Protein AF-A0A166WJH8-F1 (afdb_monomer)

Organism: NCBI:txid1759441

InterPro domains:
  IPR013341 Mandelate racemase, N-terminal domain [PF02746] (330-439)
  IPR013342 Mandelate racemase, C-terminal domain [PF13378] (572-755)
  IPR013342 Mandelate racemase, C-terminal domain [SM00922] (502-628)
  IPR018110 Mandelate racemase/muconate lactonizing enzyme, conserved site [PS00909] (578-609)
  IPR029017 Enolase-like, N-terminal [G3DSA:3.30.390.10] (307-434)
  IPR029017 Enolase-like, N-terminal [SSF54826] (308-442)
  IPR036849 Enolase-like, C-terminal domain superfamily [G3DSA:3.20.20.120] (435-771)
  IPR036849 Enolase-like, C-terminal domain superfamily [SSF51604] (487-769)
  IPR046945 L-rhamnonate dehydratase-like [PTHR13794] (307-774)

Sequence (776 aa):
MAALNRSTSLESIASLMSSPQVDKAELDPMPIDPAYTISLVQSPTTSERCSGEGAAIEAEIPAYAEHARFFLPTENIFFVVANTLYSVPRSPFERHSSAFAGKGLTRDNPMVLEDVAAAHLDSLLSLLYPSEYGVYTATSVEEWTSILHLAIRWGFESIKNLSIERLSPIASDIDKIVLGRQYAIDEWLGAAYLSICSRWECLSKEEGRRMQVDDIIEISAIRHQFGLGALSKVVLPLSIGEVRVRFGLLASDPAVASVLNLTPSAAGLDAAIRPEPEKPSEKAAFLELARAGAAVALAVGVWVMDLAITHFETHDVRFPTSLTGDGTDAMNTDCDYSSAYVSLYADEGLVGHGMTFTIGRGNEIVIAAIKLVAARLVGKDTAALFADMGAAWNHLVADPQLRWIGPEKGVIHIATGAVDNALWDMFARFSQKPLWKLITDMSPAELVRSTTFRYITDAITPEEALALLEEKAAGKAAREAEVKARGYPAYVTSAGWLGYSDEKIARLTKEAIDHGFNHFKMKVGADQADDLRRGQLIRSLIDDPKLLPEGVKVGEGARDLNGEGLRGKNAGPTGAVLMIDSNQVWDVKQAIEYVQGLETIKPWFIEEPTAPDDILGHAAIRKALKPHGIGVATGEHAHNRMVFKQLLQADAIDVCQIDSCRLAGVSEVLAVLLMAAKFGVVVCPHAGGVGLCEYVIHLSLIDYIAVSGSMERNVLEYVDHLHEHFVHPCSINSKGRYNVPLDPKEGYSIEFRQEAIGEFEFPNGSYWVGRAAEKK

Structure (mmCIF, N/CA/C/O backbone):
data_AF-A0A166WJH8-F1
#
_entry.id   AF-A0A166WJH8-F1
#
loop_
_atom_site.group_PDB
_atom_site.id
_atom_site.type_symbol
_atom_site.label_atom_id
_atom_site.label_alt_id
_atom_site.label_comp_id
_atom_site.label_asym_id
_atom_site.label_entity_id
_atom_site.label_seq_id
_atom_site.pdbx_PDB_ins_code
_atom_site.Cartn_x
_atom_site.Cartn_y
_atom_site.Cartn_z
_atom_site.occupancy
_atom_site.B_iso_or_equiv
_atom_site.auth_seq_id
_atom_site.auth_comp_id
_atom_site.auth_asym_id
_atom_site.auth_atom_id
_atom_site.pdbx_PDB_model_num
ATOM 1 N N . MET A 1 1 ? -52.288 33.671 -11.450 1.00 32.34 1 MET A N 1
ATOM 2 C CA . MET A 1 1 ? -53.024 32.724 -12.315 1.00 32.34 1 MET A CA 1
ATOM 3 C C . MET A 1 1 ? -52.265 31.408 -12.258 1.00 32.34 1 MET A C 1
ATOM 5 O O . MET A 1 1 ? -51.202 31.329 -12.844 1.00 32.34 1 MET A O 1
ATOM 9 N N . ALA A 1 2 ? -52.523 30.594 -11.233 1.00 27.03 2 ALA A N 1
ATOM 10 C CA . ALA A 1 2 ? -53.568 29.557 -11.174 1.00 27.03 2 ALA A CA 1
ATOM 11 C C . ALA A 1 2 ? -53.107 28.291 -11.919 1.00 27.03 2 ALA A C 1
ATOM 13 O O . ALA A 1 2 ? -52.754 28.383 -13.081 1.00 27.03 2 ALA A O 1
ATOM 14 N N . ALA A 1 3 ? -53.102 27.091 -11.356 1.00 26.42 3 ALA A N 1
ATOM 15 C CA . ALA A 1 3 ? -53.376 26.598 -10.013 1.00 26.42 3 ALA A CA 1
ATOM 16 C C . ALA A 1 3 ? -52.943 25.123 -10.019 1.00 26.42 3 ALA A C 1
ATOM 18 O O . ALA A 1 3 ? -53.191 24.451 -11.013 1.00 26.42 3 ALA A O 1
ATOM 19 N N . LEU A 1 4 ? -52.375 24.618 -8.922 1.00 28.41 4 LEU A N 1
ATOM 20 C CA . LEU A 1 4 ? -52.699 23.291 -8.382 1.00 28.41 4 LEU A CA 1
ATOM 21 C C . LEU A 1 4 ? -52.051 23.138 -7.001 1.00 28.41 4 LEU A C 1
ATOM 23 O O . LEU A 1 4 ? -50.941 22.650 -6.832 1.00 28.41 4 LEU A O 1
ATOM 27 N N . ASN A 1 5 ? -52.806 23.614 -6.010 1.00 29.19 5 ASN A N 1
ATOM 28 C CA . ASN A 1 5 ? -52.746 23.167 -4.625 1.00 29.19 5 ASN A CA 1
ATOM 29 C C . ASN A 1 5 ? -53.071 21.671 -4.553 1.00 29.19 5 ASN A C 1
ATOM 31 O O . ASN A 1 5 ? -54.041 21.249 -5.188 1.00 29.19 5 ASN A O 1
ATOM 35 N N . ARG A 1 6 ? -52.389 20.935 -3.668 1.00 29.09 6 ARG A N 1
ATOM 36 C CA . ARG A 1 6 ? -53.038 20.035 -2.696 1.00 29.09 6 ARG A CA 1
ATOM 37 C C . ARG A 1 6 ? -52.054 19.578 -1.616 1.00 29.09 6 ARG A C 1
ATOM 39 O O . ARG A 1 6 ? -51.101 18.856 -1.869 1.00 29.09 6 ARG A O 1
ATOM 46 N N . SER A 1 7 ? -52.349 20.040 -0.408 1.00 29.59 7 SER A N 1
ATOM 47 C CA . SER A 1 7 ? -51.956 19.511 0.892 1.00 29.59 7 SER A CA 1
ATOM 48 C C . SER A 1 7 ? -52.700 18.209 1.206 1.00 29.59 7 SER A C 1
ATOM 50 O O . SER A 1 7 ? -53.910 18.172 0.994 1.00 29.59 7 SER A O 1
ATOM 52 N N . THR A 1 8 ? -52.025 17.229 1.809 1.00 28.77 8 THR A N 1
ATOM 53 C CA . THR A 1 8 ? -52.605 16.143 2.639 1.00 28.77 8 THR A CA 1
ATOM 54 C C . THR A 1 8 ? -51.435 15.489 3.390 1.00 28.77 8 THR A C 1
ATOM 56 O O . THR A 1 8 ? -50.565 14.920 2.742 1.00 28.77 8 THR A O 1
ATOM 59 N N . SER A 1 9 ? -51.158 15.778 4.667 1.00 27.83 9 SER A N 1
ATOM 60 C CA . SER A 1 9 ? -51.837 15.358 5.914 1.00 27.83 9 SER A CA 1
ATOM 61 C C . SER A 1 9 ? -51.795 13.841 6.193 1.00 27.83 9 SER A C 1
ATOM 63 O O . SER A 1 9 ? -52.619 13.079 5.698 1.00 27.83 9 SER A O 1
ATOM 65 N N . LEU A 1 10 ? -50.781 13.451 6.975 1.00 29.48 10 LEU A N 1
ATOM 66 C CA . LEU A 1 10 ? -50.678 12.494 8.101 1.00 29.48 10 LEU A CA 1
ATOM 67 C C . LEU A 1 10 ? -51.759 11.424 8.444 1.00 29.48 10 LEU A C 1
ATOM 69 O O . LEU A 1 10 ? -51.685 10.873 9.535 1.00 29.48 10 LEU A O 1
ATOM 73 N N . GLU A 1 11 ? -52.689 11.024 7.572 1.00 28.34 11 GLU A N 1
ATOM 74 C CA . GLU A 1 11 ? -53.770 10.072 7.948 1.00 28.34 11 GLU A CA 1
ATOM 75 C C . GLU A 1 11 ? -53.971 8.845 7.027 1.00 28.34 11 GLU A C 1
ATOM 77 O O . GLU A 1 11 ? -55.013 8.202 7.074 1.00 28.34 11 GLU A O 1
ATOM 82 N N . SER A 1 12 ? -52.994 8.439 6.205 1.00 27.67 12 SER A N 1
ATOM 83 C CA . SER A 1 12 ? -53.207 7.358 5.208 1.00 27.67 12 SER A CA 1
ATOM 84 C C . SER A 1 12 ? -52.283 6.134 5.286 1.00 27.67 12 SER A C 1
ATOM 86 O O . SER A 1 12 ? -52.154 5.400 4.310 1.00 27.67 12 SER A O 1
ATOM 88 N N . ILE A 1 13 ? -51.715 5.820 6.455 1.00 30.00 13 ILE A N 1
ATOM 89 C CA . ILE A 1 13 ? -51.035 4.527 6.690 1.00 30.00 13 ILE A CA 1
ATOM 90 C C . ILE A 1 13 ? -51.651 3.841 7.918 1.00 30.00 13 ILE A C 1
ATOM 92 O O . ILE A 1 13 ? -51.003 3.650 8.939 1.00 30.00 13 ILE A O 1
ATOM 96 N N . ALA A 1 14 ? -52.947 3.524 7.841 1.00 28.58 14 ALA A N 1
ATOM 97 C CA . ALA A 1 14 ? -53.683 2.868 8.931 1.00 28.58 14 ALA A CA 1
ATOM 98 C C . ALA A 1 14 ? -54.618 1.726 8.476 1.00 28.58 14 ALA A C 1
ATOM 100 O O . ALA A 1 14 ? -55.524 1.359 9.212 1.00 28.58 14 ALA A O 1
ATOM 101 N N . SER A 1 15 ? -54.437 1.132 7.286 1.00 28.08 15 SER A N 1
ATOM 102 C CA . SER A 1 15 ? -55.387 0.106 6.799 1.00 28.08 15 SER A CA 1
ATOM 103 C C . SER A 1 15 ? -54.783 -1.067 6.011 1.00 28.08 15 SER A C 1
ATOM 105 O O . SER A 1 15 ? -55.479 -1.681 5.207 1.00 28.08 15 SER A O 1
ATOM 107 N N . LEU A 1 16 ? -53.518 -1.430 6.228 1.00 26.53 16 LEU A N 1
ATOM 108 C CA . LEU A 1 16 ? -52.902 -2.576 5.533 1.00 26.53 16 LEU A CA 1
ATOM 109 C C . LEU A 1 16 ? -52.060 -3.460 6.465 1.00 26.53 16 LEU A C 1
ATOM 111 O O . LEU A 1 16 ? -50.957 -3.871 6.125 1.00 26.53 16 LEU A O 1
ATOM 115 N N . MET A 1 17 ? -52.600 -3.781 7.643 1.00 26.19 17 MET A N 1
ATOM 116 C CA . MET A 1 17 ? -52.104 -4.891 8.462 1.00 26.19 17 MET A CA 1
ATOM 117 C C . MET A 1 17 ? -53.271 -5.781 8.888 1.00 26.19 17 MET A C 1
ATOM 119 O O . MET A 1 17 ? -54.034 -5.435 9.786 1.00 26.19 17 MET A O 1
ATOM 123 N N . SER A 1 18 ? -53.406 -6.936 8.239 1.00 26.45 18 SER A N 1
ATOM 124 C CA . SER A 1 18 ? -54.209 -8.045 8.753 1.00 26.45 18 SER A CA 1
ATOM 125 C C . SER A 1 18 ? -53.570 -9.392 8.409 1.00 26.45 18 SER A C 1
ATOM 127 O O . SER A 1 18 ? -53.322 -9.670 7.235 1.00 26.45 18 SER A O 1
ATOM 129 N N . SER A 1 19 ? -53.428 -10.198 9.468 1.00 24.80 19 SER A N 1
ATOM 130 C CA . SER A 1 19 ? -53.057 -11.622 9.593 1.00 24.80 19 SER A CA 1
ATOM 131 C C . SER A 1 19 ? -51.588 -11.960 9.901 1.00 24.80 19 SER A C 1
ATOM 133 O O . SER A 1 19 ? -50.697 -11.385 9.282 1.00 24.80 19 SER A O 1
ATOM 135 N N . PRO A 1 20 ? -51.315 -13.007 10.718 1.00 27.81 20 PRO A N 1
ATOM 136 C CA . PRO A 1 20 ? -52.099 -13.579 11.826 1.00 27.81 20 PRO A CA 1
ATOM 137 C C . PRO A 1 20 ? -51.321 -13.624 13.164 1.00 27.81 20 PRO A C 1
ATOM 139 O O . PRO A 1 20 ? -50.092 -13.640 13.200 1.00 27.81 20 PRO A O 1
ATOM 142 N N . GLN A 1 21 ? -52.069 -13.647 14.271 1.00 24.88 21 GLN A N 1
ATOM 143 C CA . GLN A 1 21 ? -51.556 -13.793 15.636 1.00 24.88 21 GLN A CA 1
ATOM 144 C C . GLN A 1 21 ? -50.885 -15.159 15.845 1.00 24.88 21 GLN A C 1
ATOM 146 O O . GLN A 1 21 ? -51.452 -16.195 15.502 1.00 24.88 21 GLN A O 1
ATOM 151 N N . VAL A 1 22 ? -49.701 -15.136 16.455 1.00 25.86 22 VAL A N 1
ATOM 152 C CA . VAL A 1 22 ? -49.090 -16.281 17.135 1.00 25.86 22 VAL A CA 1
ATOM 153 C C . VAL A 1 22 ? -49.314 -16.056 18.626 1.00 25.86 22 VAL A C 1
ATOM 155 O O . VAL A 1 22 ? -48.790 -15.089 19.179 1.00 25.86 22 VAL A O 1
ATOM 158 N N . ASP A 1 23 ? -50.110 -16.920 19.253 1.00 27.08 23 ASP A N 1
ATOM 159 C CA . ASP A 1 23 ? -50.271 -16.966 20.706 1.00 27.08 23 ASP A CA 1
ATOM 160 C C . ASP A 1 23 ? -48.932 -17.339 21.351 1.00 27.08 23 ASP A C 1
ATOM 162 O O . ASP A 1 23 ? -48.447 -18.465 21.219 1.00 27.08 23 ASP A O 1
ATOM 166 N N . LYS A 1 24 ? -48.326 -16.385 22.060 1.00 27.58 24 LYS A N 1
ATOM 167 C CA . LYS A 1 24 ? -47.325 -16.666 23.087 1.00 27.58 24 LYS A CA 1
ATOM 168 C C . LYS A 1 24 ? -48.009 -16.500 24.435 1.00 27.58 24 LYS A C 1
ATOM 170 O O . LYS A 1 24 ? -48.333 -15.384 24.828 1.00 27.58 24 LYS A O 1
ATOM 175 N N . ALA A 1 25 ? -48.237 -17.617 25.116 1.00 27.94 25 ALA A N 1
ATOM 176 C CA . ALA A 1 25 ? -48.529 -17.615 26.538 1.00 27.94 25 ALA A CA 1
ATOM 177 C C . ALA A 1 25 ? -47.289 -17.079 27.273 1.00 27.94 25 ALA A C 1
ATOM 179 O O . ALA A 1 25 ? -46.230 -17.705 27.248 1.00 27.94 25 ALA A O 1
ATOM 180 N N . GLU A 1 26 ? -47.407 -15.888 27.856 1.00 28.11 26 GLU A N 1
ATOM 181 C CA . GLU A 1 26 ? -46.426 -15.330 28.786 1.00 28.11 26 GLU A CA 1
ATOM 182 C C . GLU A 1 26 ? -46.459 -16.157 30.084 1.00 28.11 26 GLU A C 1
ATOM 184 O O . GLU A 1 26 ? -47.501 -16.291 30.726 1.00 28.11 26 GLU A O 1
ATOM 189 N N . LEU A 1 27 ? -45.319 -16.753 30.442 1.00 30.08 27 LEU A N 1
ATOM 190 C CA . LEU A 1 27 ? -45.062 -17.328 31.761 1.00 30.08 27 LEU A CA 1
ATOM 191 C C . LEU A 1 27 ? -44.550 -16.200 32.663 1.00 30.08 27 LEU A C 1
ATOM 193 O O . LEU A 1 27 ? -43.418 -15.745 32.501 1.00 30.08 27 LEU A O 1
ATOM 197 N N . ASP A 1 28 ? -45.382 -15.755 33.601 1.00 26.75 28 ASP A N 1
ATOM 198 C CA . ASP A 1 28 ? -44.943 -14.895 34.701 1.00 26.75 28 ASP A CA 1
ATOM 199 C C . ASP A 1 28 ? -43.924 -15.647 35.588 1.00 26.75 28 ASP A C 1
ATOM 201 O O . ASP A 1 28 ? -44.108 -16.841 35.856 1.00 26.75 28 ASP A O 1
ATOM 205 N N . PRO A 1 29 ? -42.864 -14.991 36.100 1.00 31.64 29 PRO A N 1
ATOM 206 C CA . PRO A 1 29 ? -41.956 -15.611 37.059 1.00 31.64 29 PRO A CA 1
ATOM 207 C C . PRO A 1 29 ? -42.679 -15.903 38.383 1.00 31.64 29 PRO A C 1
ATOM 209 O O . PRO A 1 29 ? -43.191 -14.996 39.042 1.00 31.64 29 PRO A O 1
ATOM 212 N N . MET A 1 30 ? -42.692 -17.172 38.803 1.00 33.72 30 MET A N 1
ATOM 213 C CA . MET A 1 30 ? -43.215 -17.573 40.112 1.00 33.72 30 MET A CA 1
ATOM 214 C C . MET A 1 30 ? -42.329 -17.052 41.263 1.00 33.72 30 MET A C 1
ATOM 216 O O . MET A 1 30 ? -41.106 -17.210 41.208 1.00 33.72 30 MET A O 1
ATOM 220 N N . PRO A 1 31 ? -42.913 -16.488 42.338 1.00 28.27 31 PRO A N 1
ATOM 221 C CA . PRO A 1 31 ? -42.162 -16.046 43.509 1.00 28.27 31 PRO A CA 1
ATOM 222 C C . PRO A 1 31 ? -41.614 -17.232 44.321 1.00 28.27 31 PRO A C 1
ATOM 224 O O . PRO A 1 31 ? -42.300 -18.231 44.534 1.00 28.27 31 PRO A O 1
ATOM 227 N N . ILE A 1 32 ? -40.377 -17.096 44.811 1.00 30.84 32 ILE A N 1
ATOM 228 C CA . ILE A 1 32 ? -39.732 -18.047 45.726 1.00 30.84 32 ILE A CA 1
ATOM 229 C C . ILE A 1 32 ? -40.141 -17.693 47.161 1.00 30.84 32 ILE A C 1
ATOM 231 O O . ILE A 1 32 ? -39.733 -16.656 47.682 1.00 30.84 32 ILE A O 1
ATOM 235 N N . ASP A 1 33 ? -40.913 -18.566 47.808 1.00 26.98 33 ASP A N 1
ATOM 236 C CA . ASP A 1 33 ? -41.067 -18.587 49.266 1.00 26.98 33 ASP A CA 1
ATOM 237 C C . ASP A 1 33 ? -40.010 -19.549 49.857 1.00 26.98 33 ASP A C 1
ATOM 239 O O . ASP A 1 33 ? -40.042 -20.746 49.546 1.00 26.98 33 ASP A O 1
ATOM 243 N N . PRO A 1 34 ? -39.061 -19.080 50.694 1.00 26.83 34 PRO A N 1
ATOM 244 C CA . PRO A 1 34 ? -38.042 -19.926 51.322 1.00 26.83 34 PRO A CA 1
ATOM 245 C C . PRO A 1 34 ? -38.591 -20.946 52.336 1.00 26.83 34 PRO A C 1
ATOM 247 O O . PRO A 1 34 ? -37.812 -21.724 52.888 1.00 26.83 34 PRO A O 1
ATOM 250 N N . ALA A 1 35 ? -39.898 -20.958 52.608 1.00 28.11 35 ALA A N 1
ATOM 251 C CA . ALA A 1 35 ? -40.531 -21.839 53.584 1.00 28.11 35 ALA A CA 1
ATOM 252 C C . ALA A 1 35 ? -41.568 -22.798 52.967 1.00 28.11 35 ALA A C 1
ATOM 254 O O . ALA A 1 35 ? -42.632 -23.021 53.544 1.00 28.11 35 ALA A O 1
ATOM 255 N N . TYR A 1 36 ? -41.273 -23.443 51.832 1.00 32.59 36 TYR A N 1
ATOM 256 C CA . TYR A 1 36 ? -42.120 -24.553 51.377 1.00 32.59 36 TYR A CA 1
ATOM 257 C C . TYR A 1 36 ? -41.855 -25.825 52.188 1.00 32.59 36 TYR A C 1
ATOM 259 O O . TYR A 1 36 ? -40.884 -26.558 51.990 1.00 32.59 36 TYR A O 1
ATOM 267 N N . THR A 1 37 ? -42.761 -26.095 53.123 1.00 28.03 37 THR A N 1
ATOM 268 C CA . THR A 1 37 ? -42.805 -27.360 53.856 1.00 28.03 37 THR A CA 1
ATOM 269 C C . THR A 1 37 ? -43.310 -28.450 52.911 1.00 28.03 37 THR A C 1
ATOM 271 O O . THR A 1 37 ? -44.323 -28.271 52.239 1.00 28.03 37 THR A O 1
ATOM 274 N N . ILE A 1 38 ? -42.613 -29.587 52.848 1.00 32.25 38 ILE A N 1
ATOM 275 C CA . ILE A 1 38 ? -43.070 -30.774 52.112 1.00 32.25 38 ILE A CA 1
ATOM 276 C C . ILE A 1 38 ? -44.425 -31.200 52.688 1.00 32.25 38 ILE A C 1
ATOM 278 O O . ILE A 1 38 ? -44.487 -31.685 53.818 1.00 32.25 38 ILE A O 1
ATOM 282 N N . SER A 1 39 ? -45.502 -31.024 51.922 1.00 29.17 39 SER A N 1
ATOM 283 C CA . SER A 1 39 ? -46.807 -31.569 52.286 1.00 29.17 39 SER A CA 1
ATOM 284 C C . SER A 1 39 ? -46.806 -33.064 51.982 1.00 29.17 39 SER A C 1
ATOM 286 O O . SER A 1 39 ? -46.898 -33.486 50.832 1.00 29.17 39 SER A O 1
ATOM 288 N N . LEU A 1 40 ? -46.632 -33.877 53.022 1.00 30.61 40 LEU A N 1
ATOM 289 C CA . LEU A 1 40 ? -47.056 -35.272 52.987 1.00 30.61 40 LEU A CA 1
ATOM 290 C C . LEU A 1 40 ? -48.582 -35.283 53.087 1.00 30.61 40 LEU A C 1
ATOM 292 O O . LEU A 1 40 ? -49.142 -34.546 53.901 1.00 30.61 40 LEU A O 1
ATOM 296 N N . VAL A 1 41 ? -49.252 -36.142 52.317 1.00 30.89 41 VAL A N 1
ATOM 297 C CA . VAL A 1 41 ? -50.679 -36.423 52.513 1.00 30.89 41 VAL A CA 1
ATOM 298 C C . VAL A 1 41 ? -50.862 -36.926 53.951 1.00 30.89 41 VAL A C 1
ATOM 300 O O . VAL A 1 41 ? -50.513 -38.060 54.277 1.00 30.89 41 VAL A O 1
ATOM 303 N N . GLN A 1 42 ? -51.354 -36.064 54.845 1.00 26.84 42 GLN A N 1
ATOM 304 C CA . GLN A 1 42 ? -51.727 -36.455 56.200 1.00 26.84 42 GLN A CA 1
ATOM 305 C C . GLN A 1 42 ? -53.103 -37.117 56.152 1.00 26.84 42 GLN A C 1
ATOM 307 O O . GLN A 1 42 ? -54.117 -36.472 55.893 1.00 26.84 42 GLN A O 1
ATOM 312 N N . SER A 1 43 ? -53.141 -38.414 56.438 1.00 27.91 43 SER A N 1
ATOM 313 C CA . SER A 1 43 ? -54.369 -39.113 56.809 1.00 27.91 43 SER A CA 1
ATOM 314 C C . SER A 1 43 ? -54.923 -38.547 58.133 1.00 27.91 43 SER A C 1
ATOM 316 O O . SER A 1 43 ? -54.139 -38.270 59.045 1.00 27.91 43 SER A O 1
ATOM 318 N N . PRO A 1 44 ? -56.250 -38.369 58.273 1.00 26.98 44 PRO A N 1
ATOM 319 C CA . PRO A 1 44 ? -56.845 -37.633 59.385 1.00 26.98 44 PRO A CA 1
ATOM 320 C C . PRO A 1 44 ? -56.677 -38.368 60.720 1.00 26.98 44 PRO A C 1
ATOM 322 O O . PRO A 1 44 ? -57.068 -39.526 60.867 1.00 26.98 44 PRO A O 1
ATOM 325 N N . THR A 1 45 ? -56.148 -37.677 61.730 1.00 27.91 45 THR A N 1
ATOM 326 C CA . THR A 1 45 ? -56.200 -38.111 63.129 1.00 27.91 45 THR A CA 1
ATOM 327 C C . THR A 1 45 ? -57.477 -37.592 63.784 1.00 27.91 45 THR A C 1
ATOM 329 O O . THR A 1 45 ? -57.554 -36.456 64.241 1.00 27.91 45 THR A O 1
ATOM 332 N N . THR A 1 46 ? -58.487 -38.453 63.885 1.00 29.25 46 THR A N 1
ATOM 333 C CA . THR A 1 46 ? -59.594 -38.281 64.836 1.00 29.25 46 THR A CA 1
ATOM 334 C C . THR A 1 46 ? -59.429 -39.268 65.984 1.00 29.25 46 THR A C 1
ATOM 336 O O . THR A 1 46 ? -59.623 -40.471 65.812 1.00 29.25 46 THR A O 1
ATOM 339 N N . SER A 1 47 ? -59.110 -38.758 67.174 1.00 31.78 47 SER A N 1
ATOM 340 C CA . SER A 1 47 ? -59.407 -39.435 68.433 1.00 31.78 47 SER A CA 1
ATOM 341 C C . SER A 1 47 ? -60.604 -38.751 69.086 1.00 31.78 47 SER A C 1
ATOM 343 O O . SER A 1 47 ? -60.432 -37.763 69.785 1.00 31.78 47 SER A O 1
ATOM 345 N N . GLU A 1 48 ? -61.801 -39.287 68.873 1.00 29.53 48 GLU A N 1
ATOM 346 C CA . GLU A 1 48 ? -62.852 -39.335 69.892 1.00 29.53 48 GLU A CA 1
ATOM 347 C C . GLU A 1 48 ? -63.904 -40.370 69.472 1.00 29.53 48 GLU A C 1
ATOM 349 O O . GLU A 1 48 ? -64.368 -40.413 68.335 1.00 29.53 48 GLU A O 1
ATOM 354 N N . ARG A 1 49 ? -64.177 -41.303 70.387 1.00 36.25 49 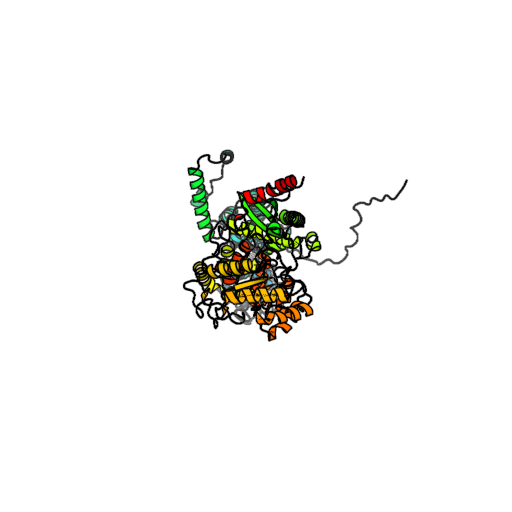ARG A N 1
ATOM 355 C CA . ARG A 1 49 ? -64.992 -42.503 70.175 1.00 36.25 49 ARG A CA 1
ATOM 356 C C . ARG A 1 49 ? -66.466 -42.140 70.020 1.00 36.25 49 ARG A C 1
ATOM 358 O O . ARG A 1 49 ? -67.007 -41.493 70.907 1.00 36.25 49 ARG A O 1
ATOM 365 N N . CYS A 1 50 ? -67.136 -42.725 69.028 1.00 24.48 50 CYS A N 1
ATOM 366 C CA . CYS A 1 50 ? -68.538 -43.122 69.148 1.00 24.48 50 CYS A CA 1
ATOM 367 C C . CYS A 1 50 ? -68.841 -44.325 68.241 1.00 24.48 50 CYS A C 1
ATOM 369 O O . CYS A 1 50 ? -68.345 -44.439 67.128 1.00 24.48 50 CYS A O 1
ATOM 371 N N . SER A 1 51 ? -69.606 -45.254 68.799 1.00 39.06 51 SER A N 1
ATOM 372 C CA . SER A 1 51 ? -69.983 -46.581 68.310 1.00 39.06 51 SER A CA 1
ATOM 373 C C . SER A 1 51 ? -70.855 -46.580 67.048 1.00 39.06 51 SER A C 1
ATOM 375 O O . SER A 1 51 ? -71.856 -45.868 67.013 1.00 39.06 51 SER A O 1
ATOM 377 N N . GLY A 1 52 ? -70.571 -47.480 66.101 1.00 30.66 52 GLY A N 1
ATOM 378 C CA . GLY A 1 52 ? -71.502 -47.864 65.033 1.00 30.66 52 GLY A CA 1
ATOM 379 C C . GLY A 1 52 ? -70.831 -48.691 63.936 1.00 30.66 52 GLY A C 1
ATOM 380 O O . GLY A 1 52 ? -69.881 -48.234 63.315 1.00 30.66 52 GLY A O 1
ATOM 381 N N . GLU A 1 53 ? -71.300 -49.919 63.726 1.00 38.09 53 GLU A N 1
ATOM 382 C CA . GLU A 1 53 ? -70.876 -50.824 62.653 1.00 38.09 53 GLU A CA 1
ATOM 383 C C . GLU A 1 53 ? -71.277 -50.291 61.261 1.00 38.09 53 GLU A C 1
ATOM 385 O O . GLU A 1 53 ? -72.404 -49.830 61.088 1.00 38.09 53 GLU A O 1
ATOM 390 N N . GLY A 1 54 ? -70.400 -50.438 60.255 1.00 31.91 54 GLY A N 1
ATOM 391 C CA . GLY A 1 54 ? -70.801 -50.449 58.838 1.00 31.91 54 GLY A CA 1
ATOM 392 C C . GLY A 1 54 ? -69.913 -49.667 57.857 1.00 31.91 54 GLY A C 1
ATOM 393 O O . GLY A 1 54 ? -69.942 -48.446 57.844 1.00 31.91 54 GLY A O 1
ATOM 394 N N . ALA A 1 55 ? -69.241 -50.418 56.971 1.00 30.52 55 ALA A N 1
ATOM 395 C CA . ALA A 1 55 ? -68.587 -50.028 55.709 1.00 30.52 55 ALA A CA 1
ATOM 396 C C . ALA A 1 55 ? -67.344 -49.110 55.781 1.00 30.52 55 ALA A C 1
ATOM 398 O O . ALA A 1 55 ? -67.432 -47.887 55.831 1.00 30.52 55 ALA A O 1
ATOM 399 N N . ALA A 1 56 ? -66.163 -49.732 55.676 1.00 31.92 56 ALA A N 1
ATOM 400 C CA . ALA A 1 56 ? -64.932 -49.049 55.295 1.00 31.92 56 ALA A CA 1
ATOM 401 C C . ALA A 1 56 ? -65.035 -48.607 53.826 1.00 31.92 56 ALA A C 1
ATOM 403 O O . ALA A 1 56 ? -65.215 -49.435 52.934 1.00 31.92 56 ALA A O 1
ATOM 404 N N . ILE A 1 57 ? -64.942 -47.302 53.589 1.00 34.72 57 ILE A N 1
ATOM 405 C CA . ILE A 1 57 ? -64.712 -46.735 52.262 1.00 34.72 57 ILE A CA 1
ATOM 406 C C . ILE A 1 57 ? -63.211 -46.904 51.995 1.00 34.72 57 ILE A C 1
ATOM 408 O O . ILE A 1 57 ? -62.400 -46.171 52.558 1.00 34.72 57 ILE A O 1
ATOM 412 N N . GLU A 1 58 ? -62.834 -47.902 51.194 1.00 35.50 58 GLU A N 1
ATOM 413 C CA . GLU A 1 58 ? -61.517 -47.927 50.553 1.00 35.50 58 GLU A CA 1
ATOM 414 C C . GLU A 1 58 ? -61.473 -46.757 49.565 1.00 35.50 58 GLU A C 1
ATOM 416 O O . GLU A 1 58 ? -62.265 -46.693 48.626 1.00 35.50 58 GLU A O 1
ATOM 421 N N . ALA A 1 59 ? -60.597 -45.785 49.812 1.00 37.75 59 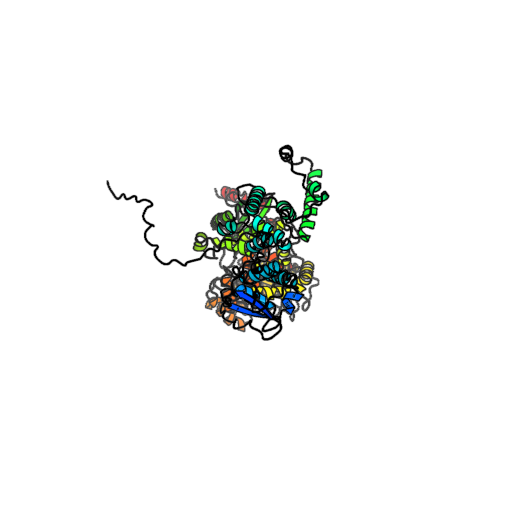ALA A N 1
ATOM 422 C CA . ALA A 1 59 ? -60.334 -44.721 48.856 1.00 37.75 59 ALA A CA 1
ATOM 423 C C . ALA A 1 59 ? -59.636 -45.338 47.631 1.00 37.75 59 ALA A C 1
ATOM 425 O O . ALA A 1 59 ? -58.527 -45.856 47.754 1.00 37.75 59 ALA A O 1
ATOM 426 N N . GLU A 1 60 ? -60.293 -45.314 46.468 1.00 41.19 60 GLU A N 1
ATOM 427 C CA . GLU A 1 60 ? -59.692 -45.725 45.195 1.00 41.19 60 GLU A CA 1
ATOM 428 C C . GLU A 1 60 ? -58.413 -44.911 44.936 1.00 41.19 60 GLU A C 1
ATOM 430 O O . GLU A 1 60 ? -58.440 -43.679 44.880 1.00 41.19 60 GLU A O 1
ATOM 435 N N . ILE A 1 61 ? -57.280 -45.604 44.783 1.00 51.16 61 ILE A N 1
ATOM 436 C CA . ILE A 1 61 ? -56.007 -45.003 44.369 1.00 51.16 61 ILE A CA 1
ATOM 437 C C . ILE A 1 61 ? -56.191 -44.478 42.933 1.00 51.16 61 ILE A C 1
ATOM 439 O O . ILE A 1 61 ? -56.631 -45.249 42.074 1.00 51.16 61 ILE A O 1
ATOM 443 N N . PRO A 1 62 ? -55.860 -43.210 42.627 1.00 58.22 62 PRO A N 1
ATOM 444 C CA . PRO A 1 62 ? -56.022 -42.671 41.280 1.00 58.22 62 PRO A CA 1
ATOM 445 C C . PRO A 1 62 ? -55.233 -43.494 40.248 1.00 58.22 62 PRO A C 1
ATOM 447 O O . PRO A 1 62 ? -54.049 -43.780 40.432 1.00 58.22 62 PRO A O 1
ATOM 450 N N . ALA A 1 63 ? -55.882 -43.886 39.148 1.00 71.06 63 ALA A N 1
ATOM 451 C CA . ALA A 1 63 ? -55.238 -44.629 38.067 1.00 71.06 63 ALA A CA 1
ATOM 452 C C . ALA A 1 63 ? -54.342 -43.697 37.225 1.00 71.06 63 ALA A C 1
ATOM 454 O O . ALA A 1 63 ? -54.823 -42.990 36.340 1.00 71.06 63 ALA A O 1
ATOM 455 N N . TYR A 1 64 ? -53.037 -43.699 37.501 1.00 80.19 64 TYR A N 1
ATOM 456 C CA . TYR A 1 64 ? -52.031 -42.952 36.737 1.00 80.19 64 TYR A CA 1
ATOM 457 C C . TYR A 1 64 ? -51.487 -43.762 35.551 1.00 80.19 64 TYR A C 1
ATOM 459 O O . TYR A 1 64 ? -51.321 -44.979 35.648 1.00 80.19 64 TYR A O 1
ATOM 467 N N . ALA A 1 65 ? -51.150 -43.088 34.447 1.00 85.44 65 ALA A N 1
ATOM 468 C CA . ALA A 1 65 ? -50.446 -43.713 33.324 1.00 85.44 65 ALA A CA 1
ATOM 469 C C . ALA A 1 65 ? -48.949 -43.876 33.649 1.00 85.44 65 ALA A C 1
ATOM 471 O O . ALA A 1 65 ? -48.340 -42.957 34.185 1.00 85.44 65 ALA A O 1
ATOM 472 N N . GLU A 1 66 ? -48.337 -45.020 33.339 1.00 90.12 66 GLU A N 1
ATOM 473 C CA . GLU A 1 66 ? -46.910 -45.268 33.613 1.00 90.12 66 GLU A CA 1
ATOM 474 C C . GLU A 1 66 ? -46.009 -44.564 32.576 1.00 90.12 66 GLU A C 1
ATOM 476 O O . GLU A 1 66 ? -46.293 -44.592 31.375 1.00 90.12 66 GLU A O 1
ATOM 481 N N . HIS A 1 67 ? -44.916 -43.923 33.018 1.00 91.75 67 HIS A N 1
ATOM 482 C CA . HIS A 1 67 ? -44.004 -43.210 32.115 1.00 91.75 67 HIS A CA 1
ATOM 483 C C . HIS A 1 67 ? -43.229 -44.175 31.203 1.00 91.75 67 HIS A C 1
ATOM 485 O O . HIS A 1 67 ? -42.524 -45.060 31.683 1.00 91.75 67 HIS A O 1
ATOM 491 N N . ALA A 1 68 ? -43.263 -43.955 29.885 1.00 87.38 68 ALA A N 1
ATOM 492 C CA . ALA A 1 68 ? -42.715 -44.895 28.898 1.00 87.38 68 ALA A CA 1
ATOM 493 C C . ALA A 1 68 ? -41.206 -45.187 29.049 1.00 87.38 68 ALA A C 1
ATOM 495 O O . ALA A 1 68 ? -40.757 -46.283 28.720 1.00 87.38 68 ALA A O 1
ATOM 496 N N . ARG A 1 69 ? -40.417 -44.214 29.529 1.00 88.75 69 ARG A N 1
ATOM 497 C CA . ARG A 1 69 ? -38.953 -44.340 29.686 1.00 88.75 69 ARG A CA 1
ATOM 498 C C . ARG A 1 69 ? -38.495 -44.516 31.134 1.00 88.75 69 ARG A C 1
ATOM 500 O O . ARG A 1 69 ? -37.489 -45.171 31.383 1.00 88.75 69 ARG A O 1
ATOM 507 N N . PHE A 1 70 ? -39.202 -43.913 32.086 1.00 88.88 70 PHE A N 1
ATOM 508 C CA . PHE A 1 70 ? -38.753 -43.770 33.478 1.00 88.88 70 PHE A CA 1
ATOM 509 C C . PHE A 1 70 ? -39.676 -44.539 34.428 1.00 88.88 70 PHE A C 1
ATOM 511 O O . PHE A 1 70 ? -40.171 -44.005 35.420 1.00 88.88 70 PHE A O 1
ATOM 518 N N . PHE A 1 71 ? -39.913 -45.804 34.078 1.00 88.44 71 PHE A N 1
ATOM 519 C CA . PHE A 1 71 ? -40.641 -46.781 34.877 1.00 88.44 71 PHE A CA 1
ATOM 520 C C . PHE A 1 71 ? -39.827 -48.083 34.944 1.00 88.44 71 PHE A C 1
ATOM 522 O O . PHE A 1 71 ? -39.922 -48.961 34.089 1.00 88.44 71 PHE A O 1
ATOM 529 N N . LEU A 1 72 ? -38.926 -48.149 35.922 1.00 84.56 72 LEU A N 1
ATOM 530 C CA . LEU A 1 72 ? -37.885 -49.167 36.067 1.00 84.56 72 LEU A CA 1
ATOM 531 C C . LEU A 1 72 ? -38.304 -50.252 37.084 1.00 84.56 72 LEU A C 1
ATOM 533 O O . LEU A 1 72 ? -39.182 -50.003 37.902 1.00 84.56 72 LEU A O 1
ATOM 537 N N . PRO A 1 73 ? -37.732 -51.470 37.064 1.00 73.25 73 PRO A N 1
ATOM 538 C CA . PRO A 1 73 ? -38.356 -52.618 37.736 1.00 73.25 73 PRO A CA 1
ATOM 539 C C . PRO A 1 73 ? -38.071 -52.827 39.244 1.00 73.25 73 PRO A C 1
ATOM 541 O O . PRO A 1 73 ? -38.784 -53.631 39.842 1.00 73.25 73 PRO A O 1
ATOM 544 N N . THR A 1 74 ? -37.093 -52.175 39.903 1.00 69.44 74 THR A N 1
ATOM 545 C CA . THR A 1 74 ? -36.735 -52.520 41.310 1.00 69.44 74 THR A CA 1
ATOM 546 C C . THR A 1 74 ? -36.201 -51.371 42.182 1.00 69.44 74 THR A C 1
ATOM 548 O O . THR A 1 74 ? -35.380 -50.579 41.732 1.00 69.44 74 THR A O 1
ATOM 551 N N . GLU A 1 75 ? -36.601 -51.369 43.468 1.00 65.62 75 GLU A N 1
ATOM 552 C CA . GLU A 1 75 ? -36.188 -50.439 44.548 1.00 65.62 75 GLU A CA 1
ATOM 553 C C . GLU A 1 75 ? -36.415 -48.951 44.255 1.00 65.62 75 GLU A C 1
ATOM 555 O O . GLU A 1 75 ? -35.551 -48.094 44.457 1.00 65.62 75 GLU A O 1
ATOM 560 N N . ASN A 1 76 ? -37.618 -48.623 43.796 1.00 83.12 76 ASN A N 1
ATOM 561 C CA . ASN A 1 76 ? -37.880 -47.299 43.262 1.00 83.12 76 ASN A CA 1
ATOM 562 C C . ASN A 1 76 ? -38.345 -46.269 44.295 1.00 83.12 76 ASN A C 1
ATOM 564 O O . ASN A 1 76 ? -38.808 -46.589 45.397 1.00 83.12 76 ASN A O 1
ATOM 568 N N . ILE A 1 77 ? -38.205 -45.020 43.876 1.00 88.69 77 ILE A N 1
ATOM 569 C CA . ILE A 1 77 ? -38.893 -43.832 44.360 1.00 88.69 77 ILE A CA 1
ATOM 570 C C . ILE A 1 77 ? -39.969 -43.476 43.314 1.00 88.69 77 ILE A C 1
ATOM 572 O O . ILE A 1 77 ? -39.756 -43.695 42.116 1.00 88.69 77 ILE A O 1
ATOM 576 N N . PHE A 1 78 ? -41.137 -42.995 43.752 1.00 90.94 78 PHE A N 1
ATOM 577 C CA . PHE A 1 78 ? -42.285 -42.745 42.871 1.00 90.94 78 PHE A CA 1
ATOM 578 C C . PHE A 1 78 ? -42.654 -41.260 42.830 1.00 90.94 78 PHE A C 1
ATOM 580 O O . PHE A 1 78 ? -42.798 -40.628 43.881 1.00 90.94 78 PHE A O 1
ATOM 587 N N . PHE A 1 79 ? -42.847 -40.729 41.619 1.00 91.62 79 PHE A N 1
ATOM 588 C CA . PHE A 1 79 ? -43.293 -39.352 41.375 1.00 91.62 79 PHE A CA 1
ATOM 589 C C . PHE A 1 79 ? -44.545 -39.341 40.503 1.00 91.62 79 PHE A C 1
ATOM 591 O O . PHE A 1 79 ? -44.685 -40.190 39.624 1.00 91.62 79 PHE A O 1
ATOM 598 N N . VAL A 1 80 ? -45.422 -38.360 40.704 1.00 89.56 80 VAL A N 1
ATOM 599 C CA . VAL A 1 80 ? -46.560 -38.100 39.813 1.00 89.56 80 VAL A CA 1
ATOM 600 C C . VAL A 1 80 ? -46.425 -36.701 39.227 1.00 89.56 80 VAL A C 1
ATOM 602 O O . VAL A 1 80 ? -46.389 -35.728 39.975 1.00 89.56 80 VAL A O 1
ATOM 605 N N . VAL A 1 81 ? -46.380 -36.604 37.896 1.00 90.88 81 VAL A N 1
ATOM 606 C CA . VAL A 1 81 ? -46.346 -35.338 37.145 1.00 90.88 81 VAL A CA 1
ATOM 607 C C . VAL A 1 81 ? -47.442 -35.363 36.087 1.00 90.88 81 VAL A C 1
ATOM 609 O O . VAL A 1 81 ? -47.476 -36.294 35.286 1.00 90.88 81 VAL A O 1
ATOM 612 N N . ALA A 1 82 ? -48.338 -34.369 36.072 1.00 82.25 82 ALA A N 1
ATOM 613 C CA . ALA A 1 82 ? -49.412 -34.243 35.074 1.00 82.25 82 ALA A CA 1
ATOM 614 C C . ALA A 1 82 ? -50.133 -35.581 34.761 1.00 82.25 82 ALA A C 1
ATOM 616 O O . ALA A 1 82 ? -50.293 -35.967 33.604 1.00 82.25 82 ALA A O 1
ATOM 617 N N . ASN A 1 83 ? -50.532 -36.312 35.812 1.00 84.50 83 ASN A N 1
ATOM 618 C CA . ASN A 1 83 ? -51.202 -37.624 35.756 1.00 84.50 83 ASN A CA 1
ATOM 619 C C . ASN A 1 83 ? -50.352 -38.817 35.252 1.00 84.50 83 ASN A C 1
ATOM 621 O O . ASN A 1 83 ? -50.890 -39.889 34.961 1.00 84.50 83 ASN A O 1
ATOM 625 N N . THR A 1 84 ? -49.031 -38.653 35.181 1.00 89.19 84 THR A N 1
ATOM 626 C CA . THR A 1 84 ? -48.076 -39.696 34.786 1.00 89.19 84 THR A CA 1
ATOM 627 C C . THR A 1 84 ? -47.248 -40.155 35.985 1.00 89.19 84 THR A C 1
ATOM 629 O O . THR A 1 84 ? -46.670 -39.331 36.694 1.00 89.19 84 THR A O 1
ATOM 632 N N . LEU A 1 85 ? -47.189 -41.469 36.210 1.00 90.94 85 LEU A N 1
ATOM 633 C CA . LEU A 1 85 ? -46.441 -42.114 37.283 1.00 90.94 85 LEU A CA 1
ATOM 634 C C . LEU A 1 85 ? -45.035 -42.491 36.812 1.00 90.94 85 LEU A C 1
ATOM 636 O O . LEU A 1 85 ? -44.849 -43.285 35.887 1.00 90.94 85 LEU A O 1
ATOM 640 N N . TYR A 1 86 ? -44.046 -41.961 37.515 1.00 93.06 86 TYR A N 1
ATOM 641 C CA . TYR A 1 86 ? -42.634 -42.268 37.356 1.00 93.06 86 TYR A CA 1
ATOM 642 C C . TYR A 1 86 ? -42.202 -43.273 38.423 1.00 93.06 86 TYR A C 1
ATOM 644 O O . TYR A 1 86 ? -42.632 -43.194 39.576 1.00 93.06 86 TYR A O 1
ATOM 652 N N . SER A 1 87 ? -41.323 -44.201 38.052 1.00 92.25 87 SER A N 1
ATOM 653 C CA . SER A 1 87 ? -40.727 -45.180 38.961 1.00 92.25 87 SER A CA 1
ATOM 654 C C . SER A 1 87 ? -39.251 -45.350 38.617 1.00 92.25 87 SER A C 1
ATOM 656 O O . SER A 1 87 ? -38.914 -45.911 37.577 1.00 92.25 87 SER A O 1
ATOM 658 N N . VAL A 1 88 ? -38.354 -44.834 39.456 1.00 91.56 88 VAL A N 1
ATOM 659 C CA . VAL A 1 88 ? -36.901 -44.858 39.198 1.00 91.56 88 VAL A CA 1
ATOM 660 C C . VAL A 1 88 ? -36.127 -45.301 40.441 1.00 91.56 88 VAL A C 1
ATOM 662 O O . VAL A 1 88 ? -36.611 -45.060 41.545 1.00 91.56 88 VAL A O 1
ATOM 665 N N . PRO A 1 89 ? -34.943 -45.934 40.318 1.00 90.12 89 PRO A N 1
ATOM 666 C CA . PRO A 1 89 ? -34.191 -46.440 41.462 1.00 90.12 89 PRO A CA 1
ATOM 667 C C . PRO A 1 89 ? -33.927 -45.360 42.508 1.00 90.12 89 PRO A C 1
ATOM 669 O O . PRO A 1 89 ? -33.456 -44.278 42.173 1.00 90.12 89 PRO A O 1
ATOM 672 N N . ARG A 1 90 ? -34.155 -45.654 43.788 1.00 89.00 90 ARG A N 1
ATOM 673 C CA . ARG A 1 90 ? -33.998 -44.668 44.873 1.00 89.00 90 ARG A CA 1
ATOM 674 C C . ARG A 1 90 ? -32.562 -44.213 45.118 1.00 89.00 90 ARG A C 1
ATOM 676 O O . ARG A 1 90 ? -32.355 -43.110 45.610 1.00 89.00 90 ARG A O 1
ATOM 683 N N . SER A 1 91 ? -31.575 -45.049 44.783 1.00 86.75 91 SER A N 1
ATOM 684 C CA . SER A 1 91 ? -30.181 -44.845 45.200 1.00 86.75 91 SER A CA 1
ATOM 685 C C . SER A 1 91 ? -29.597 -43.490 44.772 1.00 86.75 91 SER A C 1
ATOM 687 O O . SER A 1 91 ? -29.048 -42.816 45.642 1.00 86.75 91 SER A O 1
ATOM 689 N N . PRO A 1 92 ? -29.737 -43.014 43.514 1.00 88.12 92 PRO A N 1
ATOM 690 C CA . PRO A 1 92 ? -29.234 -41.693 43.143 1.00 88.12 92 PRO A CA 1
ATOM 691 C C . PRO A 1 92 ? -29.894 -40.548 43.919 1.00 88.12 92 PRO A C 1
ATOM 693 O O . PRO A 1 92 ? -29.205 -39.617 44.327 1.00 88.12 92 PRO A O 1
ATOM 696 N N . PHE A 1 93 ? -31.199 -40.647 44.186 1.00 90.00 93 PHE A N 1
ATOM 697 C CA . PHE A 1 93 ? -31.946 -39.651 44.956 1.00 90.00 93 PHE A CA 1
ATOM 698 C C . PHE A 1 93 ? -31.532 -39.643 46.430 1.00 90.00 93 PHE A C 1
ATOM 700 O O . PHE A 1 93 ? -31.191 -38.595 46.957 1.00 90.00 93 PHE A O 1
ATOM 707 N N . GLU A 1 94 ? -31.489 -40.796 47.095 1.00 87.50 94 GLU A N 1
ATOM 708 C CA . GLU A 1 94 ? -31.126 -40.872 48.518 1.00 87.50 94 GLU A CA 1
ATOM 709 C C . GLU A 1 94 ? -29.636 -40.590 48.772 1.00 87.50 94 GLU A C 1
ATOM 711 O O . GLU A 1 94 ? -29.274 -40.101 49.841 1.00 87.50 94 GLU A O 1
ATOM 716 N N . ARG A 1 95 ? -28.759 -40.893 47.802 1.00 86.44 95 ARG A N 1
ATOM 717 C CA . ARG A 1 95 ? -27.306 -40.709 47.936 1.00 86.44 95 ARG A CA 1
ATOM 718 C C . ARG A 1 95 ? -26.848 -39.292 47.617 1.00 86.44 95 ARG A C 1
ATOM 720 O O . ARG A 1 95 ? -25.929 -38.802 48.269 1.00 86.44 95 ARG A O 1
ATOM 727 N N . HIS A 1 96 ? -27.419 -38.675 46.584 1.00 85.12 96 HIS A N 1
ATOM 728 C CA . HIS A 1 96 ? -26.945 -37.390 46.062 1.00 85.12 96 HIS A CA 1
ATOM 729 C C . HIS A 1 96 ? -27.866 -36.217 46.399 1.00 85.12 96 HIS A C 1
ATOM 731 O O . HIS A 1 96 ? -27.513 -35.085 46.083 1.00 85.12 96 HIS A O 1
ATOM 737 N N . SER A 1 97 ? -29.000 -36.468 47.058 1.00 87.12 97 SER A N 1
ATOM 738 C CA . SER A 1 97 ? -29.915 -35.438 47.538 1.00 87.12 97 SER A CA 1
ATOM 739 C C . SER A 1 97 ? -30.325 -35.694 48.991 1.00 87.12 97 SER A C 1
ATOM 741 O O . SER A 1 97 ? -30.918 -36.713 49.349 1.00 87.12 97 SER A O 1
ATOM 743 N N . SER A 1 98 ? -30.068 -34.706 49.848 1.00 78.81 98 SER A N 1
ATOM 744 C CA . SER A 1 98 ? -30.527 -34.713 51.242 1.00 78.81 98 SER A CA 1
ATOM 745 C C . SER A 1 98 ? -32.052 -34.617 51.361 1.00 78.81 98 SER A C 1
ATOM 747 O O . SER A 1 98 ? -32.619 -35.041 52.366 1.00 78.81 98 SER A O 1
ATOM 749 N N . ALA A 1 99 ? -32.729 -34.108 50.328 1.00 82.50 99 ALA A N 1
ATOM 750 C CA . ALA A 1 99 ? -34.174 -33.930 50.308 1.00 82.50 99 ALA A CA 1
ATOM 751 C C . ALA A 1 99 ? -34.952 -35.252 50.209 1.00 82.50 99 ALA A C 1
ATOM 753 O O . ALA A 1 99 ? -36.155 -35.247 50.478 1.00 82.50 99 ALA A O 1
ATOM 754 N N . PHE A 1 100 ? -34.308 -36.361 49.832 1.00 85.44 100 PHE A N 1
ATOM 755 C CA . PHE A 1 100 ? -34.968 -37.658 49.631 1.00 85.44 100 PHE A CA 1
ATOM 756 C C . PHE A 1 100 ? -34.559 -38.744 50.623 1.00 85.44 100 PHE A C 1
ATOM 758 O O . PHE A 1 100 ? -35.273 -39.740 50.753 1.00 85.44 100 PHE A O 1
ATOM 765 N N . ALA A 1 101 ? -33.471 -38.547 51.368 1.00 76.88 101 ALA A N 1
ATOM 766 C CA . ALA A 1 101 ? -33.026 -39.494 52.381 1.00 76.88 101 ALA A CA 1
ATOM 767 C C . ALA A 1 101 ? -34.129 -39.750 53.432 1.00 76.88 101 ALA A C 1
ATOM 769 O O . ALA A 1 101 ? -34.564 -38.841 54.137 1.00 76.88 101 ALA A O 1
ATOM 770 N N . GLY A 1 102 ? -34.595 -41.000 53.533 1.00 69.94 102 GLY A N 1
ATOM 771 C CA . GLY A 1 102 ? -35.549 -41.433 54.561 1.00 69.94 102 GLY A CA 1
ATOM 772 C C . GLY A 1 102 ? -37.018 -41.052 54.332 1.00 69.94 102 GLY A C 1
ATOM 773 O O . GLY A 1 102 ? -37.832 -41.282 55.223 1.00 69.94 102 GLY A O 1
ATOM 774 N N . LYS A 1 103 ? -37.395 -40.510 53.163 1.00 73.38 103 LYS A N 1
ATOM 775 C CA . LYS A 1 103 ? -38.785 -40.079 52.898 1.00 73.38 103 LYS A CA 1
ATOM 776 C C . LYS A 1 103 ? -39.785 -41.195 52.593 1.00 73.38 103 LYS A C 1
ATOM 778 O O . LYS A 1 103 ? -40.983 -40.938 52.621 1.00 73.38 103 LYS A O 1
ATOM 783 N N . GLY A 1 104 ? -39.323 -42.415 52.312 1.00 71.12 104 GLY A N 1
ATOM 784 C CA . GLY A 1 104 ? -40.200 -43.584 52.182 1.00 71.12 104 GLY A CA 1
ATOM 785 C C . GLY A 1 104 ? -41.275 -43.468 51.092 1.00 71.12 104 GLY A C 1
ATOM 786 O O . GLY A 1 104 ? -42.378 -43.963 51.294 1.00 71.12 104 GLY A O 1
ATOM 787 N N . LEU A 1 105 ? -40.977 -42.816 49.962 1.00 83.06 105 LEU A N 1
ATOM 788 C CA . LEU A 1 105 ? -41.926 -42.659 48.852 1.00 83.06 105 LEU A CA 1
ATOM 789 C C . LEU A 1 105 ? -42.176 -44.012 48.165 1.00 83.06 105 LEU A C 1
ATOM 791 O O . LEU A 1 105 ? -41.246 -44.642 47.652 1.00 83.06 105 LEU A O 1
ATOM 795 N N . THR A 1 106 ? -43.433 -44.452 48.160 1.00 84.19 106 THR A N 1
ATOM 796 C CA . THR A 1 106 ? -43.887 -45.739 47.607 1.00 84.19 106 THR A CA 1
ATOM 797 C C . THR A 1 106 ? -44.914 -45.519 46.499 1.00 84.19 106 THR A C 1
ATOM 799 O O . THR A 1 106 ? -45.350 -44.397 46.263 1.00 84.19 106 THR A O 1
ATOM 802 N N . ARG A 1 107 ? -45.323 -46.592 45.809 1.00 83.19 107 ARG A N 1
ATOM 803 C CA . ARG A 1 107 ? -46.371 -46.520 44.778 1.00 83.19 107 ARG A CA 1
ATOM 804 C C . ARG A 1 107 ? -47.695 -45.982 45.333 1.00 83.19 107 ARG A C 1
ATOM 806 O O . ARG A 1 107 ? -48.368 -45.235 44.634 1.00 83.19 107 ARG A O 1
ATOM 813 N N . ASP A 1 108 ? -48.023 -46.333 46.576 1.00 81.19 108 ASP A N 1
ATOM 814 C CA . ASP A 1 108 ? -49.265 -45.925 47.250 1.00 81.19 108 ASP A CA 1
ATOM 815 C C . ASP A 1 108 ? -49.171 -44.519 47.867 1.00 81.19 108 ASP A C 1
ATOM 817 O O . ASP A 1 108 ? -50.185 -43.922 48.214 1.00 81.19 108 ASP A O 1
ATOM 821 N N . ASN A 1 109 ? -47.954 -43.980 48.000 1.00 83.44 109 ASN A N 1
ATOM 822 C CA . ASN A 1 109 ? -47.692 -42.633 48.502 1.00 83.44 109 ASN A CA 1
ATOM 823 C C . ASN A 1 109 ? -46.578 -41.952 47.678 1.00 83.44 109 ASN A C 1
ATOM 825 O O . ASN A 1 109 ? -45.457 -41.774 48.179 1.00 83.44 109 ASN A O 1
ATOM 829 N N . PRO A 1 110 ? -46.840 -41.636 46.392 1.00 88.12 110 PRO A N 1
ATOM 830 C CA . PRO A 1 110 ? -45.863 -40.997 45.523 1.00 88.12 110 PRO A CA 1
ATOM 831 C C . PRO A 1 110 ? -45.735 -39.505 45.845 1.00 88.12 110 PRO A C 1
ATOM 833 O O . PRO A 1 110 ? -46.647 -38.880 46.384 1.00 88.12 110 PRO A O 1
ATOM 836 N N . MET A 1 111 ? -44.614 -38.899 45.455 1.00 88.25 111 MET A N 1
ATOM 837 C CA . MET A 1 111 ? -44.475 -37.445 45.521 1.00 88.25 111 MET A CA 1
ATOM 838 C C . MET A 1 111 ? -45.149 -36.805 44.305 1.00 88.25 111 MET A C 1
ATOM 840 O O . MET A 1 111 ? -44.691 -36.972 43.174 1.00 88.25 111 MET A O 1
ATOM 844 N N . VAL A 1 112 ? -46.238 -36.075 44.541 1.00 88.06 112 VAL A N 1
ATOM 845 C CA . VAL A 1 112 ? -46.960 -35.337 43.499 1.00 88.06 112 VAL A CA 1
ATOM 846 C C . VAL A 1 112 ? -46.254 -34.006 43.239 1.00 88.06 112 VAL A C 1
ATOM 848 O O . VAL A 1 112 ? -45.973 -33.252 44.169 1.00 88.06 112 VAL A O 1
ATOM 851 N N . LEU A 1 113 ? -45.946 -33.738 41.973 1.00 89.38 113 LEU A N 1
ATOM 852 C CA . LEU A 1 113 ? -45.258 -32.541 41.503 1.00 89.38 113 LEU A CA 1
ATOM 853 C C . LEU A 1 113 ? -46.197 -31.744 40.597 1.00 89.38 113 LEU A C 1
ATOM 855 O O . LEU A 1 113 ? -46.189 -31.894 39.376 1.00 89.38 113 LEU A O 1
ATOM 859 N N . GLU A 1 114 ? -47.043 -30.926 41.215 1.00 85.06 114 GLU A N 1
ATOM 860 C CA . GLU A 1 114 ? -48.050 -30.122 40.508 1.00 85.06 114 GLU A CA 1
ATOM 861 C C . GLU A 1 114 ? -47.429 -28.946 39.738 1.00 85.06 114 GLU A C 1
ATOM 863 O O . GLU A 1 114 ? -47.990 -28.485 38.749 1.00 85.06 114 GLU A O 1
ATOM 868 N N . ASP A 1 115 ? -46.247 -28.497 40.164 1.00 83.38 115 ASP A N 1
ATOM 869 C CA . ASP A 1 115 ? -45.536 -27.322 39.658 1.00 83.38 115 ASP A CA 1
ATOM 870 C C . ASP A 1 115 ? -44.328 -27.664 38.764 1.00 83.38 115 ASP A C 1
ATOM 872 O O . ASP A 1 115 ? -43.548 -26.787 38.398 1.00 83.38 115 ASP A O 1
ATOM 876 N N . VAL A 1 116 ? -44.150 -28.938 38.400 1.00 88.00 116 VAL A N 1
ATOM 877 C CA . VAL A 1 116 ? -43.042 -29.393 37.548 1.00 88.00 116 VAL A CA 1
ATOM 878 C C . VAL A 1 116 ? -43.602 -29.944 36.244 1.00 88.00 116 VAL A C 1
ATOM 880 O O . VAL A 1 116 ? -44.408 -30.865 36.253 1.00 88.00 116 VAL A O 1
ATOM 883 N N . ALA A 1 117 ? -43.153 -29.421 35.103 1.00 88.25 117 ALA A N 1
ATOM 884 C CA . ALA A 1 117 ? -43.487 -30.003 33.807 1.00 88.25 117 ALA A CA 1
ATOM 885 C C . ALA A 1 117 ? -42.784 -31.360 33.620 1.00 88.25 117 ALA A C 1
ATOM 887 O O . ALA A 1 117 ? -41.622 -31.519 33.998 1.00 88.25 117 ALA A O 1
ATOM 888 N N . ALA A 1 118 ? -43.449 -32.319 32.966 1.00 88.88 118 ALA A N 1
ATOM 889 C CA . ALA A 1 118 ? -42.881 -33.647 32.696 1.00 88.88 118 ALA A CA 1
ATOM 890 C C . ALA A 1 118 ? -41.511 -33.562 31.992 1.00 88.88 118 ALA A C 1
ATOM 892 O O . ALA A 1 118 ? -40.560 -34.213 32.413 1.00 88.88 118 ALA A O 1
ATOM 893 N N . ALA A 1 119 ? -41.365 -32.658 31.015 1.00 88.38 119 ALA A N 1
ATOM 894 C CA . ALA A 1 119 ? -40.107 -32.414 30.302 1.00 88.38 119 ALA A CA 1
ATOM 895 C C . ALA A 1 119 ? -38.942 -31.969 31.215 1.00 88.38 119 ALA A C 1
ATOM 897 O O . ALA A 1 119 ? -37.784 -32.308 30.960 1.00 88.38 119 ALA A O 1
ATOM 898 N N . HIS A 1 120 ? -39.226 -31.237 32.298 1.00 91.12 120 HIS A N 1
ATOM 899 C CA . HIS A 1 120 ? -38.200 -30.803 33.252 1.00 91.12 120 HIS A CA 1
ATOM 900 C C . HIS A 1 120 ? -37.704 -31.984 34.089 1.00 91.12 120 HIS A C 1
ATOM 902 O O . HIS A 1 120 ? -36.494 -32.167 34.248 1.00 91.12 120 HIS A O 1
ATOM 908 N N . LEU A 1 121 ? -38.633 -32.816 34.581 1.00 92.38 121 LEU A N 1
ATOM 909 C CA . LEU A 1 121 ? -38.278 -34.027 35.318 1.00 92.38 121 LEU A CA 1
ATOM 910 C C . LEU A 1 121 ? -37.519 -35.008 34.415 1.00 92.38 121 LEU A C 1
ATOM 912 O O . LEU A 1 121 ? -36.486 -35.531 34.824 1.00 92.38 121 LEU A O 1
ATOM 916 N N . ASP A 1 122 ? -37.965 -35.196 33.174 1.00 91.94 122 ASP A N 1
ATOM 917 C CA . ASP A 1 122 ? -37.299 -36.040 32.179 1.00 91.94 122 ASP A CA 1
ATOM 918 C C . ASP A 1 122 ? -35.858 -35.595 31.894 1.00 91.94 122 ASP A C 1
ATOM 920 O O . ASP A 1 122 ? -34.965 -36.436 31.745 1.00 91.94 122 ASP A O 1
ATOM 924 N N . SER A 1 123 ? -35.614 -34.282 31.846 1.00 92.00 123 SER A N 1
ATOM 925 C CA . SER A 1 123 ? -34.277 -33.716 31.635 1.00 92.00 123 SER A CA 1
ATOM 926 C C . SER A 1 123 ? -33.338 -34.044 32.797 1.00 92.00 123 SER A C 1
ATOM 928 O O . SER A 1 123 ? -32.223 -34.519 32.574 1.00 92.00 123 SER A O 1
ATOM 930 N N . LEU A 1 124 ? -33.802 -33.896 34.045 1.00 93.31 124 LEU A N 1
ATOM 931 C CA . LEU A 1 124 ? -33.026 -34.288 35.226 1.00 93.31 124 LEU A CA 1
ATOM 932 C C . LEU A 1 124 ? -32.805 -35.808 35.279 1.00 93.31 124 LEU A C 1
ATOM 934 O O . LEU A 1 124 ? -31.690 -36.273 35.522 1.00 93.31 124 LEU A O 1
ATOM 938 N N . LEU A 1 125 ? -33.855 -36.598 35.040 1.00 92.69 125 LEU A N 1
ATOM 939 C CA . LEU A 1 125 ? -33.776 -38.059 35.052 1.00 92.69 125 LEU A CA 1
ATOM 940 C C . LEU A 1 125 ? -32.861 -38.590 33.947 1.00 92.69 125 LEU A C 1
ATOM 942 O O . LEU A 1 125 ? -32.223 -39.619 34.141 1.00 92.69 125 LEU A O 1
ATOM 946 N N . SER A 1 126 ? -32.727 -37.881 32.827 1.00 92.06 126 SER A N 1
ATOM 947 C CA . SER A 1 126 ? -31.763 -38.225 31.777 1.00 92.06 126 SER A CA 1
ATOM 948 C C . SER A 1 126 ? -30.307 -38.063 32.225 1.00 92.06 126 SER A C 1
ATOM 950 O O . SER A 1 126 ? -29.450 -38.766 31.699 1.00 92.06 126 SER A O 1
ATOM 952 N N . LEU A 1 127 ? -30.020 -37.204 33.212 1.00 91.44 127 LEU A N 1
ATOM 953 C CA . LEU A 1 127 ? -28.692 -37.113 33.832 1.00 91.44 127 LEU A CA 1
ATOM 954 C C . LEU A 1 127 ? -28.454 -38.219 34.864 1.00 91.44 127 LEU A C 1
ATOM 956 O O . LEU A 1 127 ? -27.350 -38.750 34.958 1.00 91.44 127 LEU A O 1
ATOM 960 N N . LEU A 1 128 ? -29.482 -38.564 35.643 1.00 90.00 128 LEU A N 1
ATOM 961 C CA . LEU A 1 128 ? -29.396 -39.609 36.670 1.00 90.00 128 LEU A CA 1
ATOM 962 C C . LEU A 1 128 ? -29.394 -41.024 36.068 1.00 90.00 128 LEU A C 1
ATOM 964 O O . LEU A 1 128 ? -28.751 -41.925 36.607 1.00 90.00 128 LEU A O 1
ATOM 968 N N . TYR A 1 129 ? -30.095 -41.207 34.949 1.00 89.75 129 TYR A N 1
ATOM 969 C CA . TYR A 1 129 ? -30.269 -42.472 34.234 1.00 89.75 129 TYR A CA 1
ATOM 970 C C . TYR A 1 129 ? -30.037 -42.257 32.725 1.00 89.75 129 TYR A C 1
ATOM 972 O O . TYR A 1 129 ? -30.985 -42.290 31.924 1.00 89.75 129 TYR A O 1
ATOM 980 N N . PRO A 1 130 ? -28.781 -41.995 32.319 1.00 88.75 130 PRO A N 1
ATOM 981 C CA . PRO A 1 130 ? -28.451 -41.755 30.922 1.00 88.75 130 PRO A CA 1
ATOM 982 C C . PRO A 1 130 ? -28.634 -43.027 30.090 1.00 88.75 130 PRO A C 1
ATOM 984 O O . PRO A 1 130 ? -28.333 -44.133 30.539 1.00 88.75 130 PRO A O 1
ATOM 987 N N . SER A 1 131 ? -29.098 -42.867 28.849 1.00 82.31 131 SER A N 1
ATOM 988 C CA . SER A 1 131 ? -29.068 -43.946 27.852 1.00 82.31 131 SER A CA 1
ATOM 989 C C . SER A 1 131 ? -27.654 -44.196 27.323 1.00 82.31 131 SER A C 1
ATOM 991 O O . SER A 1 131 ? -27.341 -45.311 26.917 1.00 82.31 131 SER A O 1
ATOM 993 N N . GLU A 1 132 ? -26.805 -43.165 27.342 1.00 84.25 132 GLU A N 1
ATOM 994 C CA . GLU A 1 132 ? -25.413 -43.198 26.903 1.00 84.25 132 GLU A CA 1
ATOM 995 C C . GLU A 1 132 ? -24.568 -42.269 27.788 1.00 84.25 132 GLU A C 1
ATOM 997 O O . GLU A 1 132 ? -24.939 -41.123 28.043 1.00 84.25 132 GLU A O 1
ATOM 1002 N N . TYR A 1 133 ? -23.436 -42.762 28.295 1.00 80.50 133 TYR A N 1
ATOM 1003 C CA . TYR A 1 133 ? -22.565 -41.973 29.167 1.00 80.50 133 TYR A CA 1
ATOM 1004 C C . TYR A 1 133 ? -21.848 -40.869 28.381 1.00 80.50 133 TYR A C 1
ATOM 1006 O O . TYR A 1 133 ? -21.258 -41.126 27.337 1.00 80.50 133 TYR A O 1
ATOM 1014 N N . GLY A 1 134 ? -21.851 -39.647 28.918 1.00 74.94 134 GLY A N 1
ATOM 1015 C CA . GLY A 1 134 ? -21.177 -38.490 28.313 1.00 74.94 134 GLY A CA 1
ATOM 1016 C C . GLY A 1 134 ? -22.001 -37.740 27.262 1.00 74.94 134 GLY A C 1
ATOM 1017 O O . GLY A 1 134 ? -21.563 -36.685 26.809 1.00 74.94 134 GLY A O 1
ATOM 1018 N N . VAL A 1 135 ? -23.196 -38.231 26.918 1.00 78.56 135 VAL A N 1
ATOM 1019 C CA . VAL A 1 135 ? -24.138 -37.548 26.024 1.00 78.56 135 VAL A CA 1
ATOM 1020 C C . VAL A 1 135 ? -25.277 -36.962 26.855 1.00 78.56 135 VAL A C 1
ATOM 1022 O O . VAL A 1 135 ? -26.013 -37.687 27.523 1.00 78.56 135 VAL A O 1
ATOM 1025 N N . TYR A 1 136 ? -25.422 -35.639 26.819 1.00 86.06 136 TYR A N 1
ATOM 1026 C CA . TYR A 1 136 ? -26.500 -34.932 27.509 1.00 86.06 136 TYR A CA 1
ATOM 1027 C C . TYR A 1 136 ? -27.651 -34.661 26.545 1.00 86.06 136 TYR A C 1
ATOM 1029 O O . TYR A 1 136 ? -27.432 -34.212 25.423 1.00 86.06 136 TYR A O 1
ATOM 1037 N N . THR A 1 137 ? -28.881 -34.913 26.987 1.00 83.25 137 THR A N 1
ATOM 1038 C CA . THR A 1 137 ? -30.082 -34.629 26.189 1.00 83.25 137 THR A CA 1
ATOM 1039 C C . THR A 1 137 ? -30.424 -33.141 26.163 1.00 83.25 137 THR A C 1
ATOM 1041 O O . THR A 1 137 ? -31.007 -32.679 25.192 1.00 83.25 137 THR A O 1
ATOM 1044 N N . ALA A 1 138 ? -30.052 -32.396 27.209 1.00 88.69 138 ALA A N 1
ATOM 1045 C CA . ALA A 1 138 ? -30.260 -30.955 27.293 1.00 88.69 138 ALA A CA 1
ATOM 1046 C C . ALA A 1 138 ? -29.242 -30.197 26.427 1.00 88.69 138 ALA A C 1
ATOM 1048 O O . ALA A 1 138 ? -28.028 -30.375 26.568 1.00 88.69 138 ALA A O 1
ATOM 1049 N N . THR A 1 139 ? -29.739 -29.318 25.559 1.00 87.56 139 THR A N 1
ATOM 1050 C CA . THR A 1 139 ? -28.934 -28.533 24.603 1.00 87.56 139 THR A CA 1
ATOM 1051 C C . THR A 1 139 ? -29.228 -27.034 24.652 1.00 87.56 139 THR A C 1
ATOM 1053 O O . THR A 1 139 ? -28.432 -26.240 24.154 1.00 87.56 139 THR A O 1
ATOM 1056 N N . SER A 1 140 ? -30.338 -26.637 25.275 1.00 92.19 140 SER A N 1
ATOM 1057 C CA . SER A 1 140 ? -30.802 -25.251 25.350 1.00 92.19 140 SER A CA 1
ATOM 1058 C C . SER A 1 140 ? -30.663 -24.644 26.751 1.00 92.19 140 SER A C 1
ATOM 1060 O O . SER A 1 140 ? -30.539 -25.355 27.750 1.00 92.19 140 SER A O 1
ATOM 1062 N N . VAL A 1 141 ? -30.714 -23.307 26.826 1.00 91.19 141 VAL A N 1
ATOM 1063 C CA . VAL A 1 141 ? -30.720 -22.565 28.101 1.00 91.19 141 VAL A CA 1
ATOM 1064 C C . VAL A 1 141 ? -31.913 -22.984 28.962 1.00 91.19 141 VAL A C 1
ATOM 1066 O O . VAL A 1 141 ? -31.732 -23.262 30.139 1.00 91.19 141 VAL A O 1
ATOM 1069 N N . GLU A 1 142 ? -33.105 -23.106 28.374 1.00 90.62 142 GLU A N 1
ATOM 1070 C CA . GLU A 1 142 ? -34.332 -23.498 29.079 1.00 90.62 142 GLU A CA 1
ATOM 1071 C C . GLU A 1 142 ? -34.199 -24.873 29.753 1.00 90.62 142 GLU A C 1
ATOM 1073 O O . GLU A 1 142 ? -34.442 -25.003 30.952 1.00 90.62 142 GLU A O 1
ATOM 1078 N N . GLU A 1 143 ? -33.731 -25.887 29.018 1.00 92.00 143 GLU A N 1
ATOM 1079 C CA . GLU A 1 143 ? -33.562 -27.245 29.552 1.00 92.00 143 GLU A CA 1
ATOM 1080 C C . GLU A 1 143 ? -32.542 -27.285 30.697 1.00 92.00 143 GLU A C 1
ATOM 1082 O O . GLU A 1 143 ? -32.807 -27.872 31.751 1.00 92.00 143 GLU A O 1
ATOM 1087 N N . TRP A 1 144 ? -31.387 -26.633 30.526 1.00 95.69 144 TRP A N 1
ATOM 1088 C CA . TRP A 1 144 ? -30.360 -26.582 31.566 1.00 95.69 144 TRP A CA 1
ATOM 1089 C C . TRP A 1 144 ? -30.782 -25.741 32.778 1.00 95.69 144 TRP A C 1
ATOM 1091 O O . TRP A 1 144 ? -30.440 -26.096 33.907 1.00 95.69 144 TRP A O 1
ATOM 1101 N N . THR A 1 145 ? -31.565 -24.676 32.587 1.00 94.06 145 THR A N 1
ATOM 1102 C CA . THR A 1 145 ? -32.168 -23.902 33.682 1.00 94.06 145 THR A CA 1
ATOM 1103 C C . THR A 1 145 ? -33.167 -24.745 34.474 1.00 94.06 145 THR A C 1
ATOM 1105 O O . THR A 1 145 ? -33.146 -24.707 35.705 1.00 94.06 145 THR A O 1
ATOM 1108 N N . SER A 1 146 ? -33.995 -25.553 33.810 1.00 93.19 146 SER A N 1
ATOM 1109 C CA . SER A 1 146 ? -34.934 -26.463 34.477 1.00 93.19 146 SER A CA 1
ATOM 1110 C C . SER A 1 146 ? -34.216 -27.545 35.290 1.00 93.19 146 SER A C 1
ATOM 1112 O O . SER A 1 146 ? -34.613 -27.837 36.421 1.00 93.19 146 SER A O 1
ATOM 1114 N N . ILE A 1 147 ? -33.113 -28.091 34.766 1.00 95.38 147 ILE A N 1
ATOM 1115 C CA . ILE A 1 147 ? -32.245 -29.016 35.511 1.00 95.38 147 ILE A CA 1
ATOM 1116 C C . ILE A 1 147 ? -31.631 -28.314 36.728 1.00 95.38 147 ILE A C 1
ATOM 1118 O O . ILE A 1 147 ? -31.701 -28.856 37.832 1.00 95.38 147 ILE A O 1
ATOM 1122 N N . LEU A 1 148 ? -31.066 -27.113 36.553 1.00 95.06 148 LEU A N 1
ATOM 1123 C CA . LEU A 1 148 ? -30.480 -26.319 37.637 1.00 95.06 148 LEU A CA 1
ATOM 1124 C C . LEU A 1 148 ? -31.504 -26.048 38.749 1.00 95.06 148 LEU A C 1
ATOM 1126 O O . LEU A 1 148 ? -31.199 -26.239 39.927 1.00 95.06 148 LEU A O 1
ATOM 1130 N N . HIS A 1 149 ? -32.728 -25.667 38.376 1.00 93.00 149 HIS A N 1
ATOM 1131 C CA . HIS A 1 149 ? -33.822 -25.407 39.307 1.00 93.00 149 HIS A CA 1
ATOM 1132 C C . HIS A 1 149 ? -34.146 -26.637 40.166 1.00 93.00 149 HIS A C 1
ATOM 1134 O O . HIS A 1 149 ? -34.160 -26.551 41.396 1.00 93.00 149 HIS A O 1
ATOM 1140 N N . LEU A 1 150 ? -34.360 -27.800 39.537 1.00 93.50 150 LEU A N 1
ATOM 1141 C CA . LEU A 1 150 ? -34.656 -29.044 40.255 1.00 93.50 150 LEU A CA 1
ATOM 1142 C C . LEU A 1 150 ? -33.463 -29.525 41.088 1.00 93.50 150 LEU A C 1
ATOM 1144 O O . LEU A 1 150 ? -33.645 -29.996 42.212 1.00 93.50 150 LEU A O 1
ATOM 1148 N N . ALA A 1 151 ? -32.242 -29.372 40.572 1.00 93.88 151 ALA A N 1
ATOM 1149 C CA . ALA A 1 151 ? -31.025 -29.724 41.288 1.00 93.88 151 ALA A CA 1
ATOM 1150 C C . ALA A 1 151 ? -30.869 -28.900 42.571 1.00 93.88 151 ALA A C 1
ATOM 1152 O O . ALA A 1 151 ? -30.549 -29.465 43.611 1.00 93.88 151 ALA A O 1
ATOM 1153 N N . ILE A 1 152 ? -31.159 -27.598 42.536 1.00 91.50 152 ILE A N 1
ATOM 1154 C CA . ILE A 1 152 ? -31.135 -26.739 43.726 1.00 91.50 152 ILE A CA 1
ATOM 1155 C C . ILE A 1 152 ? -32.292 -27.078 44.667 1.00 91.50 152 ILE A C 1
ATOM 1157 O O . ILE A 1 152 ? -32.054 -27.311 45.852 1.00 91.50 152 ILE A O 1
ATOM 1161 N N . ARG A 1 153 ? -33.525 -27.188 44.148 1.00 89.81 153 ARG A N 1
ATOM 1162 C CA . ARG A 1 153 ? -34.730 -27.523 44.934 1.00 89.81 153 ARG A CA 1
ATOM 1163 C C . ARG A 1 153 ? -34.563 -28.818 45.724 1.00 89.81 153 ARG A C 1
ATOM 1165 O O . ARG A 1 153 ? -35.074 -28.940 46.836 1.00 89.81 153 ARG A O 1
ATOM 1172 N N . TRP A 1 154 ? -33.866 -29.788 45.146 1.00 90.69 154 TRP A N 1
ATOM 1173 C CA . TRP A 1 154 ? -33.637 -31.086 45.762 1.00 90.69 154 TRP A CA 1
ATOM 1174 C C . TRP A 1 154 ? -32.222 -31.262 46.321 1.00 90.69 154 TRP A C 1
ATO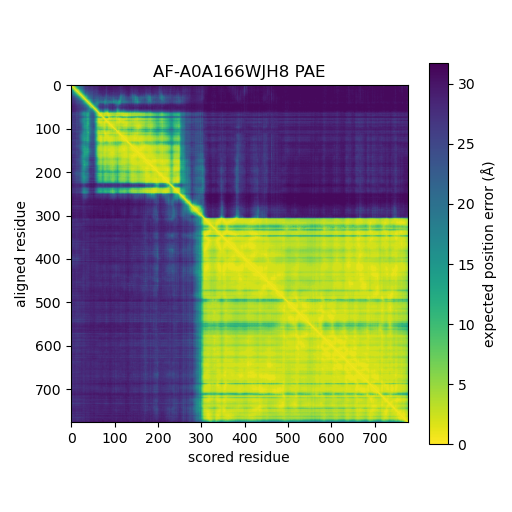M 1176 O O . TRP A 1 154 ? -31.933 -32.313 46.873 1.00 90.69 154 TRP A O 1
ATOM 1186 N N . GLY A 1 155 ? -31.338 -30.270 46.267 1.00 89.19 155 GLY A N 1
ATOM 1187 C CA . GLY A 1 155 ? -30.000 -30.366 46.865 1.00 89.19 155 GLY A CA 1
ATOM 1188 C C . GLY A 1 155 ? -29.043 -31.351 46.175 1.00 89.19 155 GLY A C 1
ATOM 1189 O O . GLY A 1 155 ? -28.217 -31.968 46.844 1.00 89.19 155 GLY A O 1
ATOM 1190 N N . PHE A 1 156 ? -29.140 -31.512 44.852 1.00 92.69 156 PHE A N 1
ATOM 1191 C CA . PHE A 1 156 ? -28.170 -32.241 44.029 1.00 92.69 156 PHE A CA 1
ATOM 1192 C C . PHE A 1 156 ? -26.965 -31.355 43.671 1.00 92.69 156 PHE A C 1
ATOM 1194 O O . PHE A 1 156 ? -26.887 -30.807 42.570 1.00 92.69 156 PHE A O 1
ATOM 1201 N N . GLU A 1 157 ? -25.990 -31.238 44.575 1.00 90.12 157 GLU A N 1
ATOM 1202 C CA . GLU A 1 157 ? -24.838 -30.333 44.388 1.00 90.12 157 GLU A CA 1
ATOM 1203 C C . GLU A 1 157 ? -23.994 -30.636 43.135 1.00 90.12 157 GLU A C 1
ATOM 1205 O O . GLU A 1 157 ? -23.592 -29.723 42.417 1.00 90.12 157 GLU A O 1
ATOM 1210 N N . SER A 1 158 ? -23.763 -31.910 42.794 1.00 90.19 158 SER A N 1
ATOM 1211 C CA . SER A 1 158 ? -22.991 -32.254 41.588 1.00 90.19 158 SER A CA 1
ATOM 1212 C C . SER A 1 158 ? -23.712 -31.871 40.293 1.00 90.19 158 SER A C 1
ATOM 1214 O O . SER A 1 158 ? -23.073 -31.448 39.334 1.00 90.19 158 SER A O 1
ATOM 1216 N N . ILE A 1 159 ? -25.042 -32.000 40.265 1.00 93.69 159 ILE A N 1
ATOM 1217 C CA . ILE A 1 159 ? -25.859 -31.642 39.098 1.00 93.69 159 ILE A CA 1
ATOM 1218 C C . ILE A 1 159 ? -25.999 -30.125 38.995 1.00 93.69 159 ILE A C 1
ATOM 1220 O O . ILE A 1 159 ? -25.941 -29.588 37.892 1.00 93.69 159 ILE A O 1
ATOM 1224 N N . LYS A 1 160 ? -26.119 -29.427 40.128 1.00 93.44 160 LYS A N 1
ATOM 1225 C CA . LYS A 1 160 ? -26.083 -27.964 40.185 1.00 93.44 160 LYS A CA 1
ATOM 1226 C C . LYS A 1 160 ? -24.791 -27.433 39.558 1.00 93.44 160 LYS A C 1
ATOM 1228 O O . LYS A 1 160 ? -24.870 -26.651 38.618 1.00 93.44 160 LYS A O 1
ATOM 1233 N N . ASN A 1 161 ? -23.626 -27.920 39.993 1.00 92.44 161 ASN A N 1
ATOM 1234 C CA . ASN A 1 161 ? -22.334 -27.489 39.442 1.00 92.44 161 ASN A CA 1
ATOM 1235 C C . ASN A 1 161 ? -22.198 -27.810 37.945 1.00 92.44 161 ASN A C 1
ATOM 1237 O O . ASN A 1 161 ? -21.757 -26.958 37.180 1.00 92.44 161 ASN A O 1
ATOM 1241 N N . LEU A 1 162 ? -22.639 -28.997 37.507 1.00 93.19 162 LEU A N 1
ATOM 1242 C CA . LEU A 1 162 ? -22.662 -29.348 36.083 1.00 93.19 162 LEU A CA 1
ATOM 1243 C C . LEU A 1 162 ? -23.568 -28.406 35.277 1.00 93.19 162 LEU A C 1
ATOM 1245 O O . LEU A 1 162 ? -23.205 -27.982 34.186 1.00 93.19 162 LEU A O 1
ATOM 1249 N N . SER A 1 163 ? -24.742 -28.068 35.808 1.00 94.50 163 SER A N 1
ATOM 1250 C CA . SER A 1 163 ? -25.687 -27.180 35.124 1.00 94.50 163 SER A CA 1
ATOM 1251 C C . SER A 1 163 ? -25.119 -25.768 34.993 1.00 94.50 163 SER A C 1
ATOM 1253 O O . SER A 1 163 ? -25.248 -25.161 33.935 1.00 94.50 163 SER A O 1
ATOM 1255 N N . ILE A 1 164 ? -24.426 -25.274 36.025 1.00 92.50 164 ILE A N 1
ATOM 1256 C CA . ILE A 1 164 ? -23.687 -24.006 35.988 1.00 92.50 164 ILE A CA 1
ATOM 1257 C C . ILE A 1 164 ? -22.595 -24.062 34.900 1.00 92.50 164 ILE A C 1
ATOM 1259 O O . ILE A 1 164 ? -22.573 -23.232 33.992 1.00 92.50 164 ILE A O 1
ATOM 1263 N N . GLU A 1 165 ? -21.741 -25.088 34.899 1.00 92.12 165 GLU A N 1
ATOM 1264 C CA . GLU A 1 165 ? -20.696 -25.257 33.874 1.00 92.12 165 GLU A CA 1
ATOM 1265 C C . GLU A 1 165 ? -21.272 -25.227 32.445 1.00 92.12 165 GLU A C 1
ATOM 1267 O O . GLU A 1 165 ? -20.713 -24.583 31.556 1.00 92.12 165 GLU A O 1
ATOM 1272 N N . ARG A 1 166 ? -22.413 -25.895 32.226 1.00 93.94 166 ARG A N 1
ATOM 1273 C CA . ARG A 1 166 ? -23.042 -26.032 30.903 1.00 93.94 166 ARG A CA 1
ATOM 1274 C C . ARG A 1 166 ? -23.830 -24.802 30.467 1.00 93.94 166 ARG A C 1
ATOM 1276 O O . ARG A 1 166 ? -23.861 -24.530 29.271 1.00 93.94 166 ARG A O 1
ATOM 1283 N N . LEU A 1 167 ? -24.410 -24.045 31.400 1.00 94.69 167 LEU A N 1
ATOM 1284 C CA . LEU A 1 167 ? -25.106 -22.784 31.116 1.00 94.69 167 LEU A CA 1
ATOM 1285 C C . LEU A 1 167 ? -24.138 -21.647 30.776 1.00 94.69 167 LEU A C 1
ATOM 1287 O O . LEU A 1 167 ? -24.448 -20.834 29.910 1.00 94.69 167 LEU A O 1
ATOM 1291 N N . SER A 1 168 ? -22.963 -21.599 31.411 1.00 91.94 168 SER A N 1
ATOM 1292 C CA . SER A 1 168 ? -21.984 -20.513 31.246 1.00 91.94 168 SER A CA 1
ATOM 1293 C C . SER A 1 168 ? -21.666 -20.125 29.781 1.00 91.94 168 SER A C 1
ATOM 1295 O O . SER A 1 168 ? -21.691 -18.925 29.477 1.00 91.94 168 SER A O 1
ATOM 1297 N N . PRO A 1 169 ? -21.421 -21.068 28.842 1.00 91.44 169 PRO A N 1
ATOM 1298 C CA . PRO A 1 169 ? -21.138 -20.731 27.442 1.00 91.44 169 PRO A CA 1
ATOM 1299 C C . PRO A 1 169 ? -22.372 -20.404 26.583 1.00 91.44 169 PRO A C 1
ATOM 1301 O O . PRO A 1 169 ? -22.203 -19.802 25.527 1.00 91.44 169 PRO A O 1
ATOM 1304 N N . ILE A 1 170 ? -23.585 -20.807 26.986 1.00 90.81 170 ILE A N 1
ATOM 1305 C CA . ILE A 1 170 ? -24.803 -20.677 26.155 1.00 90.81 170 ILE A CA 1
ATOM 1306 C C . ILE A 1 170 ? -25.788 -19.606 26.648 1.00 90.81 170 ILE A C 1
ATOM 1308 O O . ILE A 1 170 ? -26.628 -19.155 25.874 1.00 90.81 170 ILE A O 1
ATOM 1312 N N . ALA A 1 171 ? -25.705 -19.202 27.918 1.00 93.69 171 ALA A N 1
ATOM 1313 C CA . ALA A 1 171 ? -26.571 -18.194 28.523 1.00 93.69 171 ALA A CA 1
ATOM 1314 C C . ALA A 1 171 ? -26.117 -16.768 28.158 1.00 93.69 171 ALA A C 1
ATOM 1316 O O . ALA A 1 171 ? -24.921 -16.458 28.210 1.00 93.69 171 ALA A O 1
ATOM 1317 N N . SER A 1 172 ? -27.069 -15.883 27.841 1.00 93.88 172 SER A N 1
ATOM 1318 C CA . SER A 1 172 ? -26.785 -14.454 27.639 1.00 93.88 172 SER A CA 1
ATOM 1319 C C . SER A 1 172 ? -26.383 -13.767 28.950 1.00 93.88 172 SER A C 1
ATOM 1321 O O . SER A 1 172 ? -26.631 -14.290 30.035 1.00 93.88 172 SER A O 1
ATOM 1323 N N . ASP A 1 173 ? -25.810 -12.563 28.883 1.00 94.81 173 ASP A N 1
ATOM 1324 C CA . ASP A 1 173 ? -25.469 -11.803 30.096 1.00 94.81 173 ASP A CA 1
ATOM 1325 C C . ASP A 1 173 ? -26.707 -11.454 30.939 1.00 94.81 173 ASP A C 1
ATOM 1327 O O . ASP A 1 173 ? -26.643 -11.442 32.166 1.00 94.81 173 ASP A O 1
ATOM 1331 N N . ILE A 1 174 ? -27.867 -11.265 30.300 1.00 94.62 174 ILE A N 1
ATOM 1332 C CA . ILE A 1 174 ? -29.143 -11.085 31.004 1.00 94.62 174 ILE A CA 1
ATOM 1333 C C . ILE A 1 174 ? -29.555 -12.382 31.700 1.00 94.62 174 ILE A C 1
ATOM 1335 O O . ILE A 1 174 ? -29.907 -12.348 32.875 1.00 94.62 174 ILE A O 1
ATOM 1339 N N . ASP A 1 175 ? -29.458 -13.531 31.023 1.00 94.00 175 ASP A N 1
ATOM 1340 C CA . ASP A 1 175 ? -29.751 -14.833 31.640 1.00 94.00 175 ASP A CA 1
ATOM 1341 C C . ASP A 1 175 ? -28.816 -15.097 32.826 1.00 94.00 175 ASP A C 1
ATOM 1343 O O . ASP A 1 175 ? -29.261 -15.545 33.878 1.00 94.00 175 ASP A O 1
ATOM 1347 N N . LYS A 1 176 ? -27.532 -14.752 32.693 1.00 94.81 176 LYS A N 1
ATOM 1348 C CA . LYS A 1 176 ? -26.525 -14.868 33.753 1.00 94.81 176 LYS A CA 1
ATOM 1349 C C . LYS A 1 176 ? -26.836 -13.986 34.956 1.00 94.81 176 LYS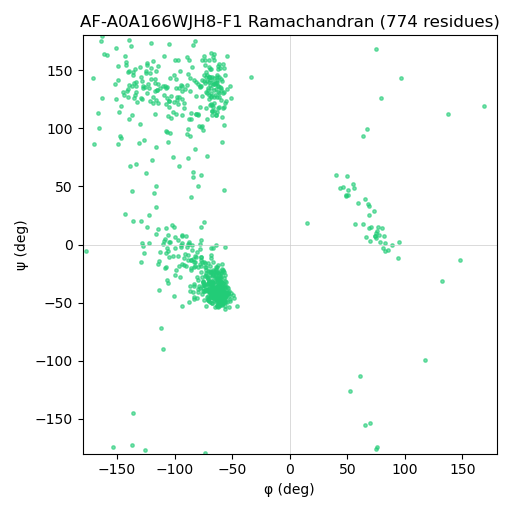 A C 1
ATOM 1351 O O . LYS A 1 176 ? -26.656 -14.443 36.081 1.00 94.81 176 LYS A O 1
ATOM 1356 N N . ILE A 1 177 ? -27.332 -12.765 34.746 1.00 94.56 177 ILE A N 1
ATOM 1357 C CA . ILE A 1 177 ? -27.780 -11.899 35.844 1.00 94.56 177 ILE A CA 1
ATOM 1358 C C . ILE A 1 177 ? -29.021 -12.481 36.520 1.00 94.56 177 ILE A C 1
ATOM 1360 O O . ILE A 1 177 ? -29.042 -12.633 37.740 1.00 94.56 177 ILE A O 1
ATOM 1364 N N . VAL A 1 178 ? -30.038 -12.845 35.738 1.00 93.56 178 VAL A N 1
ATOM 1365 C CA . VAL A 1 178 ? -31.314 -13.354 36.260 1.00 93.56 178 VAL A CA 1
ATOM 1366 C C . VAL A 1 178 ? -31.102 -14.645 37.048 1.00 93.56 178 VAL A C 1
ATOM 1368 O O . VAL A 1 178 ? -31.480 -14.725 38.216 1.00 93.56 178 VAL A O 1
ATOM 1371 N N . LEU A 1 179 ? -30.438 -15.632 36.445 1.00 93.38 179 LEU A N 1
ATOM 1372 C CA . LEU A 1 179 ? -30.145 -16.914 37.082 1.00 93.38 179 LEU A CA 1
ATOM 1373 C C . LEU A 1 179 ? -29.142 -16.749 38.226 1.00 93.38 179 LEU A C 1
ATOM 1375 O O . LEU A 1 179 ? -29.300 -17.376 39.272 1.00 93.38 179 LEU A O 1
ATOM 1379 N N . GLY A 1 180 ? -28.140 -15.882 38.061 1.00 93.38 180 GLY A N 1
ATOM 1380 C CA . GLY A 1 180 ? -27.148 -15.610 39.093 1.00 93.38 180 GLY A CA 1
ATOM 1381 C C . GLY A 1 180 ? -27.761 -15.008 40.350 1.00 93.38 180 GLY A C 1
ATOM 1382 O O . GLY A 1 180 ? -27.433 -15.447 41.449 1.00 93.38 180 GLY A O 1
ATOM 1383 N N . ARG A 1 181 ? -28.717 -14.082 40.209 1.00 90.94 181 ARG A N 1
ATOM 1384 C CA . ARG A 1 181 ? -29.479 -13.537 41.340 1.00 90.94 181 ARG A CA 1
ATOM 1385 C C . ARG A 1 181 ? -30.444 -14.558 41.925 1.00 90.94 181 ARG A C 1
ATOM 1387 O O . ARG A 1 181 ? -30.511 -14.693 43.142 1.00 90.94 181 ARG A O 1
ATOM 1394 N N . GLN A 1 182 ? -31.173 -15.283 41.078 1.00 91.69 182 GLN A N 1
ATOM 1395 C CA . GLN A 1 182 ? -32.171 -16.257 41.521 1.00 91.69 182 GLN A CA 1
ATOM 1396 C C . GLN A 1 182 ? -31.550 -17.417 42.315 1.00 91.69 182 GLN A C 1
ATOM 1398 O O . GLN A 1 182 ? -32.156 -17.897 43.271 1.00 91.69 182 GLN A O 1
ATOM 1403 N N . TYR A 1 183 ? -30.352 -17.860 41.927 1.00 90.00 183 TYR A N 1
ATOM 1404 C CA . TYR A 1 183 ? -29.700 -19.057 42.466 1.00 90.00 183 TYR A CA 1
ATOM 1405 C C . TYR A 1 183 ? -28.385 -18.784 43.213 1.00 90.00 183 TYR A C 1
ATOM 1407 O O . TYR A 1 183 ? -27.687 -19.737 43.562 1.00 90.00 183 TYR A O 1
ATOM 1415 N N . ALA A 1 184 ? -28.055 -17.514 43.475 1.00 88.62 184 ALA A N 1
ATOM 1416 C CA . ALA A 1 184 ? -26.826 -17.072 44.147 1.00 88.62 184 ALA A CA 1
ATOM 1417 C C . ALA A 1 184 ? -25.531 -17.590 43.476 1.00 88.62 184 ALA A C 1
ATOM 1419 O O . ALA A 1 184 ? -24.668 -18.192 44.117 1.00 88.62 184 ALA A O 1
ATOM 1420 N N . ILE A 1 185 ? -25.408 -17.374 42.161 1.00 89.75 185 ILE A N 1
ATOM 1421 C CA . ILE A 1 185 ? -24.235 -17.746 41.348 1.00 89.75 185 ILE A CA 1
ATOM 1422 C C . ILE A 1 185 ? -23.375 -16.495 41.108 1.00 89.75 185 ILE A C 1
ATOM 1424 O O . ILE A 1 185 ? -23.368 -15.905 40.025 1.00 89.75 185 ILE A O 1
ATOM 1428 N N . ASP A 1 186 ? -22.648 -16.070 42.142 1.00 85.75 186 ASP A N 1
ATOM 1429 C CA . ASP A 1 186 ? -21.889 -14.806 42.144 1.00 85.75 186 ASP A CA 1
ATOM 1430 C C . ASP A 1 186 ? -20.764 -14.752 41.095 1.00 85.75 186 ASP A C 1
ATOM 1432 O O . ASP A 1 186 ? -20.373 -13.672 40.638 1.00 85.75 186 ASP A O 1
ATOM 1436 N N . GLU A 1 187 ? -20.250 -15.913 40.680 1.00 85.81 187 GLU A N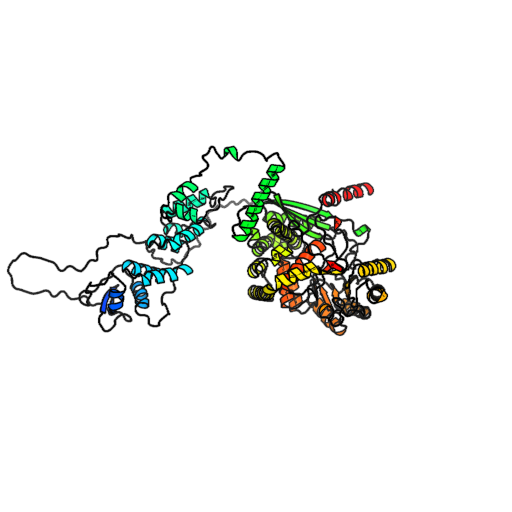 1
ATOM 1437 C CA . GLU A 1 187 ? -19.189 -16.027 39.673 1.00 85.81 187 GLU A CA 1
ATOM 1438 C C . GLU A 1 187 ? -19.588 -15.463 38.301 1.00 85.81 187 GLU A C 1
ATOM 1440 O O . GLU A 1 187 ? -18.726 -14.963 37.577 1.00 85.81 187 GLU A O 1
ATOM 1445 N N . TRP A 1 188 ? -20.882 -15.467 37.961 1.00 91.44 188 TRP A N 1
ATOM 1446 C CA . TRP A 1 188 ? -21.386 -14.899 36.706 1.00 91.44 188 TRP A CA 1
ATOM 1447 C C . TRP A 1 188 ? -21.684 -13.408 36.809 1.00 91.44 188 TRP A C 1
ATOM 1449 O O . TRP A 1 188 ? -21.460 -12.661 35.854 1.00 91.44 188 TRP A O 1
ATOM 1459 N N . LEU A 1 189 ? -22.180 -12.973 37.970 1.00 88.94 189 LEU A N 1
ATOM 1460 C CA . LEU A 1 189 ? -22.787 -11.657 38.149 1.00 88.94 189 LEU A CA 1
ATOM 1461 C C . LEU A 1 189 ? -21.819 -10.517 37.826 1.00 88.94 189 LEU A C 1
ATOM 1463 O O . LEU A 1 189 ? -22.178 -9.601 37.095 1.00 88.94 189 LEU A O 1
ATOM 1467 N N . GLY A 1 190 ? -20.573 -10.581 38.304 1.00 84.12 190 GLY A N 1
ATOM 1468 C CA . GLY A 1 190 ? -19.611 -9.490 38.102 1.00 84.12 190 GLY A CA 1
ATOM 1469 C C . GLY A 1 190 ? -19.319 -9.194 36.625 1.00 84.12 190 GLY A C 1
ATOM 1470 O O . GLY A 1 190 ? -19.357 -8.038 36.209 1.00 84.12 190 GLY A O 1
ATOM 1471 N N . ALA A 1 191 ? -19.051 -10.234 35.832 1.00 80.12 191 ALA A N 1
ATOM 1472 C CA . ALA A 1 191 ? -18.766 -10.083 34.405 1.00 80.12 191 ALA A CA 1
ATOM 1473 C C . ALA A 1 191 ? -20.027 -9.705 33.613 1.00 80.12 191 ALA A C 1
ATOM 1475 O O . ALA A 1 191 ? -19.964 -8.841 32.740 1.00 80.12 191 ALA A O 1
ATOM 1476 N N . ALA A 1 192 ? -21.175 -10.293 33.961 1.00 89.88 192 ALA A N 1
ATOM 1477 C CA . ALA A 1 192 ? -22.437 -10.013 33.292 1.00 89.88 192 ALA A CA 1
ATOM 1478 C C . ALA A 1 192 ? -22.920 -8.572 33.548 1.00 89.88 192 ALA A C 1
ATOM 1480 O O . ALA A 1 192 ? -23.249 -7.863 32.600 1.00 89.88 192 ALA A O 1
ATOM 1481 N N . TYR A 1 193 ? -22.880 -8.077 34.793 1.00 92.62 193 TYR A N 1
ATOM 1482 C CA . TYR A 1 193 ? -23.214 -6.678 35.088 1.00 92.62 193 TYR A CA 1
ATOM 1483 C C . TYR A 1 193 ? -22.257 -5.697 34.422 1.00 92.62 193 TYR A C 1
ATOM 1485 O O . TYR A 1 193 ? -22.717 -4.671 33.930 1.00 92.62 193 TYR A O 1
ATOM 1493 N N . LEU A 1 194 ? -20.954 -5.996 34.374 1.00 86.25 194 LEU A N 1
ATOM 1494 C CA . LEU A 1 194 ? -19.996 -5.152 33.661 1.00 86.25 194 LEU A CA 1
ATOM 1495 C C . LEU A 1 194 ? -20.349 -5.076 32.172 1.00 86.25 194 LEU A C 1
ATOM 1497 O O . LEU A 1 194 ? -20.425 -3.980 31.629 1.00 86.25 194 LEU A O 1
ATOM 1501 N N . SER A 1 195 ? -20.634 -6.215 31.537 1.00 86.06 195 SER A N 1
ATOM 1502 C CA . SER A 1 195 ? -21.072 -6.270 30.138 1.00 86.06 195 SER A CA 1
ATOM 1503 C C . SER A 1 195 ? -22.330 -5.418 29.900 1.00 86.06 195 SER A C 1
ATOM 1505 O O . SER A 1 195 ? -22.344 -4.548 29.029 1.00 86.06 195 SER A O 1
ATOM 1507 N N . ILE A 1 196 ? -23.368 -5.568 30.734 1.00 89.50 196 ILE A N 1
ATOM 1508 C CA . ILE A 1 196 ? -24.632 -4.818 30.604 1.00 89.50 196 ILE A CA 1
ATOM 1509 C C . ILE A 1 196 ? -24.485 -3.321 30.924 1.00 89.50 196 ILE A C 1
ATOM 1511 O O . ILE A 1 196 ? -25.119 -2.475 30.284 1.00 89.50 196 ILE A O 1
ATOM 1515 N N . CYS A 1 197 ? -23.654 -2.961 31.901 1.00 83.88 197 CYS A N 1
ATOM 1516 C CA . CYS A 1 197 ? -23.392 -1.561 32.228 1.00 83.88 197 CYS A CA 1
ATOM 1517 C C . CYS A 1 197 ? -22.559 -0.872 31.143 1.00 83.88 197 CYS A C 1
ATOM 1519 O O . CYS A 1 197 ? -22.780 0.310 30.897 1.00 83.88 197 CYS A O 1
ATOM 1521 N N . SER A 1 198 ? -21.657 -1.603 30.482 1.00 76.50 198 SER A N 1
ATOM 1522 C CA . SER A 1 198 ? -20.715 -1.056 29.499 1.00 76.50 198 SER A CA 1
ATOM 1523 C C . SER A 1 198 ? -21.198 -1.128 28.047 1.00 76.50 198 SER A C 1
ATOM 1525 O O . SER A 1 198 ? -20.645 -0.434 27.197 1.00 76.50 198 SER A O 1
ATOM 1527 N N . ARG A 1 199 ? -22.214 -1.940 27.722 1.00 78.06 199 ARG A N 1
ATOM 1528 C CA . ARG A 1 199 ? -22.726 -2.043 26.343 1.00 78.06 199 ARG A CA 1
ATOM 1529 C C . ARG A 1 199 ? -23.424 -0.761 25.881 1.00 78.06 199 ARG A C 1
ATOM 1531 O O . ARG A 1 199 ? -24.030 -0.042 26.678 1.00 78.06 199 ARG A O 1
ATOM 1538 N N . TRP A 1 200 ? -23.403 -0.491 24.581 1.00 68.50 200 TRP A N 1
ATOM 1539 C CA . TRP A 1 200 ? -23.979 0.734 24.022 1.00 68.50 200 TRP A CA 1
ATOM 1540 C C . TRP A 1 200 ? -25.510 0.756 24.108 1.00 68.50 200 TRP A C 1
ATOM 1542 O O . TRP A 1 200 ? -26.110 1.773 24.460 1.00 68.50 200 TRP A O 1
ATOM 1552 N N . GLU A 1 201 ? -26.158 -0.376 23.850 1.00 77.56 201 GLU A N 1
ATOM 1553 C CA . GLU A 1 201 ? -27.608 -0.490 23.844 1.00 77.56 201 GLU A CA 1
ATOM 1554 C C . GLU A 1 201 ? -28.199 -0.329 25.249 1.00 77.56 201 GLU A C 1
ATOM 1556 O O . GLU A 1 201 ? -27.811 -1.005 26.209 1.00 77.56 201 GLU A O 1
ATOM 1561 N N . CYS A 1 202 ? -29.213 0.532 25.362 1.00 82.31 202 CYS A N 1
ATOM 1562 C CA . CYS A 1 202 ? -30.065 0.576 26.544 1.00 82.31 202 CYS A CA 1
ATOM 1563 C C . CYS A 1 202 ? -30.732 -0.787 26.780 1.00 82.31 202 CYS A C 1
ATOM 1565 O O . CYS A 1 202 ? -30.954 -1.558 25.846 1.00 82.31 202 CYS A O 1
ATOM 1567 N N . LEU A 1 203 ? -31.112 -1.063 28.030 1.00 86.19 203 LEU A N 1
ATOM 1568 C CA . LEU A 1 203 ? -31.981 -2.197 28.338 1.00 86.19 203 LEU A CA 1
ATOM 1569 C C . LEU A 1 203 ? -33.270 -2.088 27.516 1.00 86.19 203 LEU A C 1
ATOM 1571 O O . LEU A 1 203 ? -33.990 -1.086 27.579 1.00 86.19 203 LEU A O 1
ATOM 1575 N N . SER A 1 204 ? -33.560 -3.123 26.735 1.00 88.56 204 SER A N 1
ATOM 1576 C CA . SER A 1 204 ? -34.853 -3.253 26.078 1.00 88.56 204 SER A CA 1
ATOM 1577 C C . SER A 1 204 ? -35.950 -3.471 27.123 1.00 88.56 204 SER A C 1
ATOM 1579 O O . SER A 1 204 ? -35.699 -3.883 28.257 1.00 88.56 204 SER A O 1
ATOM 1581 N N . LYS A 1 205 ? -37.207 -3.232 26.734 1.00 86.12 205 LYS A N 1
ATOM 1582 C CA . LYS A 1 205 ? -38.356 -3.505 27.613 1.00 86.12 205 LYS A CA 1
ATOM 1583 C C . LYS A 1 205 ? -38.413 -4.969 28.047 1.00 86.12 205 LYS A C 1
ATOM 1585 O O . LYS A 1 205 ? -38.866 -5.243 29.149 1.00 86.12 205 LYS A O 1
ATOM 1590 N N . GLU A 1 206 ? -37.975 -5.880 27.184 1.00 88.88 206 GLU A N 1
ATOM 1591 C CA . GLU A 1 206 ? -37.966 -7.308 27.478 1.00 88.88 206 GLU A CA 1
ATOM 1592 C C . GLU A 1 206 ? -36.901 -7.659 28.516 1.00 88.88 206 GLU A C 1
ATOM 1594 O O . GLU A 1 206 ? -37.202 -8.283 29.523 1.00 88.88 206 GLU A O 1
ATOM 1599 N N . GLU A 1 207 ? -35.674 -7.170 28.342 1.00 92.12 207 GLU A N 1
ATOM 1600 C CA . GLU A 1 207 ? -34.601 -7.380 29.320 1.00 92.12 207 GLU A CA 1
ATOM 1601 C C . GLU A 1 207 ? -34.941 -6.745 30.670 1.00 92.12 207 GLU A C 1
ATOM 1603 O O . GLU A 1 207 ? -34.793 -7.383 31.708 1.00 92.12 207 GLU A O 1
ATOM 1608 N N . GLY A 1 208 ? -35.486 -5.524 30.657 1.00 87.56 208 GLY A N 1
ATOM 1609 C CA . GLY A 1 208 ? -35.926 -4.841 31.869 1.00 87.56 208 GLY A CA 1
ATOM 1610 C C . GLY A 1 208 ? -37.040 -5.581 32.617 1.00 87.56 208 GLY A C 1
ATOM 1611 O O . GLY A 1 208 ? -37.053 -5.566 33.837 1.00 87.56 208 GLY A O 1
ATOM 1612 N N . ARG A 1 209 ? -37.956 -6.278 31.932 1.00 91.38 209 ARG A N 1
ATOM 1613 C CA . ARG A 1 209 ? -38.995 -7.084 32.609 1.00 91.38 209 ARG A CA 1
ATOM 1614 C C . ARG A 1 209 ? -38.441 -8.319 33.308 1.00 91.38 209 ARG A C 1
ATOM 1616 O O . ARG A 1 209 ? -39.059 -8.805 34.248 1.00 91.38 209 ARG A O 1
ATOM 1623 N N . ARG A 1 210 ? -37.306 -8.835 32.838 1.00 90.56 210 ARG A N 1
ATOM 1624 C CA . ARG A 1 210 ? -36.692 -10.062 33.356 1.00 90.56 210 ARG A CA 1
ATOM 1625 C C . ARG A 1 210 ? -35.791 -9.810 34.567 1.00 90.56 210 ARG A C 1
ATOM 1627 O O . ARG A 1 210 ? -35.509 -10.748 35.303 1.00 90.56 210 ARG A O 1
ATOM 1634 N N . MET A 1 211 ? -35.329 -8.576 34.769 1.00 91.38 211 MET A N 1
ATOM 1635 C CA . MET A 1 211 ? -34.380 -8.202 35.824 1.00 91.38 211 MET A CA 1
ATOM 1636 C C . MET A 1 211 ? -35.076 -7.620 37.059 1.00 91.38 211 MET A C 1
ATOM 1638 O O . MET A 1 211 ? -36.194 -7.113 36.991 1.00 91.38 211 MET A O 1
ATOM 1642 N N . GLN A 1 212 ? -34.390 -7.655 38.203 1.00 91.00 212 GLN A N 1
ATOM 1643 C CA . GLN A 1 212 ? -34.868 -6.983 39.411 1.00 91.00 212 GLN A CA 1
ATOM 1644 C C . GLN A 1 212 ? -34.806 -5.461 39.243 1.00 91.00 212 GLN A C 1
ATOM 1646 O O . GLN A 1 212 ? -33.877 -4.930 38.636 1.00 91.00 212 GLN A O 1
ATOM 1651 N N . VAL A 1 213 ? -35.780 -4.750 39.819 1.00 87.38 213 VAL A N 1
ATOM 1652 C CA . VAL A 1 213 ? -35.878 -3.284 39.712 1.00 87.38 213 VAL A CA 1
ATOM 1653 C C . VAL A 1 213 ? -34.621 -2.590 40.242 1.00 87.38 213 VAL A C 1
ATOM 1655 O O . VAL A 1 213 ? -34.142 -1.659 39.600 1.00 87.38 213 VAL A O 1
ATOM 1658 N N . ASP A 1 214 ? -34.052 -3.072 41.348 1.00 87.75 214 ASP A N 1
ATOM 1659 C CA . ASP A 1 214 ? -32.832 -2.501 41.932 1.00 87.75 214 ASP A CA 1
ATOM 1660 C C . ASP A 1 214 ? -31.629 -2.638 40.992 1.00 87.75 214 ASP A C 1
ATOM 1662 O O . ASP A 1 214 ? -30.886 -1.678 40.802 1.00 87.75 214 ASP A O 1
ATOM 1666 N N . ASP A 1 215 ? -31.485 -3.783 40.316 1.00 90.69 215 ASP A N 1
ATOM 1667 C CA . ASP A 1 215 ? -30.431 -3.970 39.318 1.00 90.69 215 ASP A CA 1
ATOM 1668 C C . ASP A 1 215 ? -30.619 -3.020 38.130 1.00 90.69 215 ASP A C 1
ATOM 1670 O O . ASP A 1 215 ? -29.652 -2.450 37.640 1.00 90.69 215 ASP A O 1
ATOM 1674 N N . ILE A 1 216 ? -31.857 -2.807 37.671 1.00 91.12 216 ILE A N 1
ATOM 1675 C CA . ILE A 1 216 ? -32.158 -1.886 36.562 1.00 91.12 216 ILE A CA 1
ATOM 1676 C C . ILE A 1 216 ? -31.829 -0.445 36.951 1.00 91.12 216 ILE A C 1
ATOM 1678 O O . ILE A 1 216 ? -31.235 0.287 36.154 1.00 91.12 216 ILE A O 1
ATOM 1682 N N . ILE A 1 217 ? -32.214 -0.034 38.163 1.00 87.00 217 ILE A N 1
ATOM 1683 C CA . ILE A 1 217 ? -31.909 1.293 38.702 1.00 87.00 217 ILE A CA 1
ATOM 1684 C C . ILE A 1 217 ? -30.397 1.474 38.781 1.00 87.00 217 ILE A C 1
ATOM 1686 O O . ILE A 1 217 ? -29.893 2.491 38.309 1.00 87.00 217 ILE A O 1
ATOM 1690 N N . GLU A 1 218 ? -29.673 0.489 39.307 1.00 87.69 218 GLU A N 1
ATOM 1691 C CA . GLU A 1 218 ? -28.228 0.580 39.494 1.00 87.69 218 GLU A CA 1
ATOM 1692 C C . GLU A 1 218 ? -27.471 0.539 38.162 1.00 87.69 218 GLU A C 1
ATOM 1694 O O . GLU A 1 218 ? -26.577 1.353 37.943 1.00 87.69 218 GLU A O 1
ATOM 1699 N N . ILE A 1 219 ? -27.889 -0.308 37.214 1.00 88.81 219 ILE A N 1
ATOM 1700 C CA . ILE A 1 219 ? -27.402 -0.294 35.827 1.00 88.81 219 ILE A CA 1
ATOM 1701 C C . ILE A 1 219 ? -27.640 1.084 35.215 1.00 88.81 219 ILE A C 1
ATOM 1703 O O . ILE A 1 219 ? -26.729 1.661 34.631 1.00 88.81 219 ILE A O 1
ATOM 1707 N N . SER A 1 220 ? -28.839 1.650 35.360 1.00 83.38 220 SER A N 1
ATOM 1708 C CA . SER A 1 220 ? -29.140 2.985 34.844 1.00 83.38 220 SER A CA 1
ATOM 1709 C C . SER A 1 220 ? -28.311 4.071 35.536 1.00 83.38 220 SER A C 1
ATOM 1711 O O . SER A 1 220 ? -27.895 5.017 34.872 1.00 83.38 220 SER A O 1
ATOM 1713 N N . ALA A 1 221 ? -28.062 3.959 36.842 1.00 80.62 221 ALA A N 1
ATOM 1714 C CA . ALA A 1 221 ? -27.271 4.908 37.619 1.00 80.62 221 ALA A CA 1
ATOM 1715 C C . ALA A 1 221 ? -25.792 4.851 37.229 1.00 80.62 221 ALA A C 1
ATOM 1717 O O . ALA A 1 221 ? -25.191 5.895 36.989 1.00 80.62 221 ALA A O 1
ATOM 1718 N N . ILE A 1 222 ? -25.227 3.649 37.092 1.00 80.56 222 ILE A N 1
ATOM 1719 C CA . ILE A 1 222 ? -23.881 3.418 36.564 1.00 80.56 222 ILE A CA 1
ATOM 1720 C C . ILE A 1 222 ? -23.788 3.976 35.146 1.00 80.56 222 ILE A C 1
ATOM 1722 O O . ILE A 1 222 ? -22.921 4.792 34.862 1.00 80.56 222 ILE A O 1
ATOM 1726 N N . ARG A 1 223 ? -24.721 3.629 34.261 1.00 81.06 223 ARG A N 1
ATOM 1727 C CA . ARG A 1 223 ? -24.723 4.136 32.885 1.00 81.06 223 ARG A CA 1
ATOM 1728 C C . ARG A 1 223 ? -24.847 5.655 32.831 1.00 81.06 223 ARG A C 1
ATOM 1730 O O . ARG A 1 223 ? -24.213 6.277 31.995 1.00 81.06 223 ARG A O 1
ATOM 1737 N N . HIS A 1 224 ? -25.607 6.279 33.726 1.00 72.19 224 HIS A N 1
ATOM 1738 C CA . HIS A 1 224 ? -25.701 7.737 33.796 1.00 72.19 224 HIS A CA 1
ATOM 1739 C C . HIS A 1 224 ? -24.411 8.377 34.332 1.00 72.19 224 HIS A C 1
ATOM 1741 O O . HIS A 1 224 ? -23.908 9.336 33.755 1.00 72.19 224 HIS A O 1
ATOM 1747 N N . GLN A 1 225 ? -23.864 7.839 35.423 1.00 65.12 225 GLN A N 1
ATOM 1748 C CA . GLN A 1 225 ? -22.665 8.349 36.093 1.00 65.12 225 GLN A CA 1
ATOM 1749 C C . GLN A 1 225 ? -21.398 8.163 35.253 1.00 65.12 225 GLN A C 1
ATOM 1751 O O . GLN A 1 225 ? -20.505 9.004 35.295 1.00 65.12 225 GLN A O 1
ATOM 1756 N N . PHE A 1 226 ? -21.336 7.081 34.482 1.00 62.50 226 PHE A N 1
ATOM 1757 C CA . PHE A 1 226 ? -20.229 6.739 33.598 1.00 62.50 226 PHE A CA 1
ATOM 1758 C C . PHE A 1 226 ? -20.541 7.108 32.127 1.00 62.50 226 PHE A C 1
ATOM 1760 O O . PHE A 1 226 ? -19.839 6.672 31.230 1.00 62.50 226 PHE A O 1
ATOM 1767 N N . GLY A 1 227 ? -21.567 7.932 31.854 1.00 55.31 227 GLY A N 1
ATOM 1768 C CA . GLY A 1 227 ? -21.773 8.602 30.554 1.00 55.31 227 GLY A CA 1
ATOM 1769 C C . GLY A 1 227 ? -22.462 7.806 29.428 1.00 55.31 227 GLY A C 1
ATOM 1770 O O . GLY A 1 227 ? -22.698 8.347 28.352 1.00 55.31 227 GLY A O 1
ATOM 1771 N N . LEU A 1 228 ? -22.882 6.563 29.654 1.00 57.03 228 LEU A N 1
ATOM 1772 C CA . LEU A 1 228 ? -23.496 5.657 28.665 1.00 57.03 228 LEU A CA 1
ATOM 1773 C C . LEU A 1 228 ? -25.025 5.828 28.489 1.00 57.03 228 LEU A C 1
ATOM 1775 O O . LEU A 1 228 ? -25.774 4.854 28.343 1.00 57.03 228 LEU A O 1
ATOM 1779 N N . GLY A 1 229 ? -25.513 7.074 28.484 1.00 46.50 229 GLY A N 1
ATOM 1780 C CA . GLY A 1 229 ? -26.946 7.361 28.281 1.00 46.50 229 GLY A CA 1
ATOM 1781 C C . GLY A 1 229 ? -27.372 8.834 28.225 1.00 46.50 229 GLY A C 1
ATOM 1782 O O . GLY A 1 229 ? -28.527 9.122 27.919 1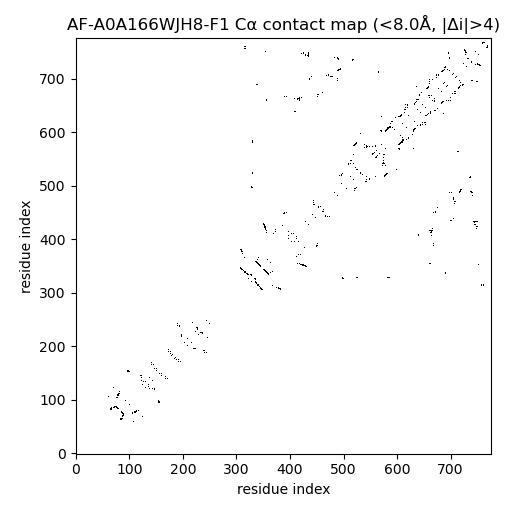.00 46.50 229 GLY A O 1
ATOM 1783 N N . ALA A 1 230 ? -26.468 9.779 28.478 1.00 41.38 230 ALA A N 1
ATOM 1784 C CA . ALA A 1 230 ? -26.702 11.207 28.289 1.00 41.38 230 ALA A CA 1
ATOM 1785 C C . ALA A 1 230 ? -25.431 11.841 27.718 1.00 41.38 230 ALA A C 1
ATOM 1787 O O . ALA A 1 230 ? -24.343 11.368 28.018 1.00 41.38 230 ALA A O 1
ATOM 1788 N N . LEU A 1 231 ? -25.593 12.894 26.910 1.00 38.56 231 LEU A N 1
ATOM 1789 C CA . LEU A 1 231 ? -24.588 13.707 26.196 1.00 38.56 231 LEU A CA 1
ATOM 1790 C C . LEU A 1 231 ? -23.503 14.355 27.104 1.00 38.56 231 LEU A C 1
ATOM 1792 O O . LEU A 1 231 ? -23.235 15.553 27.011 1.00 38.56 231 LEU A O 1
ATOM 1796 N N . SER A 1 232 ? -22.903 13.599 28.020 1.00 34.53 232 SER A N 1
ATOM 1797 C CA . SER A 1 232 ? -21.870 14.026 28.959 1.00 34.53 232 SER A CA 1
ATOM 1798 C C . SER A 1 232 ? -20.493 13.679 28.400 1.00 34.53 232 SER A C 1
ATOM 1800 O O . SER A 1 232 ? -20.228 12.540 28.035 1.00 34.53 232 SER A O 1
ATOM 1802 N N . LYS A 1 233 ? -19.617 14.685 28.345 1.00 37.12 233 LYS A N 1
ATOM 1803 C CA . LYS A 1 233 ? -18.287 14.688 27.711 1.00 37.12 233 LYS A CA 1
ATOM 1804 C C . LYS A 1 233 ? -17.196 13.916 28.480 1.00 37.12 233 LYS A C 1
ATOM 1806 O O . LYS A 1 233 ? -16.022 14.199 28.286 1.00 37.12 233 LYS A O 1
ATOM 1811 N N . VAL A 1 234 ? -17.563 13.014 29.391 1.00 34.59 234 VAL A N 1
ATOM 1812 C CA . VAL A 1 234 ? -16.623 12.232 30.213 1.00 34.59 234 VAL A CA 1
ATOM 1813 C C . VAL A 1 234 ? -17.249 10.868 30.511 1.00 34.59 234 VAL A C 1
ATOM 1815 O O . VAL A 1 234 ? -18.250 10.800 31.228 1.00 34.59 234 VAL A O 1
ATOM 1818 N N . VAL A 1 235 ? -16.659 9.798 29.978 1.00 42.41 235 VAL A N 1
ATOM 1819 C CA . VAL A 1 235 ? -16.929 8.408 30.369 1.00 42.41 235 VAL A CA 1
ATOM 1820 C C . VAL A 1 235 ? -15.817 8.005 31.333 1.00 42.41 235 VAL A C 1
ATOM 1822 O O . VAL A 1 235 ? -14.645 7.945 30.975 1.00 42.41 235 VAL A O 1
ATOM 1825 N N . LEU A 1 236 ? -16.153 7.793 32.603 1.00 45.16 236 LEU A N 1
ATOM 1826 C CA . LEU A 1 236 ? -15.204 7.201 33.547 1.00 45.16 236 LEU A CA 1
ATOM 1827 C C . LEU A 1 236 ? -15.051 5.702 33.201 1.00 45.16 236 LEU A C 1
ATOM 1829 O O . LEU A 1 236 ? -16.017 5.093 32.740 1.00 45.16 236 LEU A O 1
ATOM 1833 N N . PRO A 1 237 ? -13.890 5.057 33.410 1.00 51.19 237 PRO A N 1
ATOM 1834 C CA . PRO A 1 237 ? -13.785 3.613 33.234 1.00 51.19 237 PRO A CA 1
ATOM 1835 C C . PRO A 1 237 ? -14.505 2.885 34.375 1.00 51.19 237 PRO A C 1
ATOM 1837 O O . PRO A 1 237 ? -14.128 2.991 35.545 1.00 51.19 237 PRO A O 1
ATOM 1840 N N . LEU A 1 238 ? -15.544 2.121 34.038 1.00 64.94 238 LEU A N 1
ATOM 1841 C CA . LEU A 1 238 ? -16.233 1.244 34.980 1.00 64.94 238 LEU A CA 1
ATOM 1842 C C . LEU A 1 238 ? -15.421 -0.047 35.171 1.00 64.94 238 LEU A C 1
ATOM 1844 O O . LEU A 1 238 ? -15.316 -0.865 34.260 1.00 64.94 238 LEU A O 1
ATOM 1848 N N . SER A 1 239 ? -14.842 -0.250 36.356 1.00 73.50 239 SER A N 1
ATOM 1849 C CA . SER A 1 239 ? -14.095 -1.478 36.662 1.00 73.50 239 SER A CA 1
ATOM 1850 C C . SER A 1 239 ? -15.013 -2.605 37.148 1.00 73.50 239 SER A C 1
ATOM 1852 O O . SER A 1 239 ? -16.036 -2.358 37.786 1.00 73.50 239 SER A O 1
ATOM 1854 N N . ILE A 1 240 ? -14.611 -3.867 36.941 1.00 69.69 240 ILE A N 1
ATOM 1855 C CA . ILE A 1 240 ? -15.330 -5.020 37.517 1.00 69.69 240 ILE A CA 1
ATOM 1856 C C . ILE A 1 240 ? -15.370 -4.969 39.055 1.00 69.69 240 ILE A C 1
ATOM 1858 O O . ILE A 1 240 ? -16.304 -5.482 39.662 1.00 69.69 240 ILE A O 1
ATOM 1862 N N . GLY A 1 241 ? -14.370 -4.342 39.689 1.00 67.25 241 GLY A N 1
ATOM 1863 C CA . GLY A 1 241 ? -14.340 -4.116 41.135 1.00 67.25 241 GLY A CA 1
ATOM 1864 C C . GLY A 1 241 ? -15.434 -3.149 41.578 1.00 67.25 241 GLY A C 1
ATOM 1865 O O . GLY A 1 241 ? -16.173 -3.462 42.505 1.00 67.25 241 GLY A O 1
ATOM 1866 N N . GLU A 1 242 ? -15.593 -2.036 40.860 1.00 73.44 242 GLU A N 1
ATOM 1867 C CA . GLU A 1 242 ? -16.652 -1.047 41.094 1.00 73.44 242 GLU A CA 1
ATOM 1868 C C . GLU A 1 242 ? -18.040 -1.666 40.891 1.00 73.44 242 GLU A C 1
ATOM 1870 O O . GLU A 1 242 ? -18.903 -1.559 41.756 1.00 73.44 242 GLU A O 1
ATOM 1875 N N . VAL A 1 243 ? -18.231 -2.413 39.798 1.00 78.81 243 VAL A N 1
ATOM 1876 C CA . VAL A 1 243 ? -19.461 -3.181 39.545 1.00 78.81 243 VAL A CA 1
ATOM 1877 C C . VAL A 1 243 ? -19.737 -4.135 40.704 1.00 78.81 243 VAL A C 1
ATOM 1879 O O . VAL A 1 243 ? -20.827 -4.136 41.270 1.00 78.81 243 VAL A O 1
ATOM 1882 N N . ARG A 1 244 ? -18.741 -4.919 41.123 1.00 79.00 244 ARG A N 1
ATOM 1883 C CA . ARG A 1 244 ? -18.912 -5.852 42.239 1.00 79.00 244 ARG A CA 1
ATOM 1884 C C . ARG A 1 244 ? -19.274 -5.145 43.543 1.00 79.00 244 ARG A C 1
ATOM 1886 O O . ARG A 1 244 ? -20.122 -5.659 44.257 1.00 79.00 244 ARG A O 1
ATOM 1893 N N . VAL A 1 245 ? -18.698 -3.984 43.850 1.00 78.00 245 VAL A N 1
ATOM 1894 C CA . VAL A 1 245 ? -19.088 -3.191 45.031 1.00 78.00 245 VAL A CA 1
ATOM 1895 C C . VAL A 1 245 ? -20.546 -2.749 44.925 1.00 78.00 245 VAL A C 1
ATOM 1897 O O . VAL A 1 245 ? -21.331 -2.999 45.838 1.00 78.00 245 VAL A O 1
ATOM 1900 N N . ARG A 1 246 ? -20.920 -2.132 43.801 1.00 79.62 246 ARG A N 1
ATOM 1901 C CA . ARG A 1 246 ? -22.240 -1.516 43.609 1.00 79.62 246 ARG A CA 1
ATOM 1902 C C . ARG A 1 246 ? -23.383 -2.527 43.570 1.00 79.62 246 ARG A C 1
ATOM 1904 O O . ARG A 1 246 ? -24.454 -2.252 44.094 1.00 79.62 246 ARG A O 1
ATOM 1911 N N . PHE A 1 247 ? -23.132 -3.725 43.046 1.00 86.00 247 PHE A N 1
ATOM 1912 C CA . PHE A 1 247 ? -24.104 -4.824 43.043 1.00 86.00 247 PHE A CA 1
ATOM 1913 C C . PHE A 1 247 ? -24.020 -5.743 44.277 1.00 86.00 247 PHE A C 1
ATOM 1915 O O . PHE A 1 247 ? -24.714 -6.766 44.313 1.00 86.00 247 PHE A O 1
ATOM 1922 N N . GLY A 1 248 ? -23.202 -5.396 45.282 1.00 83.56 248 GLY A N 1
ATOM 1923 C CA . GLY A 1 248 ? -23.114 -6.115 46.560 1.00 83.56 248 GLY A CA 1
ATOM 1924 C C . GLY A 1 248 ? -22.406 -7.474 46.494 1.00 83.56 248 GLY A C 1
ATOM 1925 O O . GLY A 1 248 ? -22.724 -8.366 47.270 1.00 83.56 248 GLY A O 1
ATOM 1926 N N . LEU A 1 249 ? -21.464 -7.645 45.563 1.00 80.88 249 LEU A N 1
ATOM 1927 C CA . LEU A 1 249 ? -20.765 -8.901 45.251 1.00 80.88 249 LEU A CA 1
ATOM 1928 C C . LEU A 1 249 ? -19.388 -9.046 45.935 1.00 80.88 249 LEU A C 1
ATOM 1930 O O . LEU A 1 249 ? -18.663 -10.000 45.653 1.00 80.88 249 LEU A O 1
ATOM 1934 N N . LEU A 1 250 ? -18.980 -8.105 46.795 1.00 71.25 250 LEU A N 1
ATOM 1935 C CA . LEU A 1 250 ? -17.773 -8.233 47.624 1.00 71.25 250 LEU A CA 1
ATOM 1936 C C . LEU A 1 250 ? -18.147 -8.481 49.085 1.00 71.25 250 LEU A C 1
ATOM 1938 O O . LEU A 1 250 ? -18.976 -7.773 49.655 1.00 71.25 250 LEU A O 1
ATOM 1942 N N . ALA A 1 251 ? -17.465 -9.440 49.715 1.00 49.19 251 ALA A N 1
ATOM 1943 C CA . ALA A 1 251 ? -17.465 -9.559 51.165 1.00 49.19 251 ALA A CA 1
ATOM 1944 C C . ALA A 1 251 ? -16.850 -8.286 51.765 1.00 49.19 251 ALA A C 1
ATOM 1946 O O . ALA A 1 251 ? -15.799 -7.823 51.324 1.00 49.19 251 ALA A O 1
ATOM 1947 N N . SER A 1 252 ? -17.533 -7.715 52.752 1.00 39.62 252 SER A N 1
ATOM 1948 C CA . SER A 1 252 ? -17.187 -6.472 53.436 1.00 39.62 252 SER A CA 1
ATOM 1949 C C . SER A 1 252 ? -15.802 -6.535 54.095 1.00 39.62 252 SER A C 1
ATOM 1951 O O . SER A 1 252 ? -15.691 -6.886 55.269 1.00 39.62 252 SER A O 1
ATOM 1953 N N . ASP A 1 253 ? -14.752 -6.188 53.349 1.00 37.34 253 ASP A N 1
ATOM 1954 C CA . ASP A 1 253 ? -13.426 -5.881 53.886 1.00 37.34 253 ASP A CA 1
ATOM 1955 C C . ASP A 1 253 ? -13.320 -4.356 54.116 1.00 37.34 253 ASP A C 1
ATOM 1957 O O . ASP A 1 253 ? -13.307 -3.580 53.151 1.00 37.34 253 ASP A O 1
ATOM 1961 N N . PRO A 1 254 ? -13.256 -3.887 55.378 1.00 39.50 254 PRO A N 1
ATOM 1962 C CA . PRO A 1 254 ? -13.188 -2.463 55.709 1.00 39.50 254 PRO A CA 1
ATOM 1963 C C . PRO A 1 254 ? -11.979 -1.733 55.102 1.00 39.50 254 PRO A C 1
ATOM 1965 O O . PRO A 1 254 ? -12.018 -0.509 54.960 1.00 39.50 254 PRO A O 1
ATOM 1968 N N . ALA A 1 255 ? -10.911 -2.449 54.726 1.00 36.03 255 ALA A N 1
ATOM 1969 C CA . ALA A 1 255 ? -9.724 -1.844 54.127 1.00 36.03 255 ALA A CA 1
ATOM 1970 C C . ALA A 1 255 ? -9.986 -1.335 52.697 1.00 36.03 255 ALA A C 1
ATOM 1972 O O . ALA A 1 255 ? -9.481 -0.273 52.329 1.00 36.03 255 ALA A O 1
ATOM 1973 N N . VAL A 1 256 ? -10.848 -2.008 51.924 1.00 37.66 256 VAL A N 1
ATOM 1974 C CA . VAL A 1 256 ? -11.201 -1.608 50.546 1.00 37.66 256 VAL A CA 1
ATOM 1975 C C . VAL A 1 256 ? -12.129 -0.386 50.545 1.00 37.66 256 VAL A C 1
ATOM 1977 O O . VAL A 1 256 ? -11.970 0.516 49.722 1.00 37.66 256 VAL A O 1
ATOM 1980 N N . ALA A 1 257 ? -13.021 -0.281 51.536 1.00 33.38 257 ALA A N 1
ATOM 1981 C CA . ALA A 1 257 ? -13.915 0.870 51.699 1.00 33.38 257 ALA A CA 1
ATOM 1982 C C . ALA A 1 257 ? -13.163 2.194 51.962 1.00 33.38 257 ALA A C 1
ATOM 1984 O O . ALA A 1 257 ? -13.629 3.263 51.572 1.00 33.38 257 ALA A O 1
ATOM 1985 N N . SER A 1 258 ? -11.978 2.143 52.583 1.00 34.62 258 SER A N 1
ATOM 1986 C CA . SER A 1 258 ? -11.157 3.341 52.823 1.00 34.62 258 SER A CA 1
ATOM 1987 C C . SER A 1 258 ? -10.403 3.855 51.590 1.00 34.62 258 SER A C 1
ATOM 1989 O O . SER A 1 258 ? -10.111 5.047 51.524 1.00 34.62 258 SER A O 1
ATOM 1991 N N . VAL A 1 259 ? -10.131 2.996 50.600 1.00 35.03 259 VAL A N 1
ATOM 1992 C CA . VAL A 1 259 ? -9.450 3.386 49.350 1.00 35.03 259 VAL A CA 1
ATOM 1993 C C . VAL A 1 259 ? -10.435 4.037 48.369 1.00 35.03 259 VAL A C 1
ATOM 1995 O O . VAL A 1 259 ? -10.048 4.909 47.596 1.00 35.03 259 VAL A O 1
ATOM 1998 N N . LEU A 1 260 ? -11.722 3.679 48.451 1.00 34.25 260 LEU A N 1
ATOM 1999 C CA . LEU A 1 260 ? -12.789 4.178 47.571 1.00 34.25 260 LEU A CA 1
ATOM 2000 C C . LEU A 1 260 ? -13.516 5.432 48.098 1.00 34.25 260 LEU A C 1
ATOM 2002 O O . LEU A 1 260 ? -14.216 6.094 47.340 1.00 34.25 260 LEU A O 1
ATOM 2006 N N . ASN A 1 261 ? -13.305 5.827 49.360 1.00 29.94 261 ASN A N 1
ATOM 2007 C CA . ASN A 1 261 ? -13.873 7.056 49.941 1.00 29.94 261 ASN A CA 1
ATOM 2008 C C . ASN A 1 261 ? -13.161 8.359 49.510 1.00 29.94 261 ASN A C 1
ATOM 2010 O O . ASN A 1 261 ? -13.396 9.422 50.088 1.00 29.94 261 ASN A O 1
ATOM 2014 N N . LEU A 1 262 ? -12.335 8.318 48.462 1.00 34.44 262 LEU A N 1
ATOM 2015 C CA . LEU A 1 262 ? -11.889 9.512 47.742 1.00 34.44 262 LEU A CA 1
ATOM 2016 C C . LEU A 1 262 ? -12.938 9.921 46.697 1.00 34.44 262 LEU A C 1
ATOM 2018 O O . LEU A 1 262 ? -12.652 10.035 45.510 1.00 34.44 262 LEU A O 1
ATOM 2022 N N . THR A 1 263 ? -14.168 10.192 47.135 1.00 31.12 263 THR A N 1
ATOM 2023 C CA . THR A 1 263 ? -15.041 11.080 46.361 1.00 31.12 263 THR A CA 1
ATOM 2024 C C . THR A 1 263 ? -14.417 12.476 46.384 1.00 31.12 263 THR A C 1
ATOM 2026 O O . THR A 1 263 ? -14.178 12.993 47.484 1.00 31.12 263 THR A O 1
ATOM 2029 N N . PRO A 1 264 ? -14.179 13.139 45.238 1.00 29.22 264 PRO A N 1
ATOM 2030 C CA . PRO A 1 264 ? -13.897 14.560 45.254 1.00 29.22 264 PRO A CA 1
ATOM 2031 C C . PRO A 1 264 ? -15.159 15.232 45.791 1.00 29.22 264 PRO A C 1
ATOM 2033 O O . PRO A 1 264 ? -16.221 15.173 45.171 1.00 29.22 264 PRO A O 1
ATOM 2036 N N . SER A 1 265 ? -15.069 15.847 46.970 1.00 31.80 265 SER A N 1
ATOM 2037 C CA . SER A 1 265 ? -16.109 16.782 47.378 1.00 31.80 265 SER A CA 1
ATOM 2038 C C . SER A 1 265 ? -16.204 17.872 46.308 1.00 31.80 265 SER A C 1
ATOM 2040 O O . SER A 1 265 ? -15.213 18.197 45.650 1.00 31.80 265 SER A O 1
ATOM 2042 N N . ALA A 1 266 ? -17.381 18.472 46.147 1.00 31.33 266 ALA A N 1
ATOM 2043 C CA . ALA A 1 266 ? -17.625 19.564 45.202 1.00 31.33 266 ALA A CA 1
ATOM 2044 C C . ALA A 1 266 ? -16.695 20.793 45.383 1.00 31.33 266 ALA A C 1
ATOM 2046 O O . ALA A 1 266 ? -16.762 21.725 44.594 1.00 31.33 266 ALA A O 1
ATOM 2047 N N . ALA A 1 267 ? -15.801 20.791 46.379 1.00 31.61 267 ALA A N 1
ATOM 2048 C CA . ALA A 1 267 ? -14.727 21.765 46.551 1.00 31.61 267 ALA A CA 1
ATOM 2049 C C . ALA A 1 267 ? -13.432 21.430 45.768 1.00 31.61 267 ALA A C 1
ATOM 2051 O O . ALA A 1 267 ? -12.563 22.287 45.643 1.00 31.61 267 ALA A O 1
ATOM 2052 N N . GLY A 1 268 ? -13.275 20.206 45.248 1.00 30.44 268 GLY A N 1
ATOM 2053 C CA . GLY A 1 268 ? -12.093 19.762 44.492 1.00 30.44 268 GLY A CA 1
ATOM 2054 C C . GLY A 1 268 ? -12.169 19.992 42.978 1.00 30.44 268 GLY A C 1
ATOM 2055 O O . GLY A 1 268 ? -11.131 20.025 42.320 1.00 30.44 268 GLY A O 1
ATOM 2056 N N . LEU A 1 269 ? -13.369 20.199 42.422 1.00 31.38 269 LEU A N 1
ATOM 2057 C CA . LEU A 1 269 ? -13.549 20.470 40.988 1.00 31.38 269 LEU A CA 1
ATOM 2058 C C . LEU A 1 269 ? -13.081 21.880 40.578 1.00 31.38 269 LEU A C 1
ATOM 2060 O O . LEU A 1 269 ? -12.713 22.081 39.425 1.00 31.38 269 LEU A O 1
ATOM 2064 N N . ASP A 1 270 ? -13.002 22.824 41.520 1.00 27.56 270 ASP A N 1
ATOM 2065 C CA . ASP A 1 270 ? -12.478 24.178 41.270 1.00 27.56 270 ASP A CA 1
ATOM 2066 C C . ASP A 1 270 ? -10.939 24.225 41.177 1.00 27.56 270 ASP A C 1
ATOM 2068 O O . ASP A 1 270 ? -10.372 25.199 40.687 1.00 27.56 270 ASP A O 1
ATOM 2072 N N . ALA A 1 271 ? -10.231 23.174 41.612 1.00 30.45 271 ALA A N 1
ATOM 2073 C CA . ALA A 1 271 ? -8.765 23.129 41.578 1.00 30.45 271 ALA A CA 1
ATOM 2074 C C . ALA A 1 271 ? -8.189 22.510 40.288 1.00 30.45 271 ALA A C 1
ATOM 2076 O O . ALA A 1 271 ? -7.019 22.743 39.983 1.00 30.45 271 ALA A O 1
ATOM 2077 N N . ALA A 1 272 ? -8.997 21.766 39.522 1.00 30.56 272 ALA A N 1
ATOM 2078 C CA . ALA A 1 272 ? -8.626 21.213 38.212 1.00 30.56 272 ALA A CA 1
ATOM 2079 C C . ALA A 1 272 ? -8.748 22.241 37.068 1.00 30.56 272 ALA A C 1
ATOM 2081 O O . ALA A 1 272 ? -8.312 21.986 35.949 1.00 30.56 272 ALA A O 1
ATOM 2082 N N . ILE A 1 273 ? -9.281 23.430 37.362 1.00 31.66 273 ILE A N 1
ATOM 2083 C CA . ILE A 1 273 ? -9.271 24.598 36.479 1.00 31.66 273 ILE A CA 1
ATOM 2084 C C . ILE A 1 273 ? -8.080 25.478 36.884 1.00 31.66 273 ILE A C 1
ATOM 2086 O O . ILE A 1 273 ? -8.229 26.567 37.437 1.00 31.66 273 ILE A O 1
ATOM 2090 N N . ARG A 1 274 ? -6.856 24.994 36.659 1.00 28.38 274 ARG A N 1
ATOM 2091 C CA . ARG A 1 274 ? -5.669 25.860 36.618 1.00 28.38 274 ARG A CA 1
ATOM 2092 C C . ARG A 1 274 ? -5.054 25.795 35.221 1.00 28.38 274 ARG A C 1
ATOM 2094 O O . ARG A 1 274 ? -5.005 24.708 34.651 1.00 28.38 274 ARG A O 1
ATOM 2101 N N . PRO A 1 275 ? -4.605 26.934 34.665 1.00 34.25 275 PRO A N 1
ATOM 2102 C CA . PRO A 1 275 ? -3.915 26.947 33.382 1.00 34.25 275 PRO A CA 1
ATOM 2103 C C . PRO A 1 275 ? -2.566 26.216 33.500 1.00 34.25 275 PRO A C 1
ATOM 2105 O O . PRO A 1 275 ? -2.054 26.049 34.608 1.00 34.25 275 PRO A O 1
ATOM 2108 N N . GLU A 1 276 ? -2.039 25.760 32.357 1.00 33.97 276 GLU A N 1
ATOM 2109 C CA . GLU A 1 276 ? -0.789 24.997 32.195 1.00 33.97 276 GLU A CA 1
ATOM 2110 C C . GLU A 1 276 ? 0.338 25.354 33.194 1.00 33.97 276 GLU A C 1
ATOM 2112 O O . GLU A 1 276 ? 0.549 26.531 33.500 1.00 33.97 276 GLU A O 1
ATOM 2117 N N . PRO A 1 277 ? 1.149 24.374 33.646 1.00 40.97 277 PRO A N 1
ATOM 2118 C CA . PRO A 1 277 ? 2.321 24.666 34.464 1.00 40.97 277 PRO A CA 1
ATOM 2119 C C . PRO A 1 277 ? 3.374 25.440 33.652 1.00 40.97 277 PRO A C 1
ATOM 2121 O O . PRO A 1 277 ? 3.925 24.944 32.669 1.00 40.97 277 PRO A O 1
ATOM 2124 N N . GLU A 1 278 ? 3.683 26.660 34.098 1.00 40.72 278 GLU A N 1
ATOM 2125 C CA . GLU A 1 278 ? 4.565 27.628 33.422 1.00 40.72 278 GLU A CA 1
ATOM 2126 C C . GLU A 1 278 ? 6.055 27.221 33.383 1.00 40.72 278 GLU A C 1
ATOM 2128 O O . GLU A 1 278 ? 6.862 27.874 32.719 1.00 40.72 278 GLU A O 1
ATOM 2133 N N . LYS A 1 279 ? 6.467 26.159 34.094 1.00 42.12 279 LYS A N 1
ATOM 2134 C CA . LYS A 1 279 ? 7.883 25.779 34.231 1.00 42.12 279 LYS A CA 1
ATOM 2135 C C . LYS A 1 279 ? 8.250 24.551 33.379 1.00 42.12 279 LYS A C 1
ATOM 2137 O O . LYS A 1 279 ? 7.706 23.467 33.603 1.00 42.12 279 LYS A O 1
ATOM 2142 N N . PRO A 1 280 ? 9.257 24.653 32.485 1.00 40.47 280 PRO A N 1
ATOM 2143 C CA . PRO A 1 280 ? 9.682 23.554 31.606 1.00 40.47 280 PRO A CA 1
ATOM 2144 C C . PRO A 1 280 ? 10.081 22.257 32.330 1.00 40.47 280 PRO A C 1
ATOM 2146 O O . PRO A 1 280 ? 9.871 21.164 31.808 1.00 40.47 280 PRO A O 1
ATOM 2149 N N . SER A 1 281 ? 10.631 22.360 33.544 1.00 37.66 281 SER A N 1
ATOM 2150 C CA . SER A 1 281 ? 11.076 21.211 34.344 1.00 37.66 281 SER A CA 1
ATOM 2151 C C . SER A 1 281 ? 9.924 20.365 34.896 1.00 37.66 281 SER A C 1
ATOM 2153 O O . SER A 1 281 ? 10.079 19.162 35.074 1.00 37.66 281 SER A O 1
ATOM 2155 N N . GLU A 1 282 ? 8.767 20.977 35.151 1.00 37.47 282 GLU A N 1
ATOM 2156 C CA . GLU A 1 282 ? 7.578 20.297 35.684 1.00 37.47 282 GLU A CA 1
ATOM 2157 C C . GLU A 1 282 ? 6.783 19.626 34.552 1.00 37.47 282 GLU A C 1
ATOM 2159 O O . GLU A 1 282 ? 6.299 18.505 34.715 1.00 37.47 282 GLU A O 1
ATOM 2164 N N . LYS A 1 283 ? 6.764 20.243 33.358 1.00 40.53 283 LYS A N 1
ATOM 2165 C CA . LYS A 1 283 ? 6.202 19.662 32.124 1.00 40.53 283 LYS A CA 1
ATOM 2166 C C . LYS A 1 283 ? 6.950 18.382 31.717 1.00 40.53 283 LYS A C 1
ATOM 2168 O O . LYS A 1 283 ? 6.321 17.388 31.367 1.00 40.53 283 LYS A O 1
ATOM 2173 N N . ALA A 1 284 ? 8.280 18.365 31.841 1.00 39.22 284 ALA A N 1
ATOM 2174 C CA . ALA A 1 284 ? 9.104 17.189 31.547 1.00 39.22 284 ALA A CA 1
ATOM 2175 C C . ALA A 1 284 ? 8.847 16.007 32.504 1.00 39.22 284 ALA A C 1
ATOM 2177 O O . ALA A 1 284 ? 8.742 14.869 32.049 1.00 39.22 284 ALA A O 1
ATOM 2178 N N . ALA A 1 285 ? 8.690 16.274 33.805 1.00 36.59 285 ALA A N 1
ATOM 2179 C CA . ALA A 1 285 ? 8.416 15.245 34.812 1.00 36.59 285 ALA A CA 1
ATOM 2180 C C . ALA A 1 285 ? 7.000 14.652 34.683 1.00 36.59 285 ALA A C 1
ATOM 2182 O O . ALA A 1 285 ? 6.817 13.445 34.830 1.00 36.59 285 ALA A O 1
ATOM 2183 N N . PHE A 1 286 ? 6.006 15.483 34.348 1.00 36.12 286 PHE A N 1
ATOM 2184 C CA . PHE A 1 286 ? 4.639 15.034 34.064 1.00 36.12 286 PHE A CA 1
ATOM 2185 C C . PHE A 1 286 ? 4.580 14.130 32.819 1.00 36.12 286 PHE A C 1
ATOM 2187 O O . PHE A 1 286 ? 3.954 13.072 32.844 1.00 36.12 286 PHE A O 1
ATOM 2194 N N . LEU A 1 287 ? 5.312 14.496 31.760 1.00 39.59 287 LEU A N 1
ATOM 2195 C CA . LEU A 1 287 ? 5.449 13.682 30.550 1.00 39.59 287 LEU A CA 1
ATOM 2196 C C . LEU A 1 287 ? 6.193 12.361 30.798 1.00 39.59 287 LEU A C 1
ATOM 2198 O O . LEU A 1 287 ? 5.820 11.353 30.207 1.00 39.59 287 LEU A O 1
ATOM 2202 N N . GLU A 1 288 ? 7.212 12.318 31.660 1.00 37.50 288 GLU A N 1
ATOM 2203 C CA . GLU A 1 288 ? 7.864 11.051 32.030 1.00 37.50 288 GLU A CA 1
ATOM 2204 C C . GLU A 1 288 ? 6.947 10.112 32.819 1.00 37.50 288 GLU A C 1
ATOM 2206 O O . GLU A 1 288 ? 6.941 8.910 32.556 1.00 37.50 288 GLU A O 1
ATOM 2211 N N . LEU A 1 289 ? 6.134 10.642 33.737 1.00 32.09 289 LEU A N 1
ATOM 2212 C CA . LEU A 1 289 ? 5.199 9.833 34.520 1.00 32.09 289 LEU A CA 1
ATOM 2213 C C . LEU A 1 289 ? 4.075 9.254 33.640 1.00 32.09 289 LEU A C 1
ATOM 2215 O O . LEU A 1 289 ? 3.729 8.080 33.769 1.00 32.09 289 LEU A O 1
ATOM 2219 N N . ALA A 1 290 ? 3.569 10.049 32.691 1.00 35.81 290 ALA A N 1
ATOM 2220 C CA . ALA A 1 290 ? 2.612 9.599 31.679 1.00 35.81 290 ALA A CA 1
ATOM 2221 C C . ALA A 1 290 ? 3.216 8.531 30.743 1.00 35.81 290 ALA A C 1
ATOM 2223 O O . ALA A 1 290 ? 2.567 7.533 30.432 1.00 35.81 290 ALA A O 1
ATOM 2224 N N . ARG A 1 291 ? 4.494 8.677 30.358 1.00 40.09 291 ARG A N 1
ATOM 2225 C CA . ARG A 1 291 ? 5.238 7.691 29.546 1.00 40.09 291 ARG A CA 1
ATOM 2226 C C . ARG A 1 291 ? 5.497 6.379 30.288 1.00 40.09 291 ARG A C 1
ATOM 2228 O O . ARG A 1 291 ? 5.398 5.312 29.685 1.00 40.09 291 ARG A O 1
ATOM 2235 N N . ALA A 1 292 ? 5.796 6.437 31.585 1.00 31.30 292 ALA A N 1
ATOM 2236 C CA . ALA A 1 292 ? 5.934 5.247 32.424 1.00 31.30 292 ALA A CA 1
ATOM 2237 C C . ALA A 1 292 ? 4.590 4.511 32.584 1.00 31.30 292 ALA A C 1
ATOM 2239 O O . ALA A 1 292 ? 4.555 3.282 32.544 1.00 31.30 292 ALA A O 1
ATOM 2240 N N . GLY A 1 293 ? 3.481 5.254 32.678 1.00 30.08 293 GLY A N 1
ATOM 2241 C CA . GLY A 1 293 ? 2.123 4.702 32.643 1.00 30.08 293 GLY A CA 1
ATOM 2242 C C . GLY A 1 293 ? 1.788 4.007 31.318 1.00 30.08 293 GLY A C 1
ATOM 2243 O O . GLY A 1 293 ? 1.249 2.903 31.333 1.00 30.08 293 GLY A O 1
ATOM 2244 N N . ALA A 1 294 ? 2.186 4.588 30.181 1.00 31.97 294 ALA A N 1
ATOM 2245 C CA . ALA A 1 294 ? 1.984 4.004 28.850 1.00 31.97 294 ALA A CA 1
ATOM 2246 C C . ALA A 1 294 ? 2.761 2.686 28.642 1.00 31.97 294 ALA A C 1
ATOM 2248 O O . ALA A 1 294 ? 2.236 1.736 28.061 1.00 31.97 294 ALA A O 1
ATOM 2249 N N . ALA A 1 295 ? 3.988 2.589 29.169 1.00 31.62 295 ALA A N 1
ATOM 2250 C CA . ALA A 1 295 ? 4.794 1.367 29.102 1.00 31.62 295 ALA A CA 1
ATOM 2251 C C . ALA A 1 295 ? 4.205 0.213 29.936 1.00 31.62 295 ALA A C 1
ATOM 2253 O O . ALA A 1 295 ? 4.325 -0.951 29.554 1.00 31.62 295 ALA A O 1
ATOM 2254 N N . VAL A 1 296 ? 3.542 0.528 31.054 1.00 30.50 296 VAL A N 1
ATOM 2255 C CA . VAL A 1 296 ? 2.826 -0.457 31.878 1.00 30.50 296 VAL A CA 1
ATOM 2256 C C . VAL A 1 296 ? 1.478 -0.826 31.243 1.00 30.50 296 VAL A C 1
ATOM 2258 O O . VAL A 1 296 ? 1.126 -2.000 31.233 1.00 30.50 296 VAL A O 1
ATOM 2261 N N . ALA A 1 297 ? 0.758 0.121 30.634 1.00 28.64 297 ALA A N 1
ATOM 2262 C CA . ALA A 1 297 ? -0.513 -0.128 29.944 1.00 28.64 297 ALA A CA 1
ATOM 2263 C C . ALA A 1 297 ? -0.377 -1.087 28.742 1.00 28.64 297 ALA A C 1
ATOM 2265 O O . ALA A 1 297 ? -1.236 -1.951 28.546 1.00 28.64 297 ALA A O 1
ATOM 2266 N N . LEU A 1 298 ? 0.746 -1.026 28.011 1.00 36.59 298 LEU A N 1
ATOM 2267 C CA . LEU A 1 298 ? 1.068 -1.966 26.927 1.00 36.59 298 LEU A CA 1
ATOM 2268 C C . LEU A 1 298 ? 1.201 -3.426 27.401 1.00 36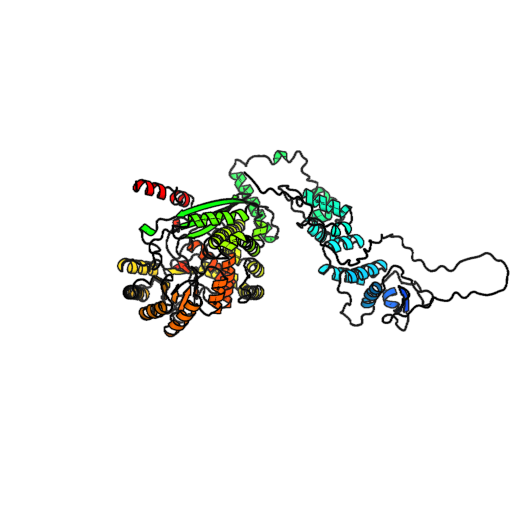.59 298 LEU A C 1
ATOM 2270 O O . LEU A 1 298 ? 1.008 -4.346 26.610 1.00 36.59 298 LEU A O 1
ATOM 2274 N N . ALA A 1 299 ? 1.524 -3.650 28.679 1.00 29.64 299 ALA A N 1
ATOM 2275 C CA . ALA A 1 299 ? 1.698 -4.984 29.250 1.00 29.64 299 ALA A CA 1
ATOM 2276 C C . ALA A 1 299 ? 0.395 -5.594 29.805 1.00 29.64 299 ALA A C 1
ATOM 2278 O O . ALA A 1 299 ? 0.371 -6.790 30.092 1.00 29.64 299 ALA A O 1
ATOM 2279 N N . VAL A 1 300 ? -0.673 -4.796 29.976 1.00 28.23 300 VAL A N 1
ATOM 2280 C CA . VAL A 1 300 ? -1.910 -5.223 30.670 1.00 28.23 300 VAL A CA 1
ATOM 2281 C C . VAL A 1 300 ? -3.197 -4.956 29.867 1.00 28.23 300 VAL A C 1
ATOM 2283 O O . VAL A 1 300 ? -4.279 -5.305 30.327 1.00 28.23 300 VAL A O 1
ATOM 2286 N N . GLY A 1 301 ? -3.119 -4.404 28.650 1.00 28.02 301 GLY A N 1
ATOM 2287 C CA . GLY A 1 301 ? -4.258 -4.364 27.718 1.00 28.02 301 GLY A CA 1
ATOM 2288 C C . GLY A 1 301 ? -5.426 -3.467 28.148 1.00 28.02 301 GLY A C 1
ATOM 2289 O O . GLY A 1 301 ? -6.580 -3.799 27.890 1.00 28.02 301 GLY A O 1
ATOM 2290 N N . VAL A 1 302 ? -5.143 -2.335 28.801 1.00 29.77 302 VAL A N 1
ATOM 2291 C CA . VAL A 1 302 ? -6.153 -1.336 29.194 1.00 29.77 302 VAL A CA 1
ATOM 2292 C C . VAL A 1 302 ? -5.852 -0.022 28.471 1.00 29.77 302 VAL A C 1
ATOM 2294 O O . VAL A 1 302 ? -4.843 0.620 28.754 1.00 29.77 302 VAL A O 1
ATOM 2297 N N . TRP A 1 303 ? -6.723 0.373 27.539 1.00 34.84 303 TRP A N 1
ATOM 2298 C CA . TRP A 1 303 ? -6.661 1.637 26.797 1.00 34.84 303 TRP A CA 1
ATOM 2299 C C . TRP A 1 303 ? -7.765 2.564 27.315 1.00 34.84 303 TRP A C 1
ATOM 2301 O O . TRP A 1 303 ? -8.927 2.179 27.242 1.00 34.84 303 TRP A O 1
ATOM 2311 N N . VAL A 1 304 ? -7.445 3.755 27.831 1.00 38.53 304 VAL A N 1
ATOM 2312 C CA . VAL A 1 304 ? -8.446 4.821 28.041 1.00 38.53 304 VAL A CA 1
ATOM 2313 C C . VAL A 1 304 ? -7.784 6.181 27.831 1.00 38.53 304 VAL A C 1
ATOM 2315 O O . VAL A 1 304 ? -7.239 6.766 28.764 1.00 38.53 304 VAL A O 1
ATOM 2318 N N . MET A 1 305 ? -7.840 6.673 26.598 1.00 41.53 305 MET A N 1
ATOM 2319 C CA . MET A 1 305 ? -8.009 8.098 26.324 1.00 41.53 305 MET A CA 1
ATOM 2320 C C . MET A 1 305 ? -9.028 8.189 25.189 1.00 41.53 305 MET A C 1
ATOM 2322 O O . MET A 1 305 ? -8.742 7.737 24.082 1.00 41.53 305 MET A O 1
ATOM 2326 N N . ASP A 1 306 ? -10.223 8.703 25.494 1.00 57.91 306 ASP A N 1
ATOM 2327 C CA . ASP A 1 306 ? -11.284 8.973 24.516 1.00 57.91 306 ASP A CA 1
ATOM 2328 C C . ASP A 1 306 ? -10.862 10.185 23.674 1.00 57.91 306 ASP A C 1
ATOM 2330 O O . ASP A 1 306 ? -11.295 11.313 23.912 1.00 57.91 306 ASP A O 1
ATOM 2334 N N . LEU A 1 307 ? -9.939 9.975 22.736 1.00 81.75 307 LEU A N 1
ATOM 2335 C CA . LEU A 1 307 ? -9.504 11.018 21.815 1.00 81.75 307 LEU A CA 1
ATOM 2336 C C . LEU A 1 307 ? -10.455 10.999 20.622 1.00 81.75 307 LEU A C 1
ATOM 2338 O O . LEU A 1 307 ? -10.410 10.076 19.803 1.00 81.75 307 LEU A O 1
ATOM 2342 N N . ALA A 1 308 ? -11.320 12.004 20.507 1.00 91.25 308 ALA A N 1
ATOM 2343 C CA . ALA A 1 308 ? -12.179 12.143 19.343 1.00 91.25 308 ALA A CA 1
ATOM 2344 C C . ALA A 1 308 ? -11.446 12.910 18.241 1.00 91.25 308 ALA A C 1
ATOM 2346 O O . ALA A 1 308 ? -10.723 13.869 18.507 1.00 91.25 308 ALA A O 1
ATOM 2347 N N . ILE A 1 309 ? -11.668 12.538 16.979 1.00 95.38 309 ILE A N 1
ATOM 2348 C CA . ILE A 1 309 ? -11.230 13.360 15.844 1.00 95.38 309 ILE A CA 1
ATOM 2349 C C . ILE A 1 309 ? -12.064 14.643 15.856 1.00 95.38 309 ILE A C 1
ATOM 2351 O O . ILE A 1 309 ? -13.271 14.619 15.623 1.00 95.38 309 ILE A O 1
ATOM 2355 N N . THR A 1 310 ? -11.438 15.777 16.141 1.00 96.06 310 THR A N 1
ATOM 2356 C CA . THR A 1 310 ? -12.124 17.058 16.348 1.00 96.06 310 THR A CA 1
ATOM 2357 C C . THR A 1 310 ? -12.354 17.804 15.042 1.00 96.06 310 THR A C 1
ATOM 2359 O O . THR A 1 310 ? -13.411 18.403 14.845 1.00 96.06 310 THR A O 1
ATOM 2362 N N . HIS A 1 311 ? -11.372 17.776 14.144 1.00 97.69 311 HIS A N 1
ATOM 2363 C CA . HIS A 1 311 ? -11.414 18.453 12.853 1.00 97.69 311 HIS A CA 1
ATOM 2364 C C . HIS A 1 311 ? -10.338 17.896 11.915 1.00 97.69 311 HIS A C 1
ATOM 2366 O O . HIS A 1 311 ? -9.576 16.995 12.265 1.00 97.69 311 HIS A O 1
ATOM 2372 N N . PHE A 1 312 ? -10.294 18.430 10.700 1.00 98.69 312 PHE A N 1
ATOM 2373 C CA . PHE A 1 312 ? -9.267 18.117 9.721 1.00 98.69 312 PHE A CA 1
ATOM 2374 C C . PHE A 1 312 ? -8.884 19.370 8.935 1.00 98.69 312 PHE A C 1
ATOM 2376 O O . PHE A 1 312 ? -9.696 20.282 8.762 1.00 98.69 312 PHE A O 1
ATOM 2383 N N . GLU A 1 313 ? -7.664 19.375 8.418 1.00 98.44 313 GLU A N 1
ATOM 2384 C CA . GLU A 1 313 ? -7.153 20.378 7.488 1.00 98.44 313 GLU A CA 1
ATOM 2385 C C . GLU A 1 313 ? -6.745 19.699 6.184 1.00 98.44 313 GLU A C 1
ATOM 2387 O O . GLU A 1 313 ? -6.401 18.518 6.168 1.00 98.44 313 GLU A O 1
ATOM 2392 N N . THR A 1 314 ? -6.811 20.432 5.076 1.00 98.69 314 THR A N 1
ATOM 2393 C CA . THR A 1 314 ? -6.434 19.919 3.753 1.00 98.69 314 THR A CA 1
ATOM 2394 C C . THR A 1 314 ? -5.586 20.940 3.023 1.00 98.69 314 THR A C 1
ATOM 2396 O O . THR A 1 314 ? -5.969 22.111 3.011 1.00 98.69 314 THR A O 1
ATOM 2399 N N . HIS A 1 315 ? -4.545 20.486 2.332 1.00 98.38 315 HIS A N 1
ATOM 2400 C CA . HIS A 1 315 ? -3.613 21.344 1.604 1.00 98.38 315 HIS A CA 1
ATOM 2401 C C . HIS A 1 315 ? -3.443 20.858 0.162 1.00 98.38 315 HIS A C 1
ATOM 2403 O O . HIS A 1 315 ? -3.134 19.691 -0.076 1.00 98.38 315 HIS A O 1
ATOM 2409 N N . ASP A 1 316 ? -3.658 21.756 -0.799 1.00 98.50 316 ASP A N 1
ATOM 2410 C CA . ASP A 1 316 ? -3.379 21.523 -2.221 1.00 98.50 316 ASP A CA 1
ATOM 2411 C C . ASP A 1 316 ? -1.916 21.895 -2.477 1.00 98.50 316 ASP A C 1
ATOM 2413 O O . ASP A 1 316 ? -1.620 23.067 -2.671 1.00 98.50 316 ASP A O 1
ATOM 2417 N N . VAL A 1 317 ? -0.984 20.943 -2.416 1.00 98.44 317 VAL A N 1
ATOM 2418 C CA . VAL A 1 317 ? 0.456 21.227 -2.558 1.00 98.44 317 VAL A CA 1
ATOM 2419 C C . VAL A 1 317 ? 0.919 20.820 -3.951 1.00 98.44 317 VAL A C 1
ATOM 2421 O O . VAL A 1 317 ? 0.685 19.685 -4.362 1.00 98.44 317 VAL A O 1
ATOM 2424 N N . ARG A 1 318 ? 1.580 21.723 -4.687 1.00 97.69 318 ARG A N 1
ATOM 2425 C CA . ARG A 1 318 ? 2.044 21.463 -6.061 1.00 97.69 318 ARG A CA 1
ATOM 2426 C C . ARG A 1 318 ? 3.485 21.906 -6.250 1.00 97.69 318 ARG A C 1
ATOM 2428 O O . ARG A 1 318 ? 3.821 23.051 -5.950 1.00 97.69 318 ARG A O 1
ATOM 2435 N N . PHE A 1 319 ? 4.301 21.029 -6.816 1.00 96.44 319 PHE A N 1
ATOM 2436 C CA . PHE A 1 319 ? 5.709 21.265 -7.109 1.00 96.44 319 PHE A CA 1
ATOM 2437 C C . PHE A 1 319 ? 5.905 21.467 -8.619 1.00 96.44 319 PHE A C 1
ATOM 2439 O O . PHE A 1 319 ? 5.350 20.705 -9.411 1.00 96.44 319 PHE A O 1
ATOM 2446 N N . PRO A 1 320 ? 6.689 22.472 -9.047 1.00 94.06 320 PRO A N 1
ATOM 2447 C CA . PRO A 1 320 ? 6.848 22.853 -10.453 1.00 94.06 320 PRO A CA 1
ATOM 2448 C C . PRO A 1 320 ? 7.835 21.940 -11.210 1.00 94.06 320 PRO A C 1
ATOM 2450 O O . PRO A 1 320 ? 8.777 22.420 -11.848 1.00 94.06 320 PRO A O 1
ATOM 2453 N N . THR A 1 321 ? 7.665 20.618 -11.109 1.00 90.19 321 THR A N 1
ATOM 2454 C CA . THR A 1 321 ? 8.564 19.611 -11.710 1.00 90.19 321 THR A CA 1
ATOM 2455 C C . THR A 1 321 ? 8.579 19.657 -13.239 1.00 90.19 321 THR A C 1
ATOM 2457 O O . THR A 1 321 ? 9.571 19.276 -13.864 1.00 90.19 321 THR A O 1
ATOM 2460 N N . SER A 1 322 ? 7.542 20.228 -13.857 1.00 87.19 322 SER A N 1
ATOM 2461 C CA . SER A 1 322 ? 7.486 20.479 -15.302 1.00 87.19 322 SER A CA 1
ATOM 2462 C C . SER A 1 322 ? 8.658 21.328 -15.811 1.00 87.19 322 SER A C 1
ATOM 2464 O O . SER A 1 322 ? 9.063 21.202 -16.966 1.00 87.19 322 SER A O 1
ATOM 2466 N N . LEU A 1 323 ? 9.258 22.169 -14.959 1.00 86.69 323 LEU A N 1
ATOM 2467 C CA . LEU A 1 323 ? 10.367 23.049 -15.339 1.00 86.69 323 LEU A CA 1
ATOM 2468 C C . LEU A 1 323 ? 11.691 22.309 -15.555 1.00 86.69 323 LEU A C 1
ATOM 2470 O O . LEU A 1 323 ? 12.547 22.795 -16.296 1.00 86.69 323 LEU A O 1
ATOM 2474 N N . THR A 1 324 ? 11.878 21.165 -14.901 1.00 78.94 324 THR A N 1
ATOM 2475 C CA . THR A 1 324 ? 13.097 20.348 -14.986 1.00 78.94 324 THR A CA 1
ATOM 2476 C C . THR A 1 324 ? 12.907 19.099 -15.849 1.00 78.94 324 THR A C 1
ATOM 2478 O O . THR A 1 324 ? 13.895 18.457 -16.217 1.00 78.94 324 THR A O 1
ATOM 2481 N N . GLY A 1 325 ? 11.657 18.788 -16.217 1.00 74.75 325 GLY A N 1
ATOM 2482 C CA . GLY A 1 325 ? 11.276 17.583 -16.957 1.00 74.75 325 GLY A CA 1
ATOM 2483 C C . GLY A 1 325 ? 11.292 16.314 -16.101 1.00 74.75 325 GLY A C 1
ATOM 2484 O O . GLY A 1 325 ? 11.189 15.212 -16.640 1.00 74.75 325 GLY A O 1
ATOM 2485 N N . ASP A 1 326 ? 11.441 16.455 -14.783 1.00 76.44 326 ASP A N 1
ATOM 2486 C CA . ASP A 1 326 ? 11.418 15.332 -13.853 1.00 76.44 326 ASP A CA 1
ATOM 2487 C C . ASP A 1 326 ? 10.021 14.699 -13.829 1.00 76.44 326 ASP A C 1
ATOM 2489 O O . ASP A 1 326 ? 9.012 15.399 -13.751 1.00 76.44 326 ASP A O 1
ATOM 2493 N N . GLY A 1 327 ? 9.963 13.368 -13.921 1.00 73.12 327 GLY A N 1
ATOM 2494 C CA . GLY A 1 327 ? 8.695 12.634 -13.935 1.00 73.12 327 GLY A CA 1
ATOM 2495 C C . GLY A 1 327 ? 7.978 12.560 -15.280 1.00 73.12 327 GLY A C 1
ATOM 2496 O O . GLY A 1 327 ? 6.841 12.101 -15.325 1.00 73.12 327 GLY A O 1
ATOM 2497 N N . THR A 1 328 ? 8.608 13.016 -16.367 1.00 79.38 328 THR A N 1
ATOM 2498 C CA . THR A 1 328 ? 8.017 12.934 -17.708 1.00 79.38 328 THR A CA 1
ATOM 2499 C C . THR A 1 328 ? 8.136 11.536 -18.311 1.00 79.38 328 THR A C 1
ATOM 2501 O O . THR A 1 328 ? 9.191 10.892 -18.272 1.00 79.38 328 THR A O 1
ATOM 2504 N N . ASP A 1 329 ? 7.044 11.074 -18.912 1.00 82.50 329 ASP A N 1
ATOM 2505 C CA . ASP A 1 329 ? 6.953 9.773 -19.569 1.00 82.50 329 ASP A CA 1
ATOM 2506 C C . ASP A 1 329 ? 6.216 9.859 -20.920 1.00 82.50 329 ASP A C 1
ATOM 2508 O O . ASP A 1 329 ? 5.991 10.948 -21.454 1.00 82.50 329 ASP A O 1
ATOM 2512 N N . ALA A 1 330 ? 5.929 8.707 -21.538 1.00 81.19 330 ALA A N 1
ATOM 2513 C CA . ALA A 1 330 ? 5.348 8.646 -22.879 1.00 81.19 330 ALA A CA 1
ATOM 2514 C C . ALA A 1 330 ? 3.886 9.132 -22.935 1.00 81.19 330 ALA A C 1
ATOM 2516 O O . ALA A 1 330 ? 3.422 9.547 -23.998 1.00 81.19 330 ALA A O 1
ATOM 2517 N N . MET A 1 331 ? 3.176 9.091 -21.808 1.00 86.88 331 MET A N 1
ATOM 2518 C CA . MET A 1 331 ? 1.794 9.534 -21.649 1.00 86.88 331 MET A CA 1
ATOM 2519 C C . MET A 1 331 ? 1.722 10.922 -21.000 1.00 86.88 331 MET A C 1
ATOM 2521 O O . MET A 1 331 ? 0.988 11.799 -21.458 1.00 86.88 331 MET A O 1
ATOM 2525 N N . ASN A 1 332 ? 2.510 11.138 -19.948 1.00 86.69 332 ASN A N 1
ATOM 2526 C CA . ASN A 1 332 ? 2.494 12.330 -19.116 1.00 86.69 332 ASN A CA 1
ATOM 2527 C C . ASN A 1 332 ? 3.719 13.205 -19.423 1.00 86.69 332 ASN A C 1
ATOM 2529 O O . ASN A 1 332 ? 4.782 13.088 -18.813 1.00 86.69 332 ASN A O 1
ATOM 2533 N N . THR A 1 333 ? 3.577 14.099 -20.403 1.00 83.31 333 THR A N 1
ATOM 2534 C CA . THR A 1 333 ? 4.698 14.907 -20.920 1.00 83.31 333 THR A CA 1
ATOM 2535 C C . THR A 1 333 ? 4.886 16.255 -20.213 1.00 83.31 333 THR A C 1
ATOM 2537 O O . THR A 1 333 ? 5.847 16.962 -20.504 1.00 83.31 333 THR A O 1
ATOM 2540 N N . ASP A 1 334 ? 3.954 16.649 -19.342 1.00 83.81 334 ASP A N 1
ATOM 2541 C CA . ASP A 1 334 ? 3.959 17.918 -18.599 1.00 83.81 334 ASP A CA 1
ATOM 2542 C C . ASP A 1 334 ? 3.313 17.703 -17.219 1.00 83.81 334 ASP A C 1
ATOM 2544 O O . ASP A 1 334 ? 2.085 17.737 -17.082 1.00 83.81 334 ASP A O 1
ATOM 2548 N N . CYS A 1 335 ? 4.151 17.410 -16.221 1.00 85.75 335 CYS A N 1
ATOM 2549 C CA . CYS A 1 335 ? 3.742 16.993 -14.879 1.00 85.75 335 CYS A CA 1
ATOM 2550 C C . CYS A 1 335 ? 4.221 17.989 -13.830 1.00 85.75 335 CYS A C 1
ATOM 2552 O O . CYS A 1 335 ? 5.423 18.224 -13.707 1.00 85.75 335 CYS A O 1
ATOM 2554 N N . ASP A 1 336 ? 3.301 18.476 -13.002 1.00 93.62 336 ASP A N 1
ATOM 2555 C CA . ASP A 1 336 ? 3.638 19.148 -11.747 1.00 93.62 336 ASP A CA 1
ATOM 2556 C C . ASP A 1 336 ? 3.277 18.209 -10.600 1.00 93.62 336 ASP A C 1
ATOM 2558 O O . ASP A 1 336 ? 2.107 18.111 -10.219 1.00 93.62 336 ASP A O 1
ATOM 2562 N N . TYR A 1 337 ? 4.257 17.471 -10.076 1.00 95.50 337 TYR A N 1
ATOM 2563 C CA . TYR A 1 337 ? 4.039 16.554 -8.959 1.00 95.50 337 TYR A CA 1
ATOM 2564 C C . TYR A 1 337 ? 3.317 17.275 -7.829 1.00 95.50 337 TYR A C 1
ATOM 2566 O O . TYR A 1 337 ? 3.709 18.354 -7.396 1.00 95.50 337 TYR A O 1
ATOM 2574 N N . SER A 1 338 ? 2.210 16.697 -7.393 1.00 97.81 338 SER A N 1
ATOM 2575 C CA . SER A 1 338 ? 1.264 17.349 -6.505 1.00 97.81 338 SER A CA 1
ATOM 2576 C C . SER A 1 338 ? 0.764 16.368 -5.459 1.00 97.81 338 SER A C 1
ATOM 2578 O O . SER A 1 338 ? 0.654 15.165 -5.696 1.00 97.81 338 SER A O 1
ATOM 2580 N N . SER A 1 339 ? 0.453 16.902 -4.289 1.00 98.31 339 SER A N 1
ATOM 2581 C CA . SER A 1 339 ? -0.089 16.169 -3.158 1.00 98.31 339 SER A CA 1
ATOM 2582 C C . SER A 1 339 ? -1.430 16.778 -2.777 1.00 98.31 339 SER A C 1
ATOM 2584 O O . SER A 1 339 ? -1.539 17.983 -2.525 1.00 98.31 339 SER A O 1
ATOM 2586 N N . ALA A 1 340 ? -2.470 15.948 -2.760 1.00 98.69 340 ALA A N 1
ATOM 2587 C CA . ALA A 1 340 ? -3.714 16.273 -2.086 1.00 98.69 340 ALA A CA 1
ATOM 2588 C C . ALA A 1 340 ? -3.585 15.785 -0.640 1.00 98.69 340 ALA A C 1
ATOM 2590 O O . ALA A 1 340 ? -3.781 14.601 -0.359 1.00 98.69 340 ALA A O 1
ATOM 2591 N N . TYR A 1 341 ? -3.194 16.691 0.254 1.00 98.81 341 TYR A N 1
ATOM 2592 C CA . TYR A 1 341 ? -2.770 16.375 1.616 1.00 98.81 341 TYR A CA 1
ATOM 2593 C C . TYR A 1 341 ? -3.884 16.632 2.638 1.00 98.81 341 TYR A C 1
ATOM 2595 O O . TYR A 1 341 ? -4.666 17.576 2.488 1.00 98.81 341 TYR A O 1
ATOM 2603 N N . VAL A 1 342 ? -3.948 15.809 3.686 1.00 98.88 342 VAL A N 1
ATOM 2604 C CA . VAL A 1 342 ? -4.893 15.914 4.804 1.00 98.88 342 VAL A CA 1
ATOM 2605 C C . VAL A 1 342 ? -4.199 15.677 6.144 1.00 98.88 342 VAL A C 1
ATOM 2607 O O . VAL A 1 342 ? -3.428 14.734 6.302 1.00 98.88 342 VAL A O 1
ATOM 2610 N N . SER A 1 343 ? -4.535 16.509 7.126 1.00 98.75 343 SER A N 1
ATOM 2611 C CA . SER A 1 343 ? -4.205 16.300 8.537 1.00 98.75 343 SER A CA 1
ATOM 2612 C C . SER A 1 343 ? -5.500 16.082 9.314 1.00 98.75 343 SER A C 1
ATOM 2614 O O . SER A 1 343 ? -6.388 16.934 9.287 1.00 98.75 343 SER A O 1
ATOM 2616 N N . LEU A 1 344 ? -5.628 14.947 9.995 1.00 98.62 344 LEU A N 1
ATOM 2617 C CA . LEU A 1 344 ? -6.704 14.654 10.939 1.00 98.62 344 LEU A CA 1
ATOM 2618 C C . LEU A 1 344 ? -6.232 15.031 12.341 1.00 98.62 344 LEU A C 1
ATOM 2620 O O . LEU A 1 344 ? -5.210 14.522 12.793 1.00 98.62 344 LEU A O 1
ATOM 2624 N N . TYR A 1 345 ? -6.984 15.875 13.038 1.00 98.06 345 TYR A N 1
ATOM 2625 C CA . TYR A 1 345 ? -6.662 16.299 14.397 1.00 98.06 345 TYR A CA 1
ATOM 2626 C C . TYR A 1 345 ? -7.601 15.618 15.380 1.00 98.06 345 TYR A C 1
ATOM 2628 O O . TYR A 1 345 ? -8.822 15.735 15.258 1.00 98.06 345 TYR A O 1
ATOM 2636 N N . ALA A 1 346 ? -7.037 14.943 16.371 1.00 92.94 346 ALA A N 1
ATOM 2637 C CA . ALA A 1 346 ? -7.766 14.432 17.517 1.00 92.94 346 ALA A CA 1
ATOM 2638 C C . ALA A 1 346 ? -7.500 15.290 18.762 1.00 92.94 346 ALA A C 1
ATOM 2640 O O . ALA A 1 346 ? -6.687 16.220 18.739 1.00 92.94 346 ALA A O 1
ATOM 2641 N N . ASP A 1 347 ? -8.231 15.012 19.839 1.00 85.56 347 ASP A N 1
ATOM 2642 C CA . ASP A 1 347 ? -7.975 15.628 21.139 1.00 85.56 347 ASP A CA 1
ATOM 2643 C C . ASP A 1 347 ? -6.511 15.433 21.584 1.00 85.56 347 ASP A C 1
ATOM 2645 O O . ASP A 1 347 ? -5.756 14.619 21.046 1.00 85.56 347 ASP A O 1
ATOM 2649 N N . GLU A 1 348 ? -6.082 16.242 22.554 1.00 80.25 348 GLU A N 1
ATOM 2650 C CA . GLU A 1 348 ? -4.740 16.179 23.158 1.00 80.25 348 GLU A CA 1
ATOM 2651 C C . GLU A 1 348 ? -3.557 16.320 22.175 1.00 80.25 348 GLU A C 1
ATOM 2653 O O . GLU A 1 348 ? -2.409 16.034 22.513 1.00 80.25 348 GLU A O 1
ATOM 2658 N N . GLY A 1 349 ? -3.815 16.843 20.972 1.00 82.75 349 GLY A N 1
ATOM 2659 C CA . GLY A 1 349 ? -2.785 17.171 19.987 1.00 82.75 349 GLY A CA 1
ATOM 2660 C C . GLY A 1 349 ? -2.277 15.978 19.178 1.00 82.75 349 GLY A C 1
ATOM 2661 O O . GLY A 1 349 ? -1.246 16.106 18.519 1.00 82.75 349 GLY A O 1
ATOM 2662 N N . LEU A 1 350 ? -2.971 14.835 19.204 1.00 93.81 350 LEU A N 1
ATOM 2663 C CA . LEU A 1 350 ? -2.680 13.724 18.301 1.00 93.81 350 LEU A CA 1
ATOM 2664 C C . LEU A 1 350 ? -3.099 14.102 16.873 1.00 93.81 350 LEU A C 1
ATOM 2666 O O . LEU A 1 350 ? -4.249 14.467 16.627 1.00 93.81 350 LEU A O 1
ATOM 2670 N N . VAL A 1 351 ? -2.166 13.996 15.927 1.00 97.31 351 VAL A N 1
ATOM 2671 C CA . VAL A 1 351 ? -2.400 14.324 14.516 1.00 97.31 351 VAL A CA 1
ATOM 2672 C C . VAL A 1 351 ? -2.008 13.138 13.649 1.00 97.31 351 VAL A C 1
ATOM 2674 O O . VAL A 1 351 ? -0.971 12.518 13.883 1.00 97.31 351 VAL A O 1
ATOM 2677 N N . GLY A 1 352 ? -2.861 12.821 12.679 1.00 98.44 352 GLY A N 1
ATOM 2678 C CA . GLY A 1 352 ? -2.594 11.853 11.623 1.00 98.44 352 GLY A CA 1
ATOM 2679 C C . GLY A 1 352 ? -2.490 12.536 10.271 1.00 98.44 352 GLY A C 1
ATOM 2680 O O . GLY A 1 352 ? -3.336 13.363 9.937 1.00 98.44 352 GLY A O 1
ATOM 2681 N N . HIS A 1 353 ? -1.491 12.176 9.482 1.00 98.75 353 HIS A N 1
ATOM 2682 C CA . HIS A 1 353 ? -1.195 12.775 8.189 1.00 98.75 353 HIS A CA 1
ATOM 2683 C C . HIS A 1 353 ? -1.380 11.771 7.061 1.00 98.75 353 HIS A C 1
ATOM 2685 O O . HIS A 1 353 ? -0.898 10.639 7.110 1.00 98.75 353 HIS A O 1
ATOM 2691 N N . GLY A 1 354 ? -2.072 12.205 6.016 1.00 98.75 354 GLY A N 1
ATOM 2692 C CA . GLY A 1 354 ? -2.330 11.401 4.838 1.00 98.75 354 GLY A CA 1
ATOM 2693 C C . GLY A 1 354 ? -2.264 12.229 3.572 1.00 98.75 354 GLY A C 1
ATOM 2694 O O . GLY A 1 354 ? -2.471 13.440 3.588 1.00 98.75 354 GLY A O 1
ATOM 2695 N N . MET A 1 355 ? -2.008 11.576 2.448 1.00 98.50 355 MET A N 1
ATOM 2696 C CA . MET A 1 355 ? -2.117 12.217 1.148 1.00 98.50 355 MET A CA 1
ATOM 2697 C C . MET A 1 355 ? -2.475 11.228 0.054 1.00 98.50 355 MET A C 1
ATOM 2699 O O . MET A 1 355 ? -2.384 10.014 0.230 1.00 98.50 355 MET A O 1
ATOM 2703 N N . THR A 1 356 ? -2.810 11.778 -1.105 1.00 98.56 356 THR A N 1
ATOM 2704 C CA . THR A 1 356 ? -2.705 11.065 -2.373 1.00 98.56 356 THR A CA 1
ATOM 2705 C C . THR A 1 356 ? -1.953 11.907 -3.402 1.00 98.56 356 THR A C 1
ATOM 2707 O O . THR A 1 356 ? -1.931 13.138 -3.322 1.00 98.56 356 THR A O 1
ATOM 2710 N N . PHE A 1 357 ? -1.311 11.230 -4.349 1.00 98.12 357 PHE A N 1
ATOM 2711 C CA . PHE A 1 357 ? -0.475 11.819 -5.387 1.00 98.12 357 PHE A CA 1
ATOM 2712 C C . PHE A 1 357 ? -1.292 12.182 -6.634 1.00 98.12 357 PHE A C 1
ATOM 2714 O O . PHE A 1 357 ? -2.129 11.410 -7.107 1.00 98.12 357 PHE A O 1
ATOM 2721 N N . THR A 1 358 ? -1.015 13.359 -7.197 1.00 97.62 358 THR A N 1
ATOM 2722 C CA . THR A 1 358 ? -1.497 13.789 -8.514 1.00 97.62 358 THR A CA 1
ATOM 2723 C C . THR A 1 358 ? -0.389 14.527 -9.276 1.00 97.62 358 THR A C 1
ATOM 2725 O O . THR A 1 358 ? 0.691 14.774 -8.749 1.00 97.62 358 THR A O 1
ATOM 2728 N N . ILE A 1 359 ? -0.649 14.903 -10.529 1.00 95.81 359 ILE A N 1
ATOM 2729 C CA . ILE A 1 359 ? 0.336 15.544 -11.420 1.00 95.81 359 ILE A CA 1
ATOM 2730 C C . ILE A 1 359 ? -0.060 16.976 -11.825 1.00 95.81 359 ILE A C 1
ATOM 2732 O O . ILE A 1 359 ? 0.224 17.426 -12.936 1.00 95.81 359 ILE A O 1
ATOM 2736 N N . GLY A 1 360 ? -0.747 17.703 -10.936 1.00 95.12 360 GLY A N 1
ATOM 2737 C CA . GLY A 1 360 ? -1.030 19.131 -11.099 1.00 95.12 360 GLY A CA 1
ATOM 2738 C C . GLY A 1 360 ? -2.521 19.434 -11.187 1.00 95.12 360 GLY A C 1
ATOM 2739 O O . GLY A 1 360 ? -3.210 19.556 -10.176 1.00 95.12 360 GLY A O 1
ATOM 2740 N N . ARG A 1 361 ? -3.040 19.629 -12.405 1.00 96.00 361 ARG A N 1
ATOM 2741 C CA . ARG A 1 361 ? -4.470 19.933 -12.621 1.00 96.00 361 ARG A CA 1
ATOM 2742 C C . ARG A 1 361 ? -5.352 18.799 -12.091 1.00 96.00 361 ARG A C 1
ATOM 2744 O O . ARG A 1 361 ? -5.084 17.634 -12.364 1.00 96.00 361 ARG A O 1
ATOM 2751 N N . GLY A 1 362 ? -6.428 19.149 -11.389 1.00 97.44 362 GLY A N 1
ATOM 2752 C CA . GLY A 1 362 ? -7.330 18.183 -10.767 1.00 97.44 362 GLY A CA 1
ATOM 2753 C C . GLY A 1 362 ? -7.002 17.877 -9.305 1.00 97.44 362 GLY A C 1
ATOM 2754 O O . GLY A 1 362 ? -7.869 17.330 -8.623 1.00 97.44 362 GLY A O 1
ATOM 2755 N N . ASN A 1 363 ? -5.834 18.286 -8.783 1.00 98.50 363 ASN A N 1
ATOM 2756 C CA . ASN A 1 363 ? -5.509 18.147 -7.356 1.00 98.50 363 ASN A CA 1
ATOM 2757 C C . ASN A 1 363 ? -6.566 18.834 -6.471 1.00 98.50 363 ASN A C 1
ATOM 2759 O O . ASN A 1 363 ? -6.992 18.291 -5.455 1.00 98.50 363 ASN A O 1
ATOM 2763 N N . GLU A 1 364 ? -7.101 19.969 -6.928 1.00 98.06 364 GLU A N 1
ATOM 2764 C CA . GLU A 1 364 ? -8.166 20.713 -6.251 1.00 98.06 364 GLU A CA 1
ATOM 2765 C C . GLU A 1 364 ? -9.483 19.921 -6.148 1.00 98.06 364 GLU A C 1
ATOM 2767 O O . GLU A 1 364 ? -10.234 20.060 -5.177 1.00 98.06 364 GLU A O 1
ATOM 2772 N N . ILE A 1 365 ? -9.761 19.058 -7.133 1.00 98.69 365 ILE A N 1
ATOM 2773 C CA . ILE A 1 365 ? -10.948 18.193 -7.160 1.00 98.69 365 ILE A CA 1
ATOM 2774 C C . ILE A 1 365 ? -10.771 17.060 -6.146 1.00 98.69 365 ILE A C 1
ATOM 2776 O O . ILE A 1 365 ? -11.707 16.726 -5.416 1.00 98.69 365 ILE A O 1
ATOM 2780 N N . VAL A 1 366 ? -9.561 16.504 -6.055 1.00 98.81 366 VAL A N 1
ATOM 2781 C CA . VAL A 1 366 ? -9.220 15.484 -5.057 1.00 98.81 366 VAL A CA 1
ATOM 2782 C C . VAL A 1 366 ? -9.308 16.058 -3.645 1.00 98.81 366 VAL A C 1
ATOM 2784 O O . VAL A 1 366 ? -9.937 15.444 -2.789 1.00 98.81 366 VAL A O 1
ATOM 2787 N N . ILE A 1 367 ? -8.806 17.275 -3.413 1.00 98.75 367 ILE A N 1
ATOM 2788 C CA . ILE A 1 367 ? -8.965 17.982 -2.133 1.00 98.75 367 ILE A CA 1
ATOM 2789 C C . ILE A 1 367 ? -10.441 18.143 -1.759 1.00 98.75 367 ILE A C 1
ATOM 2791 O O . ILE A 1 367 ? -10.821 17.894 -0.615 1.00 98.75 367 ILE A O 1
ATOM 2795 N N . ALA A 1 368 ? -11.302 18.518 -2.709 1.00 98.62 368 ALA A N 1
ATOM 2796 C CA . ALA A 1 368 ? -12.737 18.611 -2.451 1.00 98.62 368 ALA A CA 1
ATOM 2797 C C . ALA A 1 368 ? -13.346 17.254 -2.047 1.00 98.62 368 ALA A C 1
ATOM 2799 O O . ALA A 1 368 ? -14.169 17.203 -1.132 1.00 98.62 368 ALA A O 1
ATOM 2800 N N . ALA A 1 369 ? -12.917 16.155 -2.674 1.00 98.75 369 ALA A N 1
ATOM 2801 C CA . ALA A 1 369 ? -13.348 14.808 -2.307 1.00 98.75 369 ALA A CA 1
ATOM 2802 C C . ALA A 1 369 ? -12.815 14.371 -0.929 1.00 98.75 369 ALA A C 1
ATOM 2804 O O . ALA A 1 369 ? -13.582 13.821 -0.137 1.00 98.75 369 ALA A O 1
ATOM 2805 N N . ILE A 1 370 ? -11.556 14.681 -0.595 1.00 98.88 370 ILE A N 1
ATOM 2806 C CA . ILE A 1 370 ? -10.963 14.412 0.726 1.00 98.88 370 ILE A CA 1
ATOM 2807 C C . ILE A 1 370 ? -11.805 15.058 1.824 1.00 98.88 370 ILE A C 1
ATOM 2809 O O . ILE A 1 370 ? -12.133 14.393 2.802 1.00 98.88 370 ILE A O 1
ATOM 2813 N N . LYS A 1 371 ? -12.235 16.316 1.647 1.00 98.69 371 LYS A N 1
ATOM 2814 C CA . LYS A 1 371 ? -13.091 17.013 2.625 1.00 98.69 371 LYS A CA 1
ATOM 2815 C C . LYS A 1 371 ? -14.397 16.260 2.901 1.00 98.69 371 LYS A C 1
ATOM 2817 O O . LYS A 1 371 ? -14.831 16.196 4.048 1.00 98.69 371 LYS A O 1
ATOM 2822 N N . LEU A 1 372 ? -15.017 15.681 1.868 1.00 98.44 372 LEU A N 1
ATOM 2823 C CA . LEU A 1 372 ? -16.250 14.897 2.011 1.00 98.44 372 LEU A CA 1
ATOM 2824 C C . LEU A 1 372 ? -16.012 13.587 2.771 1.00 98.44 372 LEU A C 1
ATOM 2826 O O . LEU A 1 372 ? -16.840 13.202 3.596 1.00 98.44 372 LEU A O 1
ATOM 2830 N N . VAL A 1 373 ? -14.892 12.911 2.507 1.00 98.62 373 VAL A N 1
ATOM 2831 C CA . VAL A 1 373 ? -14.554 11.646 3.169 1.00 98.62 373 VAL A CA 1
ATOM 2832 C C . VAL A 1 373 ? -14.106 11.882 4.617 1.00 98.62 373 VAL A C 1
ATOM 2834 O O . VAL A 1 373 ? -14.643 11.250 5.524 1.00 98.62 373 VAL A O 1
ATOM 2837 N N . ALA A 1 374 ? -13.197 12.831 4.857 1.00 98.62 374 ALA A N 1
ATOM 2838 C CA . ALA A 1 374 ? -12.667 13.163 6.183 1.00 98.62 374 ALA A CA 1
ATOM 2839 C C . ALA A 1 374 ? -13.759 13.648 7.151 1.00 98.62 374 ALA A C 1
ATOM 2841 O O . ALA A 1 374 ? -13.746 13.292 8.329 1.00 98.62 374 ALA A O 1
ATOM 2842 N N . ALA A 1 375 ? -14.774 14.368 6.656 1.00 98.25 375 ALA A N 1
ATOM 2843 C CA . ALA A 1 375 ? -15.922 14.789 7.461 1.00 98.25 375 ALA A CA 1
ATOM 2844 C C . ALA A 1 375 ? -16.682 13.620 8.115 1.00 98.25 375 ALA A C 1
ATOM 2846 O O . ALA A 1 375 ? -17.332 13.814 9.139 1.00 98.25 375 ALA A O 1
ATOM 2847 N N . ARG A 1 376 ? -16.577 12.398 7.573 1.00 97.69 376 ARG A N 1
ATOM 2848 C CA . ARG A 1 376 ? -17.193 11.193 8.156 1.00 97.69 376 ARG A CA 1
ATOM 2849 C C . ARG A 1 376 ? -16.484 10.687 9.413 1.00 97.69 376 ARG A C 1
ATOM 2851 O O . ARG A 1 376 ? -17.051 9.834 10.104 1.00 97.69 376 ARG A O 1
ATOM 2858 N N . LEU A 1 377 ? -15.259 11.150 9.665 1.00 97.69 377 LEU A N 1
ATOM 2859 C CA . LEU A 1 377 ? -14.459 10.795 10.835 1.00 97.69 377 LEU A CA 1
ATOM 2860 C C . LEU A 1 377 ? -14.574 11.823 11.965 1.00 97.69 377 LEU A C 1
ATOM 2862 O O . LEU A 1 377 ? -14.290 11.485 13.106 1.00 97.69 377 LEU A O 1
ATOM 2866 N N . VAL A 1 378 ? -15.031 13.049 11.691 1.00 96.56 378 VAL A N 1
ATOM 2867 C CA . VAL A 1 378 ? -15.192 14.075 12.732 1.00 96.56 378 VAL A CA 1
ATOM 2868 C C . VAL A 1 378 ? -16.201 13.616 13.791 1.00 96.56 378 VAL A C 1
ATOM 2870 O O . VAL A 1 378 ? -17.305 13.170 13.478 1.00 96.56 378 VAL A O 1
ATOM 2873 N N . GLY A 1 379 ? -15.808 13.728 15.057 1.00 93.62 379 GLY A N 1
ATOM 2874 C CA . GLY A 1 379 ? -16.547 13.270 16.229 1.00 93.62 379 GLY A CA 1
ATOM 2875 C C . GLY A 1 379 ? -16.454 11.765 16.490 1.00 93.62 379 GLY A C 1
ATOM 2876 O O . GLY A 1 379 ? -17.102 11.285 17.418 1.00 93.62 379 GLY A O 1
ATOM 2877 N N . LYS A 1 380 ? -15.699 11.002 15.687 1.00 92.38 380 LYS A N 1
ATOM 2878 C CA . LYS A 1 380 ? -15.441 9.583 15.954 1.00 92.38 380 LYS A CA 1
ATOM 2879 C C . LYS A 1 380 ? -14.322 9.427 16.972 1.00 92.38 380 LYS A C 1
ATOM 2881 O O . LYS A 1 380 ? -13.316 10.128 16.902 1.00 92.38 380 LYS A O 1
ATOM 2886 N N . ASP A 1 381 ? -14.517 8.473 17.872 1.00 90.38 381 ASP A N 1
ATOM 2887 C CA . ASP A 1 381 ? -13.502 8.026 18.816 1.00 90.38 381 ASP A CA 1
ATOM 2888 C C . ASP A 1 381 ? -12.389 7.258 18.088 1.00 90.38 381 ASP A C 1
ATOM 2890 O O . ASP A 1 381 ? -12.653 6.338 17.307 1.00 90.38 381 ASP A O 1
ATOM 2894 N N . THR A 1 382 ? -11.145 7.659 18.331 1.00 87.31 382 THR A N 1
ATOM 2895 C CA . THR A 1 382 ? -9.964 7.042 17.718 1.00 87.31 382 THR A CA 1
ATOM 2896 C C . THR A 1 382 ? -9.724 5.625 18.228 1.00 87.31 382 THR A C 1
ATOM 2898 O O . THR A 1 382 ? -9.340 4.774 17.429 1.00 87.31 382 THR A O 1
ATOM 2901 N N . ALA A 1 383 ? -10.019 5.315 19.497 1.00 85.56 383 ALA A N 1
ATOM 2902 C CA . ALA A 1 383 ? -9.825 3.966 20.029 1.00 85.56 383 ALA A CA 1
ATOM 2903 C C . ALA A 1 383 ? -10.731 2.944 19.320 1.00 85.56 383 ALA A C 1
ATOM 2905 O O . ALA A 1 383 ? -10.263 1.879 18.906 1.00 85.56 383 ALA A O 1
ATOM 2906 N N . ALA A 1 384 ? -11.999 3.294 19.088 1.00 86.69 384 ALA A N 1
ATOM 2907 C CA . ALA A 1 384 ? -12.928 2.485 18.302 1.00 86.69 384 ALA A CA 1
ATOM 2908 C C . ALA A 1 384 ? -12.470 2.290 16.846 1.00 86.69 384 ALA A C 1
ATOM 2910 O O . ALA A 1 384 ? -12.635 1.203 16.292 1.00 86.69 384 ALA A O 1
ATOM 2911 N N . LEU A 1 385 ? -11.891 3.323 16.227 1.00 92.69 385 LEU A N 1
ATOM 2912 C CA . LEU A 1 385 ? -11.349 3.233 14.868 1.00 92.69 385 LEU A CA 1
ATOM 2913 C C . LEU A 1 385 ? -10.111 2.322 14.808 1.00 92.69 385 LEU A C 1
ATOM 2915 O O . LEU A 1 385 ? -10.024 1.472 13.927 1.00 92.69 385 LEU A O 1
ATOM 2919 N N . PHE A 1 386 ? -9.183 2.456 15.758 1.00 94.19 386 PHE A N 1
ATOM 2920 C CA . PHE A 1 386 ? -7.931 1.690 15.795 1.00 94.19 386 PHE A CA 1
ATOM 2921 C C . PHE A 1 386 ? -8.128 0.213 16.160 1.00 94.19 386 PHE A C 1
ATOM 2923 O O . PHE A 1 386 ? -7.348 -0.637 15.732 1.00 94.19 386 PHE A O 1
ATOM 2930 N N . ALA A 1 387 ? -9.170 -0.116 16.930 1.00 89.38 387 ALA A N 1
ATOM 2931 C CA . ALA A 1 387 ? -9.474 -1.494 17.321 1.00 89.38 387 ALA A CA 1
ATOM 2932 C C . ALA A 1 387 ? -9.797 -2.411 16.120 1.00 89.38 387 ALA A C 1
ATOM 2934 O O . ALA A 1 387 ? -9.548 -3.628 16.163 1.00 89.38 387 ALA A O 1
ATOM 2935 N N . ASP A 1 388 ? -10.346 -1.827 15.051 1.00 94.56 388 ASP A N 1
ATOM 2936 C CA . ASP A 1 388 ? -10.711 -2.514 13.817 1.00 94.56 388 ASP A CA 1
ATOM 2937 C C . ASP A 1 388 ? -10.586 -1.575 12.603 1.00 94.56 388 ASP A C 1
ATOM 2939 O O . ASP A 1 388 ? -11.548 -0.943 12.152 1.00 94.56 388 ASP A O 1
ATOM 2943 N N . MET A 1 389 ? -9.375 -1.517 12.043 1.00 97.88 389 MET A N 1
ATOM 2944 C CA . MET A 1 389 ? -9.093 -0.709 10.853 1.00 97.88 389 MET A CA 1
ATOM 2945 C C . MET A 1 389 ? -9.866 -1.186 9.612 1.00 97.88 389 MET A C 1
ATOM 2947 O O . MET A 1 389 ? -10.189 -0.375 8.746 1.00 97.88 389 MET A O 1
ATOM 2951 N N . GLY A 1 390 ? -10.253 -2.466 9.534 1.00 97.62 390 GLY A N 1
ATOM 2952 C CA . GLY A 1 390 ? -11.104 -2.972 8.455 1.00 97.62 390 GLY A CA 1
ATOM 2953 C C . GLY A 1 390 ? -12.531 -2.427 8.555 1.00 97.62 390 GLY A C 1
ATOM 2954 O O . GLY A 1 390 ? -13.127 -2.024 7.551 1.00 97.62 390 GLY A O 1
ATOM 2955 N N . ALA A 1 391 ? -13.084 -2.341 9.766 1.00 96.50 391 ALA A N 1
ATOM 2956 C CA . ALA A 1 391 ? -14.362 -1.683 10.027 1.00 96.50 391 ALA A CA 1
ATOM 2957 C C . ALA A 1 391 ? -14.291 -0.167 9.778 1.00 96.50 391 ALA A C 1
ATOM 2959 O O . ALA A 1 391 ? -15.213 0.390 9.172 1.00 96.50 391 ALA A O 1
ATOM 2960 N N . ALA A 1 392 ? -13.195 0.491 10.173 1.00 97.50 392 ALA A N 1
ATOM 2961 C CA . ALA A 1 392 ? -12.958 1.904 9.877 1.00 97.50 392 ALA A CA 1
ATOM 2962 C C . ALA A 1 392 ? -12.935 2.164 8.360 1.00 97.50 392 ALA A C 1
ATOM 2964 O O . ALA A 1 392 ? -13.667 3.028 7.868 1.00 97.50 392 ALA A O 1
ATOM 2965 N N . TRP A 1 393 ? -12.196 1.353 7.601 1.00 98.19 393 TRP A N 1
ATOM 2966 C CA . TRP A 1 393 ? -12.172 1.414 6.141 1.00 98.19 393 TRP A CA 1
ATOM 2967 C C . TRP A 1 393 ? -13.565 1.198 5.535 1.00 98.19 393 TRP A C 1
ATOM 2969 O O . TRP A 1 393 ? -14.017 1.976 4.691 1.00 98.19 393 TRP A O 1
ATOM 2979 N N . ASN A 1 394 ? -14.303 0.190 6.017 1.00 96.94 394 ASN A N 1
ATOM 2980 C CA . ASN A 1 394 ? -15.677 -0.065 5.582 1.00 96.94 394 ASN A CA 1
ATOM 2981 C C . ASN A 1 394 ? -16.582 1.152 5.813 1.00 96.94 394 ASN A C 1
ATOM 2983 O O . ASN A 1 394 ? -17.373 1.488 4.935 1.00 96.94 394 ASN A O 1
ATOM 2987 N N . HIS A 1 395 ? -16.455 1.846 6.948 1.00 96.88 395 HIS A N 1
ATOM 2988 C CA . HIS A 1 395 ? -17.209 3.073 7.233 1.00 96.88 395 HIS A CA 1
ATOM 2989 C C . HIS A 1 395 ? -16.903 4.205 6.239 1.00 96.88 395 HIS A C 1
ATOM 2991 O O . HIS A 1 395 ? -17.824 4.932 5.834 1.00 96.88 395 HIS A O 1
ATOM 2997 N N . LEU A 1 396 ? -15.642 4.337 5.809 1.00 97.19 396 LEU A N 1
ATOM 2998 C CA . LEU A 1 396 ? -15.231 5.321 4.803 1.00 97.19 396 LEU A CA 1
ATOM 2999 C C . LEU A 1 396 ? -15.865 5.032 3.433 1.00 97.19 396 LEU A C 1
ATOM 3001 O O . LEU A 1 396 ? -16.422 5.943 2.820 1.00 97.19 396 LEU A O 1
ATOM 3005 N N . VAL A 1 397 ? -15.861 3.772 2.981 1.00 95.75 397 VAL A N 1
ATOM 3006 C CA . VAL A 1 397 ? -16.380 3.390 1.648 1.00 95.75 397 VAL A CA 1
ATOM 3007 C C . VAL A 1 397 ? -17.880 3.063 1.607 1.00 95.75 397 VAL A C 1
ATOM 3009 O O . VAL A 1 397 ? -18.441 2.860 0.527 1.00 95.75 397 VAL A O 1
ATOM 3012 N N . ALA A 1 398 ? -18.549 2.957 2.760 1.00 92.56 398 ALA A N 1
ATOM 3013 C CA . ALA A 1 398 ? -19.950 2.535 2.846 1.00 92.56 398 ALA A CA 1
ATOM 3014 C C . ALA A 1 398 ? -20.965 3.617 2.453 1.00 92.56 398 ALA A C 1
ATOM 3016 O O . ALA A 1 398 ? -22.145 3.298 2.298 1.00 92.56 398 ALA A O 1
ATOM 3017 N N . ASP A 1 399 ? -20.551 4.879 2.289 1.00 96.06 399 ASP A N 1
ATOM 3018 C CA . ASP A 1 399 ? -21.478 5.937 1.891 1.00 96.06 399 ASP A CA 1
ATOM 3019 C C . ASP A 1 399 ? -22.074 5.657 0.501 1.00 96.06 399 ASP A C 1
ATOM 3021 O O . ASP A 1 399 ? -21.335 5.638 -0.483 1.00 96.06 399 ASP A O 1
ATOM 3025 N N . PRO A 1 400 ? -23.396 5.468 0.363 1.00 95.75 400 PRO A N 1
ATOM 3026 C CA . PRO A 1 400 ? -23.978 5.104 -0.922 1.00 95.75 400 PRO A CA 1
ATOM 3027 C C . PRO A 1 400 ? -23.875 6.220 -1.971 1.00 95.75 400 PRO A C 1
ATOM 3029 O O . PRO A 1 400 ? -23.840 5.906 -3.160 1.00 95.75 400 PRO A O 1
ATOM 3032 N N . GLN A 1 401 ? -23.822 7.491 -1.558 1.00 97.38 401 GLN A N 1
ATOM 3033 C CA . GLN A 1 401 ? -23.746 8.641 -2.460 1.00 97.38 401 GLN A CA 1
ATOM 3034 C C . GLN A 1 401 ? -22.311 8.859 -2.945 1.00 97.38 401 GLN A C 1
ATOM 3036 O O . GLN A 1 401 ? -22.091 8.983 -4.148 1.00 97.38 401 GLN A O 1
ATOM 3041 N N . LEU A 1 402 ? -21.325 8.820 -2.042 1.00 96.38 402 LEU A N 1
ATOM 3042 C CA . LEU A 1 402 ? -19.910 8.906 -2.426 1.00 96.38 402 LEU A CA 1
ATOM 3043 C C . LEU A 1 402 ? -19.471 7.660 -3.203 1.00 96.38 402 LEU A C 1
ATOM 3045 O O . LEU A 1 402 ? -18.750 7.758 -4.191 1.00 96.38 402 LEU A O 1
ATOM 3049 N N . ARG A 1 403 ? -19.976 6.477 -2.841 1.00 96.50 403 ARG A N 1
ATOM 3050 C CA . ARG A 1 403 ? -19.734 5.252 -3.608 1.00 96.50 403 ARG A CA 1
ATOM 3051 C C . ARG A 1 403 ? -20.257 5.364 -5.047 1.00 96.50 403 ARG A C 1
ATOM 3053 O O . ARG A 1 403 ? -19.665 4.773 -5.944 1.00 96.50 403 ARG A O 1
ATOM 3060 N N . TRP A 1 404 ? -21.337 6.108 -5.297 1.00 97.75 404 TRP A N 1
ATOM 3061 C CA . TRP A 1 404 ? -21.938 6.227 -6.633 1.00 97.75 404 TRP A CA 1
ATOM 3062 C C . TRP A 1 404 ? -21.028 6.914 -7.662 1.00 97.75 404 TRP A C 1
ATOM 3064 O O . TRP A 1 404 ? -21.112 6.602 -8.846 1.00 97.75 404 TRP A O 1
ATOM 3074 N N . ILE A 1 405 ? -20.139 7.809 -7.222 1.00 96.81 405 ILE A N 1
ATOM 3075 C CA . ILE A 1 405 ? -19.204 8.535 -8.101 1.00 96.81 405 ILE A CA 1
ATOM 3076 C C . ILE A 1 405 ? -17.880 7.785 -8.354 1.00 96.81 405 ILE A C 1
ATOM 3078 O O . ILE A 1 405 ? -17.007 8.308 -9.040 1.00 96.81 405 ILE A O 1
ATOM 3082 N N . GLY A 1 406 ? -17.733 6.570 -7.812 1.00 96.44 406 GLY A N 1
ATOM 3083 C CA . GLY A 1 406 ? -16.656 5.626 -8.130 1.00 96.44 406 GLY A CA 1
ATOM 3084 C C . GLY A 1 406 ? -17.225 4.438 -8.911 1.00 96.44 406 GLY A C 1
ATOM 3085 O O . GLY A 1 406 ? -17.312 4.505 -10.138 1.00 96.44 406 GLY A O 1
ATOM 3086 N N . PRO A 1 407 ? -17.678 3.362 -8.236 1.00 95.06 407 PRO A N 1
ATOM 3087 C CA . PRO A 1 407 ? -17.340 2.913 -6.882 1.00 95.06 407 PRO A CA 1
ATOM 3088 C C . PRO A 1 407 ? -15.926 2.332 -6.811 1.00 95.06 407 PRO A C 1
ATOM 3090 O O . PRO A 1 407 ? -15.491 1.646 -7.733 1.00 95.06 407 PRO A O 1
ATOM 3093 N N . GLU A 1 408 ? -15.247 2.566 -5.689 1.00 97.25 408 GLU A N 1
ATOM 3094 C CA . GLU A 1 408 ? -13.898 2.053 -5.418 1.00 97.25 408 GLU A CA 1
ATOM 3095 C C . GLU A 1 408 ? -12.905 2.293 -6.579 1.00 97.25 408 GLU A C 1
ATOM 3097 O O . GLU A 1 408 ? -12.185 1.388 -6.994 1.00 97.25 408 GLU A O 1
ATOM 3102 N N . LYS A 1 409 ? -12.953 3.484 -7.194 1.00 98.25 409 LYS A N 1
ATOM 3103 C CA . LYS A 1 409 ? -12.031 3.932 -8.250 1.00 98.25 409 LYS A CA 1
ATOM 3104 C C . LYS A 1 409 ? -12.006 5.458 -8.383 1.00 98.25 409 LYS A C 1
ATOM 3106 O O . LYS A 1 409 ? -12.941 6.138 -7.955 1.00 98.25 409 LYS A O 1
ATOM 3111 N N . GLY A 1 410 ? -10.974 5.978 -9.047 1.00 97.81 410 GLY A N 1
ATOM 3112 C CA . GLY A 1 410 ? -10.871 7.391 -9.423 1.00 97.81 410 GLY A CA 1
ATOM 3113 C C . GLY A 1 410 ? -10.762 8.343 -8.228 1.00 97.81 410 GLY A C 1
ATOM 3114 O O . GLY A 1 410 ? -10.322 7.952 -7.150 1.00 97.81 410 GLY A O 1
ATOM 3115 N N . VAL A 1 411 ? -11.179 9.599 -8.432 1.00 98.62 411 VAL A N 1
ATOM 3116 C CA . VAL A 1 411 ? -11.016 10.714 -7.476 1.00 98.62 411 VAL A CA 1
ATOM 3117 C C . VAL A 1 411 ? -11.525 10.381 -6.075 1.00 98.62 411 VAL A C 1
ATOM 3119 O O . VAL A 1 411 ? -10.827 10.634 -5.097 1.00 98.62 411 VAL A O 1
ATOM 3122 N N . ILE A 1 412 ? -12.728 9.809 -5.961 1.00 98.44 412 ILE A N 1
ATOM 3123 C CA . ILE A 1 412 ? -13.310 9.530 -4.644 1.00 98.44 412 ILE A CA 1
ATOM 3124 C C . ILE A 1 412 ? -12.521 8.461 -3.884 1.00 98.44 412 ILE A C 1
ATOM 3126 O O . ILE A 1 412 ? -12.411 8.540 -2.668 1.00 98.44 412 ILE A O 1
ATOM 3130 N N . HIS A 1 413 ? -11.937 7.495 -4.596 1.00 98.56 413 HIS A N 1
ATOM 3131 C CA . HIS A 1 413 ? -11.231 6.371 -3.982 1.00 98.56 413 HIS A CA 1
ATOM 3132 C C . HIS A 1 413 ? -9.826 6.741 -3.535 1.00 98.56 413 HIS A C 1
ATOM 3134 O O . HIS A 1 413 ? -9.438 6.398 -2.425 1.00 98.56 413 HIS A O 1
ATOM 3140 N N . ILE A 1 414 ? -9.101 7.524 -4.338 1.00 98.62 414 ILE A N 1
ATOM 3141 C CA . ILE A 1 414 ? -7.800 8.058 -3.917 1.00 98.62 414 ILE A CA 1
ATOM 3142 C C . ILE A 1 414 ? -7.950 9.073 -2.773 1.00 98.62 414 ILE A C 1
ATOM 3144 O O . ILE A 1 414 ? -7.112 9.126 -1.876 1.00 98.62 414 ILE A O 1
ATOM 3148 N N . ALA A 1 415 ? -9.063 9.820 -2.733 1.00 98.81 415 ALA A N 1
ATOM 3149 C CA . ALA A 1 415 ? -9.415 10.650 -1.584 1.00 98.81 415 ALA A CA 1
ATOM 3150 C C . ALA A 1 415 ? -9.711 9.806 -0.335 1.00 98.81 415 ALA A C 1
ATOM 3152 O O . ALA A 1 415 ? -9.288 10.165 0.762 1.00 98.81 415 ALA A O 1
ATOM 3153 N N . THR A 1 416 ? -10.397 8.666 -0.486 1.00 98.81 416 THR A N 1
ATOM 3154 C CA . THR A 1 416 ? -10.543 7.695 0.605 1.00 98.81 416 THR A CA 1
ATOM 3155 C C . THR A 1 416 ? -9.199 7.143 1.059 1.00 98.81 416 THR A C 1
ATOM 3157 O O . THR A 1 416 ? -8.984 7.060 2.263 1.00 98.81 416 THR A O 1
ATOM 3160 N N . GLY A 1 417 ? -8.284 6.842 0.135 1.00 98.69 417 GLY A N 1
ATOM 3161 C CA . GLY A 1 417 ? -6.936 6.388 0.467 1.00 98.69 417 GLY A CA 1
ATOM 3162 C C . GLY A 1 417 ? -6.144 7.400 1.282 1.00 98.69 417 GLY A C 1
ATOM 3163 O O . GLY A 1 417 ? -5.571 7.030 2.300 1.00 98.69 417 GLY A O 1
ATOM 3164 N N . ALA A 1 418 ? -6.199 8.686 0.924 1.00 98.88 418 ALA A N 1
ATOM 3165 C CA . ALA A 1 418 ? -5.565 9.744 1.711 1.00 98.88 418 ALA A CA 1
ATOM 3166 C C . ALA A 1 418 ? -6.092 9.793 3.159 1.00 98.88 418 ALA A C 1
ATOM 3168 O O . ALA A 1 418 ? -5.313 9.928 4.098 1.00 98.88 418 ALA A O 1
ATOM 3169 N N . VAL A 1 419 ? -7.408 9.645 3.354 1.00 98.94 419 VAL A N 1
ATOM 3170 C CA . VAL A 1 419 ? -8.034 9.677 4.689 1.00 98.94 419 VAL A CA 1
ATOM 3171 C C . VAL A 1 419 ? -7.767 8.394 5.489 1.00 98.94 419 VAL A C 1
ATOM 3173 O O . VAL A 1 419 ? -7.492 8.481 6.684 1.00 98.94 419 VAL A O 1
ATOM 3176 N N . ASP A 1 420 ? -7.811 7.219 4.855 1.00 98.81 420 ASP A N 1
ATOM 3177 C CA . ASP A 1 420 ? -7.448 5.939 5.487 1.00 98.81 420 ASP A CA 1
ATOM 3178 C C . ASP A 1 420 ? -5.972 5.939 5.911 1.00 98.81 420 ASP A C 1
ATOM 3180 O O . ASP A 1 420 ? -5.658 5.612 7.054 1.00 98.81 420 ASP A O 1
ATOM 3184 N N . ASN A 1 421 ? -5.072 6.416 5.046 1.00 98.88 421 ASN A N 1
ATOM 3185 C CA . ASN A 1 421 ? -3.651 6.560 5.362 1.00 98.88 421 ASN A CA 1
ATOM 3186 C C . ASN A 1 421 ? -3.410 7.540 6.518 1.00 98.88 421 ASN A C 1
ATOM 3188 O O . ASN A 1 421 ? -2.579 7.249 7.375 1.00 98.88 421 ASN A O 1
ATOM 3192 N N . ALA A 1 422 ? -4.154 8.652 6.592 1.00 98.88 422 ALA A N 1
ATOM 3193 C CA . ALA A 1 422 ? -4.080 9.572 7.730 1.00 98.88 422 ALA A CA 1
ATOM 3194 C C . ALA A 1 422 ? -4.501 8.912 9.047 1.00 98.88 422 ALA A C 1
ATOM 3196 O O . ALA A 1 422 ? -3.913 9.182 10.092 1.00 98.88 422 ALA A O 1
ATOM 3197 N N . LEU A 1 423 ? -5.501 8.029 9.006 1.00 98.69 423 LEU A N 1
ATOM 3198 C CA . LEU A 1 423 ? -5.944 7.283 10.179 1.00 98.69 423 LEU A CA 1
ATOM 3199 C C . LEU A 1 423 ? -4.911 6.226 10.606 1.00 98.69 423 LEU A C 1
ATOM 3201 O O . LEU A 1 423 ? -4.639 6.083 11.797 1.00 98.69 423 LEU A O 1
ATOM 3205 N N . TRP A 1 424 ? -4.287 5.533 9.649 1.00 98.88 424 TRP A N 1
ATOM 3206 C CA . TRP A 1 424 ? -3.173 4.614 9.910 1.00 98.88 424 TRP A CA 1
ATOM 3207 C C . TRP A 1 424 ? -1.935 5.321 10.468 1.00 98.88 424 TRP A C 1
ATOM 3209 O O . TRP A 1 424 ? -1.316 4.819 11.408 1.00 98.88 424 TRP A O 1
ATOM 3219 N N . ASP A 1 425 ? -1.587 6.491 9.931 1.00 98.88 425 ASP A N 1
ATOM 3220 C CA . ASP A 1 425 ? -0.523 7.342 10.467 1.00 98.88 425 ASP A CA 1
ATOM 3221 C C . ASP A 1 425 ? -0.838 7.774 11.906 1.00 98.88 425 ASP A C 1
ATOM 3223 O O . ASP A 1 425 ? -0.001 7.601 12.793 1.00 98.88 425 ASP A O 1
ATOM 3227 N N . MET A 1 426 ? -2.073 8.220 12.168 1.00 98.44 426 MET A N 1
ATOM 3228 C CA . MET A 1 426 ? -2.532 8.561 13.517 1.00 98.44 426 MET A CA 1
ATOM 3229 C C . MET A 1 426 ? -2.372 7.383 14.483 1.00 98.44 426 MET A C 1
ATOM 3231 O O . MET A 1 426 ? -1.871 7.559 15.594 1.00 98.44 426 MET A O 1
ATOM 3235 N N . PHE A 1 427 ? -2.754 6.174 14.059 1.00 98.12 427 PHE A N 1
ATOM 3236 C CA . PHE A 1 427 ? -2.637 4.970 14.879 1.00 98.12 427 PHE A CA 1
ATOM 3237 C C . PHE A 1 427 ? -1.168 4.617 15.170 1.00 98.12 427 PHE A C 1
ATOM 3239 O O . PHE A 1 427 ? -0.801 4.291 16.304 1.00 98.12 427 PHE A O 1
ATOM 3246 N N . ALA A 1 428 ? -0.300 4.727 14.164 1.00 98.31 428 ALA A N 1
ATOM 3247 C CA . ALA A 1 428 ? 1.135 4.494 14.300 1.00 98.31 428 ALA A CA 1
ATOM 3248 C C . ALA A 1 428 ? 1.782 5.497 15.273 1.00 98.31 428 ALA A C 1
ATOM 3250 O O . ALA A 1 428 ? 2.502 5.095 16.192 1.00 98.31 428 ALA A O 1
ATOM 3251 N N . ARG A 1 429 ? 1.437 6.785 15.152 1.00 96.44 429 ARG A N 1
ATOM 3252 C CA . ARG A 1 429 ? 1.889 7.859 16.051 1.00 96.44 429 ARG A CA 1
ATOM 3253 C C . ARG A 1 429 ? 1.381 7.672 17.471 1.00 96.44 429 ARG A C 1
ATOM 3255 O O . ARG A 1 429 ? 2.169 7.762 18.410 1.00 96.44 429 ARG A O 1
ATOM 3262 N N . PHE A 1 430 ? 0.103 7.344 17.642 1.00 94.88 430 PHE A N 1
ATOM 3263 C CA . PHE A 1 430 ? -0.465 7.006 18.946 1.00 94.88 430 PHE A CA 1
ATOM 3264 C C . PHE A 1 430 ? 0.287 5.837 19.599 1.00 94.88 430 PHE A C 1
ATOM 3266 O O . PHE A 1 430 ? 0.641 5.890 20.775 1.00 94.88 430 PHE A O 1
ATOM 3273 N N . SER A 1 431 ? 0.631 4.824 18.802 1.00 94.19 431 SER A N 1
ATOM 3274 C CA . SER A 1 431 ? 1.376 3.642 19.246 1.00 94.19 431 SER A CA 1
ATOM 3275 C C . SER A 1 431 ? 2.884 3.870 19.414 1.00 94.19 431 SER A C 1
ATOM 3277 O O . SER A 1 431 ? 3.584 2.945 19.831 1.00 94.19 431 SER A O 1
ATOM 3279 N N . GLN A 1 432 ? 3.389 5.064 19.080 1.00 95.75 432 GLN A N 1
ATOM 3280 C CA . GLN A 1 432 ? 4.814 5.417 19.072 1.00 95.75 432 GLN A CA 1
ATOM 3281 C C . GLN A 1 432 ? 5.663 4.403 18.286 1.00 95.75 432 GLN A C 1
ATOM 3283 O O . GLN A 1 432 ? 6.693 3.913 18.760 1.00 95.75 432 GLN A O 1
ATOM 3288 N N . LYS A 1 433 ? 5.197 4.046 17.086 1.00 97.19 433 LYS A N 1
ATOM 3289 C CA . LYS A 1 433 ? 5.879 3.129 16.169 1.00 97.19 433 LYS A CA 1
ATOM 3290 C C . LYS A 1 433 ? 5.822 3.683 14.744 1.00 97.19 433 LYS A C 1
ATOM 3292 O O . LYS A 1 433 ? 4.784 4.214 14.357 1.00 97.19 433 LYS A O 1
ATOM 3297 N N . PRO A 1 434 ? 6.857 3.460 13.915 1.00 98.38 434 PRO A N 1
ATOM 3298 C CA . PRO A 1 434 ? 6.684 3.537 12.470 1.00 98.38 434 PRO A CA 1
ATOM 3299 C C . PRO A 1 434 ? 5.577 2.567 12.030 1.00 98.38 434 PRO A C 1
ATOM 3301 O O . PRO A 1 434 ? 5.460 1.469 12.588 1.00 98.38 434 PRO A O 1
ATOM 3304 N N . LEU A 1 435 ? 4.799 2.914 11.002 1.00 98.81 435 LEU A N 1
ATOM 3305 C CA . LEU A 1 435 ? 3.635 2.129 10.571 1.00 98.81 435 LEU A CA 1
ATOM 3306 C C . LEU A 1 435 ? 3.985 0.657 10.298 1.00 98.81 435 LEU A C 1
ATOM 3308 O O . LEU A 1 435 ? 3.241 -0.241 10.693 1.00 98.81 435 LEU A O 1
ATOM 3312 N N . TRP A 1 436 ? 5.135 0.383 9.668 1.00 98.75 436 TRP A N 1
ATOM 3313 C CA . TRP A 1 436 ? 5.527 -0.991 9.359 1.00 98.75 436 TRP A CA 1
ATOM 3314 C C . TRP A 1 436 ? 5.696 -1.817 10.633 1.00 98.75 436 TRP A C 1
ATOM 3316 O O . TRP A 1 436 ? 5.348 -2.998 10.662 1.00 98.75 436 TRP A O 1
ATOM 3326 N N . LYS A 1 437 ? 6.194 -1.197 11.708 1.00 98.62 437 LYS A N 1
ATOM 3327 C CA . LYS A 1 437 ? 6.407 -1.863 12.987 1.00 98.62 437 LYS A CA 1
ATOM 3328 C C . LYS A 1 437 ? 5.088 -2.073 13.720 1.00 98.62 437 LYS A C 1
ATOM 3330 O O . LYS A 1 437 ? 4.881 -3.157 14.252 1.00 98.62 437 LYS A O 1
ATOM 3335 N N . LEU A 1 438 ? 4.180 -1.092 13.685 1.00 98.50 438 LEU A N 1
ATOM 3336 C CA . LEU A 1 438 ? 2.817 -1.254 14.202 1.00 98.50 438 LEU A CA 1
ATOM 3337 C C . LEU A 1 438 ? 2.149 -2.498 13.594 1.00 98.50 438 LEU A C 1
ATOM 3339 O O . LEU A 1 438 ? 1.709 -3.375 14.331 1.00 98.50 438 LEU A O 1
ATOM 3343 N N . ILE A 1 439 ? 2.128 -2.602 12.264 1.00 98.62 439 ILE A N 1
ATOM 3344 C CA . ILE A 1 439 ? 1.439 -3.697 11.565 1.00 98.62 439 ILE A CA 1
ATOM 3345 C C . ILE A 1 439 ? 2.176 -5.031 11.723 1.00 98.62 439 ILE A C 1
ATOM 3347 O O . ILE A 1 439 ? 1.551 -6.075 11.901 1.00 98.62 439 ILE A O 1
ATOM 3351 N N . THR A 1 440 ? 3.510 -5.041 11.688 1.00 98.44 440 THR A N 1
ATOM 3352 C CA . THR A 1 440 ? 4.261 -6.299 11.845 1.00 98.44 440 THR A CA 1
ATOM 3353 C C . THR A 1 440 ? 4.214 -6.850 13.270 1.00 98.44 440 THR A C 1
ATOM 3355 O O . THR A 1 440 ? 4.335 -8.069 13.425 1.00 98.44 440 THR A O 1
ATOM 3358 N N . ASP A 1 441 ? 3.947 -6.009 14.274 1.00 97.44 441 ASP A N 1
ATOM 3359 C CA . ASP A 1 441 ? 3.693 -6.421 15.661 1.00 97.44 441 ASP A CA 1
ATOM 3360 C C . ASP A 1 441 ? 2.291 -6.994 15.894 1.00 97.44 441 ASP A C 1
ATOM 3362 O O . ASP A 1 441 ? 2.092 -7.695 16.886 1.00 97.44 441 ASP A O 1
ATOM 3366 N N . MET A 1 442 ? 1.333 -6.745 14.995 1.00 97.06 442 MET A N 1
ATOM 3367 C CA . MET A 1 442 ? -0.003 -7.331 15.098 1.00 97.06 442 MET A CA 1
ATOM 3368 C C . MET A 1 442 ? 0.058 -8.861 15.032 1.00 97.06 442 MET A C 1
ATOM 3370 O O . MET A 1 442 ? 0.836 -9.463 14.268 1.00 97.06 442 MET A O 1
ATOM 3374 N N . SER A 1 443 ? -0.824 -9.501 15.797 1.00 96.88 443 SER A N 1
ATOM 3375 C CA . SER A 1 443 ? -1.137 -10.912 15.603 1.00 96.88 443 SER A CA 1
ATOM 3376 C C . SER A 1 443 ? -1.728 -11.145 14.201 1.00 96.88 443 SER A C 1
ATOM 3378 O O . SER A 1 443 ? -2.317 -10.234 13.611 1.00 96.88 443 SER A O 1
ATOM 3380 N N . PRO A 1 444 ? -1.614 -12.366 13.648 1.00 98.19 444 PRO A N 1
ATOM 3381 C CA . PRO A 1 444 ? -2.257 -12.718 12.381 1.00 98.19 444 PRO A CA 1
ATOM 3382 C C . PRO A 1 444 ? -3.748 -12.344 12.323 1.00 98.19 444 PRO A C 1
ATOM 3384 O O . PRO A 1 444 ? -4.190 -11.744 11.347 1.00 98.19 444 PRO A O 1
ATOM 3387 N N . ALA A 1 445 ? -4.505 -12.609 13.394 1.00 97.44 445 ALA A N 1
ATOM 3388 C CA . ALA A 1 445 ? -5.931 -12.293 13.470 1.00 97.44 445 ALA A CA 1
ATOM 3389 C C . ALA A 1 445 ? -6.221 -10.779 13.471 1.00 97.44 445 ALA A C 1
ATOM 3391 O O . ALA A 1 445 ? -7.194 -10.335 12.863 1.00 97.44 445 ALA A O 1
ATOM 3392 N N . GLU A 1 446 ? -5.383 -9.972 14.126 1.00 96.94 446 GLU A N 1
ATOM 3393 C CA . GLU A 1 446 ? -5.489 -8.506 14.092 1.00 96.94 446 GLU A CA 1
ATOM 3394 C C . GLU A 1 446 ? -5.176 -7.930 12.709 1.00 96.94 446 GLU A C 1
ATOM 3396 O O . GLU A 1 446 ? -5.877 -7.022 12.260 1.00 96.94 446 GLU A O 1
ATOM 3401 N N . LEU A 1 447 ? -4.178 -8.479 12.006 1.00 98.00 447 LEU A N 1
ATOM 3402 C CA . LEU A 1 447 ? -3.850 -8.052 10.644 1.00 98.00 447 LEU A CA 1
ATOM 3403 C C . LEU A 1 447 ? -4.989 -8.397 9.673 1.00 98.00 447 LEU A C 1
ATOM 3405 O O . LEU A 1 447 ? -5.395 -7.542 8.890 1.00 98.00 447 LEU A O 1
ATOM 3409 N N . VAL A 1 448 ? -5.557 -9.607 9.765 1.00 98.31 448 VAL A N 1
ATOM 3410 C CA . VAL A 1 448 ? -6.729 -10.015 8.964 1.00 98.31 448 VAL A CA 1
ATOM 3411 C C . VAL A 1 448 ? -7.932 -9.116 9.246 1.00 98.31 448 VAL A C 1
ATOM 3413 O O . VAL A 1 448 ? -8.608 -8.691 8.314 1.00 98.31 448 VAL A O 1
ATOM 3416 N N . ARG A 1 449 ? -8.192 -8.772 10.511 1.00 97.25 449 ARG A N 1
ATOM 3417 C CA . ARG A 1 449 ? -9.282 -7.852 10.866 1.00 97.25 449 ARG A CA 1
ATOM 3418 C C . ARG A 1 449 ? -9.050 -6.434 10.329 1.00 97.25 449 ARG A C 1
ATOM 3420 O O . ARG A 1 449 ? -9.998 -5.766 9.946 1.00 97.25 449 ARG A O 1
ATOM 3427 N N . SER A 1 450 ? -7.796 -6.003 10.234 1.00 96.81 450 SER A N 1
ATOM 3428 C CA . SER A 1 450 ? -7.405 -4.675 9.744 1.00 96.81 450 SER A CA 1
ATOM 3429 C C . SER A 1 450 ? -7.460 -4.497 8.216 1.00 96.81 450 SER A C 1
ATOM 3431 O O . SER A 1 450 ? -7.061 -3.446 7.717 1.00 96.81 450 SER A O 1
ATOM 3433 N N . THR A 1 451 ? -7.922 -5.492 7.449 1.00 95.88 451 THR A N 1
ATOM 3434 C CA . THR A 1 451 ? -8.017 -5.419 5.979 1.00 95.88 451 THR A CA 1
ATOM 3435 C C . THR A 1 451 ? -9.431 -5.739 5.468 1.00 95.88 451 THR A C 1
ATOM 3437 O O . THR A 1 451 ? -10.371 -5.914 6.240 1.00 95.88 451 THR A O 1
ATOM 3440 N N . THR A 1 452 ? -9.624 -5.762 4.146 1.00 96.25 452 THR A N 1
ATOM 3441 C CA . THR A 1 452 ? -10.937 -5.862 3.494 1.00 96.25 452 THR A CA 1
ATOM 3442 C C . THR A 1 452 ? -11.033 -7.052 2.539 1.00 96.25 452 THR A C 1
ATOM 3444 O O . THR A 1 452 ? -10.200 -7.241 1.656 1.00 96.25 452 THR A O 1
ATOM 3447 N N . PHE A 1 453 ? -12.103 -7.843 2.682 1.00 98.00 453 PHE A N 1
ATOM 3448 C CA . PHE A 1 453 ? -12.329 -9.075 1.907 1.00 98.00 453 PHE A CA 1
ATOM 3449 C C . PHE A 1 453 ? -13.513 -9.000 0.940 1.00 98.00 453 PHE A C 1
ATOM 3451 O O . PHE A 1 453 ? -13.739 -9.913 0.139 1.00 98.00 453 PHE A O 1
ATOM 3458 N N . ARG A 1 454 ? -14.293 -7.911 0.973 1.00 96.19 454 ARG A N 1
ATOM 3459 C CA . ARG A 1 454 ? -15.465 -7.774 0.101 1.00 96.19 454 ARG A CA 1
ATOM 3460 C C . ARG A 1 454 ? -15.029 -7.854 -1.368 1.00 96.19 454 ARG A C 1
ATOM 3462 O O . ARG A 1 454 ? -14.210 -7.044 -1.799 1.00 96.19 454 ARG A O 1
ATOM 3469 N N . TYR A 1 455 ? -15.636 -8.792 -2.105 1.00 98.00 455 TYR A N 1
ATOM 3470 C CA . TYR A 1 455 ? -15.409 -9.119 -3.528 1.00 98.00 455 TYR A CA 1
ATOM 3471 C C . TYR A 1 455 ? -14.118 -9.870 -3.886 1.00 98.00 455 TYR A C 1
ATOM 3473 O O . TYR A 1 455 ? -13.854 -10.066 -5.078 1.00 98.00 455 TYR A O 1
ATOM 3481 N N . ILE A 1 456 ? -13.346 -10.316 -2.891 1.00 98.62 456 ILE A N 1
ATOM 3482 C CA . ILE A 1 456 ? -12.108 -11.073 -3.122 1.00 98.62 456 ILE A CA 1
ATOM 3483 C C . ILE A 1 456 ? -12.084 -12.457 -2.469 1.00 98.62 456 ILE A C 1
ATOM 3485 O O . ILE A 1 456 ? -11.103 -13.171 -2.632 1.00 98.62 456 ILE A O 1
ATOM 3489 N N . THR A 1 457 ? -13.157 -12.874 -1.789 1.00 98.56 457 THR A N 1
ATOM 3490 C CA . THR A 1 457 ? -13.238 -14.184 -1.116 1.00 98.56 457 THR A CA 1
ATOM 3491 C C . THR A 1 457 ? -13.154 -15.381 -2.066 1.00 98.56 457 THR A C 1
ATOM 3493 O O . THR A 1 457 ? -12.813 -16.475 -1.636 1.00 98.56 457 THR A O 1
ATOM 3496 N N . ASP A 1 458 ? -13.412 -15.184 -3.360 1.00 98.44 458 ASP A N 1
ATOM 3497 C CA . ASP A 1 458 ? -13.191 -16.178 -4.416 1.00 98.44 458 ASP A CA 1
ATOM 3498 C C . ASP A 1 458 ? -11.713 -16.321 -4.828 1.00 98.44 458 ASP A C 1
ATOM 3500 O O . ASP A 1 458 ? -11.359 -17.251 -5.550 1.00 98.44 458 ASP A O 1
ATOM 3504 N N . ALA A 1 459 ? -10.847 -15.413 -4.378 1.00 98.38 459 ALA A N 1
ATOM 3505 C CA . ALA A 1 459 ? -9.405 -15.474 -4.580 1.00 98.38 459 ALA A CA 1
ATOM 3506 C C . ALA A 1 459 ? -8.644 -15.691 -3.275 1.00 98.38 459 ALA A C 1
ATOM 3508 O O . ALA A 1 459 ? -7.689 -16.460 -3.284 1.00 98.38 459 ALA A O 1
ATOM 3509 N N . ILE A 1 460 ? -9.058 -15.069 -2.169 1.00 98.62 460 ILE A N 1
ATOM 3510 C CA . ILE A 1 460 ? -8.525 -15.293 -0.824 1.00 98.62 460 ILE A CA 1
ATOM 3511 C C . ILE A 1 460 ? -9.595 -15.038 0.244 1.00 98.62 460 ILE A C 1
ATOM 3513 O O . ILE A 1 460 ? -10.206 -13.971 0.306 1.00 98.62 460 ILE A O 1
ATOM 3517 N N . THR A 1 461 ? -9.822 -16.028 1.096 1.00 98.69 461 THR A N 1
ATOM 3518 C CA . THR A 1 461 ? -10.722 -15.932 2.255 1.00 98.69 461 THR A CA 1
ATOM 3519 C C . THR A 1 461 ? -9.988 -15.391 3.491 1.00 98.69 461 THR A C 1
ATOM 3521 O O . THR A 1 461 ? -8.757 -15.490 3.554 1.00 98.69 461 THR A O 1
ATOM 3524 N N . PRO A 1 462 ? -10.701 -14.840 4.495 1.00 98.62 462 PRO A N 1
ATOM 3525 C CA . PRO A 1 462 ? -10.097 -14.476 5.779 1.00 98.62 462 PRO A CA 1
ATOM 3526 C C . PRO A 1 462 ? -9.345 -15.635 6.444 1.00 98.62 462 PRO A C 1
ATOM 3528 O O . PRO A 1 462 ? -8.279 -15.425 7.014 1.00 98.62 462 PRO A O 1
ATOM 3531 N N . GLU A 1 463 ? -9.857 -16.862 6.330 1.00 98.62 463 GLU A N 1
ATOM 3532 C CA . GLU A 1 463 ? -9.255 -18.065 6.910 1.00 98.62 463 GLU A CA 1
ATOM 3533 C C . GLU A 1 463 ? -7.948 -18.447 6.202 1.00 98.62 463 GLU A C 1
ATOM 3535 O O . GLU A 1 463 ? -6.963 -18.789 6.853 1.00 98.62 463 GLU A O 1
ATOM 3540 N N . GLU A 1 464 ? -7.905 -18.349 4.870 1.00 98.62 464 GLU A N 1
ATOM 3541 C CA . GLU A 1 464 ? -6.673 -18.574 4.103 1.00 98.62 464 GLU A CA 1
ATOM 3542 C C . GLU A 1 464 ? -5.630 -17.486 4.370 1.00 98.62 464 GLU A C 1
ATOM 3544 O O . GLU A 1 464 ? -4.444 -17.792 4.488 1.00 98.62 464 GLU A O 1
ATOM 3549 N N . ALA A 1 465 ? -6.057 -16.224 4.485 1.00 98.69 465 ALA A N 1
ATOM 3550 C CA . ALA A 1 465 ? -5.175 -15.126 4.864 1.00 98.69 465 ALA A CA 1
ATOM 3551 C C . ALA A 1 465 ? -4.598 -15.337 6.271 1.00 98.69 465 ALA A C 1
ATOM 3553 O O . ALA A 1 465 ? -3.394 -15.173 6.470 1.00 98.69 465 ALA A O 1
ATOM 3554 N N . LEU A 1 466 ? -5.432 -15.755 7.228 1.00 98.69 466 LEU A N 1
ATOM 3555 C CA . LEU A 1 466 ? -5.001 -16.087 8.582 1.00 98.69 466 LEU A CA 1
ATOM 3556 C C . LEU A 1 466 ? -3.956 -17.207 8.570 1.00 98.69 466 LEU A C 1
ATOM 3558 O O . LEU A 1 466 ? -2.878 -17.030 9.133 1.00 98.69 466 LEU A O 1
ATOM 3562 N N . ALA A 1 467 ? -4.235 -18.311 7.872 1.00 98.44 467 ALA A N 1
ATOM 3563 C CA . ALA A 1 467 ? -3.320 -19.445 7.772 1.00 98.44 467 ALA A CA 1
ATOM 3564 C C . ALA A 1 467 ? -1.966 -19.053 7.152 1.00 98.44 467 ALA A C 1
ATOM 3566 O O . ALA A 1 467 ? -0.916 -19.452 7.657 1.00 98.44 467 ALA A O 1
ATOM 3567 N N . LEU A 1 468 ? -1.977 -18.226 6.097 1.00 97.88 468 LEU A N 1
ATOM 3568 C CA . LEU A 1 468 ? -0.761 -17.702 5.465 1.00 97.88 468 LEU A CA 1
ATOM 3569 C C . LEU A 1 468 ? 0.084 -16.903 6.468 1.00 97.88 468 LEU A C 1
ATOM 3571 O O . LEU A 1 468 ? 1.294 -17.101 6.568 1.00 97.88 468 LEU A O 1
ATOM 3575 N N . LEU A 1 469 ? -0.546 -16.019 7.239 1.00 98.38 469 LEU A N 1
ATOM 3576 C CA . LEU A 1 469 ? 0.142 -15.172 8.215 1.00 98.38 469 LEU A CA 1
ATOM 3577 C C . LEU A 1 469 ? 0.652 -15.964 9.427 1.00 98.38 469 LEU A C 1
ATOM 3579 O O . LEU A 1 469 ? 1.750 -15.692 9.919 1.00 98.38 469 LEU A O 1
ATOM 3583 N N . GLU A 1 470 ? -0.110 -16.950 9.904 1.00 98.06 470 GLU A N 1
ATOM 3584 C CA . GLU A 1 470 ? 0.302 -17.862 10.977 1.00 98.06 470 GLU A CA 1
ATOM 3585 C C . GLU A 1 470 ? 1.532 -18.682 10.575 1.00 98.06 470 GLU A C 1
ATOM 3587 O O . GLU A 1 470 ? 2.480 -18.784 11.356 1.00 98.06 470 GLU A O 1
ATOM 3592 N N . GLU A 1 471 ? 1.576 -19.176 9.332 1.00 96.69 471 GLU A N 1
ATOM 3593 C CA . GLU A 1 471 ? 2.746 -19.872 8.784 1.00 96.69 471 GLU A CA 1
ATOM 3594 C C . GLU A 1 471 ? 4.003 -18.986 8.842 1.00 96.69 471 GLU A C 1
ATOM 3596 O O . GLU A 1 471 ? 5.097 -19.448 9.183 1.00 96.69 471 GLU A O 1
ATOM 3601 N N . LYS A 1 472 ? 3.866 -17.687 8.547 1.00 95.06 472 LYS A N 1
ATOM 3602 C CA . LYS A 1 472 ? 5.001 -16.753 8.556 1.00 95.06 472 LYS A CA 1
ATOM 3603 C C . LYS A 1 472 ? 5.352 -16.222 9.942 1.00 95.06 472 LYS A C 1
ATOM 3605 O O . LYS A 1 472 ? 6.484 -15.754 10.114 1.00 95.06 472 LYS A O 1
ATOM 3610 N N . ALA A 1 473 ? 4.460 -16.295 10.929 1.00 94.75 473 ALA A N 1
ATOM 3611 C CA . ALA A 1 473 ? 4.607 -15.620 12.220 1.00 94.75 473 ALA A CA 1
ATOM 3612 C C . ALA A 1 473 ? 5.932 -15.943 12.937 1.00 94.75 473 ALA A C 1
ATOM 3614 O O . ALA A 1 473 ? 6.620 -15.030 13.400 1.00 94.75 473 ALA A O 1
ATOM 3615 N N . ALA A 1 474 ? 6.346 -17.216 12.949 1.00 93.00 474 ALA A N 1
ATOM 3616 C CA . ALA A 1 474 ? 7.542 -17.673 13.666 1.00 93.00 474 ALA A CA 1
ATOM 3617 C C . ALA A 1 474 ? 8.854 -17.015 13.185 1.00 93.00 474 ALA A C 1
ATOM 3619 O O . ALA A 1 474 ? 9.801 -16.883 13.957 1.00 93.00 474 ALA A O 1
ATOM 3620 N N . GLY A 1 475 ? 8.921 -16.580 11.921 1.00 95.38 475 GLY A N 1
ATOM 3621 C CA . GLY A 1 475 ? 10.124 -15.979 11.333 1.00 95.38 475 GLY A CA 1
ATOM 3622 C C . GLY A 1 475 ? 10.186 -14.448 11.385 1.00 95.38 475 GLY A C 1
ATOM 3623 O O . GLY A 1 475 ? 11.190 -13.887 10.944 1.00 95.38 475 GLY A O 1
ATOM 3624 N N . LYS A 1 476 ? 9.151 -13.763 11.902 1.00 96.88 476 LYS A N 1
ATOM 3625 C CA . LYS A 1 476 ? 9.048 -12.288 11.872 1.00 96.88 476 LYS A CA 1
ATOM 3626 C C . LYS A 1 476 ? 10.278 -11.602 12.479 1.00 96.88 476 LYS A C 1
ATOM 3628 O O . LYS A 1 476 ? 10.874 -10.745 11.836 1.00 96.88 476 LYS A O 1
ATOM 3633 N N . ALA A 1 477 ? 10.701 -12.025 13.672 1.00 97.25 477 ALA A N 1
ATOM 3634 C CA . ALA A 1 477 ? 11.823 -11.404 14.384 1.00 97.25 477 ALA A CA 1
ATOM 3635 C C . ALA A 1 477 ? 13.162 -11.538 13.635 1.00 97.25 477 ALA A C 1
ATOM 3637 O O . ALA A 1 477 ? 13.949 -10.592 13.598 1.00 97.25 477 ALA A O 1
ATOM 3638 N N . ALA A 1 478 ? 13.412 -12.695 13.011 1.00 98.06 478 ALA A N 1
ATOM 3639 C CA . ALA A 1 478 ? 14.624 -12.920 12.226 1.00 98.06 478 ALA A CA 1
ATOM 3640 C C . ALA A 1 478 ? 14.645 -12.037 10.971 1.00 98.06 478 ALA A C 1
ATOM 3642 O O . ALA A 1 478 ? 15.651 -11.382 10.702 1.00 98.06 478 ALA A O 1
ATOM 3643 N N . ARG A 1 479 ? 13.513 -11.959 10.257 1.00 98.00 479 ARG A N 1
ATOM 3644 C CA . ARG A 1 479 ? 13.358 -11.088 9.085 1.00 98.00 479 ARG A CA 1
ATOM 3645 C C . ARG A 1 479 ? 13.509 -9.613 9.447 1.00 98.00 479 ARG A C 1
ATOM 3647 O O . ARG A 1 479 ? 14.244 -8.887 8.790 1.00 98.00 479 ARG A O 1
ATOM 3654 N N . GLU A 1 480 ? 12.889 -9.168 10.536 1.00 98.25 480 GLU A N 1
ATOM 3655 C CA . GLU A 1 480 ? 13.035 -7.793 11.020 1.00 98.25 480 GLU A CA 1
ATOM 3656 C C . GLU A 1 480 ? 14.503 -7.438 11.316 1.00 98.25 480 GLU A C 1
ATOM 3658 O O . GLU A 1 480 ? 14.989 -6.394 10.877 1.00 98.25 480 GLU A O 1
ATOM 3663 N N . ALA A 1 481 ? 15.227 -8.307 12.029 1.00 98.19 481 ALA A N 1
ATOM 3664 C CA . ALA A 1 481 ? 16.646 -8.098 12.312 1.00 98.19 481 ALA A CA 1
ATOM 3665 C C . ALA A 1 481 ? 17.486 -8.052 11.024 1.00 98.19 481 ALA A C 1
ATOM 3667 O O . ALA A 1 481 ? 18.382 -7.217 10.886 1.00 98.19 481 ALA A O 1
ATOM 3668 N N . GLU A 1 482 ? 17.169 -8.919 10.065 1.00 97.44 482 GLU A N 1
ATOM 3669 C CA . GLU A 1 482 ? 17.853 -8.994 8.781 1.00 97.44 482 GLU A CA 1
ATOM 3670 C C . GLU A 1 482 ? 17.674 -7.718 7.945 1.00 97.44 482 GLU A C 1
ATOM 3672 O O . GLU A 1 482 ? 18.667 -7.150 7.481 1.00 97.44 482 GLU A O 1
ATOM 3677 N N . VAL A 1 483 ? 16.443 -7.226 7.771 1.00 97.69 483 VAL A N 1
ATOM 3678 C CA . VAL A 1 483 ? 16.214 -6.008 6.976 1.00 97.69 483 VAL A CA 1
ATOM 3679 C C . VAL A 1 483 ? 16.735 -4.758 7.672 1.00 97.69 483 VAL A C 1
ATOM 3681 O O . VAL A 1 483 ? 17.253 -3.876 6.996 1.00 97.69 483 VAL A O 1
ATOM 3684 N N . LYS A 1 484 ? 16.725 -4.699 9.009 1.00 98.00 484 LYS A N 1
ATOM 3685 C CA . LYS A 1 484 ? 17.400 -3.619 9.749 1.00 98.00 484 LYS A CA 1
ATOM 3686 C C . LYS A 1 484 ? 18.908 -3.600 9.500 1.00 98.00 484 LYS A C 1
ATOM 3688 O O . LYS A 1 484 ? 19.494 -2.527 9.414 1.00 98.00 484 LYS A O 1
ATOM 3693 N N . ALA A 1 485 ? 19.536 -4.767 9.359 1.00 97.19 485 ALA A N 1
ATOM 3694 C CA . ALA A 1 485 ? 20.970 -4.869 9.097 1.00 97.19 485 ALA A CA 1
ATOM 3695 C C . ALA A 1 485 ? 21.340 -4.608 7.625 1.00 97.19 485 ALA A C 1
ATOM 3697 O O . ALA A 1 485 ? 22.406 -4.062 7.340 1.00 97.19 485 ALA A O 1
ATOM 3698 N N . ARG A 1 486 ? 20.494 -5.036 6.678 1.00 94.94 486 ARG A N 1
ATOM 3699 C CA . ARG A 1 486 ? 20.793 -5.002 5.233 1.00 94.94 486 ARG A CA 1
ATOM 3700 C C . ARG A 1 486 ? 20.164 -3.814 4.497 1.00 94.94 486 ARG A C 1
ATOM 3702 O O . ARG A 1 486 ? 20.680 -3.429 3.450 1.00 94.94 486 ARG A O 1
ATOM 3709 N N . GLY A 1 487 ? 19.055 -3.274 4.990 1.00 96.94 487 GLY A N 1
ATOM 3710 C CA . GLY A 1 487 ? 18.128 -2.434 4.228 1.00 96.94 487 GLY A CA 1
ATOM 3711 C C . GLY A 1 487 ? 17.255 -3.241 3.255 1.00 96.94 487 GLY A C 1
ATOM 3712 O O . GLY A 1 487 ? 17.534 -4.417 2.979 1.00 96.94 487 GLY A O 1
ATOM 3713 N N . TYR A 1 488 ? 16.222 -2.611 2.697 1.00 97.75 488 TYR A N 1
ATOM 3714 C CA . TYR A 1 488 ? 15.300 -3.217 1.725 1.00 97.75 488 TYR A CA 1
ATOM 3715 C C . TYR A 1 488 ? 15.786 -2.987 0.279 1.00 97.75 488 TYR A C 1
ATOM 3717 O O . TYR A 1 488 ? 16.190 -1.868 -0.030 1.00 97.75 488 TYR A O 1
ATOM 3725 N N . PRO A 1 489 ? 15.802 -3.992 -0.622 1.00 96.19 489 PRO A N 1
ATOM 3726 C CA . PRO A 1 489 ? 16.321 -3.805 -1.979 1.00 96.19 489 PRO A CA 1
ATOM 3727 C C . PRO A 1 489 ? 15.557 -2.730 -2.756 1.00 96.19 489 PRO A C 1
ATOM 3729 O O . PRO A 1 489 ? 14.327 -2.747 -2.770 1.00 96.19 489 PRO A O 1
ATOM 3732 N N . ALA A 1 490 ? 16.286 -1.849 -3.443 1.00 96.69 490 ALA A N 1
ATOM 3733 C CA . ALA A 1 490 ? 15.705 -0.802 -4.271 1.00 96.69 490 ALA A CA 1
ATOM 3734 C C . ALA A 1 490 ? 16.111 -0.939 -5.746 1.00 96.69 490 ALA A C 1
ATOM 3736 O O . ALA A 1 490 ? 17.140 -1.538 -6.074 1.00 96.69 490 ALA A O 1
ATOM 3737 N N . TYR A 1 491 ? 15.317 -0.348 -6.632 1.00 96.00 491 TYR A N 1
ATOM 3738 C CA . TYR A 1 491 ? 15.682 -0.084 -8.019 1.00 96.00 491 TYR A CA 1
ATOM 3739 C C . TYR A 1 491 ? 15.524 1.401 -8.330 1.00 96.00 491 TYR A C 1
ATOM 3741 O O . TYR A 1 491 ? 14.740 2.082 -7.680 1.00 96.00 491 TYR A O 1
ATOM 3749 N N . VAL A 1 492 ? 16.265 1.906 -9.314 1.00 95.06 492 VAL A N 1
ATOM 3750 C CA . VAL A 1 492 ? 16.241 3.332 -9.666 1.00 95.06 492 VAL A CA 1
ATOM 3751 C C . VAL A 1 492 ? 15.530 3.578 -10.993 1.00 95.06 492 VAL A C 1
ATOM 3753 O O . VAL A 1 492 ? 15.794 2.885 -11.979 1.00 95.06 492 VAL A O 1
ATOM 3756 N N . THR A 1 493 ? 14.690 4.612 -11.033 1.00 92.00 493 THR A N 1
ATOM 3757 C CA . THR A 1 493 ? 14.024 5.090 -12.265 1.00 92.00 493 THR A CA 1
ATOM 3758 C C . THR A 1 493 ? 14.608 6.419 -12.756 1.00 92.00 493 THR A C 1
ATOM 3760 O O . THR A 1 493 ? 14.540 6.736 -13.944 1.00 92.00 493 THR A O 1
ATOM 3763 N N . SER A 1 494 ? 15.298 7.166 -11.883 1.00 81.44 494 SER A N 1
ATOM 3764 C CA . SER A 1 494 ? 15.854 8.497 -12.179 1.00 81.44 494 SER A CA 1
ATOM 3765 C C . SER A 1 494 ? 16.820 8.562 -13.367 1.00 81.44 494 SER A C 1
ATOM 3767 O O . SER A 1 494 ? 16.986 9.628 -13.958 1.00 81.44 494 SER A O 1
ATOM 3769 N N . ALA A 1 495 ? 17.458 7.449 -13.738 1.00 81.56 495 ALA A N 1
ATOM 3770 C CA . ALA A 1 495 ? 18.394 7.393 -14.861 1.00 81.56 495 ALA A CA 1
ATOM 3771 C C . ALA A 1 495 ? 17.712 7.231 -16.235 1.00 81.56 495 ALA A C 1
ATOM 3773 O O . ALA A 1 495 ? 18.385 7.353 -17.259 1.00 81.56 495 ALA A O 1
ATOM 3774 N N . GLY A 1 496 ? 16.405 6.951 -16.266 1.00 79.56 496 GLY A N 1
ATOM 3775 C CA . GLY A 1 496 ? 15.720 6.443 -17.452 1.00 79.56 496 GLY A CA 1
ATOM 3776 C C . GLY A 1 496 ? 14.523 7.255 -17.948 1.00 79.56 496 GLY A C 1
ATOM 3777 O O . GLY A 1 496 ? 13.762 6.722 -18.754 1.00 79.56 496 GLY A O 1
ATOM 3778 N N . TRP A 1 497 ? 14.335 8.499 -17.496 1.00 81.81 497 TRP A N 1
ATOM 3779 C CA . TRP A 1 497 ? 13.250 9.377 -17.962 1.00 81.81 497 TRP A CA 1
ATOM 3780 C C . TRP A 1 497 ? 13.351 9.704 -19.461 1.00 81.81 497 TRP A C 1
ATOM 3782 O O . TRP A 1 497 ? 14.449 9.752 -20.030 1.00 81.81 497 TRP A O 1
ATOM 3792 N N . LEU A 1 498 ? 12.202 9.949 -20.103 1.00 81.88 498 LEU A N 1
ATOM 3793 C CA . LEU A 1 498 ? 12.179 10.392 -21.499 1.00 81.88 498 LEU A CA 1
ATOM 3794 C C . LEU A 1 498 ? 12.723 11.821 -21.630 1.00 81.88 498 LEU A C 1
ATOM 3796 O O . LEU A 1 498 ? 12.654 12.632 -20.713 1.00 81.88 498 LEU A O 1
ATOM 3800 N N . GLY A 1 499 ? 13.307 12.128 -22.789 1.00 79.88 499 GLY A N 1
ATOM 3801 C CA . GLY A 1 499 ? 13.840 13.462 -23.093 1.00 79.88 499 GLY A CA 1
ATOM 3802 C C . GLY A 1 499 ? 15.231 13.764 -22.519 1.00 79.88 499 GLY A C 1
ATOM 3803 O O . GLY A 1 499 ? 15.787 14.826 -22.802 1.00 79.88 499 GLY A O 1
ATOM 3804 N N . TYR A 1 500 ? 15.837 12.852 -21.754 1.00 86.88 500 TYR A N 1
ATOM 3805 C CA . TYR A 1 500 ? 17.221 13.009 -21.298 1.00 86.88 500 TYR A CA 1
ATOM 3806 C C . TYR A 1 500 ? 18.219 12.761 -22.431 1.00 86.88 500 TYR A C 1
ATOM 3808 O O . TYR A 1 500 ? 18.056 11.842 -23.231 1.00 86.88 500 TYR A O 1
ATOM 3816 N N . SER A 1 501 ? 19.284 13.569 -22.475 1.00 91.00 501 SER A N 1
ATOM 3817 C CA . SER A 1 501 ? 20.399 13.330 -23.394 1.00 91.00 501 SER A CA 1
ATOM 3818 C C . SER A 1 501 ? 21.202 12.099 -22.974 1.00 91.00 501 SER A C 1
ATOM 3820 O O . SER A 1 501 ? 21.214 11.716 -21.799 1.00 91.00 501 SER A O 1
ATOM 3822 N N . ASP A 1 502 ? 21.941 11.522 -23.915 1.00 95.00 502 ASP A N 1
ATOM 3823 C CA . ASP A 1 502 ? 22.796 10.355 -23.677 1.00 95.00 502 ASP A CA 1
ATOM 3824 C C . ASP A 1 502 ? 23.829 10.614 -22.585 1.00 95.00 502 ASP A C 1
ATOM 3826 O O . ASP A 1 502 ? 24.101 9.745 -21.759 1.00 95.00 502 ASP A O 1
ATOM 3830 N N . GLU A 1 503 ? 24.368 11.830 -22.526 1.00 95.88 503 GLU A N 1
ATOM 3831 C CA . GLU A 1 503 ? 25.312 12.237 -21.490 1.00 95.88 503 GLU A CA 1
ATOM 3832 C C . GLU A 1 503 ? 24.654 12.239 -20.107 1.00 95.88 503 GLU A C 1
ATOM 3834 O O . GLU A 1 503 ? 25.269 11.788 -19.137 1.00 95.88 503 GLU A O 1
ATOM 3839 N N . LYS A 1 504 ? 23.402 12.714 -20.003 1.00 92.75 504 LYS A N 1
ATOM 3840 C CA . LYS A 1 504 ? 22.649 12.714 -18.740 1.00 92.75 504 LYS A CA 1
ATOM 3841 C C . LYS A 1 504 ? 22.302 11.284 -18.319 1.00 92.75 504 LYS A C 1
ATOM 3843 O O . LYS A 1 504 ? 22.555 10.941 -17.167 1.00 92.75 504 LYS A O 1
ATOM 3848 N N . ILE A 1 505 ? 21.821 10.445 -19.241 1.00 94.81 505 ILE A N 1
ATOM 3849 C CA . ILE A 1 505 ? 21.535 9.020 -18.989 1.00 94.81 505 ILE A CA 1
ATOM 3850 C C . ILE A 1 505 ? 22.799 8.302 -18.512 1.00 94.81 505 ILE A C 1
ATOM 3852 O O . ILE A 1 505 ? 22.786 7.639 -17.474 1.00 94.81 505 ILE A O 1
ATOM 3856 N N . ALA A 1 506 ? 23.916 8.464 -19.226 1.00 97.00 506 ALA A N 1
ATOM 3857 C CA . ALA A 1 506 ? 25.168 7.800 -18.890 1.00 97.00 506 ALA A CA 1
ATOM 3858 C C . ALA A 1 506 ? 25.719 8.244 -17.531 1.00 97.00 506 ALA A C 1
ATOM 3860 O O . ALA A 1 506 ? 26.221 7.415 -16.771 1.00 97.00 506 ALA A O 1
ATOM 3861 N N . ARG A 1 507 ? 25.629 9.541 -17.217 1.00 96.62 507 ARG A N 1
ATOM 3862 C CA . ARG A 1 507 ? 26.055 10.084 -15.925 1.00 96.62 507 ARG A CA 1
ATOM 3863 C C . ARG A 1 507 ? 25.198 9.538 -14.779 1.00 96.62 507 ARG A C 1
ATOM 3865 O O . ARG A 1 507 ? 25.757 8.952 -13.861 1.00 96.62 507 ARG A O 1
ATOM 3872 N N . LEU A 1 508 ? 23.871 9.661 -14.866 1.00 95.19 508 LEU A N 1
ATOM 3873 C CA . LEU A 1 508 ? 22.951 9.200 -13.816 1.00 95.19 508 LEU A CA 1
ATOM 3874 C C . LEU A 1 508 ? 23.010 7.679 -13.619 1.00 95.19 508 LEU A C 1
ATOM 3876 O O . LEU A 1 508 ? 22.934 7.199 -12.492 1.00 95.19 508 LEU A O 1
ATOM 3880 N N . THR A 1 509 ? 23.202 6.911 -14.697 1.00 97.38 509 THR A N 1
ATOM 3881 C CA . THR A 1 509 ? 23.386 5.453 -14.605 1.00 97.38 509 THR A CA 1
ATOM 3882 C C . THR A 1 509 ? 24.643 5.108 -13.807 1.00 97.38 509 THR A C 1
ATOM 3884 O O . THR A 1 509 ? 24.592 4.236 -12.946 1.00 97.38 509 THR A O 1
ATOM 3887 N N . LYS A 1 510 ? 25.765 5.800 -14.051 1.00 97.12 510 LYS A N 1
ATOM 3888 C CA . LYS A 1 510 ? 27.013 5.591 -13.298 1.00 97.12 510 LYS A CA 1
ATOM 3889 C C . LYS A 1 510 ? 26.873 5.996 -11.836 1.00 97.12 510 LYS A C 1
ATOM 3891 O O . LYS A 1 510 ? 27.240 5.209 -10.977 1.00 97.12 510 LYS A O 1
ATOM 3896 N N . GLU A 1 511 ? 26.274 7.154 -11.565 1.00 95.81 511 GLU A N 1
ATOM 3897 C CA . GLU A 1 511 ? 25.990 7.609 -10.197 1.00 95.81 511 GLU A CA 1
ATOM 3898 C C . GLU A 1 511 ? 25.144 6.571 -9.437 1.00 95.81 511 GLU A C 1
ATOM 3900 O O . GLU A 1 511 ? 25.470 6.201 -8.312 1.00 95.81 511 GLU A O 1
ATOM 3905 N N . ALA A 1 512 ? 24.116 6.003 -10.073 1.00 96.19 512 ALA A N 1
ATOM 3906 C CA . ALA A 1 512 ? 23.319 4.939 -9.469 1.00 96.19 512 ALA A CA 1
ATOM 3907 C C . ALA A 1 512 ? 24.105 3.632 -9.248 1.00 96.19 512 ALA A C 1
ATOM 3909 O O . ALA A 1 512 ? 23.946 2.994 -8.205 1.00 96.19 512 ALA A O 1
ATOM 3910 N N . ILE A 1 513 ? 24.965 3.227 -10.191 1.00 96.12 513 ILE A N 1
ATOM 3911 C CA . ILE A 1 513 ? 25.857 2.077 -9.984 1.00 96.12 513 ILE A CA 1
ATOM 3912 C C . ILE A 1 513 ? 26.752 2.334 -8.768 1.00 96.12 513 ILE A C 1
ATOM 3914 O O . ILE A 1 513 ? 26.782 1.494 -7.871 1.00 96.12 513 ILE A O 1
ATOM 3918 N N . ASP A 1 514 ? 27.406 3.496 -8.703 1.00 94.75 514 ASP A N 1
ATOM 3919 C CA . ASP A 1 514 ? 28.311 3.895 -7.618 1.00 94.75 514 ASP A CA 1
ATOM 3920 C C . ASP A 1 514 ? 27.600 3.926 -6.251 1.00 94.75 514 ASP A C 1
ATOM 3922 O O . ASP A 1 514 ? 28.192 3.574 -5.231 1.00 94.75 514 ASP A O 1
ATOM 3926 N N . HIS A 1 515 ? 26.306 4.262 -6.228 1.00 93.25 515 HIS A N 1
ATOM 3927 C CA . HIS A 1 515 ? 25.449 4.222 -5.035 1.00 93.25 515 HIS A CA 1
ATOM 3928 C C . HIS A 1 515 ? 24.972 2.804 -4.658 1.00 93.25 515 HIS A C 1
ATOM 3930 O O . HIS A 1 515 ? 24.257 2.620 -3.670 1.00 93.25 515 HIS A O 1
ATOM 3936 N N . GLY A 1 516 ? 25.379 1.786 -5.420 1.00 94.19 516 GLY A N 1
ATOM 3937 C CA . GLY A 1 516 ? 25.171 0.373 -5.120 1.00 94.19 516 GLY A CA 1
ATOM 3938 C C . GLY A 1 516 ? 23.940 -0.257 -5.772 1.00 94.19 516 GLY A C 1
ATOM 3939 O O . GLY A 1 516 ? 23.707 -1.450 -5.564 1.00 94.19 516 GLY A O 1
ATOM 3940 N N . PHE A 1 517 ? 23.173 0.482 -6.581 1.00 95.62 517 PHE A N 1
ATOM 3941 C CA . PHE A 1 517 ? 21.994 -0.065 -7.253 1.00 95.62 517 PHE A CA 1
ATOM 3942 C C . PHE A 1 517 ? 22.364 -1.183 -8.240 1.00 95.62 517 PHE A C 1
ATOM 3944 O O . PHE A 1 517 ? 23.399 -1.172 -8.917 1.00 95.62 517 PHE A O 1
ATOM 3951 N N . ASN A 1 518 ? 21.490 -2.186 -8.331 1.00 94.94 518 ASN A N 1
ATOM 3952 C CA . ASN A 1 518 ? 21.624 -3.308 -9.262 1.00 94.94 518 ASN A CA 1
ATOM 3953 C C . ASN A 1 518 ? 20.383 -3.549 -10.130 1.00 94.94 518 ASN A C 1
ATOM 3955 O O . ASN A 1 518 ? 20.411 -4.444 -10.969 1.00 94.94 518 ASN A O 1
ATOM 3959 N N . HIS A 1 519 ? 19.327 -2.762 -9.950 1.00 97.31 519 HIS A N 1
ATOM 3960 C CA . HIS A 1 519 ? 18.114 -2.796 -10.757 1.00 97.31 519 HIS A CA 1
ATOM 3961 C C . HIS A 1 519 ? 17.826 -1.377 -11.262 1.00 97.31 519 HIS A C 1
ATOM 3963 O O . HIS A 1 519 ? 17.909 -0.413 -10.497 1.00 97.31 519 HIS A O 1
ATOM 3969 N N . PHE A 1 520 ? 17.504 -1.260 -12.546 1.00 97.81 520 PHE A N 1
ATOM 3970 C CA . PHE A 1 520 ? 17.346 0.008 -13.254 1.00 97.81 520 PHE A CA 1
ATOM 3971 C C . PHE A 1 520 ? 16.064 -0.037 -14.076 1.00 97.81 520 PHE A C 1
ATOM 3973 O O . PHE A 1 520 ? 15.792 -1.055 -14.707 1.00 97.81 520 PHE A O 1
ATOM 3980 N N . LYS A 1 521 ? 15.303 1.055 -14.114 1.00 97.94 521 LYS A N 1
ATOM 3981 C CA . LYS A 1 521 ? 14.118 1.199 -14.967 1.00 97.94 521 LYS A CA 1
ATOM 3982 C C . LYS A 1 521 ? 14.322 2.331 -15.971 1.00 97.94 521 LYS A C 1
ATOM 3984 O O . LYS A 1 521 ? 14.923 3.354 -15.641 1.00 97.94 521 LYS A O 1
ATOM 3989 N N . MET A 1 522 ? 13.833 2.146 -17.196 1.00 96.19 522 MET A N 1
ATOM 3990 C CA . MET A 1 522 ? 13.771 3.206 -18.205 1.00 96.19 522 MET A CA 1
ATOM 3991 C C . MET A 1 522 ? 12.382 3.327 -18.823 1.00 96.19 522 MET A C 1
ATOM 3993 O O . MET A 1 522 ? 11.713 2.326 -19.074 1.00 96.19 522 MET A O 1
ATOM 3997 N N . LYS A 1 523 ? 11.981 4.560 -19.119 1.00 95.56 523 LYS A N 1
ATOM 3998 C CA . LYS A 1 523 ? 10.753 4.863 -19.846 1.00 95.56 523 LYS A CA 1
ATOM 3999 C C . LYS A 1 523 ? 10.932 4.567 -21.340 1.00 95.56 523 LYS A C 1
ATOM 4001 O O . LYS A 1 523 ? 12.004 4.817 -21.911 1.00 95.56 523 LYS A O 1
ATOM 4006 N N . VAL A 1 524 ? 9.891 4.026 -21.963 1.00 96.81 524 VAL A N 1
ATOM 4007 C CA . VAL A 1 524 ? 9.775 3.659 -23.386 1.00 96.81 524 VAL A CA 1
ATOM 4008 C C . VAL A 1 524 ? 8.391 4.067 -23.898 1.00 96.81 524 VAL A C 1
ATOM 4010 O O . VAL A 1 524 ? 7.550 4.472 -23.105 1.00 96.81 524 VAL A O 1
ATOM 4013 N N . GLY A 1 525 ? 8.128 3.997 -25.203 1.00 95.19 525 GLY A N 1
ATOM 4014 C CA . GLY A 1 525 ? 6.781 4.283 -25.731 1.00 95.19 525 GLY A CA 1
ATOM 4015 C C . GLY A 1 525 ? 6.723 5.223 -26.918 1.00 95.19 525 GLY A C 1
ATOM 4016 O O . GLY A 1 525 ? 5.826 5.091 -27.751 1.00 95.19 525 GLY A O 1
ATOM 4017 N N . ALA A 1 526 ? 7.664 6.164 -26.986 1.00 91.62 526 ALA A N 1
ATOM 4018 C CA . ALA A 1 526 ? 7.607 7.283 -27.920 1.00 91.62 526 ALA A CA 1
ATOM 4019 C C . ALA A 1 526 ? 8.231 6.958 -29.286 1.00 91.62 526 ALA A C 1
ATOM 4021 O O . ALA A 1 526 ? 7.611 7.206 -30.319 1.00 91.62 526 ALA A O 1
ATOM 4022 N N . ASP A 1 527 ? 9.447 6.405 -29.297 1.00 95.56 527 ASP A N 1
ATOM 4023 C CA . ASP A 1 527 ? 10.156 6.000 -30.512 1.00 95.56 527 ASP A CA 1
ATOM 4024 C C . ASP A 1 527 ? 11.016 4.759 -30.243 1.00 95.56 527 ASP A C 1
ATOM 4026 O O . ASP A 1 527 ? 11.928 4.772 -29.419 1.00 95.56 527 ASP A O 1
ATOM 4030 N N . GLN A 1 528 ? 10.738 3.664 -30.954 1.00 97.31 528 GLN A N 1
ATOM 4031 C CA . GLN A 1 528 ? 11.351 2.368 -30.652 1.00 97.31 528 GLN A CA 1
ATOM 4032 C C . GLN A 1 528 ? 12.864 2.359 -30.909 1.00 97.31 528 GLN A C 1
ATOM 4034 O O . GLN A 1 528 ? 13.605 1.661 -30.215 1.00 97.31 528 GLN A O 1
ATOM 4039 N N . ALA A 1 529 ? 13.337 3.111 -31.907 1.00 97.31 529 ALA A N 1
ATOM 4040 C CA . ALA A 1 529 ? 14.757 3.168 -32.230 1.00 97.31 529 ALA A CA 1
ATOM 4041 C C . ALA A 1 529 ? 15.523 3.968 -31.168 1.00 97.31 529 ALA A C 1
ATOM 4043 O O . ALA A 1 529 ? 16.620 3.567 -30.772 1.00 97.31 529 ALA A O 1
ATOM 4044 N N . ASP A 1 530 ? 14.932 5.057 -30.679 1.00 96.44 530 ASP A N 1
ATOM 4045 C CA . ASP A 1 530 ? 15.452 5.826 -29.553 1.00 96.44 530 ASP A CA 1
ATOM 4046 C C . ASP A 1 530 ? 15.490 4.996 -28.264 1.00 96.44 530 ASP A C 1
ATOM 4048 O O . ASP A 1 530 ? 16.530 4.910 -27.608 1.00 96.44 530 ASP A O 1
ATOM 4052 N N . ASP A 1 531 ? 14.392 4.309 -27.949 1.00 97.62 531 ASP A N 1
ATOM 4053 C CA . ASP A 1 531 ? 14.279 3.426 -26.788 1.00 97.62 531 ASP A CA 1
ATOM 4054 C C . ASP A 1 531 ? 15.350 2.328 -26.819 1.00 97.62 531 ASP A C 1
ATOM 4056 O O . ASP A 1 531 ? 16.044 2.091 -25.827 1.00 97.62 531 ASP A O 1
ATOM 4060 N N . LEU A 1 532 ? 15.547 1.697 -27.981 1.00 98.25 532 LEU A N 1
ATOM 4061 C CA . LEU A 1 532 ? 16.581 0.687 -28.175 1.00 98.25 532 LEU A CA 1
ATOM 4062 C C . LEU A 1 532 ? 17.985 1.265 -27.958 1.00 98.25 532 LEU A C 1
ATOM 4064 O O . LEU A 1 532 ? 18.803 0.661 -27.264 1.00 98.25 532 LEU A O 1
ATOM 4068 N N . ARG A 1 533 ? 18.264 2.441 -28.524 1.00 97.88 533 ARG A N 1
ATOM 4069 C CA . ARG A 1 533 ? 19.550 3.138 -28.402 1.00 97.88 533 ARG A CA 1
ATOM 4070 C C . ARG A 1 533 ? 19.862 3.496 -26.943 1.00 97.88 533 ARG A C 1
ATOM 4072 O O . ARG A 1 533 ? 20.961 3.204 -26.468 1.00 97.88 533 ARG A O 1
ATOM 4079 N N . ARG A 1 534 ? 18.896 4.058 -26.205 1.00 97.75 534 ARG A N 1
ATOM 4080 C CA . ARG A 1 534 ? 19.032 4.379 -24.770 1.00 97.75 534 ARG A CA 1
ATOM 4081 C C . ARG A 1 534 ? 19.211 3.122 -23.922 1.00 97.75 534 ARG A C 1
ATOM 4083 O O . ARG A 1 534 ? 20.100 3.080 -23.073 1.00 97.75 534 ARG A O 1
ATOM 4090 N N . GLY A 1 535 ? 18.437 2.071 -24.187 1.00 97.88 535 GLY A N 1
ATOM 4091 C CA . GLY A 1 535 ? 18.575 0.793 -23.490 1.00 97.88 535 GLY A CA 1
ATOM 4092 C C . GLY A 1 535 ? 19.928 0.121 -23.735 1.00 97.88 535 GLY A C 1
ATOM 4093 O O . GLY A 1 535 ? 20.526 -0.412 -22.802 1.00 97.88 535 GLY A O 1
ATOM 4094 N N . GLN A 1 536 ? 20.460 0.198 -24.959 1.00 98.31 536 GLN A N 1
ATOM 4095 C CA . GLN A 1 536 ? 21.808 -0.281 -25.284 1.00 98.31 536 GLN A CA 1
ATOM 4096 C C . GLN A 1 536 ? 22.889 0.520 -24.553 1.00 98.31 536 GLN A C 1
ATOM 4098 O O . GLN A 1 536 ? 23.843 -0.074 -24.047 1.00 98.31 536 GLN A O 1
ATOM 4103 N N . LEU A 1 537 ? 22.729 1.843 -24.448 1.00 98.31 537 LEU A N 1
ATOM 4104 C CA . LEU A 1 537 ? 23.620 2.688 -23.656 1.00 98.31 537 LEU A CA 1
ATOM 4105 C C . LEU A 1 537 ? 23.610 2.268 -22.180 1.00 98.31 537 LEU A C 1
ATOM 4107 O O . LEU A 1 537 ? 24.677 1.993 -21.632 1.00 98.31 537 LEU A O 1
ATOM 4111 N N . ILE A 1 538 ? 22.435 2.145 -21.555 1.00 98.31 538 ILE A N 1
ATOM 4112 C CA . ILE A 1 538 ? 22.314 1.707 -20.154 1.00 98.31 538 ILE A CA 1
ATOM 4113 C C . ILE A 1 538 ? 22.942 0.322 -19.972 1.00 98.31 538 ILE A C 1
ATOM 4115 O O . ILE A 1 538 ? 23.777 0.148 -19.085 1.00 98.31 538 ILE A O 1
ATOM 4119 N N . ARG A 1 539 ? 22.624 -0.642 -20.850 1.00 98.19 539 ARG A N 1
ATOM 4120 C CA . ARG A 1 539 ? 23.216 -1.989 -20.820 1.00 98.19 539 ARG A CA 1
ATOM 4121 C C . ARG A 1 539 ? 24.734 -1.963 -20.914 1.00 98.19 539 ARG A C 1
ATOM 4123 O O . ARG A 1 539 ? 25.386 -2.637 -20.127 1.00 98.19 539 ARG A O 1
ATOM 4130 N N . SER A 1 540 ? 25.305 -1.136 -21.790 1.00 98.12 540 SER A N 1
ATOM 4131 C CA . SER A 1 540 ? 26.763 -1.006 -21.919 1.00 98.12 540 SER A CA 1
ATOM 4132 C C . SER A 1 540 ? 27.461 -0.545 -20.633 1.00 98.12 540 SER A C 1
ATOM 4134 O O . SER A 1 540 ? 28.641 -0.833 -20.458 1.00 98.12 540 SER A O 1
ATOM 4136 N N . LEU A 1 541 ? 26.742 0.146 -19.741 1.00 98.31 541 LEU A N 1
ATOM 4137 C CA . LEU A 1 541 ? 27.261 0.647 -18.470 1.00 98.31 541 LEU A CA 1
ATOM 4138 C C . LEU A 1 541 ? 27.012 -0.339 -17.328 1.00 98.31 541 LEU A C 1
ATOM 4140 O O . LEU A 1 541 ? 27.948 -0.722 -16.633 1.00 98.31 541 LEU A O 1
ATOM 4144 N N . ILE A 1 542 ? 25.765 -0.778 -17.137 1.00 97.50 542 ILE A N 1
ATOM 4145 C CA . ILE A 1 542 ? 25.411 -1.651 -16.007 1.00 97.50 542 ILE A CA 1
ATOM 4146 C C . ILE A 1 542 ? 26.028 -3.048 -16.142 1.00 97.50 542 ILE A C 1
ATOM 4148 O O . ILE A 1 542 ? 26.247 -3.713 -15.129 1.00 97.50 542 ILE A O 1
ATOM 4152 N N . ASP A 1 543 ? 26.347 -3.475 -17.369 1.00 97.38 543 ASP A N 1
ATOM 4153 C CA . ASP A 1 543 ? 26.988 -4.759 -17.661 1.00 97.38 543 ASP A CA 1
ATOM 4154 C C . ASP A 1 543 ? 28.527 -4.661 -17.764 1.00 97.38 543 ASP A C 1
ATOM 4156 O O . ASP A 1 543 ? 29.180 -5.686 -17.981 1.00 97.38 543 ASP A O 1
ATOM 4160 N N . ASP A 1 544 ? 29.133 -3.475 -17.591 1.00 96.94 544 ASP A N 1
ATOM 4161 C CA . ASP A 1 544 ? 30.595 -3.328 -17.570 1.00 96.94 544 ASP A CA 1
ATOM 4162 C C . ASP A 1 544 ? 31.153 -3.686 -16.177 1.00 96.94 544 ASP A C 1
ATOM 4164 O O . ASP A 1 544 ? 30.955 -2.935 -15.217 1.00 96.94 544 ASP A O 1
ATOM 4168 N N . PRO A 1 545 ? 31.911 -4.791 -16.026 1.00 94.19 545 PRO A N 1
ATOM 4169 C CA . PRO A 1 545 ? 32.491 -5.167 -14.740 1.00 94.19 545 PRO A CA 1
ATOM 4170 C C . PRO A 1 545 ? 33.486 -4.133 -14.193 1.00 94.19 545 PRO A C 1
ATOM 4172 O O . PRO A 1 545 ? 33.784 -4.162 -13.003 1.00 94.19 545 PRO A O 1
ATOM 4175 N N . LYS A 1 546 ? 34.008 -3.220 -15.026 1.00 94.94 546 LYS A N 1
ATOM 4176 C CA . LYS A 1 546 ? 34.901 -2.136 -14.583 1.00 94.94 546 LYS A CA 1
ATOM 4177 C C . LYS A 1 546 ? 34.174 -1.027 -13.831 1.00 94.94 546 LYS A C 1
ATOM 4179 O O . LYS A 1 546 ? 34.836 -0.258 -13.143 1.00 94.94 546 LYS A O 1
ATOM 4184 N N . LEU A 1 547 ? 32.857 -0.928 -13.996 1.00 95.25 547 LEU A N 1
ATOM 4185 C CA . LEU A 1 547 ? 32.021 0.052 -13.308 1.00 95.25 547 LEU A CA 1
ATOM 4186 C C . LEU A 1 547 ? 31.424 -0.505 -12.011 1.00 95.25 547 LEU A C 1
ATOM 4188 O O . LEU A 1 547 ? 30.683 0.199 -11.343 1.00 95.25 547 LEU A O 1
ATOM 4192 N N . LEU A 1 548 ? 31.729 -1.751 -11.631 1.00 92.62 548 LEU A N 1
ATOM 4193 C CA . LEU A 1 548 ? 31.251 -2.302 -10.364 1.00 92.62 548 LEU A CA 1
ATOM 4194 C C . LEU A 1 548 ? 31.797 -1.503 -9.167 1.00 92.62 548 LEU A C 1
ATOM 4196 O O . LEU A 1 548 ? 33.000 -1.228 -9.130 1.00 92.62 548 LEU A O 1
ATOM 4200 N N . PRO A 1 549 ? 30.958 -1.204 -8.157 1.00 90.81 549 PRO A N 1
ATOM 4201 C CA . PRO A 1 549 ? 31.410 -0.522 -6.950 1.00 90.81 549 PRO A CA 1
ATOM 4202 C C . PRO A 1 549 ? 32.477 -1.315 -6.200 1.00 90.81 549 PRO A C 1
ATOM 4204 O O . PRO A 1 549 ? 32.498 -2.551 -6.216 1.00 90.81 549 PRO A O 1
ATOM 4207 N N . GLU A 1 550 ? 33.340 -0.600 -5.480 1.00 87.31 550 GLU A N 1
ATOM 4208 C CA . GLU A 1 550 ? 34.394 -1.217 -4.680 1.00 87.31 550 GLU A CA 1
ATOM 4209 C C . GLU A 1 550 ? 33.809 -2.215 -3.662 1.00 87.31 550 GLU A C 1
ATOM 4211 O O . GLU A 1 550 ? 32.853 -1.931 -2.940 1.00 87.31 550 GLU A O 1
ATOM 4216 N N . GLY A 1 551 ? 34.376 -3.424 -3.616 1.00 85.94 551 GLY A N 1
ATOM 4217 C CA . GLY A 1 551 ? 33.926 -4.496 -2.722 1.00 85.94 551 GLY A CA 1
ATOM 4218 C C . GLY A 1 551 ? 32.729 -5.315 -3.224 1.00 85.94 551 GLY A C 1
ATOM 4219 O O . GLY A 1 551 ? 32.405 -6.327 -2.602 1.00 85.94 551 GLY A O 1
ATOM 4220 N N . VAL A 1 552 ? 32.106 -4.952 -4.352 1.00 89.06 552 VAL A N 1
ATOM 4221 C CA . VAL A 1 552 ? 31.054 -5.757 -4.994 1.00 89.06 552 VAL A CA 1
ATOM 4222 C C . VAL A 1 552 ? 31.680 -6.784 -5.937 1.00 89.06 552 VAL A C 1
ATOM 4224 O O . VAL A 1 552 ? 32.527 -6.459 -6.765 1.00 89.06 552 VAL A O 1
ATOM 4227 N N . LYS A 1 553 ? 31.243 -8.043 -5.835 1.00 87.12 553 LYS A N 1
ATOM 4228 C CA . LYS A 1 553 ? 31.702 -9.142 -6.692 1.00 87.12 553 LYS A CA 1
ATOM 4229 C C . LYS A 1 553 ? 30.533 -9.800 -7.411 1.00 87.12 553 LYS A C 1
ATOM 4231 O O . LYS A 1 553 ? 29.491 -10.058 -6.814 1.00 87.12 553 LYS A O 1
ATOM 4236 N N . VAL A 1 554 ? 30.736 -10.113 -8.686 1.00 89.75 554 VAL A N 1
ATOM 4237 C CA . VAL A 1 554 ? 29.802 -10.931 -9.470 1.00 89.75 554 VAL A CA 1
ATOM 4238 C C . VAL A 1 554 ? 29.777 -12.352 -8.907 1.00 89.75 554 VAL A C 1
ATOM 4240 O O . VAL A 1 554 ? 30.831 -12.906 -8.600 1.00 89.75 554 VAL A O 1
ATOM 4243 N N . GLY A 1 555 ? 28.589 -12.950 -8.799 1.00 85.31 555 GLY A N 1
ATOM 4244 C CA . GLY A 1 555 ? 28.417 -14.314 -8.290 1.00 85.31 555 GLY A CA 1
ATOM 4245 C C . GLY A 1 555 ? 28.230 -14.418 -6.773 1.00 85.31 555 GLY A C 1
ATOM 4246 O O . GLY A 1 555 ? 28.060 -15.523 -6.271 1.00 85.31 555 GLY A O 1
ATOM 4247 N N . GLU A 1 556 ? 28.242 -13.301 -6.039 1.00 85.88 556 GLU A N 1
ATOM 4248 C CA . GLU A 1 556 ? 28.038 -13.272 -4.586 1.00 85.88 556 GLU A CA 1
ATOM 4249 C C . GLU A 1 556 ? 26.811 -12.415 -4.213 1.00 85.88 556 GLU A C 1
ATOM 4251 O O . GLU A 1 556 ? 26.553 -11.362 -4.804 1.00 85.88 556 GLU A O 1
ATOM 4256 N N . GLY A 1 557 ? 26.057 -12.845 -3.195 1.00 85.88 557 GLY A N 1
ATOM 4257 C CA . GLY A 1 557 ? 24.938 -12.086 -2.625 1.00 85.88 557 GLY A CA 1
ATOM 4258 C C . GLY A 1 557 ? 23.912 -11.628 -3.671 1.00 85.88 557 GLY A C 1
ATOM 4259 O O . GLY A 1 557 ? 23.424 -12.421 -4.469 1.00 85.88 557 GLY A O 1
ATOM 4260 N N . ALA A 1 558 ? 23.612 -10.324 -3.700 1.00 85.12 558 ALA A N 1
ATOM 4261 C CA . ALA A 1 558 ? 22.645 -9.727 -4.631 1.00 85.12 558 ALA A CA 1
ATOM 4262 C C . ALA A 1 558 ? 23.096 -9.726 -6.111 1.00 85.12 558 ALA A C 1
ATOM 4264 O O . ALA A 1 558 ? 22.355 -9.259 -6.977 1.00 85.12 558 ALA A O 1
ATOM 4265 N N . ARG A 1 559 ? 24.315 -10.201 -6.404 1.00 90.25 559 ARG A N 1
ATOM 4266 C CA . ARG A 1 559 ? 24.871 -10.360 -7.757 1.00 90.25 559 ARG A CA 1
ATOM 4267 C C . ARG A 1 559 ? 25.103 -11.836 -8.117 1.00 90.25 559 ARG A C 1
ATOM 4269 O O . ARG A 1 559 ? 25.799 -12.117 -9.094 1.00 90.25 559 ARG A O 1
ATOM 4276 N N . ASP A 1 560 ? 24.562 -12.780 -7.343 1.00 91.62 560 ASP A N 1
ATOM 4277 C CA . ASP A 1 560 ? 24.608 -14.205 -7.677 1.00 91.62 560 ASP A CA 1
ATOM 4278 C C . ASP A 1 560 ? 23.672 -14.519 -8.852 1.00 91.62 560 ASP A C 1
ATOM 4280 O O . ASP A 1 560 ? 22.449 -14.531 -8.717 1.00 91.62 560 ASP A O 1
ATOM 4284 N N . LEU A 1 561 ? 24.267 -14.796 -10.015 1.00 90.88 561 LEU A N 1
ATOM 4285 C CA . LEU A 1 561 ? 23.555 -15.095 -11.260 1.00 90.88 561 LEU A CA 1
ATOM 4286 C C . LEU A 1 561 ? 22.725 -16.385 -11.188 1.00 90.88 561 LEU A C 1
ATOM 4288 O O . LEU A 1 561 ? 21.777 -16.538 -11.956 1.00 90.88 561 LEU A O 1
ATOM 4292 N N . ASN A 1 562 ? 23.069 -17.299 -10.278 1.00 90.00 562 ASN A N 1
ATOM 4293 C CA . ASN A 1 562 ? 22.314 -18.529 -10.037 1.00 90.00 562 ASN A CA 1
ATOM 4294 C C . ASN A 1 562 ? 21.398 -18.416 -8.807 1.00 90.00 562 ASN A C 1
ATOM 4296 O O . ASN A 1 562 ? 20.649 -19.350 -8.509 1.00 90.00 562 ASN A O 1
ATOM 4300 N N . GLY A 1 563 ? 21.454 -17.284 -8.103 1.00 88.94 563 GLY A N 1
ATOM 4301 C CA . GLY A 1 563 ? 20.678 -17.017 -6.906 1.00 88.94 563 GLY A CA 1
ATOM 4302 C C . GLY A 1 563 ? 19.195 -16.828 -7.209 1.00 88.94 563 GLY A C 1
ATOM 4303 O O . GLY A 1 563 ? 18.787 -16.375 -8.284 1.00 88.94 563 GLY A O 1
ATOM 4304 N N . GLU A 1 564 ? 18.355 -17.131 -6.220 1.00 88.19 564 GLU A N 1
ATOM 4305 C CA . GLU A 1 564 ? 16.904 -16.972 -6.337 1.00 88.19 564 GLU A CA 1
ATOM 4306 C C . GLU A 1 564 ? 16.490 -15.538 -6.713 1.00 88.19 564 GLU A C 1
ATOM 4308 O O . GLU A 1 564 ? 15.542 -15.359 -7.483 1.00 88.19 564 GLU A O 1
ATOM 4313 N N . GLY A 1 565 ? 17.221 -14.533 -6.221 1.00 87.44 565 GLY A N 1
ATOM 4314 C CA . GLY A 1 565 ? 16.902 -13.123 -6.434 1.00 87.44 565 GLY A CA 1
ATOM 4315 C C . GLY A 1 565 ? 17.037 -12.632 -7.877 1.00 87.44 565 GLY A C 1
ATOM 4316 O O . GLY A 1 565 ? 16.352 -11.679 -8.243 1.00 87.44 565 GLY A O 1
ATOM 4317 N N . LEU A 1 566 ? 17.850 -13.292 -8.715 1.00 93.31 566 LEU A N 1
ATOM 4318 C CA . LEU A 1 566 ? 18.041 -12.940 -10.134 1.00 93.31 566 LEU A CA 1
ATOM 4319 C C . LEU A 1 566 ? 17.384 -13.931 -11.107 1.00 93.31 566 LEU A C 1
ATOM 4321 O O . LEU A 1 566 ? 17.310 -13.674 -12.312 1.00 93.31 566 LEU A O 1
ATOM 4325 N N . ARG A 1 567 ? 16.856 -15.052 -10.602 1.00 91.44 567 ARG A N 1
ATOM 4326 C CA . ARG A 1 567 ? 16.207 -16.085 -11.417 1.00 91.44 567 ARG A CA 1
ATOM 4327 C C . ARG A 1 567 ? 15.027 -15.514 -12.209 1.00 91.44 567 ARG A C 1
ATOM 4329 O O . ARG A 1 567 ? 14.020 -15.088 -11.638 1.00 91.44 567 ARG A O 1
ATOM 4336 N N . GLY A 1 568 ? 15.149 -15.576 -13.536 1.00 91.56 568 GLY A N 1
ATOM 4337 C CA . GLY A 1 568 ? 14.136 -15.092 -14.477 1.00 91.56 568 GLY A CA 1
ATOM 4338 C C . GLY A 1 568 ? 14.087 -13.569 -14.634 1.00 91.56 568 GLY A C 1
ATOM 4339 O O . GLY A 1 568 ? 13.138 -13.075 -15.228 1.00 91.56 568 GLY A O 1
ATOM 4340 N N . LYS A 1 569 ? 15.078 -12.825 -14.116 1.00 95.00 569 LYS A N 1
ATOM 4341 C CA . LYS A 1 569 ? 15.132 -11.356 -14.213 1.00 95.00 569 LYS A CA 1
ATOM 4342 C C . LYS A 1 569 ? 15.935 -10.814 -15.396 1.00 95.00 569 LYS A C 1
ATOM 4344 O O . LYS A 1 569 ? 16.208 -9.623 -15.449 1.00 95.00 569 LYS A O 1
ATOM 4349 N N . ASN A 1 570 ? 16.382 -11.668 -16.317 1.00 95.44 570 ASN A N 1
ATOM 4350 C CA . ASN A 1 570 ? 17.240 -11.255 -17.437 1.00 95.44 570 ASN A CA 1
ATOM 4351 C C . ASN A 1 570 ? 18.446 -10.400 -16.994 1.00 95.44 570 ASN A C 1
ATOM 4353 O O . ASN A 1 570 ? 18.787 -9.380 -17.603 1.00 95.44 570 ASN A O 1
ATOM 4357 N N . ALA A 1 571 ? 19.080 -10.818 -15.894 1.00 96.12 571 ALA A N 1
ATOM 4358 C CA . ALA A 1 571 ? 20.258 -10.150 -15.371 1.00 96.12 571 ALA A CA 1
ATOM 4359 C C . ALA A 1 571 ? 21.420 -10.241 -16.375 1.00 96.12 571 ALA A C 1
ATOM 4361 O O . ALA A 1 571 ? 21.641 -11.276 -17.010 1.00 96.12 571 ALA A O 1
ATOM 4362 N N . GLY A 1 572 ? 22.160 -9.145 -16.515 1.00 95.94 572 GLY A N 1
ATOM 4363 C CA . GLY A 1 572 ? 23.379 -9.093 -17.311 1.00 95.94 572 GLY A CA 1
ATOM 4364 C C . GLY A 1 572 ? 24.559 -9.803 -16.630 1.00 95.94 572 GLY A C 1
ATOM 4365 O O . GLY A 1 572 ? 24.424 -10.322 -15.518 1.00 95.94 572 GLY A O 1
ATOM 4366 N N . PRO A 1 573 ? 25.747 -9.819 -17.258 1.00 95.88 573 PRO A N 1
ATOM 4367 C CA . PRO A 1 573 ? 26.936 -10.503 -16.740 1.00 95.88 573 PRO A CA 1
ATOM 4368 C C . PRO A 1 573 ? 27.414 -9.992 -15.373 1.00 95.88 573 PRO A C 1
ATOM 4370 O O . PRO A 1 573 ? 28.088 -10.725 -14.659 1.00 95.88 573 PRO A O 1
ATOM 4373 N N . THR A 1 574 ? 27.066 -8.764 -14.988 1.00 96.06 574 THR A N 1
ATOM 4374 C CA . THR A 1 574 ? 27.376 -8.178 -13.672 1.00 96.06 574 THR A CA 1
ATOM 4375 C C . THR A 1 574 ? 26.304 -8.466 -12.618 1.00 96.06 574 THR A C 1
ATOM 4377 O O . THR A 1 574 ? 26.426 -8.020 -11.478 1.00 96.06 574 THR A O 1
ATOM 4380 N N . GLY A 1 575 ? 25.221 -9.157 -12.983 1.00 95.25 575 GLY A N 1
ATOM 4381 C CA . GLY A 1 575 ? 24.039 -9.336 -12.141 1.00 95.25 575 GLY A CA 1
ATOM 4382 C C . GLY A 1 575 ? 23.130 -8.105 -12.080 1.00 95.25 575 GLY A C 1
ATOM 4383 O O . GLY A 1 575 ? 22.316 -8.012 -11.167 1.00 95.25 575 GLY A O 1
ATOM 4384 N N . ALA A 1 576 ? 23.291 -7.138 -12.992 1.00 96.25 576 ALA A N 1
ATOM 4385 C CA . ALA A 1 576 ? 22.408 -5.979 -13.101 1.00 96.25 576 ALA A CA 1
ATOM 4386 C C . ALA A 1 576 ? 21.138 -6.291 -13.912 1.00 96.25 576 ALA A C 1
ATOM 4388 O O . ALA A 1 576 ? 21.185 -6.988 -14.931 1.00 96.25 576 ALA A O 1
ATOM 4389 N N . VAL A 1 577 ? 20.005 -5.741 -13.487 1.00 97.44 577 VAL A N 1
ATOM 4390 C CA . VAL A 1 577 ? 18.683 -5.956 -14.091 1.00 97.44 577 VAL A CA 1
ATOM 4391 C C . VAL A 1 577 ? 18.168 -4.650 -14.692 1.00 97.44 577 VAL A C 1
ATOM 4393 O O . VAL A 1 577 ? 18.300 -3.595 -14.076 1.00 97.44 577 VAL A O 1
ATOM 4396 N N . LEU A 1 578 ? 17.575 -4.729 -15.885 1.00 98.31 578 LEU A N 1
ATOM 4397 C CA . LEU A 1 578 ? 16.913 -3.607 -16.553 1.00 98.31 578 LEU A CA 1
ATOM 4398 C C . LEU A 1 578 ? 15.418 -3.901 -16.690 1.00 98.31 578 LEU A C 1
ATOM 4400 O O . LEU A 1 578 ? 15.047 -4.980 -17.147 1.00 98.31 578 LEU A O 1
ATOM 4404 N N . MET A 1 579 ? 14.582 -2.935 -16.340 1.00 98.50 579 MET A N 1
ATOM 4405 C CA . MET A 1 579 ? 13.137 -2.919 -16.549 1.00 98.50 579 MET A CA 1
ATOM 4406 C C . MET A 1 579 ? 12.776 -1.800 -17.527 1.00 98.50 579 MET A C 1
ATOM 4408 O O . MET A 1 579 ? 13.502 -0.808 -17.639 1.00 98.50 579 MET A O 1
ATOM 4412 N N . ILE A 1 580 ? 11.663 -1.962 -18.238 1.00 98.31 580 ILE A N 1
ATOM 4413 C CA . ILE A 1 580 ? 11.122 -0.936 -19.134 1.00 98.31 580 ILE A CA 1
ATOM 4414 C C . ILE A 1 580 ? 9.675 -0.631 -18.757 1.00 98.31 580 ILE A C 1
ATOM 4416 O O . ILE A 1 580 ? 8.976 -1.517 -18.278 1.00 98.31 580 ILE A O 1
ATOM 4420 N N . ASP A 1 581 ? 9.240 0.600 -18.983 1.00 98.25 581 ASP A N 1
ATOM 4421 C CA . ASP A 1 581 ? 7.908 1.089 -18.616 1.00 98.25 581 ASP A CA 1
ATOM 4422 C C . ASP A 1 581 ? 7.353 1.992 -19.717 1.00 98.25 581 ASP A C 1
ATOM 4424 O O . ASP A 1 581 ? 8.038 2.921 -20.154 1.00 98.25 581 ASP A O 1
ATOM 4428 N N . SER A 1 582 ? 6.145 1.686 -20.191 1.00 97.12 582 SER A N 1
ATOM 4429 C CA . SER A 1 582 ? 5.480 2.426 -21.267 1.00 97.12 582 SER A CA 1
ATOM 4430 C C . SER A 1 582 ? 4.344 3.333 -20.824 1.00 97.12 582 SER A C 1
ATOM 4432 O O . SER A 1 582 ? 3.7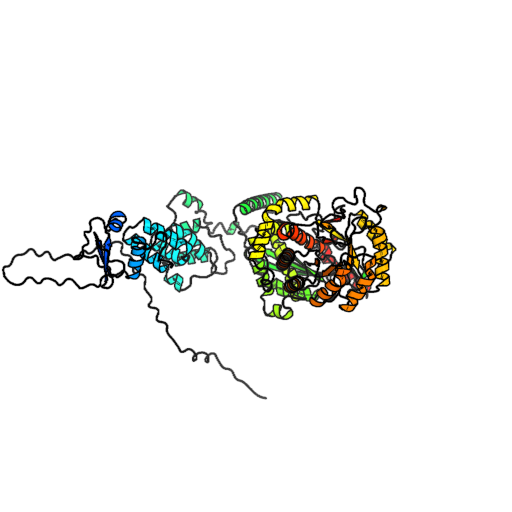90 4.026 -21.673 1.00 97.12 582 SER A O 1
ATOM 4434 N N . ASN A 1 583 ? 3.948 3.320 -19.551 1.00 96.38 583 ASN A N 1
ATOM 4435 C CA . ASN A 1 583 ? 2.851 4.147 -19.038 1.00 96.38 583 ASN A CA 1
ATOM 4436 C C . ASN A 1 583 ? 1.595 4.103 -19.938 1.00 96.38 583 ASN A C 1
ATOM 4438 O O . ASN A 1 583 ? 1.020 5.126 -20.306 1.00 96.38 583 ASN A O 1
ATOM 4442 N N . GLN A 1 584 ? 1.167 2.883 -20.289 1.00 97.75 584 GLN A N 1
ATOM 4443 C CA . GLN A 1 584 ? -0.136 2.558 -20.885 1.00 97.75 584 GLN A CA 1
ATOM 4444 C C . GLN A 1 584 ? -0.323 2.953 -22.363 1.00 97.75 584 GLN A C 1
ATOM 4446 O O . GLN A 1 584 ? -1.432 2.834 -22.885 1.00 97.75 584 GLN A O 1
ATOM 4451 N N . VAL A 1 585 ? 0.720 3.412 -23.066 1.00 96.25 585 VAL A N 1
ATOM 4452 C CA . VAL A 1 585 ? 0.565 4.072 -24.382 1.00 96.25 585 VAL A CA 1
ATOM 4453 C C . VAL A 1 585 ? 0.109 3.188 -25.549 1.00 96.25 585 VAL A C 1
ATOM 4455 O O . VAL A 1 585 ? -0.214 3.722 -26.613 1.00 96.25 585 VAL A O 1
ATOM 4458 N N . TRP A 1 586 ? 0.095 1.861 -25.409 1.00 98.31 586 TRP A N 1
ATOM 4459 C CA . TRP A 1 586 ? -0.133 0.957 -26.538 1.00 98.31 586 TRP A CA 1
ATOM 4460 C C . TRP A 1 586 ? -1.404 0.119 -26.416 1.00 98.31 586 TRP A C 1
ATOM 4462 O O . TRP A 1 586 ? -1.790 -0.337 -25.340 1.00 98.31 586 TRP A O 1
ATOM 4472 N N . ASP A 1 587 ? -1.987 -0.202 -27.570 1.00 98.50 587 ASP A N 1
ATOM 4473 C CA . ASP A 1 587 ? -2.905 -1.333 -27.704 1.00 98.50 587 ASP A CA 1
ATOM 4474 C C . ASP A 1 587 ? -2.134 -2.667 -27.669 1.00 98.50 587 ASP A C 1
ATOM 4476 O O . ASP A 1 587 ? -0.955 -2.742 -28.020 1.00 98.50 587 ASP A O 1
ATOM 4480 N N . VAL A 1 588 ? -2.826 -3.766 -27.353 1.00 98.75 588 VAL A N 1
ATOM 4481 C CA . VAL A 1 588 ? -2.253 -5.120 -27.180 1.00 98.75 588 VAL A CA 1
ATOM 4482 C C . VAL A 1 588 ? -1.273 -5.537 -28.281 1.00 98.75 588 VAL A C 1
ATOM 4484 O O . VAL A 1 588 ? -0.156 -5.963 -27.996 1.00 98.75 588 VAL A O 1
ATOM 4487 N N . LYS A 1 589 ? -1.676 -5.442 -29.555 1.00 98.50 589 LYS A N 1
ATOM 4488 C CA . LYS A 1 589 ? -0.823 -5.874 -30.675 1.00 98.50 589 LYS A CA 1
ATOM 4489 C C . LYS A 1 589 ? 0.421 -4.992 -30.796 1.00 98.50 589 LYS A C 1
ATOM 4491 O O . LYS A 1 589 ? 1.513 -5.509 -31.021 1.00 98.50 589 LYS A O 1
ATOM 4496 N N . GLN A 1 590 ? 0.239 -3.683 -30.636 1.00 98.50 590 GLN A N 1
ATOM 4497 C CA . GLN A 1 590 ? 1.325 -2.717 -30.695 1.00 98.50 590 GLN A CA 1
ATOM 4498 C C . GLN A 1 590 ? 2.323 -2.968 -29.565 1.00 98.50 590 GLN A C 1
ATOM 4500 O O . GLN A 1 590 ? 3.510 -3.037 -29.848 1.00 98.50 590 GLN A O 1
ATOM 4505 N N . ALA A 1 591 ? 1.863 -3.199 -28.332 1.00 98.75 591 ALA A N 1
ATOM 4506 C CA . ALA A 1 591 ? 2.732 -3.513 -27.200 1.00 98.75 591 ALA A CA 1
ATOM 4507 C C . ALA A 1 591 ? 3.615 -4.743 -27.469 1.00 98.75 591 ALA A C 1
ATOM 4509 O O . ALA A 1 591 ? 4.818 -4.717 -27.217 1.00 98.75 591 ALA A O 1
ATOM 4510 N N . ILE A 1 592 ? 3.038 -5.808 -28.038 1.00 98.81 592 ILE A N 1
ATOM 4511 C CA . ILE A 1 592 ? 3.777 -7.033 -28.383 1.00 98.81 592 ILE A CA 1
ATOM 4512 C C . ILE A 1 592 ? 4.868 -6.734 -29.416 1.00 98.81 592 ILE A C 1
ATOM 4514 O O . ILE A 1 592 ? 6.035 -7.046 -29.181 1.00 98.81 592 ILE A O 1
ATOM 4518 N N . GLU A 1 593 ? 4.503 -6.118 -30.543 1.00 98.56 593 GLU A N 1
ATOM 4519 C CA . GLU A 1 593 ? 5.446 -5.801 -31.625 1.00 98.56 593 GLU A CA 1
ATOM 4520 C C . GLU A 1 593 ? 6.527 -4.811 -31.159 1.00 98.56 593 GLU A C 1
ATOM 4522 O O . GLU A 1 593 ? 7.702 -4.945 -31.514 1.00 98.56 593 GLU A O 1
ATOM 4527 N N . TYR A 1 594 ? 6.151 -3.846 -30.316 1.00 98.69 594 TYR A N 1
ATOM 4528 C CA . TYR A 1 594 ? 7.062 -2.838 -29.794 1.00 98.69 594 TYR A CA 1
ATOM 4529 C C . TYR A 1 594 ? 8.102 -3.453 -28.854 1.00 98.69 594 TYR A C 1
ATOM 4531 O O . TYR A 1 594 ? 9.304 -3.250 -29.029 1.00 98.69 594 TYR A O 1
ATOM 4539 N N . VAL A 1 595 ? 7.664 -4.242 -27.873 1.00 98.62 595 VAL A N 1
ATOM 4540 C CA . VAL A 1 595 ? 8.564 -4.832 -26.873 1.00 98.62 595 VAL A CA 1
ATOM 4541 C C . VAL A 1 595 ? 9.462 -5.907 -27.494 1.00 98.62 595 VAL A C 1
ATOM 4543 O O . VAL A 1 595 ? 10.630 -6.007 -27.122 1.00 98.62 595 VAL A O 1
ATOM 4546 N N . GLN A 1 596 ? 8.986 -6.646 -28.503 1.00 98.38 596 GLN A N 1
ATOM 4547 C CA . GLN A 1 596 ? 9.826 -7.578 -29.269 1.00 98.38 596 GLN A CA 1
ATOM 4548 C C . GLN A 1 596 ? 11.012 -6.877 -29.950 1.00 98.38 596 GLN A C 1
ATOM 4550 O O . GLN A 1 596 ? 12.120 -7.413 -29.962 1.00 98.38 596 GLN A O 1
ATOM 4555 N N . GLY A 1 597 ? 10.833 -5.651 -30.453 1.00 98.06 597 GLY A N 1
ATOM 4556 C CA . GLY A 1 597 ? 11.943 -4.866 -31.010 1.00 98.06 597 GLY A CA 1
ATOM 4557 C C . GLY A 1 597 ? 12.991 -4.428 -29.976 1.00 98.06 597 GLY A C 1
ATOM 4558 O O . GLY A 1 597 ? 14.108 -4.069 -30.349 1.00 98.06 597 GLY A O 1
ATOM 4559 N N . LEU A 1 598 ? 12.673 -4.513 -28.681 1.00 98.44 598 LEU A N 1
ATOM 4560 C CA . LEU A 1 598 ? 13.575 -4.207 -27.569 1.00 98.44 598 LEU A CA 1
ATOM 4561 C C . LEU A 1 598 ? 14.204 -5.468 -26.945 1.00 98.44 598 LEU A C 1
ATOM 4563 O O . LEU A 1 598 ? 14.929 -5.375 -25.959 1.00 98.44 598 LEU A O 1
ATOM 4567 N N . GLU A 1 599 ? 14.004 -6.660 -27.517 1.00 96.88 599 GLU A N 1
ATOM 4568 C CA . GLU A 1 599 ? 14.491 -7.923 -26.935 1.00 96.88 599 GLU A CA 1
ATOM 4569 C C . GLU A 1 599 ? 16.011 -7.925 -26.675 1.00 96.88 599 GLU A C 1
ATOM 4571 O O . GLU A 1 599 ? 16.490 -8.491 -25.691 1.00 96.88 599 GLU A O 1
ATOM 4576 N N . THR A 1 600 ? 16.793 -7.231 -27.509 1.00 97.25 600 THR A N 1
ATOM 4577 C CA . THR A 1 600 ? 18.263 -7.212 -27.393 1.00 97.25 600 THR A CA 1
ATOM 4578 C C . THR A 1 600 ? 18.787 -6.534 -26.123 1.00 97.25 600 THR A C 1
ATOM 4580 O O . THR A 1 600 ? 19.887 -6.869 -25.682 1.00 97.25 600 THR A O 1
ATOM 4583 N N . ILE A 1 601 ? 18.006 -5.642 -25.497 1.00 97.94 601 ILE A N 1
ATOM 4584 C CA . ILE A 1 601 ? 18.352 -5.025 -24.202 1.00 97.94 601 ILE A CA 1
ATOM 4585 C C . ILE A 1 601 ? 17.887 -5.873 -23.010 1.00 97.94 601 ILE A C 1
ATOM 4587 O O . ILE A 1 601 ? 18.146 -5.509 -21.862 1.00 97.94 601 ILE A O 1
ATOM 4591 N N . LYS A 1 602 ? 17.258 -7.028 -23.273 1.00 97.94 602 LYS A N 1
ATOM 4592 C CA . LYS A 1 602 ? 16.890 -8.061 -22.296 1.00 97.94 602 LYS A CA 1
ATOM 4593 C C . LYS A 1 602 ? 16.153 -7.494 -21.073 1.00 97.94 602 LYS A C 1
ATOM 4595 O O . LYS A 1 602 ? 16.673 -7.607 -19.960 1.00 97.94 602 LYS A O 1
ATOM 4600 N N . PRO A 1 603 ? 14.998 -6.833 -21.239 1.00 98.25 603 PRO A N 1
ATOM 4601 C CA . PRO A 1 603 ? 14.257 -6.318 -20.094 1.00 98.25 603 PRO A CA 1
ATOM 4602 C C . PRO A 1 603 ? 13.748 -7.478 -19.228 1.00 98.25 603 PRO A C 1
ATOM 4604 O O . PRO A 1 603 ? 13.363 -8.518 -19.758 1.00 98.25 603 PRO A O 1
ATOM 4607 N N . TRP A 1 604 ? 13.737 -7.324 -17.904 1.00 98.12 604 TRP A N 1
ATOM 4608 C CA . TRP A 1 604 ? 13.081 -8.276 -17.002 1.00 98.12 604 TRP A CA 1
ATOM 4609 C C . TRP A 1 604 ? 11.579 -8.305 -17.274 1.00 98.12 604 TRP A C 1
ATOM 4611 O O . TRP A 1 604 ? 11.014 -9.366 -17.534 1.00 98.12 604 TRP A O 1
ATOM 4621 N N . PHE A 1 605 ? 10.949 -7.135 -17.255 1.00 98.56 605 PHE A N 1
ATOM 4622 C CA . PHE A 1 605 ? 9.546 -6.967 -17.591 1.00 98.56 605 PHE A CA 1
ATOM 4623 C C . PHE A 1 605 ? 9.307 -5.656 -18.337 1.00 98.56 605 PHE A C 1
ATOM 4625 O O . PHE A 1 605 ? 10.139 -4.744 -18.283 1.00 98.56 605 PHE A O 1
ATOM 4632 N N . ILE A 1 606 ? 8.152 -5.594 -19.002 1.00 98.69 606 ILE A N 1
ATOM 4633 C CA . ILE A 1 606 ? 7.493 -4.357 -19.420 1.00 98.69 606 ILE A CA 1
ATOM 4634 C C . ILE A 1 606 ? 6.400 -3.987 -18.413 1.00 98.69 606 ILE A C 1
ATOM 4636 O O . ILE A 1 606 ? 5.542 -4.810 -18.094 1.00 98.69 606 ILE A O 1
ATOM 4640 N N . GLU A 1 607 ? 6.462 -2.762 -17.912 1.00 98.75 607 GLU A N 1
ATOM 4641 C CA . GLU A 1 607 ? 5.492 -2.146 -17.012 1.00 98.75 607 GLU A CA 1
ATOM 4642 C C . GLU A 1 607 ? 4.449 -1.340 -17.781 1.00 98.75 607 GLU A C 1
ATOM 4644 O O . GLU A 1 607 ? 4.774 -0.652 -18.751 1.00 98.75 607 GLU A O 1
ATOM 4649 N N . GLU A 1 608 ? 3.192 -1.510 -17.366 1.00 98.56 608 GLU A N 1
ATOM 4650 C CA . GLU A 1 608 ? 1.993 -0.907 -17.955 1.00 98.56 608 GLU A CA 1
ATOM 4651 C C . GLU A 1 608 ? 2.027 -0.876 -19.496 1.00 98.56 608 GLU A C 1
ATOM 4653 O O . GLU A 1 608 ? 1.978 0.198 -20.105 1.00 98.56 608 GLU A O 1
ATOM 4658 N N . PRO A 1 609 ? 2.122 -2.047 -20.164 1.00 98.56 609 PRO A N 1
ATOM 4659 C CA . PRO A 1 609 ? 2.185 -2.123 -21.624 1.00 98.56 609 PRO A CA 1
ATOM 4660 C C . PRO A 1 609 ? 0.912 -1.625 -22.321 1.00 98.56 609 PRO A C 1
ATOM 4662 O O . PRO A 1 609 ? 0.937 -1.361 -23.518 1.00 98.56 609 PRO A O 1
ATOM 4665 N N . THR A 1 610 ? -0.214 -1.556 -21.609 1.00 98.62 610 THR A N 1
ATOM 4666 C CA . THR A 1 610 ? -1.513 -1.126 -22.134 1.00 98.62 610 THR A CA 1
ATOM 4667 C C . THR A 1 610 ? -2.376 -0.545 -21.011 1.00 98.62 610 THR A C 1
ATOM 4669 O O . THR A 1 610 ? -1.905 -0.396 -19.883 1.00 98.62 610 THR A O 1
ATOM 4672 N N . ALA A 1 611 ? -3.635 -0.213 -21.304 1.00 97.81 611 ALA A N 1
ATOM 4673 C CA . ALA A 1 611 ? -4.565 0.386 -20.353 1.00 97.81 611 ALA A CA 1
ATOM 4674 C C . ALA A 1 611 ? -4.667 -0.422 -19.037 1.00 97.81 611 ALA A C 1
ATOM 4676 O O . ALA A 1 611 ? -4.823 -1.647 -19.085 1.00 97.81 611 ALA A O 1
ATOM 4677 N N . PRO A 1 612 ? -4.673 0.237 -17.864 1.00 97.00 612 PRO A N 1
ATOM 4678 C CA . PRO A 1 612 ? -4.602 -0.424 -16.554 1.00 97.00 612 PRO A CA 1
ATOM 4679 C C . PRO A 1 612 ? -5.872 -1.222 -16.214 1.00 97.00 612 PRO A C 1
ATOM 4681 O O . PRO A 1 612 ? -5.849 -2.114 -15.368 1.00 97.00 612 PRO A O 1
ATOM 4684 N N . ASP A 1 613 ? -6.978 -0.934 -16.904 1.00 97.31 613 ASP A N 1
ATOM 4685 C CA . ASP A 1 613 ? -8.238 -1.672 -16.797 1.00 97.31 613 ASP A CA 1
ATOM 4686 C C . ASP A 1 613 ? -8.271 -2.938 -17.680 1.00 97.31 613 ASP A C 1
ATOM 4688 O O . ASP A 1 613 ? -9.141 -3.794 -17.501 1.00 97.31 613 ASP A O 1
ATOM 4692 N N . ASP A 1 614 ? -7.358 -3.083 -18.652 1.00 98.50 614 ASP A N 1
ATOM 4693 C CA . ASP A 1 614 ? -7.381 -4.185 -19.620 1.00 98.50 614 ASP A CA 1
ATOM 4694 C C . ASP A 1 614 ? -6.609 -5.414 -19.113 1.00 98.50 614 ASP A C 1
ATOM 4696 O O . ASP A 1 614 ? -5.506 -5.741 -19.563 1.00 98.50 614 ASP A O 1
ATOM 4700 N N . ILE A 1 615 ? -7.215 -6.126 -18.157 1.00 98.81 615 ILE A N 1
ATOM 4701 C CA . ILE A 1 615 ? -6.675 -7.374 -17.589 1.00 98.81 615 ILE A CA 1
ATOM 4702 C C . ILE A 1 615 ? -6.393 -8.422 -18.677 1.00 98.81 615 ILE A C 1
ATOM 4704 O O . ILE A 1 615 ? -5.373 -9.113 -18.645 1.00 98.81 615 ILE A O 1
ATOM 4708 N N . LEU A 1 616 ? -7.301 -8.562 -19.647 1.00 98.81 616 LEU A N 1
ATOM 4709 C CA . LEU A 1 616 ? -7.172 -9.565 -20.706 1.00 98.81 616 LEU A CA 1
ATOM 4710 C C . LEU A 1 616 ? -6.102 -9.167 -21.726 1.00 98.81 616 LEU A C 1
ATOM 4712 O O . LEU A 1 616 ? -5.393 -10.041 -22.232 1.00 98.81 616 LEU A O 1
ATOM 4716 N N . GLY A 1 617 ? -5.953 -7.870 -21.990 1.00 98.81 617 GLY A N 1
ATOM 4717 C CA . GLY A 1 617 ? -4.861 -7.316 -22.776 1.00 98.81 617 GLY A CA 1
ATOM 4718 C C . GLY A 1 617 ? -3.506 -7.620 -22.150 1.00 98.81 617 GLY A C 1
ATOM 4719 O O . GLY A 1 617 ? -2.655 -8.207 -22.818 1.00 98.81 617 GLY A O 1
ATOM 4720 N N . HIS A 1 618 ? -3.336 -7.351 -20.852 1.00 98.88 618 HIS A N 1
ATOM 4721 C CA . HIS A 1 618 ? -2.122 -7.719 -20.113 1.00 98.88 618 HIS A CA 1
ATOM 4722 C C . HIS A 1 618 ? -1.824 -9.225 -20.210 1.00 98.88 618 HIS A C 1
ATOM 4724 O O . HIS A 1 618 ? -0.705 -9.608 -20.552 1.00 98.88 618 HIS A O 1
ATOM 4730 N N . ALA A 1 619 ? -2.831 -10.089 -20.035 1.00 98.88 619 ALA A N 1
ATOM 4731 C CA . ALA A 1 619 ? -2.664 -11.538 -20.184 1.00 98.88 619 ALA A CA 1
ATOM 4732 C C . ALA A 1 619 ? -2.247 -11.962 -21.604 1.00 98.88 619 ALA A C 1
ATOM 4734 O O . ALA A 1 619 ? -1.393 -12.840 -21.772 1.00 98.88 619 ALA A O 1
ATOM 4735 N N . ALA A 1 620 ? -2.814 -11.337 -22.639 1.00 98.88 620 ALA A N 1
ATOM 4736 C CA . ALA A 1 620 ? -2.445 -11.601 -24.027 1.00 98.88 620 ALA A CA 1
ATOM 4737 C C . ALA A 1 620 ? -1.001 -11.165 -24.330 1.00 98.88 620 ALA A C 1
ATOM 4739 O O . ALA A 1 620 ? -0.249 -11.934 -24.937 1.00 98.88 620 ALA A O 1
ATOM 4740 N N . ILE A 1 621 ? -0.603 -9.978 -23.864 1.00 98.88 621 ILE A N 1
ATOM 4741 C CA . ILE A 1 621 ? 0.756 -9.438 -24.005 1.00 98.88 621 ILE A CA 1
ATOM 4742 C C . ILE A 1 621 ? 1.748 -10.351 -23.286 1.00 98.88 621 ILE A C 1
ATOM 4744 O O . ILE A 1 621 ? 2.701 -10.832 -23.900 1.00 98.88 621 ILE A O 1
ATOM 4748 N N . ARG A 1 622 ? 1.480 -10.690 -22.021 1.00 98.75 622 ARG A N 1
ATOM 4749 C CA . ARG A 1 622 ? 2.325 -11.587 -21.227 1.00 98.75 622 ARG A CA 1
ATOM 4750 C C . ARG A 1 622 ? 2.530 -12.932 -21.910 1.00 98.75 622 ARG A C 1
ATOM 4752 O O . ARG A 1 622 ? 3.658 -13.410 -22.031 1.00 98.75 622 ARG A O 1
ATOM 4759 N N . LYS A 1 623 ? 1.454 -13.540 -22.417 1.00 98.81 623 LYS A N 1
ATOM 4760 C CA . LYS A 1 623 ? 1.532 -14.810 -23.149 1.00 98.81 623 LYS A CA 1
ATOM 4761 C C . LYS A 1 623 ? 2.422 -14.709 -24.392 1.00 98.81 623 LYS A C 1
ATOM 4763 O O . LYS A 1 623 ? 3.149 -15.659 -24.681 1.00 98.81 623 LYS A O 1
ATOM 4768 N N . ALA A 1 624 ? 2.354 -13.597 -25.121 1.00 98.75 624 ALA A N 1
ATOM 4769 C CA . ALA A 1 624 ? 3.139 -13.375 -26.331 1.00 98.75 624 ALA A CA 1
ATOM 4770 C C . ALA A 1 624 ? 4.617 -13.058 -26.048 1.00 98.75 624 ALA A C 1
ATOM 4772 O O . ALA A 1 624 ? 5.474 -13.453 -26.835 1.00 98.75 624 ALA A O 1
ATOM 4773 N N . LEU A 1 625 ? 4.925 -12.399 -24.927 1.00 98.62 625 LEU A N 1
ATOM 4774 C CA . LEU A 1 625 ? 6.290 -12.026 -24.539 1.00 98.62 625 LEU A CA 1
ATOM 4775 C C . LEU A 1 625 ? 7.043 -13.129 -23.780 1.00 98.62 625 LEU A C 1
ATOM 4777 O O . LEU A 1 625 ? 8.272 -13.182 -23.829 1.00 98.62 625 LEU A O 1
ATOM 4781 N N . LYS A 1 626 ? 6.330 -14.078 -23.160 1.00 97.62 626 LYS A N 1
ATOM 4782 C CA . LYS A 1 626 ? 6.923 -15.206 -22.422 1.00 97.62 626 LYS A CA 1
ATOM 4783 C C . LYS A 1 626 ? 7.994 -16.000 -23.200 1.00 97.62 626 LYS A C 1
ATOM 4785 O O . LYS A 1 626 ? 9.017 -16.317 -22.593 1.00 97.62 626 LYS A O 1
ATOM 4790 N N . PRO A 1 627 ? 7.845 -16.317 -24.507 1.00 97.38 627 PRO A N 1
ATOM 4791 C CA . PRO A 1 627 ? 8.898 -16.978 -25.291 1.00 97.38 627 PRO A CA 1
ATOM 4792 C C . PRO A 1 627 ? 10.192 -16.164 -25.442 1.00 97.38 627 PRO A C 1
ATOM 4794 O O . PRO A 1 627 ? 11.245 -16.759 -25.647 1.00 97.38 627 PRO A O 1
ATOM 4797 N N . HIS A 1 628 ? 10.117 -14.837 -25.309 1.00 96.62 628 HIS A N 1
ATOM 4798 C CA . HIS A 1 628 ? 11.265 -13.921 -25.332 1.00 96.62 628 HIS A CA 1
ATOM 4799 C C . HIS A 1 628 ? 11.880 -13.730 -23.934 1.00 96.62 628 HIS A C 1
ATOM 4801 O O . HIS A 1 628 ? 12.830 -12.973 -23.759 1.00 96.62 628 HIS A O 1
ATOM 4807 N N . GLY A 1 629 ? 11.331 -14.403 -22.915 1.00 96.44 629 GLY A N 1
ATOM 4808 C CA . GLY A 1 629 ? 11.775 -14.283 -21.530 1.00 96.44 629 GLY A CA 1
ATOM 4809 C C . GLY A 1 629 ? 11.430 -12.946 -20.876 1.00 96.44 629 GLY A C 1
ATOM 4810 O O . GLY A 1 629 ? 12.006 -12.642 -19.839 1.00 96.44 629 GLY A O 1
ATOM 4811 N N . ILE A 1 630 ? 10.525 -12.151 -21.453 1.00 98.44 630 ILE A N 1
ATOM 4812 C CA . ILE A 1 630 ? 10.138 -10.831 -20.939 1.00 98.44 630 ILE A CA 1
ATOM 4813 C C . ILE A 1 630 ? 8.812 -10.967 -20.185 1.00 98.44 630 ILE A C 1
ATOM 4815 O O . ILE A 1 630 ? 7.825 -11.446 -20.747 1.00 98.44 630 ILE A O 1
ATOM 4819 N N . GLY A 1 631 ? 8.802 -10.571 -18.911 1.00 98.38 631 GLY A N 1
ATOM 4820 C CA . GLY A 1 631 ? 7.603 -10.561 -18.073 1.00 98.38 631 GLY A CA 1
ATOM 4821 C C . GLY A 1 631 ? 6.731 -9.320 -18.272 1.00 98.38 631 GLY A C 1
ATOM 4822 O O . GLY A 1 631 ? 7.104 -8.383 -18.981 1.00 98.38 631 GLY A O 1
ATOM 4823 N N . VAL A 1 632 ? 5.578 -9.296 -17.607 1.00 98.81 632 VAL A N 1
ATOM 4824 C CA . VAL A 1 632 ? 4.670 -8.134 -17.578 1.00 98.81 632 VAL A CA 1
ATOM 4825 C C . VAL A 1 632 ? 4.437 -7.668 -16.142 1.00 98.81 632 VAL A C 1
ATOM 4827 O O . VAL A 1 632 ? 4.174 -8.488 -15.260 1.00 98.81 632 VAL A O 1
ATOM 4830 N N . ALA A 1 633 ? 4.512 -6.358 -15.921 1.00 98.75 633 ALA A N 1
ATOM 4831 C CA . ALA A 1 633 ? 4.182 -5.697 -14.665 1.00 98.75 633 ALA A CA 1
ATOM 4832 C C . ALA A 1 633 ? 3.062 -4.667 -14.875 1.00 98.75 633 ALA A C 1
ATOM 4834 O O . ALA A 1 633 ? 2.942 -4.072 -15.946 1.00 98.75 633 ALA A O 1
ATOM 4835 N N . THR A 1 634 ? 2.218 -4.479 -13.866 1.00 98.69 634 THR A N 1
ATOM 4836 C CA . THR A 1 634 ? 1.256 -3.367 -13.801 1.00 98.69 634 THR A CA 1
ATOM 4837 C C . THR A 1 634 ? 0.790 -3.179 -12.358 1.00 98.69 634 THR A C 1
ATOM 4839 O O . THR A 1 634 ? 0.942 -4.082 -11.520 1.00 98.69 634 THR A O 1
ATOM 4842 N N . GLY A 1 635 ? 0.182 -2.027 -12.079 1.00 97.94 635 GLY A N 1
ATOM 4843 C CA . GLY A 1 635 ? -0.624 -1.834 -10.879 1.00 97.94 635 GLY A CA 1
ATOM 4844 C C . GLY A 1 635 ? -0.619 -0.424 -10.289 1.00 97.94 635 GLY A C 1
ATOM 4845 O O . GLY A 1 635 ? -1.524 -0.124 -9.514 1.00 97.94 635 GLY A O 1
ATOM 4846 N N . GLU A 1 636 ? 0.291 0.468 -10.697 1.00 97.00 636 GLU A N 1
ATOM 4847 C CA . GLU A 1 636 ? 0.307 1.871 -10.229 1.00 97.00 636 GLU A CA 1
ATOM 4848 C C . GLU A 1 636 ? -1.017 2.612 -10.509 1.00 97.00 636 GLU A C 1
ATOM 4850 O O . GLU A 1 636 ? -1.445 3.481 -9.741 1.00 97.00 636 GLU A O 1
ATOM 4855 N N . HIS A 1 637 ? -1.725 2.215 -11.572 1.00 98.06 637 HIS A N 1
ATOM 4856 C CA . HIS A 1 637 ? -3.051 2.719 -11.919 1.00 98.06 637 HIS A CA 1
ATOM 4857 C C . HIS A 1 637 ? -4.185 1.702 -11.713 1.00 98.06 637 HIS A C 1
ATOM 4859 O O . HIS A 1 637 ? -5.351 2.034 -11.953 1.00 98.06 637 HIS A O 1
ATOM 4865 N N . ALA A 1 638 ? -3.901 0.499 -11.200 1.00 97.62 638 ALA A N 1
ATOM 4866 C CA . ALA A 1 638 ? -4.940 -0.473 -10.869 1.00 97.62 638 ALA A CA 1
ATOM 4867 C C . ALA A 1 638 ? -5.784 0.041 -9.695 1.00 97.62 638 ALA A C 1
ATOM 4869 O O . ALA A 1 638 ? -5.320 0.229 -8.572 1.00 97.62 638 ALA A O 1
ATOM 4870 N N . HIS A 1 639 ? -7.060 0.299 -9.969 1.00 95.75 639 HIS A N 1
ATOM 4871 C CA . HIS A 1 639 ? -7.846 1.201 -9.134 1.00 95.75 639 HIS A CA 1
ATOM 4872 C C . HIS A 1 639 ? -8.357 0.604 -7.810 1.00 95.75 639 HIS A C 1
ATOM 4874 O O . HIS A 1 639 ? -8.801 1.368 -6.961 1.00 95.75 639 HIS A O 1
ATOM 4880 N N . ASN A 1 640 ? -8.374 -0.725 -7.637 1.00 98.62 640 ASN A N 1
ATOM 4881 C CA . ASN A 1 640 ? -8.769 -1.391 -6.385 1.00 98.62 640 ASN A CA 1
ATOM 4882 C C . ASN A 1 640 ? -8.325 -2.862 -6.335 1.00 98.62 640 ASN A C 1
ATOM 4884 O O . ASN A 1 640 ? -7.875 -3.438 -7.330 1.00 98.62 640 ASN A O 1
ATOM 4888 N N . ARG A 1 641 ? -8.547 -3.512 -5.186 1.00 98.56 641 ARG A N 1
ATOM 4889 C CA . ARG A 1 641 ? -8.226 -4.936 -4.977 1.00 98.56 641 ARG A CA 1
ATOM 4890 C C . ARG A 1 641 ? -8.943 -5.899 -5.934 1.00 98.56 641 ARG A C 1
ATOM 4892 O O . ARG A 1 641 ? -8.431 -6.985 -6.182 1.00 98.56 641 ARG A O 1
ATOM 4899 N N . MET A 1 642 ? -10.097 -5.543 -6.504 1.00 98.62 642 MET A N 1
ATOM 4900 C CA . MET A 1 642 ? -10.799 -6.417 -7.456 1.00 98.62 642 MET A CA 1
ATOM 4901 C C . MET A 1 642 ? -10.081 -6.486 -8.807 1.00 98.62 642 MET A C 1
ATOM 4903 O O . MET A 1 642 ? -10.066 -7.553 -9.416 1.00 98.62 642 MET A O 1
ATOM 4907 N N . VAL A 1 643 ? -9.447 -5.396 -9.248 1.00 98.62 643 VAL A N 1
ATOM 4908 C CA . VAL A 1 643 ? -8.601 -5.411 -10.455 1.00 98.62 643 VAL A CA 1
ATOM 4909 C C . VAL A 1 643 ? -7.385 -6.298 -10.224 1.00 98.62 643 VAL A C 1
ATOM 4911 O O . VAL A 1 643 ? -7.133 -7.202 -11.015 1.00 98.62 643 VAL A O 1
ATOM 4914 N N . PHE A 1 644 ? -6.697 -6.131 -9.089 1.00 98.88 644 PHE A N 1
ATOM 4915 C CA . PHE A 1 644 ? -5.580 -7.003 -8.713 1.00 98.88 644 PHE A CA 1
ATOM 4916 C C . PHE A 1 644 ? -5.991 -8.474 -8.638 1.00 98.88 644 PHE A C 1
ATOM 4918 O O . PHE A 1 644 ? -5.305 -9.332 -9.190 1.00 98.88 644 PHE A O 1
ATOM 4925 N N . LYS A 1 645 ? -7.149 -8.774 -8.039 1.00 98.88 645 LYS A N 1
ATOM 4926 C CA . LYS A 1 645 ? -7.716 -10.125 -8.033 1.00 98.88 645 LYS A CA 1
ATOM 4927 C C . LYS A 1 645 ? -7.799 -10.711 -9.443 1.00 98.88 645 LYS A C 1
ATOM 4929 O O . LYS A 1 645 ? -7.375 -11.840 -9.667 1.00 98.88 645 LYS A O 1
ATOM 4934 N N . GLN A 1 646 ? -8.344 -9.946 -10.387 1.00 98.88 646 GLN A N 1
ATOM 4935 C CA . GLN A 1 646 ? -8.532 -10.391 -11.766 1.00 98.88 646 GLN A CA 1
ATOM 4936 C C . GLN A 1 646 ? -7.205 -10.530 -12.516 1.00 98.88 646 GLN A C 1
ATOM 4938 O O . GLN A 1 646 ? -7.035 -11.513 -13.232 1.00 98.88 646 GLN A O 1
ATOM 4943 N N . LEU A 1 647 ? -6.253 -9.613 -12.316 1.00 98.88 647 LEU A N 1
ATOM 4944 C CA . LEU A 1 647 ? -4.895 -9.721 -12.862 1.00 98.88 647 LEU A CA 1
ATOM 4945 C C . LEU A 1 647 ? -4.213 -11.024 -12.416 1.00 98.88 647 LEU A C 1
ATOM 4947 O O . LEU A 1 647 ? -3.622 -11.726 -13.238 1.00 98.88 647 LEU A O 1
ATOM 4951 N N . LEU A 1 648 ? -4.354 -11.382 -11.136 1.00 98.81 648 LEU A N 1
ATOM 4952 C CA . LEU A 1 648 ? -3.804 -12.613 -10.565 1.00 98.81 648 LEU A CA 1
ATOM 4953 C C . LEU A 1 648 ? -4.541 -13.868 -11.066 1.00 98.81 648 LEU A C 1
ATOM 4955 O O . LEU A 1 648 ? -3.905 -14.819 -11.514 1.00 98.81 648 LEU A O 1
ATOM 4959 N N . GLN A 1 649 ? -5.878 -13.871 -11.053 1.00 98.81 649 GLN A N 1
ATOM 4960 C CA . GLN A 1 649 ? -6.693 -14.998 -11.533 1.00 98.81 649 GLN A CA 1
ATOM 4961 C C . GLN A 1 649 ? -6.511 -15.269 -13.037 1.00 98.81 649 GLN A C 1
ATOM 4963 O O . GLN A 1 649 ? -6.605 -16.419 -13.466 1.00 98.81 649 GLN A O 1
ATOM 4968 N N . ALA A 1 650 ? -6.253 -14.231 -13.837 1.00 98.75 650 ALA A N 1
ATOM 4969 C CA . ALA A 1 650 ? -6.031 -14.344 -15.276 1.00 98.75 650 ALA A CA 1
ATOM 4970 C C . ALA A 1 650 ? -4.577 -14.683 -15.656 1.00 98.75 650 ALA A C 1
ATOM 4972 O O . ALA A 1 650 ? -4.295 -14.797 -16.849 1.00 98.75 650 ALA A O 1
ATOM 4973 N N . ASP A 1 651 ? -3.666 -14.833 -14.680 1.00 98.38 651 ASP A N 1
ATOM 4974 C CA . ASP A 1 651 ? -2.218 -14.992 -14.912 1.00 98.38 651 ASP A CA 1
ATOM 4975 C C . ASP A 1 651 ? -1.690 -13.890 -15.860 1.00 98.38 651 ASP A C 1
ATOM 4977 O O . ASP A 1 651 ? -0.951 -14.144 -16.817 1.00 98.38 651 ASP A O 1
ATOM 4981 N N . ALA A 1 652 ? -2.153 -12.653 -15.630 1.00 98.81 652 ALA A N 1
ATOM 4982 C CA . ALA A 1 652 ? -1.929 -11.513 -16.516 1.00 98.81 652 ALA A CA 1
ATOM 4983 C C . ALA A 1 652 ? -0.579 -10.820 -16.291 1.00 98.81 652 ALA A C 1
ATOM 4985 O O . ALA A 1 652 ? -0.100 -10.109 -17.172 1.00 98.81 652 ALA A O 1
ATOM 4986 N N . ILE A 1 653 ? 0.029 -11.031 -15.123 1.00 98.69 653 ILE A N 1
ATOM 4987 C CA . ILE A 1 653 ? 1.215 -10.313 -14.648 1.00 98.69 653 ILE A CA 1
ATOM 4988 C C . ILE A 1 653 ? 2.223 -11.282 -14.027 1.00 98.69 653 ILE A C 1
ATOM 4990 O O . ILE A 1 653 ? 1.851 -12.294 -13.438 1.00 98.69 653 ILE A O 1
ATOM 4994 N N . ASP A 1 654 ? 3.507 -10.957 -14.145 1.00 98.19 654 ASP A N 1
ATOM 4995 C CA . ASP A 1 654 ? 4.608 -11.618 -13.433 1.00 98.19 654 ASP A CA 1
ATOM 4996 C C . ASP A 1 654 ? 5.048 -10.825 -12.196 1.00 98.19 654 ASP A C 1
ATOM 4998 O O . ASP A 1 654 ? 5.647 -11.387 -11.275 1.00 98.19 654 ASP A O 1
ATOM 5002 N N . VAL A 1 655 ? 4.753 -9.521 -12.182 1.00 98.19 655 VAL A N 1
ATOM 5003 C CA . VAL A 1 655 ? 5.095 -8.588 -11.107 1.00 98.19 655 VAL A CA 1
ATOM 5004 C C . VAL A 1 655 ? 3.882 -7.716 -10.783 1.00 98.19 655 VAL A C 1
ATOM 5006 O O . VAL A 1 655 ? 3.278 -7.113 -11.667 1.00 98.19 655 VAL A O 1
ATOM 5009 N N . CYS A 1 656 ? 3.530 -7.663 -9.502 1.00 98.44 656 CYS A N 1
ATOM 5010 C CA . CYS A 1 656 ? 2.436 -6.867 -8.960 1.00 98.44 656 CYS A CA 1
ATOM 5011 C C . CYS A 1 656 ? 2.979 -5.547 -8.410 1.00 98.44 656 CYS A C 1
ATOM 5013 O O . CYS A 1 656 ? 3.798 -5.550 -7.488 1.00 98.44 656 CYS A O 1
ATOM 5015 N N . GLN A 1 657 ? 2.503 -4.421 -8.934 1.00 98.44 657 GLN A N 1
ATOM 5016 C CA . GLN A 1 657 ? 2.931 -3.101 -8.478 1.00 98.44 657 GLN A CA 1
ATOM 5017 C C . GLN A 1 657 ? 1.823 -2.457 -7.659 1.00 98.44 657 GLN A C 1
ATOM 5019 O O . GLN A 1 657 ? 0.878 -1.896 -8.196 1.00 98.44 657 GLN A O 1
ATOM 5024 N N . ILE A 1 658 ? 1.908 -2.575 -6.339 1.00 98.25 658 ILE A N 1
ATOM 5025 C CA . ILE A 1 658 ? 1.013 -1.818 -5.460 1.00 98.25 658 ILE A CA 1
ATOM 5026 C C . ILE A 1 658 ? 1.427 -0.344 -5.437 1.00 98.25 658 ILE A C 1
ATOM 5028 O O . ILE A 1 658 ? 2.606 -0.030 -5.607 1.00 98.25 658 ILE A O 1
ATOM 5032 N N . ASP A 1 659 ? 0.471 0.530 -5.147 1.00 98.50 659 ASP A N 1
ATOM 5033 C CA . ASP A 1 659 ? 0.700 1.953 -4.917 1.00 98.50 659 ASP A CA 1
ATOM 5034 C C . ASP A 1 659 ? -0.056 2.404 -3.657 1.00 98.50 659 ASP A C 1
ATOM 5036 O O . ASP A 1 659 ? -1.202 2.001 -3.424 1.00 98.50 659 ASP A O 1
ATOM 5040 N N . SER A 1 660 ? 0.604 3.209 -2.822 1.00 97.38 660 SER A N 1
ATOM 5041 C CA . SER A 1 660 ? 0.099 3.656 -1.515 1.00 97.38 660 SER A CA 1
ATOM 5042 C C . SER A 1 660 ? -1.020 4.698 -1.595 1.00 97.38 660 SER A C 1
ATOM 5044 O O . SER A 1 660 ? -1.761 4.874 -0.626 1.00 97.38 660 SER A O 1
ATOM 5046 N N . CYS A 1 661 ? -1.151 5.376 -2.734 1.00 97.44 661 CYS A N 1
ATOM 5047 C CA . CYS A 1 661 ? -2.029 6.521 -2.956 1.00 97.44 661 CYS A CA 1
ATOM 5048 C C . CYS A 1 661 ? -3.149 6.243 -3.973 1.00 97.44 661 CYS A C 1
ATOM 5050 O O . CYS A 1 661 ? -4.119 7.005 -4.030 1.00 97.44 661 CYS A O 1
ATOM 5052 N N . ARG A 1 662 ? -3.026 5.183 -4.782 1.00 98.31 662 ARG A N 1
ATOM 5053 C CA . ARG A 1 662 ? -4.006 4.742 -5.783 1.00 98.31 662 ARG A CA 1
ATOM 5054 C C . ARG A 1 662 ? -5.114 3.896 -5.173 1.00 98.31 662 ARG A C 1
ATOM 5056 O O . ARG A 1 662 ? -6.285 4.084 -5.510 1.00 98.31 662 ARG A O 1
ATOM 5063 N N . LEU A 1 663 ? -4.729 2.947 -4.325 1.00 98.44 663 LEU A N 1
ATOM 5064 C CA . LEU A 1 663 ? -5.658 2.138 -3.545 1.00 98.44 663 LEU A CA 1
ATOM 5065 C C . LEU A 1 663 ? -6.232 2.973 -2.396 1.00 98.44 663 LEU A C 1
ATOM 5067 O O . LEU A 1 663 ? -5.676 4.008 -2.024 1.00 98.44 663 LEU A O 1
ATOM 5071 N N . ALA A 1 664 ? -7.340 2.524 -1.808 1.00 97.81 664 ALA A N 1
ATOM 5072 C CA . ALA A 1 664 ? -7.938 3.178 -0.647 1.00 97.81 664 ALA A CA 1
ATOM 5073 C C . ALA A 1 664 ? -7.169 2.857 0.644 1.00 97.81 664 ALA A C 1
ATOM 5075 O O . ALA A 1 664 ? -7.727 2.290 1.582 1.00 97.81 664 ALA A O 1
ATOM 5076 N N . GLY A 1 665 ? -5.893 3.233 0.654 1.00 97.75 665 GLY A N 1
ATOM 5077 C CA . GLY A 1 665 ? -4.995 3.207 1.795 1.00 97.75 665 GLY A CA 1
ATOM 5078 C C . GLY A 1 665 ? -4.470 1.825 2.167 1.00 97.75 665 GLY A C 1
ATOM 5079 O O . GLY A 1 665 ? -4.691 0.827 1.469 1.00 97.75 665 GLY A O 1
ATOM 5080 N N . VAL A 1 666 ? -3.743 1.779 3.283 1.00 98.75 666 VAL A N 1
ATOM 5081 C CA . VAL A 1 666 ? -3.091 0.569 3.811 1.00 98.75 666 VAL A CA 1
ATOM 5082 C C . VAL A 1 666 ? -4.087 -0.581 3.939 1.00 98.75 666 VAL A C 1
ATOM 5084 O O . VAL A 1 666 ? -3.764 -1.711 3.571 1.00 98.75 666 VAL A O 1
ATOM 5087 N N . SER A 1 667 ? -5.312 -0.294 4.387 1.00 98.19 667 SER A N 1
ATOM 5088 C CA . SER A 1 667 ? -6.370 -1.291 4.582 1.00 98.19 667 SER A CA 1
ATOM 5089 C C . SER A 1 667 ? -6.637 -2.116 3.313 1.00 98.19 667 SER A C 1
ATOM 5091 O O . SER A 1 667 ? -6.786 -3.339 3.383 1.00 98.19 667 SER A O 1
ATOM 5093 N N . GLU A 1 668 ? -6.657 -1.475 2.138 1.00 98.75 668 GLU A N 1
ATOM 5094 C CA . GLU A 1 668 ? -6.842 -2.151 0.850 1.00 98.75 668 GLU A CA 1
ATOM 5095 C C . GLU A 1 668 ? -5.538 -2.747 0.298 1.00 98.75 668 GLU A C 1
ATOM 5097 O O . GLU A 1 668 ? -5.561 -3.840 -0.275 1.00 98.75 668 GLU A O 1
ATOM 5102 N N . VAL A 1 669 ? -4.397 -2.083 0.507 1.00 98.88 669 VAL A N 1
ATOM 5103 C CA . VAL A 1 669 ? -3.079 -2.602 0.105 1.00 98.88 669 VAL A CA 1
ATOM 5104 C C . VAL A 1 669 ? -2.795 -3.960 0.751 1.00 98.88 669 VAL A C 1
ATOM 5106 O O . VAL A 1 669 ? -2.331 -4.874 0.068 1.00 98.88 669 VAL A O 1
ATOM 5109 N N . LEU A 1 670 ? -3.108 -4.128 2.042 1.00 98.88 670 LEU A N 1
ATOM 5110 C CA . LEU A 1 670 ? -2.919 -5.396 2.757 1.00 98.88 670 LEU A CA 1
ATOM 5111 C C . LEU A 1 670 ? -3.650 -6.559 2.066 1.00 98.88 670 LEU A C 1
ATOM 5113 O O . LEU A 1 67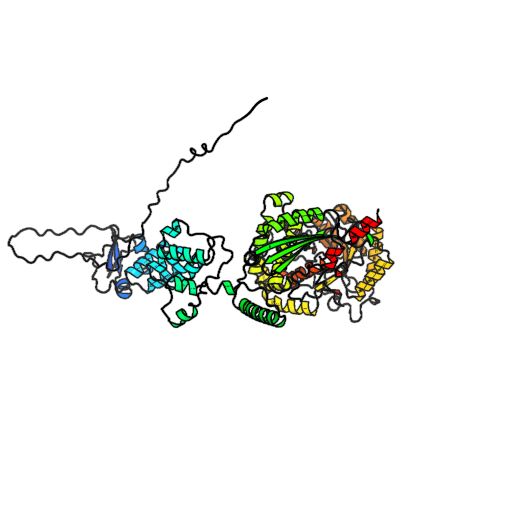0 ? -3.090 -7.648 1.943 1.00 98.88 670 LEU A O 1
ATOM 5117 N N . ALA A 1 671 ? -4.854 -6.321 1.540 1.00 98.75 671 ALA A N 1
ATOM 5118 C CA . ALA A 1 671 ? -5.610 -7.330 0.804 1.00 98.75 671 ALA A CA 1
ATOM 5119 C C . ALA A 1 671 ? -4.891 -7.747 -0.491 1.00 98.75 671 ALA A C 1
ATOM 5121 O O . ALA A 1 671 ? -4.847 -8.931 -0.830 1.00 98.75 671 ALA A O 1
ATOM 5122 N N . VAL A 1 672 ? -4.293 -6.786 -1.203 1.00 98.88 672 VAL A N 1
ATOM 5123 C CA . VAL A 1 672 ? -3.525 -7.052 -2.429 1.00 98.88 672 VAL A CA 1
ATOM 5124 C C . VAL A 1 672 ? -2.233 -7.808 -2.126 1.00 98.88 672 VAL A C 1
ATOM 5126 O O . VAL A 1 672 ? -1.934 -8.772 -2.828 1.00 98.88 672 VAL A O 1
ATOM 5129 N N . LEU A 1 673 ? -1.511 -7.448 -1.059 1.00 98.75 673 LEU A N 1
ATOM 5130 C CA . LEU A 1 673 ? -0.312 -8.173 -0.617 1.00 98.75 673 LEU A CA 1
ATOM 5131 C C . LEU A 1 673 ? -0.623 -9.641 -0.293 1.00 98.75 673 LEU A C 1
ATOM 5133 O O . LEU A 1 673 ? 0.075 -10.544 -0.757 1.00 98.75 673 LEU A O 1
ATOM 5137 N N . LEU A 1 674 ? -1.707 -9.892 0.447 1.00 98.75 674 LEU A N 1
ATOM 5138 C CA . LEU A 1 674 ? -2.149 -11.246 0.787 1.00 98.75 674 LEU A CA 1
ATOM 5139 C C . LEU A 1 674 ? -2.515 -12.061 -0.465 1.00 98.75 674 LEU A C 1
ATOM 5141 O O . LEU A 1 674 ? -2.129 -13.227 -0.576 1.00 98.75 674 LEU A O 1
ATOM 5145 N N . MET A 1 675 ? -3.210 -11.455 -1.436 1.00 98.81 675 MET A N 1
ATOM 5146 C CA . MET A 1 675 ? -3.493 -12.111 -2.718 1.00 98.81 675 MET A CA 1
ATOM 5147 C C . MET A 1 675 ? -2.212 -12.388 -3.512 1.00 98.81 675 MET A C 1
ATOM 5149 O O . MET A 1 675 ? -2.026 -13.510 -3.977 1.00 98.81 675 MET A O 1
ATOM 5153 N N . ALA A 1 676 ? -1.304 -11.420 -3.647 1.00 98.50 676 ALA A N 1
ATOM 5154 C CA . ALA A 1 676 ? -0.051 -11.608 -4.378 1.00 98.50 676 ALA A CA 1
ATOM 5155 C C . ALA A 1 676 ? 0.784 -12.753 -3.778 1.00 98.50 676 ALA A C 1
ATOM 5157 O O . ALA A 1 676 ? 1.246 -13.629 -4.512 1.00 98.50 676 ALA A O 1
ATOM 5158 N N . ALA A 1 677 ? 0.878 -12.818 -2.445 1.00 97.81 677 ALA A N 1
ATOM 5159 C CA . ALA A 1 677 ? 1.551 -13.904 -1.740 1.00 97.81 677 ALA A CA 1
ATOM 5160 C C . ALA A 1 677 ? 0.878 -15.266 -1.977 1.00 97.81 677 ALA A C 1
ATOM 5162 O O . ALA A 1 677 ? 1.571 -16.237 -2.284 1.00 97.81 677 ALA A O 1
ATOM 5163 N N . LYS A 1 678 ? -0.460 -15.345 -1.915 1.00 97.94 678 LYS A N 1
ATOM 5164 C CA . LYS A 1 678 ? -1.206 -16.584 -2.201 1.00 97.94 678 LYS A CA 1
ATOM 5165 C C . LYS A 1 678 ? -0.990 -17.083 -3.633 1.00 97.94 678 LYS A C 1
ATOM 5167 O O . LYS A 1 678 ? -0.874 -18.286 -3.852 1.00 97.94 678 LYS A O 1
ATOM 5172 N N . PHE A 1 679 ? -0.934 -16.173 -4.603 1.00 98.31 679 PHE A N 1
ATOM 5173 C CA . PHE A 1 679 ? -0.726 -16.503 -6.016 1.00 98.31 679 PHE A CA 1
ATOM 5174 C C . PHE A 1 679 ? 0.758 -16.662 -6.391 1.00 98.31 679 PHE A C 1
ATOM 5176 O O . PHE A 1 679 ? 1.065 -17.054 -7.515 1.00 98.31 679 PHE A O 1
ATOM 5183 N N . GLY A 1 680 ? 1.688 -16.393 -5.467 1.00 96.00 680 GLY A N 1
ATOM 5184 C CA . GLY A 1 680 ? 3.128 -16.503 -5.707 1.00 96.00 680 GLY A CA 1
ATOM 5185 C C . GLY A 1 680 ? 3.681 -15.451 -6.675 1.00 96.00 680 GLY A C 1
ATOM 5186 O O . GLY A 1 680 ? 4.703 -15.697 -7.321 1.00 96.00 680 GLY A O 1
ATOM 5187 N N . VAL A 1 681 ? 3.015 -14.298 -6.790 1.00 97.12 681 VAL A N 1
ATOM 5188 C CA . VAL A 1 681 ? 3.430 -13.180 -7.648 1.00 97.12 681 VAL A CA 1
ATOM 5189 C C . VAL A 1 681 ? 4.267 -12.196 -6.833 1.00 97.12 681 VAL A C 1
ATOM 5191 O O . VAL A 1 681 ? 3.903 -11.814 -5.724 1.00 97.12 681 VAL A O 1
ATOM 5194 N N . VAL A 1 682 ? 5.413 -11.799 -7.388 1.00 95.19 682 VAL A N 1
ATOM 5195 C CA . VAL A 1 682 ? 6.365 -10.885 -6.740 1.00 95.19 682 VAL A CA 1
ATOM 5196 C C . VAL A 1 682 ? 5.758 -9.489 -6.664 1.00 95.19 682 VAL A C 1
ATOM 5198 O O . VAL A 1 682 ? 5.203 -9.008 -7.651 1.00 95.19 682 VAL A O 1
ATOM 5201 N N . VAL A 1 683 ? 5.912 -8.820 -5.523 1.00 97.56 683 VAL A N 1
ATOM 5202 C CA . VAL A 1 683 ? 5.473 -7.432 -5.350 1.00 97.56 683 VAL A CA 1
ATOM 5203 C C . VAL A 1 683 ? 6.669 -6.501 -5.537 1.00 97.56 683 VAL A C 1
ATOM 5205 O O . VAL A 1 683 ? 7.694 -6.650 -4.874 1.00 97.56 683 VAL A O 1
ATOM 5208 N N . CYS A 1 684 ? 6.555 -5.552 -6.461 1.00 97.62 684 CYS A N 1
ATOM 5209 C CA . CYS A 1 684 ? 7.524 -4.472 -6.662 1.00 97.62 684 CYS A CA 1
ATOM 5210 C C . CYS A 1 684 ? 6.751 -3.154 -6.614 1.00 97.62 684 CYS A C 1
ATOM 5212 O O . CYS A 1 684 ? 6.217 -2.747 -7.644 1.00 97.62 684 CYS A O 1
ATOM 5214 N N . PRO A 1 685 ? 6.591 -2.533 -5.432 1.00 97.50 685 PRO A N 1
ATOM 5215 C CA . PRO A 1 685 ? 5.746 -1.352 -5.308 1.00 97.50 685 PRO A CA 1
ATOM 5216 C C . PRO A 1 685 ? 6.221 -0.215 -6.213 1.00 97.50 685 PRO A C 1
ATOM 5218 O O . PRO A 1 685 ? 7.428 0.002 -6.360 1.00 97.50 685 PRO A O 1
ATOM 5221 N N . HIS A 1 686 ? 5.251 0.480 -6.799 1.00 97.62 686 HIS A N 1
ATOM 5222 C CA . HIS A 1 686 ? 5.469 1.736 -7.502 1.00 97.62 686 HIS A CA 1
ATOM 5223 C C . HIS A 1 686 ? 5.831 2.829 -6.492 1.00 97.62 686 HIS A C 1
ATOM 5225 O O . HIS A 1 686 ? 5.297 2.864 -5.381 1.00 97.62 686 HIS A O 1
ATOM 5231 N N . ALA A 1 687 ? 6.755 3.701 -6.875 1.00 93.19 687 ALA A N 1
ATOM 5232 C CA . ALA A 1 687 ? 7.085 4.921 -6.151 1.00 93.19 687 ALA A CA 1
ATOM 5233 C C . ALA A 1 687 ? 7.228 6.071 -7.161 1.00 93.19 687 ALA A C 1
ATOM 5235 O O . ALA A 1 687 ? 6.495 6.132 -8.133 1.00 93.19 687 ALA A O 1
ATOM 5236 N N . GLY A 1 688 ? 8.135 7.025 -6.953 1.00 80.75 688 GLY A N 1
ATOM 5237 C CA . GLY A 1 688 ? 8.135 8.244 -7.769 1.00 80.75 688 GLY A CA 1
ATOM 5238 C C . GLY A 1 688 ? 7.000 9.191 -7.376 1.00 80.75 688 GLY A C 1
ATOM 5239 O O . GLY A 1 688 ? 6.324 8.982 -6.376 1.00 80.75 688 GLY A O 1
ATOM 5240 N N . GLY A 1 689 ? 6.826 10.307 -8.078 1.00 89.25 689 GLY A N 1
ATOM 5241 C CA . GLY A 1 689 ? 5.923 11.356 -7.598 1.00 89.25 689 GLY A CA 1
ATOM 5242 C C . GLY A 1 689 ? 6.452 12.083 -6.353 1.00 89.25 689 GLY A C 1
ATOM 5243 O O . GLY A 1 689 ? 7.658 12.170 -6.128 1.00 89.25 689 GLY A O 1
ATOM 5244 N N . VAL A 1 690 ? 5.538 12.623 -5.543 1.00 94.75 690 VAL A N 1
ATOM 5245 C CA . VAL A 1 690 ? 5.854 13.236 -4.244 1.00 94.75 690 VAL A CA 1
ATOM 5246 C C . VAL A 1 690 ? 5.435 12.299 -3.115 1.00 94.75 690 VAL A C 1
ATOM 5248 O O . VAL A 1 690 ? 4.274 11.909 -3.048 1.00 94.75 690 VAL A O 1
ATOM 5251 N N . GLY A 1 691 ? 6.381 11.936 -2.242 1.00 96.00 691 GLY A N 1
ATOM 5252 C CA . GLY A 1 691 ? 6.158 11.196 -0.993 1.00 96.00 691 GLY A CA 1
ATOM 5253 C C . GLY A 1 691 ? 5.750 9.720 -1.117 1.00 96.00 691 GLY A C 1
ATOM 5254 O O . GLY A 1 691 ? 5.485 9.069 -0.107 1.00 96.00 691 GLY A O 1
ATOM 5255 N N . LEU A 1 692 ? 5.673 9.156 -2.332 1.00 97.81 692 LEU A N 1
ATOM 5256 C CA . LEU A 1 692 ? 5.354 7.732 -2.479 1.00 97.81 692 LEU A CA 1
ATOM 5257 C C . LEU A 1 692 ? 6.467 6.864 -1.894 1.00 97.81 692 LEU A C 1
ATOM 5259 O O . LEU A 1 692 ? 6.151 5.913 -1.187 1.00 97.81 692 LEU A O 1
ATOM 5263 N N . CYS A 1 693 ? 7.739 7.222 -2.110 1.00 98.19 693 CYS A N 1
ATOM 5264 C CA . CYS A 1 693 ? 8.905 6.530 -1.549 1.00 98.19 693 CYS A CA 1
ATOM 5265 C C . CYS A 1 693 ? 8.812 6.375 -0.018 1.00 98.19 693 CYS A C 1
ATOM 5267 O O . CYS A 1 693 ? 9.069 5.290 0.506 1.00 98.19 693 CYS A O 1
ATOM 5269 N N . GLU A 1 694 ? 8.406 7.437 0.683 1.00 98.44 694 GLU A N 1
ATOM 5270 C CA . GLU A 1 694 ? 8.171 7.480 2.130 1.00 98.44 694 GLU A CA 1
ATOM 5271 C C . GLU A 1 694 ? 7.074 6.494 2.552 1.00 98.44 694 GLU A C 1
ATOM 5273 O O . GLU A 1 694 ? 7.236 5.766 3.529 1.00 98.44 694 GLU A O 1
ATOM 5278 N N . TYR A 1 695 ? 5.991 6.381 1.781 1.00 98.19 695 TYR A N 1
ATOM 5279 C CA . TYR A 1 695 ? 4.937 5.408 2.056 1.00 98.19 695 TYR A CA 1
ATOM 5280 C C . TYR A 1 695 ? 5.336 3.961 1.735 1.00 98.19 695 TYR A C 1
ATOM 5282 O O . TYR A 1 695 ? 5.174 3.052 2.558 1.00 98.19 695 TYR A O 1
ATOM 5290 N N . VAL A 1 696 ? 5.812 3.684 0.522 1.00 97.69 696 VAL A N 1
ATOM 5291 C CA . VAL A 1 696 ? 5.910 2.298 0.042 1.00 97.69 696 VAL A CA 1
ATOM 5292 C C . VAL A 1 696 ? 7.059 1.508 0.669 1.00 97.69 696 VAL A C 1
ATOM 5294 O O . VAL A 1 696 ? 7.012 0.272 0.661 1.00 97.69 696 VAL A O 1
ATOM 5297 N N . ILE A 1 697 ? 8.027 2.168 1.321 1.00 98.25 697 ILE A N 1
ATOM 5298 C CA . ILE A 1 697 ? 9.002 1.469 2.172 1.00 98.25 697 ILE A CA 1
ATOM 5299 C C . ILE A 1 697 ? 8.320 0.768 3.353 1.00 98.25 697 ILE A C 1
ATOM 5301 O O . ILE A 1 697 ? 8.640 -0.387 3.635 1.00 98.25 697 ILE A O 1
ATOM 5305 N N . HIS A 1 698 ? 7.314 1.378 3.991 1.00 98.81 698 HIS A N 1
ATOM 5306 C CA . HIS A 1 698 ? 6.591 0.708 5.078 1.00 98.81 698 HIS A CA 1
ATOM 5307 C C . HIS A 1 698 ? 5.826 -0.513 4.564 1.00 98.81 698 HIS A C 1
ATOM 5309 O O . HIS A 1 698 ? 5.878 -1.576 5.180 1.00 98.81 698 HIS A O 1
ATOM 5315 N N . LEU A 1 699 ? 5.160 -0.386 3.414 1.00 98.69 699 LEU A N 1
ATOM 5316 C CA . LEU A 1 699 ? 4.386 -1.471 2.801 1.00 98.69 699 LEU A CA 1
ATOM 5317 C C . LEU A 1 699 ? 5.282 -2.645 2.382 1.00 98.69 699 LEU A C 1
ATOM 5319 O O . LEU A 1 699 ? 4.942 -3.802 2.620 1.00 98.69 699 LEU A O 1
ATOM 5323 N N . SER A 1 700 ? 6.465 -2.348 1.846 1.00 98.56 700 SER A N 1
ATOM 5324 C CA . SER A 1 700 ? 7.482 -3.345 1.492 1.00 98.56 700 SER A CA 1
ATOM 5325 C C . SER A 1 700 ? 8.014 -4.100 2.713 1.00 98.56 700 SER A C 1
ATOM 5327 O O . SER A 1 700 ? 8.209 -5.318 2.668 1.00 98.56 700 SER A O 1
ATOM 5329 N N . LEU A 1 701 ? 8.229 -3.389 3.825 1.00 98.69 701 LEU A N 1
ATOM 5330 C CA . LEU A 1 701 ? 8.642 -3.983 5.098 1.00 98.69 701 LEU A CA 1
ATOM 5331 C C . LEU A 1 701 ? 7.541 -4.863 5.693 1.00 98.69 701 LEU A C 1
ATOM 5333 O O . LEU A 1 701 ? 7.841 -5.953 6.179 1.00 98.69 701 LEU A O 1
ATOM 5337 N N . ILE A 1 702 ? 6.279 -4.430 5.616 1.00 98.69 702 ILE A N 1
ATOM 5338 C CA . ILE A 1 702 ? 5.119 -5.226 6.038 1.00 98.69 702 ILE A CA 1
ATOM 5339 C C . ILE A 1 702 ? 5.037 -6.516 5.226 1.00 98.69 702 ILE A C 1
ATOM 5341 O O . ILE A 1 702 ? 4.939 -7.590 5.821 1.00 98.69 702 ILE A O 1
ATOM 5345 N N . ASP A 1 703 ? 5.133 -6.428 3.896 1.00 98.50 703 ASP A N 1
ATOM 5346 C CA . ASP A 1 703 ? 5.111 -7.602 3.026 1.00 98.50 703 ASP A CA 1
ATOM 5347 C C . ASP A 1 703 ? 6.212 -8.598 3.409 1.00 98.50 703 ASP A C 1
ATOM 5349 O O . ASP A 1 703 ? 5.933 -9.744 3.757 1.00 98.50 703 ASP A O 1
ATOM 5353 N N . TYR A 1 704 ? 7.465 -8.148 3.441 1.00 98.31 704 TYR A N 1
ATOM 5354 C CA . TYR A 1 704 ? 8.594 -9.024 3.739 1.00 98.31 704 TYR A CA 1
ATOM 5355 C C . TYR A 1 704 ? 8.516 -9.634 5.142 1.00 98.31 704 TYR A C 1
ATOM 5357 O O . TYR A 1 704 ? 8.744 -10.833 5.319 1.00 98.31 704 TYR A O 1
ATOM 5365 N N . ILE A 1 705 ? 8.210 -8.831 6.162 1.00 98.44 705 ILE A N 1
ATOM 5366 C CA . ILE A 1 705 ? 8.245 -9.302 7.546 1.00 98.44 705 ILE A CA 1
ATOM 5367 C C . ILE A 1 705 ? 7.023 -10.165 7.847 1.00 98.44 705 ILE A C 1
ATOM 5369 O O . ILE A 1 705 ? 7.194 -11.201 8.486 1.00 98.44 705 ILE A O 1
ATOM 5373 N N . ALA A 1 706 ? 5.819 -9.795 7.410 1.00 97.94 706 ALA A N 1
ATOM 5374 C CA . ALA A 1 706 ? 4.583 -10.456 7.831 1.00 97.94 706 ALA A CA 1
ATOM 5375 C C . ALA A 1 706 ? 3.932 -11.356 6.771 1.00 97.94 706 ALA A C 1
ATOM 5377 O O . ALA A 1 706 ? 3.309 -12.336 7.167 1.00 97.94 706 ALA A O 1
ATOM 5378 N N . VAL A 1 707 ? 4.072 -11.060 5.474 1.00 97.88 707 VAL A N 1
ATOM 5379 C CA . VAL A 1 707 ? 3.238 -11.654 4.412 1.00 97.88 707 VAL A CA 1
ATOM 5380 C C . VAL A 1 707 ? 4.027 -12.601 3.501 1.00 97.88 707 VAL A C 1
ATOM 5382 O O . VAL A 1 707 ? 3.860 -13.816 3.584 1.00 97.88 707 VAL A O 1
ATOM 5385 N N . SER A 1 708 ? 4.907 -12.086 2.639 1.00 95.00 708 SER A N 1
ATOM 5386 C CA . SER A 1 708 ? 5.660 -12.893 1.670 1.00 95.00 708 SER A CA 1
ATOM 5387 C C . SER A 1 708 ? 6.798 -13.683 2.319 1.00 95.00 708 SER A C 1
ATOM 5389 O O . SER A 1 708 ? 7.094 -14.813 1.924 1.00 95.00 708 SER A O 1
ATOM 5391 N N . GLY A 1 709 ? 7.445 -13.110 3.338 1.00 92.94 709 GLY A N 1
ATOM 5392 C CA . GLY A 1 709 ? 8.595 -13.720 4.003 1.00 92.94 709 GLY A CA 1
ATOM 5393 C C . GLY A 1 709 ? 9.902 -13.660 3.202 1.00 92.94 709 GLY A C 1
ATOM 5394 O O . GLY A 1 709 ? 10.892 -14.239 3.648 1.00 92.94 709 GLY A O 1
ATOM 5395 N N . SER A 1 710 ? 9.931 -12.986 2.045 1.00 87.00 710 SER A N 1
ATOM 5396 C CA . SER A 1 710 ? 11.125 -12.870 1.199 1.00 87.00 710 SER A CA 1
ATOM 5397 C C . SER A 1 710 ? 11.251 -11.484 0.576 1.00 87.00 710 SER A C 1
ATOM 5399 O O . SER A 1 710 ? 10.306 -10.961 0.000 1.00 87.00 710 SER A O 1
ATOM 5401 N N . MET A 1 711 ? 12.449 -10.907 0.666 1.00 88.25 711 MET A N 1
ATOM 5402 C CA . MET A 1 711 ? 12.826 -9.682 -0.047 1.00 88.25 711 MET A CA 1
ATOM 5403 C C . MET A 1 711 ? 13.824 -9.966 -1.176 1.00 88.25 711 MET A C 1
ATOM 5405 O O . MET A 1 711 ? 14.332 -9.041 -1.788 1.00 88.25 711 MET A O 1
ATOM 5409 N N . GLU A 1 712 ? 14.163 -11.231 -1.449 1.00 80.69 712 GLU A N 1
ATOM 5410 C CA . GLU A 1 712 ? 15.211 -11.553 -2.430 1.00 80.69 712 GLU A CA 1
ATOM 5411 C C . GLU A 1 712 ? 14.724 -11.363 -3.873 1.00 80.69 712 GLU A C 1
ATOM 5413 O O . GLU A 1 712 ? 15.499 -10.991 -4.754 1.00 80.69 712 GLU A O 1
ATOM 5418 N N . ARG A 1 713 ? 13.425 -11.579 -4.128 1.00 79.06 713 ARG A N 1
ATOM 5419 C CA . ARG A 1 713 ? 12.825 -11.366 -5.455 1.00 79.06 713 ARG A CA 1
ATOM 5420 C C . ARG A 1 713 ? 12.172 -9.992 -5.608 1.00 79.06 713 ARG A C 1
ATOM 5422 O O . ARG A 1 713 ? 12.168 -9.484 -6.730 1.00 79.06 713 ARG A O 1
ATOM 5429 N N . ASN A 1 714 ? 11.701 -9.391 -4.519 1.00 87.94 714 ASN A N 1
ATOM 5430 C CA . ASN A 1 714 ? 11.083 -8.066 -4.511 1.00 87.94 714 ASN A CA 1
ATOM 5431 C C . ASN A 1 714 ? 12.146 -6.969 -4.664 1.00 87.94 714 ASN A C 1
ATOM 5433 O O . ASN A 1 714 ? 13.259 -7.090 -4.152 1.00 87.94 714 ASN A O 1
ATOM 5437 N N . VAL A 1 715 ? 11.795 -5.885 -5.347 1.00 93.19 715 VAL A N 1
ATOM 5438 C CA . VAL A 1 715 ? 12.583 -4.648 -5.390 1.00 93.19 715 VAL A CA 1
ATOM 5439 C C . VAL A 1 715 ? 11.629 -3.467 -5.317 1.00 93.19 715 VAL A C 1
ATOM 5441 O O . VAL A 1 715 ? 10.579 -3.484 -5.954 1.00 93.19 715 VAL A O 1
ATOM 5444 N N . LEU A 1 716 ? 11.982 -2.462 -4.523 1.00 95.94 716 LEU A N 1
ATOM 5445 C CA . LEU A 1 716 ? 11.170 -1.268 -4.335 1.00 95.94 716 LEU A CA 1
ATOM 5446 C C . LEU A 1 716 ? 11.676 -0.119 -5.213 1.00 95.94 716 LEU A C 1
ATOM 5448 O O . LEU A 1 716 ? 12.880 0.120 -5.274 1.00 95.94 716 LEU A O 1
ATOM 5452 N N . GLU A 1 717 ? 10.781 0.584 -5.896 1.00 97.69 717 GLU A N 1
ATOM 5453 C CA . GLU A 1 717 ? 11.162 1.737 -6.714 1.00 97.69 717 GLU A CA 1
ATOM 5454 C C . GLU A 1 717 ? 11.710 2.880 -5.862 1.00 97.69 717 GLU A C 1
ATOM 5456 O O . GLU A 1 717 ? 11.122 3.188 -4.835 1.00 97.69 717 GLU A O 1
ATOM 5461 N N . TYR A 1 718 ? 12.786 3.529 -6.318 1.00 96.62 718 TYR A N 1
ATOM 5462 C CA . TYR A 1 718 ? 13.328 4.772 -5.771 1.00 96.62 718 TYR A CA 1
ATOM 5463 C C . TYR A 1 718 ? 13.500 5.824 -6.870 1.00 96.62 718 TYR A C 1
ATOM 5465 O O . TYR A 1 718 ? 14.036 5.562 -7.957 1.00 96.62 718 TYR A O 1
ATOM 5473 N N . VAL A 1 719 ? 13.092 7.044 -6.537 1.00 91.75 719 VAL A N 1
ATOM 5474 C CA . VAL A 1 719 ? 13.274 8.260 -7.326 1.00 91.75 719 VAL A CA 1
ATOM 5475 C C . VAL A 1 719 ? 13.736 9.344 -6.361 1.00 91.75 719 VAL A C 1
ATOM 5477 O O . VAL A 1 719 ? 13.079 9.550 -5.351 1.00 91.75 719 VAL A O 1
ATOM 5480 N N . ASP A 1 720 ? 14.858 9.993 -6.671 1.00 88.56 720 ASP A N 1
ATOM 5481 C CA . ASP A 1 720 ? 15.549 10.965 -5.808 1.00 88.56 720 ASP A CA 1
ATOM 5482 C C . ASP A 1 720 ? 14.960 12.381 -5.927 1.00 88.56 720 ASP A C 1
ATOM 5484 O O . ASP A 1 720 ? 15.618 13.303 -6.415 1.00 88.56 720 ASP A O 1
ATOM 5488 N N . HIS A 1 721 ? 13.688 12.545 -5.557 1.00 88.19 721 HIS A N 1
ATOM 5489 C CA . HIS A 1 721 ? 12.944 13.787 -5.784 1.00 88.19 721 HIS A CA 1
ATOM 5490 C C . HIS A 1 721 ? 12.039 14.142 -4.599 1.00 88.19 721 HIS A C 1
ATOM 5492 O O . HIS A 1 721 ? 11.268 13.312 -4.127 1.00 88.19 721 HIS A O 1
ATOM 5498 N N . LEU A 1 722 ? 12.075 15.416 -4.184 1.00 94.06 722 LEU A N 1
ATOM 5499 C CA . LEU A 1 722 ? 11.141 16.055 -3.241 1.00 94.06 722 LEU A CA 1
ATOM 5500 C C . LEU A 1 722 ? 11.172 15.536 -1.788 1.00 94.06 722 LEU A C 1
ATOM 5502 O O . LEU A 1 722 ? 10.356 15.965 -0.966 1.00 94.06 722 LEU A O 1
ATOM 5506 N N . HIS A 1 723 ? 12.116 14.659 -1.436 1.00 96.69 723 HIS A N 1
ATOM 5507 C CA . HIS A 1 723 ? 12.278 14.124 -0.078 1.00 96.69 723 HIS A CA 1
ATOM 5508 C C . HIS A 1 723 ? 12.518 15.223 0.967 1.00 96.69 723 HIS A C 1
ATOM 5510 O O . HIS A 1 723 ? 12.062 15.126 2.105 1.00 96.69 723 HIS A O 1
ATOM 5516 N N . GLU A 1 724 ? 13.196 16.309 0.592 1.00 96.62 724 GLU A N 1
ATOM 5517 C CA . GLU A 1 724 ? 13.528 17.436 1.467 1.00 96.62 724 GLU A CA 1
ATOM 5518 C C . GLU A 1 724 ? 12.301 18.103 2.106 1.00 96.62 724 GLU A C 1
ATOM 5520 O O . GLU A 1 724 ? 12.419 18.737 3.159 1.00 96.62 724 GLU A O 1
ATOM 5525 N N . HIS A 1 725 ? 11.120 17.932 1.509 1.00 97.81 725 HIS A N 1
ATOM 5526 C CA . HIS A 1 725 ? 9.873 18.517 1.984 1.00 97.81 725 HIS A CA 1
ATOM 5527 C C . HIS A 1 725 ? 9.217 17.728 3.122 1.00 97.81 725 HIS A C 1
ATOM 5529 O O . HIS A 1 725 ? 8.315 18.258 3.769 1.00 97.81 725 HIS A O 1
ATOM 5535 N N . PHE A 1 726 ? 9.685 16.515 3.425 1.00 98.12 726 PHE A N 1
ATOM 5536 C CA . PHE A 1 726 ? 9.158 15.687 4.510 1.00 98.12 726 PHE A CA 1
ATOM 5537 C C . PHE A 1 726 ? 9.964 15.854 5.803 1.00 98.12 726 PHE A C 1
ATOM 5539 O O . PHE A 1 726 ? 11.177 16.111 5.799 1.00 98.12 726 PHE A O 1
ATOM 5546 N N . VAL A 1 727 ? 9.285 15.708 6.944 1.00 98.00 727 VAL A N 1
ATOM 5547 C CA . VAL A 1 727 ? 9.929 15.705 8.268 1.00 98.00 727 VAL A CA 1
ATOM 5548 C C . VAL A 1 727 ? 10.816 14.465 8.426 1.00 98.00 727 VAL A C 1
ATOM 5550 O O . VAL A 1 727 ? 11.946 14.584 8.905 1.00 98.00 727 VAL A O 1
ATOM 5553 N N . HIS A 1 728 ? 10.336 13.312 7.948 1.00 97.38 728 HIS A N 1
ATOM 5554 C CA . HIS A 1 728 ? 11.014 12.013 7.992 1.00 97.38 728 HIS A CA 1
ATOM 5555 C C . HIS A 1 728 ? 11.244 11.467 6.571 1.00 97.38 728 HIS A C 1
ATOM 5557 O O . HIS A 1 728 ? 10.552 10.540 6.154 1.00 97.38 728 HIS A O 1
ATOM 5563 N N . PRO A 1 729 ? 12.182 12.045 5.798 1.00 97.31 729 PRO A N 1
ATOM 5564 C CA . PRO A 1 729 ? 12.452 11.585 4.441 1.00 97.31 729 PRO A CA 1
ATOM 5565 C C . PRO A 1 729 ? 12.970 10.147 4.429 1.00 97.31 729 PRO A C 1
ATOM 5567 O O . PRO A 1 729 ? 13.741 9.740 5.309 1.00 97.31 729 PRO A O 1
ATOM 5570 N N . CYS A 1 730 ? 12.613 9.392 3.391 1.00 96.69 730 CYS A N 1
ATOM 5571 C CA . CYS A 1 730 ? 13.248 8.102 3.158 1.00 96.69 730 CYS A CA 1
ATOM 5572 C C . CYS A 1 730 ? 14.739 8.283 2.804 1.00 96.69 730 CYS A C 1
ATOM 5574 O O . CYS A 1 730 ? 15.212 9.376 2.490 1.00 96.69 730 CYS A O 1
ATOM 5576 N N . SER A 1 731 ? 15.526 7.209 2.892 1.00 96.06 731 SER A N 1
ATOM 5577 C CA . SER A 1 731 ? 16.941 7.262 2.510 1.00 96.06 731 SER A CA 1
ATOM 5578 C C . SER A 1 731 ? 17.448 5.929 1.981 1.00 96.06 731 SER A C 1
ATOM 5580 O O . SER A 1 731 ? 16.953 4.862 2.353 1.00 96.06 731 SER A O 1
ATOM 5582 N N . ILE A 1 732 ? 18.480 6.000 1.142 1.00 96.44 732 ILE A N 1
ATOM 5583 C CA . ILE A 1 732 ? 19.160 4.855 0.534 1.00 96.44 732 ILE A CA 1
ATOM 5584 C C . ILE A 1 732 ? 20.562 4.711 1.141 1.00 96.44 732 ILE A C 1
ATOM 5586 O O . ILE A 1 732 ? 21.279 5.693 1.329 1.00 96.44 732 ILE A O 1
ATOM 5590 N N . ASN A 1 733 ? 20.972 3.485 1.470 1.00 95.88 733 ASN A N 1
ATOM 5591 C CA . ASN A 1 733 ? 22.340 3.188 1.895 1.00 95.88 733 ASN A CA 1
ATOM 5592 C C . ASN A 1 733 ? 23.288 2.977 0.705 1.00 95.88 733 ASN A C 1
ATOM 5594 O O . ASN A 1 733 ? 22.865 2.830 -0.436 1.00 95.88 733 ASN A O 1
ATOM 5598 N N . SER A 1 734 ? 24.588 2.870 0.983 1.00 92.94 734 SER A N 1
ATOM 5599 C CA . SER A 1 734 ? 25.638 2.691 -0.034 1.00 92.94 734 SER A CA 1
ATOM 5600 C C . SER A 1 734 ? 25.571 1.385 -0.840 1.00 92.94 734 SER A C 1
ATOM 5602 O O . SER A 1 734 ? 26.428 1.138 -1.683 1.00 92.94 734 SER A O 1
ATOM 5604 N N . LYS A 1 735 ? 24.592 0.514 -0.571 1.00 92.75 735 LYS A N 1
ATOM 5605 C CA . LYS A 1 735 ? 24.345 -0.729 -1.313 1.00 92.75 735 LYS A CA 1
ATOM 5606 C C . LYS A 1 735 ? 23.092 -0.638 -2.192 1.00 92.75 735 LYS A C 1
ATOM 5608 O O . LYS A 1 735 ? 22.596 -1.683 -2.606 1.00 92.75 735 LYS A O 1
ATOM 5613 N N . GLY A 1 736 ? 22.557 0.564 -2.429 1.00 94.25 736 GLY A N 1
ATOM 5614 C CA . GLY A 1 736 ? 21.341 0.775 -3.218 1.00 94.25 736 GLY A CA 1
ATOM 5615 C C . GLY A 1 736 ? 20.099 0.173 -2.559 1.00 94.25 736 GLY A C 1
ATOM 5616 O O . GLY A 1 736 ? 19.289 -0.473 -3.222 1.00 94.25 736 GLY A O 1
ATOM 5617 N N . ARG A 1 737 ? 19.990 0.276 -1.229 1.00 96.50 737 ARG A N 1
ATOM 5618 C CA . ARG A 1 737 ? 18.881 -0.296 -0.449 1.00 96.50 737 ARG A CA 1
ATOM 5619 C C . ARG A 1 737 ? 18.266 0.760 0.452 1.00 96.50 737 ARG A C 1
ATOM 5621 O O . ARG A 1 737 ? 19.000 1.525 1.071 1.00 96.50 737 ARG A O 1
ATOM 5628 N N . TYR A 1 738 ? 16.945 0.753 0.578 1.00 97.94 738 TYR A N 1
ATOM 5629 C CA . TYR A 1 738 ? 16.240 1.593 1.536 1.00 97.94 738 TYR A CA 1
ATOM 5630 C C . TYR A 1 738 ? 16.688 1.294 2.959 1.00 97.94 738 TYR A C 1
ATOM 5632 O O . TYR A 1 738 ? 16.735 0.134 3.385 1.00 97.94 738 TYR A O 1
ATOM 5640 N N . ASN A 1 739 ? 16.975 2.351 3.707 1.00 98.19 739 ASN A N 1
ATOM 5641 C CA . ASN A 1 739 ? 17.086 2.265 5.149 1.00 98.19 739 ASN A CA 1
ATOM 5642 C C . ASN A 1 739 ? 15.701 2.042 5.753 1.00 98.19 739 ASN A C 1
ATOM 5644 O O . ASN A 1 739 ? 14.696 2.556 5.267 1.00 98.19 739 ASN A O 1
ATOM 5648 N N . VAL A 1 740 ? 15.662 1.249 6.820 1.00 98.38 740 VAL A N 1
ATOM 5649 C CA . VAL A 1 740 ? 14.426 0.993 7.558 1.00 98.38 740 VAL A CA 1
ATOM 5650 C C . VAL A 1 740 ? 14.049 2.264 8.332 1.00 98.38 740 VAL A C 1
ATOM 5652 O O . VAL A 1 740 ? 14.913 2.784 9.039 1.00 98.38 740 VAL A O 1
ATOM 5655 N N . PRO A 1 741 ? 12.798 2.747 8.244 1.00 97.94 741 PRO A N 1
ATOM 5656 C CA . PRO A 1 741 ? 12.285 3.806 9.112 1.00 97.94 741 PRO A CA 1
ATOM 5657 C C . PRO A 1 741 ? 12.276 3.340 10.577 1.00 97.94 741 PRO A C 1
ATOM 5659 O O . PRO A 1 741 ? 11.798 2.240 10.878 1.00 97.94 741 PRO A O 1
ATOM 5662 N N . LEU A 1 742 ? 12.877 4.109 11.486 1.00 96.12 742 LEU A N 1
ATOM 5663 C CA . LEU A 1 742 ? 13.093 3.711 12.887 1.00 96.12 742 LEU A CA 1
ATOM 5664 C C . LEU A 1 742 ? 12.570 4.727 13.905 1.00 96.12 742 LEU A C 1
ATOM 5666 O O . LEU A 1 742 ? 12.618 4.431 15.101 1.00 96.12 742 LEU A O 1
ATOM 5670 N N . ASP A 1 743 ? 12.117 5.906 13.478 1.00 96.31 743 ASP A N 1
ATOM 5671 C CA . ASP A 1 743 ? 11.694 6.936 14.420 1.00 96.31 743 ASP A CA 1
ATOM 5672 C C . ASP A 1 743 ? 10.294 6.591 14.954 1.00 96.31 743 ASP A C 1
ATOM 5674 O O . ASP A 1 743 ? 9.334 6.544 14.190 1.00 96.31 743 ASP A O 1
ATOM 5678 N N . PRO A 1 744 ? 10.118 6.364 16.266 1.00 91.88 744 PRO A N 1
ATOM 5679 C CA . PRO A 1 744 ? 8.812 6.030 16.831 1.00 91.88 744 PRO A CA 1
ATOM 5680 C C . PRO A 1 744 ? 7.731 7.096 16.593 1.00 91.88 744 PRO A C 1
ATOM 5682 O O . PRO A 1 744 ? 6.550 6.800 16.750 1.00 91.88 744 PRO A O 1
ATOM 5685 N N . LYS A 1 745 ? 8.102 8.327 16.231 1.00 90.62 745 LYS A N 1
ATOM 5686 C CA . LYS A 1 745 ? 7.164 9.431 16.003 1.00 90.62 745 LYS A CA 1
ATOM 5687 C C . LYS A 1 745 ? 6.804 9.648 14.539 1.00 90.62 745 LYS A C 1
ATOM 5689 O O . LYS A 1 745 ? 5.891 10.422 14.282 1.00 90.62 745 LYS A O 1
ATOM 5694 N N . GLU A 1 746 ? 7.485 8.992 13.599 1.00 93.62 746 GLU A N 1
ATOM 5695 C CA . GLU A 1 746 ? 7.288 9.288 12.174 1.00 93.62 746 GLU A CA 1
ATOM 5696 C C . GLU A 1 746 ? 5.923 8.846 11.645 1.00 93.62 746 GLU A C 1
ATOM 5698 O O . GLU A 1 746 ? 5.443 9.388 10.648 1.00 93.62 746 GLU A O 1
ATOM 5703 N N . GLY A 1 747 ? 5.291 7.876 12.316 1.00 97.31 747 GLY A N 1
ATOM 5704 C CA . GLY A 1 747 ? 4.042 7.278 11.868 1.00 97.31 747 GLY A CA 1
ATOM 5705 C C . GLY A 1 747 ? 4.230 6.613 10.509 1.00 97.31 747 GLY A C 1
ATOM 5706 O O . GLY A 1 747 ? 4.947 5.619 10.389 1.00 97.31 747 GLY A O 1
ATOM 5707 N N . TYR A 1 748 ? 3.586 7.166 9.490 1.00 98.50 748 TYR A N 1
ATOM 5708 C CA . TYR A 1 748 ? 3.673 6.757 8.094 1.00 98.50 748 TYR A CA 1
ATOM 5709 C C . TYR A 1 748 ? 4.579 7.678 7.246 1.00 98.50 748 TYR A C 1
ATOM 5711 O O . TYR A 1 748 ? 4.507 7.667 6.020 1.00 98.50 748 TYR A O 1
ATOM 5719 N N . SER A 1 749 ? 5.418 8.488 7.898 1.00 98.19 749 SER A N 1
ATOM 5720 C CA . SER A 1 749 ? 6.521 9.271 7.308 1.00 98.19 749 SER A CA 1
ATOM 5721 C C . SER A 1 749 ? 6.115 10.350 6.299 1.00 98.19 749 SER A C 1
ATOM 5723 O O . SER A 1 749 ? 6.958 10.866 5.571 1.00 98.19 749 SER A O 1
ATOM 5725 N N . ILE A 1 750 ? 4.841 10.750 6.295 1.00 97.75 750 ILE A N 1
ATOM 5726 C CA . ILE A 1 750 ? 4.295 11.667 5.284 1.00 97.75 750 ILE A CA 1
ATOM 5727 C C . ILE A 1 750 ? 4.055 13.097 5.755 1.00 97.75 750 ILE A C 1
ATOM 5729 O O . ILE A 1 750 ? 3.566 13.936 5.003 1.00 97.75 750 ILE A O 1
ATOM 5733 N N . GLU A 1 751 ? 4.400 13.395 7.001 1.00 98.25 751 GLU A N 1
ATOM 5734 C CA . GLU A 1 751 ? 4.281 14.747 7.527 1.00 98.25 751 GLU A CA 1
ATOM 5735 C C . GLU A 1 751 ? 5.169 15.713 6.730 1.00 98.25 751 GLU A C 1
ATOM 5737 O O . GLU A 1 751 ? 6.399 15.578 6.699 1.00 98.25 751 GLU A O 1
ATOM 5742 N N . PHE A 1 752 ? 4.536 16.695 6.085 1.00 97.94 752 PHE A N 1
ATOM 5743 C CA . PHE A 1 752 ? 5.241 17.779 5.411 1.00 97.94 752 PHE A CA 1
ATOM 5744 C C . PHE A 1 752 ? 5.859 18.748 6.418 1.00 97.94 752 PHE A C 1
ATOM 5746 O O . PHE A 1 752 ? 5.275 19.089 7.449 1.00 97.94 752 PHE A O 1
ATOM 5753 N N . ARG A 1 753 ? 7.016 19.293 6.049 1.00 97.69 753 ARG A N 1
ATOM 5754 C CA . ARG A 1 753 ? 7.550 20.509 6.659 1.00 97.69 753 ARG A CA 1
ATOM 5755 C C . ARG A 1 753 ? 6.590 21.667 6.400 1.00 97.69 753 ARG A C 1
ATOM 5757 O O . ARG A 1 753 ? 6.126 21.857 5.275 1.00 97.69 753 ARG A O 1
ATOM 5764 N N . GLN A 1 754 ? 6.335 22.479 7.421 1.00 96.38 754 GLN A N 1
ATOM 5765 C CA . GLN A 1 754 ? 5.435 23.632 7.309 1.00 96.38 754 GLN A CA 1
ATOM 5766 C C . GLN A 1 754 ? 5.936 24.650 6.275 1.00 96.38 754 GLN A C 1
ATOM 5768 O O . GLN A 1 754 ? 5.141 25.291 5.592 1.00 96.38 754 GLN A O 1
ATOM 5773 N N . GLU A 1 755 ? 7.255 24.748 6.103 1.00 97.06 755 GLU A N 1
ATOM 5774 C CA . GLU A 1 755 ? 7.887 25.570 5.074 1.00 97.06 755 GLU A CA 1
ATOM 5775 C C . GLU A 1 755 ? 7.497 25.118 3.661 1.00 97.06 755 GLU A C 1
ATOM 5777 O O . GLU A 1 755 ? 7.212 25.960 2.814 1.00 97.06 755 GLU A O 1
ATOM 5782 N N . ALA A 1 756 ? 7.417 23.804 3.419 1.00 96.56 756 ALA A N 1
ATOM 5783 C CA . ALA A 1 756 ? 7.032 23.266 2.117 1.00 96.56 756 ALA A CA 1
ATOM 5784 C C . ALA A 1 756 ? 5.571 23.598 1.782 1.00 96.56 756 ALA A C 1
ATOM 5786 O O . ALA A 1 756 ? 5.283 24.021 0.664 1.00 96.56 756 ALA A O 1
ATOM 5787 N N . ILE A 1 757 ? 4.658 23.481 2.755 1.00 96.31 757 ILE A N 1
ATOM 5788 C CA . ILE A 1 757 ? 3.256 23.897 2.579 1.00 96.31 757 ILE A CA 1
ATOM 5789 C C . ILE A 1 757 ? 3.191 25.404 2.292 1.00 96.31 757 ILE A C 1
ATOM 5791 O O . ILE A 1 757 ? 2.602 25.813 1.294 1.00 96.31 757 ILE A O 1
ATOM 5795 N N . GLY A 1 758 ? 3.845 26.237 3.108 1.00 97.38 758 GLY A N 1
ATOM 5796 C CA . GLY A 1 758 ? 3.830 27.694 2.928 1.00 97.38 758 GLY A CA 1
ATOM 5797 C C . GLY A 1 758 ? 4.408 28.170 1.587 1.00 97.38 758 GLY A C 1
ATOM 5798 O O . GLY A 1 758 ? 3.999 29.211 1.064 1.00 97.38 758 GLY A O 1
ATOM 5799 N N . GLU A 1 759 ? 5.343 27.416 1.009 1.00 98.00 759 GLU A N 1
ATOM 5800 C CA . GLU A 1 759 ? 5.941 27.723 -0.289 1.00 98.00 759 GLU A CA 1
ATOM 5801 C C . GLU A 1 759 ? 5.097 27.230 -1.472 1.00 98.00 759 GLU A C 1
ATOM 5803 O O . GLU A 1 759 ? 4.850 27.998 -2.409 1.00 98.00 759 GLU A O 1
ATOM 5808 N N . PHE A 1 760 ? 4.621 25.983 -1.418 1.00 98.12 760 PHE A N 1
ATOM 5809 C CA . PHE A 1 760 ? 4.082 25.261 -2.577 1.00 98.12 760 PHE A CA 1
ATOM 5810 C C . PHE A 1 760 ? 2.566 25.028 -2.554 1.00 98.12 760 PHE A C 1
ATOM 5812 O O . PHE A 1 760 ? 2.029 24.458 -3.509 1.00 98.12 760 PHE A O 1
ATOM 5819 N N . GLU A 1 761 ? 1.848 25.480 -1.522 1.00 97.62 761 GLU A N 1
ATOM 5820 C CA . GLU A 1 761 ? 0.384 25.413 -1.496 1.00 97.62 761 GLU A CA 1
ATOM 5821 C C . GLU A 1 761 ? -0.227 26.230 -2.647 1.00 97.62 761 GLU A C 1
ATOM 5823 O O . GLU A 1 761 ? 0.061 27.406 -2.847 1.00 97.62 761 GLU A O 1
ATOM 5828 N N . PHE A 1 762 ? -1.089 25.622 -3.449 1.00 97.31 762 PHE A N 1
ATOM 5829 C CA . PHE A 1 762 ? -1.676 26.237 -4.626 1.00 97.31 762 PHE A CA 1
ATOM 5830 C C . PHE A 1 762 ? -3.045 26.867 -4.310 1.00 97.31 762 PHE A C 1
ATOM 5832 O O . PHE A 1 762 ? -3.874 26.248 -3.644 1.00 97.31 762 PHE A O 1
ATOM 5839 N N . PRO A 1 763 ? -3.356 28.076 -4.819 1.00 95.69 763 PRO A N 1
ATOM 5840 C CA . PRO A 1 763 ? -2.503 28.974 -5.606 1.00 95.69 763 PRO A CA 1
ATOM 5841 C C . PRO A 1 763 ? -1.763 30.031 -4.758 1.00 95.69 763 PRO A C 1
ATOM 5843 O O . PRO A 1 763 ? -1.214 30.977 -5.321 1.00 95.69 763 PRO A O 1
ATOM 5846 N N . ASN A 1 764 ? -1.813 29.936 -3.425 1.00 95.94 764 ASN A N 1
ATOM 5847 C CA . ASN A 1 764 ? -1.501 31.052 -2.520 1.00 95.94 764 ASN A CA 1
ATOM 5848 C C . ASN A 1 764 ? -0.105 31.004 -1.878 1.00 95.94 764 ASN A C 1
ATOM 5850 O O . ASN A 1 764 ? 0.304 31.983 -1.255 1.00 95.94 764 ASN A O 1
ATOM 5854 N N . GLY A 1 765 ? 0.611 29.895 -2.019 1.00 97.00 765 GLY A N 1
ATOM 5855 C CA . GLY A 1 765 ? 1.972 29.700 -1.540 1.00 97.00 765 GLY A CA 1
ATOM 5856 C C . GLY A 1 765 ? 2.947 30.666 -2.204 1.00 97.00 765 GLY A C 1
ATOM 5857 O O . GLY A 1 765 ? 2.709 31.169 -3.312 1.00 97.00 765 GLY A O 1
ATOM 5858 N N . SER A 1 766 ? 4.045 30.957 -1.506 1.00 97.50 766 SER A N 1
ATOM 5859 C CA . SER A 1 766 ? 4.988 32.009 -1.906 1.00 97.50 766 SER A CA 1
ATOM 5860 C C . SER A 1 766 ? 5.545 31.806 -3.322 1.00 97.50 766 SER A C 1
ATOM 5862 O O . SER A 1 766 ? 5.672 32.787 -4.064 1.00 97.50 766 SER A O 1
ATOM 5864 N N . TYR A 1 767 ? 5.779 30.556 -3.741 1.00 96.44 767 TYR A N 1
ATOM 5865 C CA . TYR A 1 767 ? 6.223 30.226 -5.094 1.00 96.44 767 TYR A CA 1
ATOM 5866 C C . TYR A 1 767 ? 5.181 30.630 -6.149 1.00 96.44 767 TYR A C 1
ATOM 5868 O O . TYR A 1 767 ? 5.479 31.372 -7.091 1.00 96.44 767 TYR A O 1
ATOM 5876 N N . TRP A 1 768 ? 3.930 30.191 -5.984 1.00 95.50 768 TRP A N 1
ATOM 5877 C CA . TRP A 1 768 ? 2.863 30.406 -6.967 1.00 95.50 768 TRP A CA 1
ATOM 5878 C C . TRP A 1 768 ? 2.461 31.877 -7.089 1.00 95.50 768 TRP A C 1
ATOM 5880 O O . TRP A 1 768 ? 2.256 32.373 -8.202 1.00 95.50 768 TRP A O 1
ATOM 5890 N N . VAL A 1 769 ? 2.429 32.604 -5.968 1.00 95.62 769 VAL A N 1
ATOM 5891 C CA . VAL A 1 769 ? 2.204 34.057 -5.954 1.00 95.62 769 VAL A CA 1
ATOM 5892 C C . VAL A 1 769 ? 3.333 34.791 -6.679 1.00 95.62 769 VAL A C 1
ATOM 5894 O O . VAL A 1 769 ? 3.055 35.658 -7.513 1.00 95.62 769 VAL A O 1
ATOM 5897 N N . GLY A 1 770 ? 4.592 34.416 -6.420 1.00 93.56 770 GLY A N 1
ATOM 5898 C CA . GLY A 1 770 ? 5.757 34.969 -7.115 1.00 93.56 770 GLY A CA 1
ATOM 5899 C C . GLY A 1 770 ? 5.674 34.767 -8.630 1.00 93.56 770 GLY A C 1
ATOM 5900 O O . GLY A 1 770 ? 5.767 35.727 -9.395 1.00 93.56 770 GLY A O 1
ATOM 5901 N N . ARG A 1 771 ? 5.370 33.544 -9.079 1.00 90.19 771 ARG A N 1
ATOM 5902 C CA . ARG A 1 771 ? 5.220 33.217 -10.510 1.00 90.19 771 ARG A CA 1
ATOM 5903 C C . ARG A 1 771 ? 4.056 33.947 -11.178 1.00 90.19 771 ARG A C 1
ATOM 5905 O O . ARG A 1 771 ? 4.160 34.338 -12.341 1.00 90.19 771 ARG A O 1
ATOM 5912 N N . ALA A 1 772 ? 2.941 34.137 -10.475 1.00 85.81 772 ALA A N 1
ATOM 5913 C CA . ALA A 1 772 ? 1.809 34.901 -10.993 1.00 85.81 772 ALA A CA 1
ATOM 5914 C C . ALA A 1 772 ? 2.136 36.397 -11.144 1.00 85.81 772 ALA A C 1
ATOM 5916 O O . ALA A 1 772 ? 1.600 37.042 -12.046 1.00 85.81 772 ALA A O 1
ATOM 5917 N N . ALA A 1 773 ? 3.006 36.940 -10.286 1.00 81.75 773 ALA A N 1
ATOM 5918 C CA . ALA A 1 773 ? 3.506 38.307 -10.401 1.00 81.75 773 ALA A CA 1
ATOM 5919 C C . ALA A 1 773 ? 4.500 38.467 -11.564 1.00 81.75 773 ALA A C 1
ATOM 5921 O O . ALA A 1 773 ? 4.402 39.450 -12.282 1.00 81.75 773 ALA A O 1
ATOM 5922 N N . GLU A 1 774 ? 5.387 37.494 -11.805 1.00 83.94 774 GLU A N 1
ATOM 5923 C CA . GLU A 1 774 ? 6.326 37.499 -12.948 1.00 83.94 774 GLU A CA 1
ATOM 5924 C C . GLU A 1 774 ? 5.636 37.434 -14.322 1.00 83.94 774 GLU A C 1
ATOM 5926 O O . GLU A 1 774 ? 6.197 37.880 -15.321 1.00 83.94 774 GLU A O 1
ATOM 5931 N N . LYS A 1 775 ? 4.436 36.841 -14.394 1.00 72.69 775 LYS A N 1
ATOM 5932 C CA . LYS A 1 775 ? 3.651 36.719 -15.636 1.00 72.69 775 LYS A CA 1
ATOM 5933 C C . LYS A 1 775 ? 2.796 37.954 -15.962 1.00 72.69 775 LYS A C 1
ATOM 5935 O O . LYS A 1 775 ? 2.250 38.006 -17.065 1.00 72.69 775 LYS A O 1
ATOM 5940 N N . LYS A 1 776 ? 2.621 38.885 -15.019 1.00 58.03 776 LYS A N 1
ATOM 5941 C CA . LYS A 1 776 ? 1.876 40.144 -15.198 1.00 58.03 776 LYS A CA 1
ATOM 5942 C C . LYS A 1 776 ? 2.826 41.270 -15.570 1.00 58.03 776 LYS A C 1
ATOM 5944 O O . LYS A 1 776 ? 2.392 42.120 -16.379 1.00 58.03 776 LYS A O 1
#

Nearest PDB structures (foldseek):
  1yey-assembly3_C  TM=9.856E-01  e=5.147E-49  Xanthomonas campestris pv. campestris
  1yey-assembly5_D  TM=9.854E-01  e=1.681E-48  Xanthomonas campestris pv. campestris
  4a35-assembly1_A-2  TM=9.766E-01  e=1.079E-48  Homo sapiens
  2hne-assembly1_A  TM=9.738E-01  e=8.561E-48  Xanthomonas campestris pv. campestris
  1yey-assembly6_A  TM=9.821E-01  e=1.447E-45  Xanthomonas campestris pv. campestris

Foldseek 3Di:
DDDDDDDDDDDPPDPPDDDDDDDDDDDDDDDDDVDDDQDFPDDDDDPDDDDDDDDDDDDDQDDAAEDPPQADDDCWAWEADPRYIGTHHCCCLCPQFPQRPPPPHDPSGHHYDDPAHPLLVVQLVCVVPPPDPPDHPDDALVNLLSQLVVCQVRVRVVSVVVSVVRNVVHPALLRLCLSCVVPVVLVSVLVSLLCLLPDLDQQDPVSCSSHDPLSNVLSVVSCVVQVSPDPDPHGDDDDSVNSCVSVVNDDDDVVVVVVPPPDPDPVCVVVVPDPDDPDPVVVVVVVVVVVVVVVVCVVPVDDDDQWAQADKDWFWFWAQCQVVQPPAFPVRRGFTKIWGKMWTAIPPGQIFIFTFIDGPPCSVVLVVLLRVLLVLRHRPGLVVCLQFLAVVLCSSLVPPVLCVVQVLFDSNFLSLLRNSNRSLLSSLQVVLHASLCVLLPDQLLRNLRNADCVLPVVLPDSVNSSVLLVVQNVCLVVLVVVCQVVFFFAEEAQLAHPPDDLVSNLVVLLVLQQLAHQEYEHHDANDLVVVLVSLVSSCVQSQDPVSHYPPQDACDDLNNCPDPLLVLQQAHSRRHGYAYEHQANDFLVCLQVSVVSNLVSPHSEYENSHDLQCLVSLLSSQVSCVVSSYWYEYDQQNQFVNSLSSNLVSVSGQEYAYFQSRGSHPNRLSSSLQSCLSSVHEYAYDADRECRLLQVSSVSSNSCSRHNVDSSHYHYYDDPDHQVQWPQRWDAHSNNHTNRDGRSNCRSRHHGDPLSSQQRGPCRHPVNVVVVVVVD

Mean predicted aligned error: 17.21 Å

Solvent-accessible surface area (backbone atoms only — not comparable to full-atom values): 42658 Å² total; per-residue (Å²): 134,86,85,84,87,83,88,83,80,100,74,85,90,83,84,87,84,86,88,80,90,76,91,73,84,81,81,76,84,80,82,86,67,97,76,76,72,86,81,70,90,76,78,85,88,81,91,78,92,80,91,80,92,82,82,87,80,79,78,80,75,81,90,55,48,73,35,95,86,48,56,58,96,64,72,48,35,24,37,32,31,93,66,29,32,34,24,39,60,31,63,66,46,44,72,50,11,76,75,44,52,87,66,80,38,33,88,93,51,46,49,74,36,91,90,47,57,62,71,40,54,50,54,41,46,41,71,80,59,50,95,48,90,94,60,73,90,64,86,50,60,67,50,37,50,40,31,30,51,52,18,58,78,37,47,24,60,71,55,30,53,49,29,52,66,63,36,64,86,70,46,51,52,66,51,33,38,41,50,17,67,76,68,70,38,67,87,43,31,39,61,22,52,39,51,64,41,69,42,81,68,74,81,47,75,69,59,54,71,66,44,58,68,68,58,53,52,48,40,51,48,49,14,52,72,33,26,63,78,53,101,52,97,56,66,57,87,86,46,56,67,57,44,19,56,76,74,66,70,56,82,92,52,73,72,62,57,65,71,65,66,72,65,76,53,90,78,52,67,67,68,74,71,62,80,80,80,91,47,74,73,59,54,53,52,52,53,49,55,53,50,54,49,51,61,52,30,74,76,68,78,64,87,89,69,92,32,31,23,71,49,71,50,75,47,45,33,46,42,76,32,49,79,77,50,54,84,26,42,63,65,47,75,73,28,21,36,13,36,29,31,37,38,41,32,30,48,98,76,48,62,9,40,19,40,21,66,42,52,38,87,61,33,67,57,29,42,57,35,27,54,63,52,48,59,75,45,48,72,38,50,45,61,69,36,66,78,30,38,19,59,43,51,46,62,68,63,62,42,70,70,66,32,66,74,45,60,68,21,64,58,52,20,19,19,40,3,11,47,44,30,11,50,50,12,27,48,12,35,75,68,51,21,24,36,32,55,48,58,56,69,41,53,42,67,54,48,54,47,29,24,62,53,90,88,36,55,94,78,47,36,72,67,57,51,31,53,51,24,55,72,34,53,86,50,27,67,61,44,48,55,46,38,66,75,66,27,46,50,29,25,39,40,74,42,19,51,52,91,62,51,70,68,55,31,54,49,42,45,47,55,40,30,60,37,33,36,46,32,39,34,30,49,34,73,80,48,72,69,58,40,41,51,52,41,47,52,52,47,62,50,60,42,33,73,89,59,53,37,90,93,64,54,67,63,44,77,92,18,16,70,88,33,78,51,38,61,78,30,47,48,42,88,41,29,26,28,35,34,37,33,21,64,32,73,30,57,54,70,54,33,47,60,54,53,60,73,38,51,90,59,34,36,20,26,40,26,26,48,28,53,69,84,41,46,68,43,39,22,53,34,28,64,67,32,47,87,75,54,27,39,22,28,45,33,58,70,31,41,34,57,60,53,53,49,49,27,60,75,60,64,14,52,57,32,40,17,51,35,66,29,39,20,48,7,62,36,40,47,51,40,42,52,51,46,32,46,76,72,70,40,42,55,34,38,44,39,41,72,54,64,31,47,33,39,38,54,34,55,52,48,30,35,28,32,40,57,62,66,54,58,58,70,32,40,34,42,42,46,99,51,72,46,87,38,30,72,45,50,67,53,70,42,75,62,24,12,33,54,68,84,76,52,34,73,45,11,45,23,63,46,64,33,68,66,45,48,54,32,29,22,63,71,77,8,55,53,47,45,50,54,58,57,75,75,105

Secondary structure (DSSP, 8-state):
---------S--SSS------------PPPP--TT------------------------PPP-PEEEEEEE-SSSEEEEEETTEEEEEEHHHHHHH-TTTTT---BTTB-EE-TTS-HHHHHHHHHHHS-SSTT--S--SHHHHHHHHHHHHHHT-HHHHHHHHHHHTTTS-HHHHHHHHHHHT-HHHHHHHHHHHHHSSSPPPHHHHHHS-HHHHHHHHHHHHHTTSSS--S------HHHHHHHTT-S---HHHHHHH-----TTSTTTS-------HHHHHHHHHHHHHHHHHHHHHT------BEEEEEEEEEE--GGGTTTT--SS-SS---EEEEEEEEEGGG-EEEEEEEE-STTHHHHHHHHHHHHTTTTT-BHHHHHH-HHHHHHHHHT-HHHHHT-SSSHHHHHHHHHHHHHHHHHHHHHTTS-HHHHHHHS-HHHHHHTS--TTTTTT--HHHHHHHHHHHHTTHHHHHHHHHHH-EEEEE-TT--TT--HHHHHHHHHHHHHTT--EEEEE-SS-HHHHHHHHHHHHHHHT-GGGSPTT--TTSGGG-TTSTTTTTS---TTS-EEEEE-TT---HHHHHHHHHTTGGG--SEEES-S-TT-HHHHHHHHHHHGGGT-EEEE-TT--SHHHHHHHHHTT--SEE---TTTSSHHHHHHHHHHHHHHHTPEE-----TTTHHHHHHHHHHHIIIIIS---SS--EEE--SSGGGBSS---EETTTEEPPP--TT-TTS-PBPHHHHHHHBTTTSHHHHHHHHHT-

pLDDT: mean 83.16, std 23.2, range [24.48, 98.94]

Radius of gyration: 37.81 Å; Cα contacts (8 Å, |Δi|>4): 1296; chains: 1; bounding box: 106×93×102 Å